Protein AF-A0A838F0S6-F1 (afdb_monomer_lite)

Secondary structure (DSSP, 8-state):
--------------------PPPPPPEEEEEEEE--SS-EEEEEEEE-TTS-EEEEEEE---STT-----SSBEEEEEEE-TTS-EEEEEEE--SSB-EEEEEEE-TTS-EEEEEEE--SSSS-----SSBEEEEEEE-TT--EEEEEEE--SSBEEEEEEEE-TTS-EEEEEEE--SSTT-----SSSEEEEEEE-TT--EEEEEEE--SS-EEEEEEEE-TTS-EEEEEEE--SSTT-----SSBEEEEEEE-TTS-EEEEEEE--SSBEEEEEEEE-TTSSEEEEEEE---STT-----SSBEEEEEEE-TTS-EEEEEEE--SSBEEEEEEEE-TTS-EEEEEEE--SSTT-----SSBEEEEEEE-TTS-EEEEEEE--SSBEEEEEEEE-TTS-EEEEEEE---STT-----SSSEEEEEEEE--EEEEE-SS-SS---TTSEEEESS--TTEES----S-TT-TTSSTTPPP-SSSS-SSSSS-SSTT---SSS-SS-SS--TTTT-S-TT-TTSSTT----SSSS-TT-SS-SSTTTPEEEEE-SSSSS--BTTSEEEESS--TTEES---BS-TT-TT-BTTPPP-SSSS-TT-SS-S----EEEEE-SSSSS---TTSS-EEEESS--TTEES---BS-TT-TT-BTTPPP-SSSS-SS-SS-SSTTS--S---SSSSS--GGGT-S-TT-TTSSTT----SSSS-TTSSS-SSTT--EEEEE-SSSSS--BTTSEEEESS--TTEES---BS-TT-TT-BTTSPP-SSSS-TT-SS-SS---------SS-SS---

Structure (mmCIF, N/CA/C/O backbone):
data_AF-A0A838F0S6-F1
#
_entry.id   AF-A0A838F0S6-F1
#
loop_
_atom_site.group_PDB
_atom_site.id
_atom_site.type_symbol
_atom_site.label_atom_id
_atom_site.label_alt_id
_atom_site.label_comp_id
_atom_site.label_asym_id
_atom_site.label_entity_id
_atom_site.label_seq_id
_atom_site.pdbx_PDB_ins_code
_atom_site.Cartn_x
_atom_site.Cartn_y
_atom_site.Cartn_z
_atom_site.occupancy
_atom_site.B_iso_or_equiv
_atom_site.auth_seq_id
_atom_site.auth_comp_id
_atom_site.auth_asym_id
_atom_site.auth_atom_id
_atom_site.pdbx_PDB_model_num
ATOM 1 N N . MET A 1 1 ? -23.338 69.527 -0.486 1.00 44.75 1 MET A N 1
ATOM 2 C CA . MET A 1 1 ? -23.151 68.317 -1.316 1.00 44.75 1 MET A CA 1
ATOM 3 C C . MET A 1 1 ? -22.170 67.406 -0.598 1.00 44.75 1 MET A C 1
ATOM 5 O O . MET A 1 1 ? -21.031 67.825 -0.452 1.00 44.75 1 MET A O 1
ATOM 9 N N . LYS A 1 2 ? -22.668 66.268 -0.090 1.00 33.94 2 LYS A N 1
ATOM 10 C CA . LYS A 1 2 ? -22.014 65.083 0.525 1.00 33.94 2 LYS A CA 1
ATOM 11 C C . LYS A 1 2 ? -23.012 64.552 1.574 1.00 33.94 2 LYS A C 1
ATOM 13 O O . LYS A 1 2 ? -23.181 65.180 2.608 1.00 33.94 2 LYS A O 1
ATOM 18 N N . SER A 1 3 ? -23.981 63.742 1.143 1.00 35.69 3 SER A N 1
ATOM 19 C CA . SER A 1 3 ? -23.917 62.270 1.050 1.00 35.69 3 SER A CA 1
ATOM 20 C C . SER A 1 3 ? -24.111 61.629 2.426 1.00 35.69 3 SER A C 1
ATOM 22 O O . SER A 1 3 ? -23.162 61.542 3.198 1.00 35.69 3 SER A O 1
ATOM 24 N N . LEU A 1 4 ? -25.355 61.223 2.711 1.00 38.41 4 LEU A N 1
ATOM 25 C CA . LEU A 1 4 ? -25.700 60.291 3.785 1.00 38.41 4 LEU A CA 1
ATOM 26 C C . LEU A 1 4 ? -25.135 58.905 3.447 1.00 38.41 4 LEU A C 1
ATOM 28 O O . LEU A 1 4 ? -25.302 58.446 2.321 1.00 38.41 4 LEU A O 1
ATOM 32 N N . LEU A 1 5 ? -24.554 58.228 4.433 1.00 35.53 5 LEU A N 1
ATOM 33 C CA . LEU A 1 5 ? -24.396 56.775 4.447 1.00 35.53 5 LEU A CA 1
ATOM 34 C C . LEU A 1 5 ? -24.947 56.287 5.789 1.00 35.53 5 LEU A C 1
ATOM 36 O O . LEU A 1 5 ? -24.466 56.677 6.851 1.00 35.53 5 LEU A O 1
ATOM 40 N N . TYR A 1 6 ? -26.032 55.521 5.704 1.00 37.16 6 TYR A N 1
ATOM 41 C CA . TYR A 1 6 ? -26.642 54.788 6.805 1.00 37.16 6 TYR A CA 1
ATOM 42 C C . TYR A 1 6 ? -25.731 53.607 7.156 1.00 37.16 6 TYR A C 1
ATOM 44 O O . TYR A 1 6 ? -25.446 52.790 6.286 1.00 37.16 6 TYR A O 1
ATOM 52 N N . ALA A 1 7 ? -25.302 53.506 8.413 1.00 33.97 7 ALA A N 1
ATOM 53 C CA . ALA A 1 7 ? -24.734 52.281 8.964 1.00 33.97 7 ALA A CA 1
ATOM 54 C C . ALA A 1 7 ? -25.828 51.588 9.788 1.00 33.97 7 ALA A C 1
ATOM 56 O O . ALA A 1 7 ? -26.283 52.115 10.805 1.00 33.97 7 ALA A O 1
ATOM 57 N N . SER A 1 8 ? -26.294 50.442 9.300 1.00 35.38 8 SER A N 1
ATOM 58 C CA . SER A 1 8 ? -27.170 49.516 10.012 1.00 35.38 8 SER A CA 1
ATOM 59 C C . SER A 1 8 ? -26.372 48.783 11.091 1.00 35.38 8 SER A C 1
ATOM 61 O O . SER A 1 8 ? -25.386 48.118 10.786 1.00 35.38 8 SER A O 1
ATOM 63 N N . PHE A 1 9 ? -26.805 48.894 12.345 1.00 36.38 9 PHE A N 1
ATOM 64 C CA . PHE A 1 9 ? -26.353 48.034 13.436 1.00 36.38 9 PHE A CA 1
ATOM 65 C C . PHE A 1 9 ? -27.004 46.651 13.274 1.00 36.38 9 PHE A C 1
ATOM 67 O O . PHE A 1 9 ? -28.216 46.533 13.454 1.00 36.38 9 PHE A O 1
ATOM 74 N N . LEU A 1 10 ? -26.216 45.625 12.943 1.00 32.31 10 LEU A N 1
ATOM 75 C CA . LEU A 1 10 ? -26.581 44.225 13.177 1.00 32.31 10 LEU A CA 1
ATOM 76 C C . LEU A 1 10 ? -26.029 43.816 14.557 1.00 32.31 10 LEU A C 1
ATOM 78 O O . LEU A 1 10 ? -24.861 44.102 14.831 1.00 32.31 10 LEU A O 1
ATOM 82 N N . PRO A 1 11 ? -26.821 43.189 15.442 1.00 34.94 11 PRO A N 1
ATOM 83 C CA . PRO A 1 11 ? -26.308 42.662 16.698 1.00 34.94 11 PRO A CA 1
ATOM 84 C C . PRO A 1 11 ? -25.430 41.434 16.422 1.00 34.94 11 PRO A C 1
ATOM 86 O O . PRO A 1 11 ? -25.839 40.508 15.728 1.00 34.94 11 PRO A O 1
ATOM 89 N N . LEU A 1 12 ? -24.215 41.456 16.970 1.00 32.56 12 LEU A N 1
ATOM 90 C CA . LEU A 1 12 ? -23.273 40.342 16.964 1.00 32.56 12 LEU A CA 1
ATOM 91 C C . LEU A 1 12 ? -23.856 39.219 17.839 1.00 32.56 12 LEU A C 1
ATOM 93 O O . LEU A 1 12 ? -23.853 39.323 19.066 1.00 32.56 12 LEU A O 1
ATOM 97 N N . ILE A 1 13 ? -24.406 38.180 17.213 1.00 38.03 13 ILE A N 1
ATOM 98 C CA . ILE A 1 13 ? -24.740 36.927 17.893 1.00 38.03 13 ILE A CA 1
ATOM 99 C C . ILE A 1 13 ? -23.405 36.213 18.119 1.00 38.03 13 ILE A C 1
ATOM 101 O O . ILE A 1 13 ? -22.813 35.686 17.181 1.00 38.03 13 ILE A O 1
ATOM 105 N N . LEU A 1 14 ? -22.899 36.257 19.353 1.00 35.06 14 LEU A N 1
ATOM 106 C CA . LEU A 1 14 ? -21.842 35.355 19.799 1.00 35.06 14 LEU A CA 1
ATOM 107 C C . LEU A 1 14 ? -22.445 33.950 19.864 1.00 35.06 14 LEU A C 1
ATOM 109 O O . LEU A 1 14 ? -23.104 33.597 20.840 1.00 35.06 14 LEU A O 1
ATOM 113 N N . VAL A 1 15 ? -22.246 33.177 18.800 1.00 31.48 15 VAL A N 1
ATOM 114 C CA . VAL A 1 15 ? -22.331 31.719 18.872 1.00 31.48 15 VAL A CA 1
ATOM 115 C C . VAL A 1 15 ? -21.153 31.281 19.747 1.00 31.48 15 VAL A C 1
ATOM 117 O O . VAL A 1 15 ? -20.026 31.710 19.474 1.00 31.48 15 VAL A O 1
ATOM 120 N N . PRO A 1 16 ? -21.367 30.516 20.830 1.00 35.25 16 PRO A N 1
ATOM 121 C CA . PRO A 1 16 ? -20.253 29.939 21.556 1.00 35.25 16 PRO A CA 1
ATOM 122 C C . PRO A 1 16 ? -19.540 29.003 20.583 1.00 35.25 16 PRO A C 1
ATOM 124 O O . PRO A 1 16 ? -20.118 28.019 20.131 1.00 35.25 16 PRO A O 1
ATOM 127 N N . ILE A 1 17 ? -18.308 29.358 20.212 1.00 37.75 17 ILE A N 1
ATOM 128 C CA . ILE A 1 17 ? -17.389 28.436 19.553 1.00 37.75 17 ILE A CA 1
ATOM 129 C C . ILE A 1 17 ? -17.164 27.336 20.585 1.00 37.75 17 ILE A C 1
ATOM 131 O O . ILE A 1 17 ? -16.418 27.519 21.547 1.00 37.75 17 ILE A O 1
ATOM 135 N N . CYS A 1 18 ? -17.906 26.241 20.442 1.00 34.34 18 CYS A N 1
ATOM 136 C CA . CYS A 1 18 ? -17.559 24.988 21.074 1.00 34.34 18 CYS A CA 1
ATOM 137 C C . CYS A 1 18 ? -16.183 24.651 20.503 1.00 34.34 18 CYS A C 1
ATOM 139 O O . CYS A 1 18 ? -16.068 24.394 19.306 1.00 34.34 18 CYS A O 1
ATOM 141 N N . LEU A 1 19 ? -15.131 24.780 21.315 1.00 36.50 19 LEU A N 1
ATOM 142 C CA . LEU A 1 19 ? -13.854 24.163 20.985 1.00 36.50 19 LEU A CA 1
ATOM 143 C C . LEU A 1 19 ? -14.186 22.685 20.763 1.00 36.50 19 LEU A C 1
ATOM 145 O O . LEU A 1 19 ? -14.602 22.014 21.707 1.00 36.50 19 LEU A O 1
ATOM 149 N N . LEU A 1 20 ? -14.097 22.216 19.519 1.00 40.22 20 LEU A N 1
ATOM 150 C CA . LEU A 1 20 ? -14.077 20.790 19.235 1.00 40.22 20 LEU A CA 1
ATOM 151 C C . LEU A 1 20 ? -12.852 20.257 19.976 1.00 40.22 20 LEU A C 1
ATOM 153 O O . LEU A 1 20 ? -11.720 20.581 19.623 1.00 40.22 20 LEU A O 1
ATOM 157 N N . ALA A 1 21 ? -13.078 19.548 21.079 1.00 50.78 21 ALA A N 1
ATOM 158 C CA . ALA A 1 21 ? -12.025 18.741 21.663 1.00 50.78 21 ALA A CA 1
ATOM 159 C C . ALA A 1 21 ? -11.653 17.692 20.606 1.00 50.78 21 ALA A C 1
ATOM 161 O O . ALA A 1 21 ? -12.549 17.041 20.068 1.00 50.78 21 ALA A O 1
ATOM 162 N N . GLN A 1 22 ? -10.364 17.585 20.273 1.00 59.66 22 GLN A N 1
ATOM 163 C CA . GLN A 1 22 ? -9.865 16.496 19.430 1.00 59.66 22 GLN A CA 1
ATOM 164 C C . GLN A 1 22 ? -10.296 15.163 20.044 1.00 59.66 22 GLN A C 1
ATOM 166 O O . GLN A 1 22 ? -10.285 15.019 21.273 1.00 59.66 22 GLN A O 1
ATOM 171 N N . GLN A 1 23 ? -10.722 14.223 19.201 1.00 66.38 23 GLN A N 1
ATOM 172 C CA . GLN A 1 23 ? -11.115 12.905 19.685 1.00 66.38 23 GLN A CA 1
ATOM 173 C C . GLN A 1 23 ? -9.910 12.211 20.341 1.00 66.38 23 GLN A C 1
ATOM 175 O O . GLN A 1 23 ? -8.770 12.448 19.926 1.00 66.38 23 GLN A O 1
ATOM 180 N N . PRO A 1 24 ? -10.122 11.407 21.400 1.00 78.12 24 PRO A N 1
ATOM 181 C CA . PRO A 1 24 ? -9.029 10.666 22.008 1.00 78.12 24 PRO A CA 1
ATOM 182 C C . PRO A 1 24 ? -8.440 9.696 20.982 1.00 78.12 24 PRO A C 1
ATOM 184 O O . PRO A 1 24 ? -9.176 8.981 20.308 1.00 78.12 24 PRO A O 1
ATOM 187 N N . ALA A 1 25 ? -7.112 9.678 20.873 1.00 84.94 25 ALA A N 1
ATOM 188 C CA . ALA A 1 25 ? -6.430 8.738 19.996 1.00 84.94 25 ALA A CA 1
ATOM 189 C C . ALA A 1 25 ? -6.657 7.283 20.468 1.00 84.94 25 ALA A C 1
ATOM 191 O O . ALA A 1 25 ? -6.675 7.045 21.684 1.00 84.94 25 ALA A O 1
ATOM 192 N N . PRO A 1 26 ? -6.765 6.314 19.539 1.00 90.25 26 PRO A N 1
ATOM 193 C CA . PRO A 1 26 ? -6.818 4.887 19.841 1.00 90.25 26 PRO A CA 1
ATOM 194 C C . PRO A 1 26 ? -5.707 4.442 20.794 1.00 90.25 26 PRO A C 1
ATOM 196 O O . PRO A 1 26 ? -4.594 4.965 20.737 1.00 90.25 26 PRO A O 1
ATOM 199 N N . SER A 1 27 ? -5.997 3.466 21.656 1.00 88.50 27 SER A N 1
ATOM 200 C CA . SER A 1 27 ? -5.064 2.835 22.603 1.00 88.50 27 SER A CA 1
ATOM 201 C C . SER A 1 27 ? -4.382 1.607 21.985 1.00 88.50 27 SER A C 1
ATOM 203 O O . SER A 1 27 ? -4.892 1.048 21.025 1.00 88.50 27 SER A O 1
ATOM 205 N N . ILE A 1 28 ? -3.214 1.193 22.507 1.00 90.31 28 ILE A N 1
ATOM 206 C CA . ILE A 1 28 ? -2.583 -0.068 22.065 1.00 90.31 28 ILE A CA 1
ATOM 207 C C . ILE A 1 28 ? -3.415 -1.212 22.638 1.00 90.31 28 ILE A C 1
ATOM 209 O O . ILE A 1 28 ? -3.551 -1.296 23.860 1.00 90.31 28 ILE A O 1
ATOM 213 N N . GLN A 1 29 ? -3.941 -2.067 21.768 1.00 89.00 29 GLN A N 1
ATOM 214 C CA . GLN A 1 29 ? -4.614 -3.306 22.147 1.00 89.00 29 GLN A CA 1
ATOM 215 C C . GLN A 1 29 ? -3.583 -4.397 22.424 1.00 89.00 29 GLN A C 1
ATOM 217 O O . GLN A 1 29 ? -3.557 -4.990 23.502 1.00 89.00 29 GLN A O 1
ATOM 222 N N . TRP A 1 30 ? 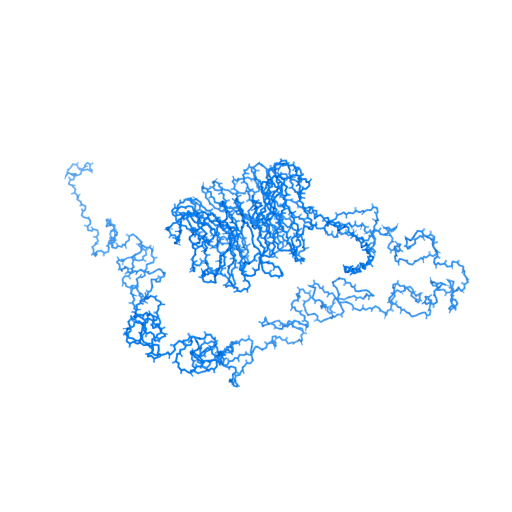-2.686 -4.602 21.466 1.00 91.31 30 TRP A N 1
ATOM 223 C CA . TRP A 1 30 ? -1.523 -5.465 21.584 1.00 91.31 30 TRP A CA 1
ATOM 224 C C . TRP A 1 30 ? -0.405 -4.945 20.676 1.00 91.31 30 TRP A C 1
ATOM 226 O O . TRP A 1 30 ? -0.631 -4.136 19.777 1.00 91.31 30 TRP A O 1
ATOM 236 N N . GLN A 1 31 ? 0.816 -5.394 20.938 1.00 94.44 31 GLN A N 1
ATOM 237 C CA . GLN A 1 31 ? 1.977 -5.148 20.087 1.00 94.44 31 GLN A CA 1
ATOM 238 C C . GLN A 1 31 ? 2.882 -6.378 20.102 1.00 94.44 31 GLN A C 1
ATOM 240 O O . GLN A 1 31 ? 2.900 -7.101 21.102 1.00 94.44 31 GLN A O 1
ATOM 245 N N . GLN A 1 32 ? 3.638 -6.586 19.030 1.00 95.44 32 GLN A N 1
ATOM 246 C CA . GLN A 1 32 ? 4.651 -7.634 18.926 1.00 95.44 32 GLN A CA 1
ATOM 247 C C . GLN A 1 32 ? 5.885 -7.096 18.209 1.00 95.44 32 GLN A C 1
ATOM 249 O O . GLN A 1 32 ? 5.772 -6.269 17.303 1.00 95.44 32 GLN A O 1
ATOM 254 N N . VAL A 1 33 ? 7.050 -7.576 18.632 1.00 97.00 33 VAL A N 1
ATOM 255 C CA . VAL A 1 33 ? 8.322 -7.354 17.945 1.00 97.00 33 VAL A CA 1
ATOM 256 C C . VAL A 1 33 ? 8.760 -8.696 17.374 1.00 97.00 33 VAL A C 1
ATOM 258 O O . VAL A 1 33 ? 8.756 -9.677 18.115 1.00 97.00 33 VAL A O 1
ATOM 261 N N . TYR A 1 34 ? 9.091 -8.732 16.084 1.00 97.50 34 TYR A N 1
ATOM 262 C CA . TYR A 1 34 ? 9.542 -9.936 15.389 1.00 97.50 34 TYR A CA 1
ATOM 263 C C . TYR A 1 34 ? 10.910 -9.706 14.760 1.00 97.50 34 TYR A C 1
ATOM 265 O O . TYR A 1 34 ? 11.146 -8.651 14.172 1.00 97.50 34 TYR A O 1
ATOM 273 N N . GLY A 1 35 ? 11.772 -10.714 14.824 1.00 96.12 35 GLY A N 1
ATOM 274 C CA . GLY A 1 35 ? 13.105 -10.649 14.235 1.00 96.12 35 GLY A CA 1
ATOM 275 C C . GLY A 1 35 ? 14.109 -11.469 15.029 1.00 96.12 35 GLY A C 1
ATOM 276 O O . GLY A 1 35 ? 13.759 -12.492 15.635 1.00 96.12 35 GLY A O 1
ATOM 277 N N . GLY A 1 36 ? 15.353 -11.013 15.030 1.00 95.75 36 GLY A N 1
ATOM 278 C CA . GLY A 1 36 ? 16.462 -11.659 15.701 1.00 95.75 36 GLY A CA 1
ATOM 279 C C . GLY A 1 36 ? 17.589 -10.707 16.062 1.00 95.75 36 GLY A C 1
ATOM 280 O O . GLY A 1 36 ? 17.405 -9.556 16.439 1.00 95.75 36 GLY A O 1
ATOM 281 N N . SER A 1 37 ? 18.802 -11.240 16.100 1.00 95.88 37 SER A N 1
ATOM 282 C CA . SER A 1 37 ? 19.945 -10.483 16.615 1.00 95.88 37 SER A CA 1
ATOM 283 C C . SER A 1 37 ? 20.488 -9.419 15.648 1.00 95.88 37 SER A C 1
ATOM 285 O O . SER A 1 37 ? 21.298 -8.586 16.074 1.00 95.88 37 SER A O 1
ATOM 287 N N . MET A 1 38 ? 20.080 -9.454 14.377 1.00 96.94 38 MET A N 1
ATOM 288 C CA . MET A 1 38 ? 20.509 -8.558 13.297 1.00 96.94 38 MET A CA 1
ATOM 289 C C . MET A 1 38 ? 19.340 -7.665 12.843 1.00 96.94 38 MET A C 1
ATOM 291 O O . MET A 1 38 ? 18.467 -7.376 13.651 1.00 96.94 38 MET A O 1
ATOM 295 N N . ASP A 1 39 ? 19.384 -7.125 11.620 1.00 97.44 39 ASP A N 1
ATOM 296 C CA . ASP A 1 39 ? 18.333 -6.243 11.108 1.00 97.44 39 ASP A CA 1
ATOM 297 C C . ASP A 1 39 ? 17.210 -7.056 10.444 1.00 97.44 39 ASP A C 1
ATOM 299 O O . ASP A 1 39 ? 17.453 -7.863 9.553 1.00 97.44 39 ASP A O 1
ATOM 303 N N . ASP A 1 40 ? 15.977 -6.777 10.841 1.00 97.75 40 ASP A N 1
ATOM 304 C CA . ASP A 1 40 ? 14.729 -7.396 10.420 1.00 97.75 40 ASP A CA 1
ATOM 305 C C . ASP A 1 40 ? 13.687 -6.286 10.249 1.00 97.75 40 ASP A C 1
ATOM 307 O O . ASP A 1 40 ? 13.355 -5.568 11.195 1.00 97.75 40 ASP A O 1
ATOM 311 N N . GLN A 1 41 ? 13.176 -6.082 9.035 1.00 97.62 41 GLN A N 1
ATOM 312 C CA . GLN A 1 41 ? 12.305 -4.938 8.753 1.00 97.62 41 GLN A CA 1
ATOM 313 C C . GLN A 1 41 ? 11.081 -5.316 7.938 1.00 97.62 41 GLN A C 1
ATOM 315 O O . GLN A 1 41 ? 11.222 -5.761 6.806 1.00 97.62 41 GLN A O 1
ATOM 320 N N . ALA A 1 42 ? 9.893 -5.000 8.458 1.00 97.69 42 ALA A N 1
ATOM 321 C CA . ALA A 1 42 ? 8.647 -5.042 7.708 1.00 97.69 42 ALA A CA 1
ATOM 322 C C . ALA A 1 42 ? 8.537 -3.785 6.835 1.00 97.69 42 ALA A C 1
ATOM 324 O O . ALA A 1 42 ? 8.721 -2.656 7.313 1.00 97.69 42 ALA A O 1
ATOM 325 N N . ARG A 1 43 ? 8.265 -3.982 5.545 1.00 97.69 43 ARG A N 1
ATOM 326 C CA . ARG A 1 43 ? 8.158 -2.915 4.540 1.00 97.69 43 ARG A CA 1
ATOM 327 C C . ARG A 1 43 ? 6.732 -2.682 4.076 1.00 97.69 43 ARG A C 1
ATOM 329 O O . ARG A 1 43 ? 6.380 -1.529 3.857 1.00 97.69 43 ARG A O 1
ATOM 336 N N . ASP A 1 44 ? 5.934 -3.738 4.021 1.00 98.31 44 ASP A N 1
ATOM 337 C CA . ASP A 1 44 ? 4.534 -3.678 3.619 1.00 98.31 44 ASP A CA 1
ATOM 338 C C . ASP A 1 44 ? 3.706 -4.722 4.373 1.00 98.31 44 ASP A C 1
ATOM 340 O O . ASP A 1 44 ? 4.257 -5.702 4.888 1.00 98.31 44 ASP A O 1
ATOM 344 N N . LEU A 1 45 ? 2.400 -4.490 4.477 1.00 97.88 45 LEU A N 1
ATOM 345 C CA . LEU A 1 45 ? 1.460 -5.335 5.205 1.00 97.88 45 LEU A CA 1
ATOM 346 C C . LEU A 1 45 ? 0.104 -5.369 4.502 1.00 97.88 45 LEU A C 1
ATOM 348 O O . LEU A 1 45 ? -0.459 -4.330 4.167 1.00 97.88 45 LEU A O 1
ATOM 352 N N . GLU A 1 46 ? -0.464 -6.566 4.393 1.00 97.69 46 GLU A N 1
ATOM 353 C CA . GLU A 1 46 ? -1.828 -6.774 3.922 1.00 97.69 46 GLU A CA 1
ATOM 354 C C . GLU A 1 46 ? -2.670 -7.564 4.919 1.00 97.69 46 GLU A C 1
ATOM 356 O O . GLU A 1 46 ? -2.188 -8.445 5.637 1.00 97.69 46 GLU A O 1
ATOM 361 N N . LEU A 1 47 ? -3.960 -7.234 4.960 1.00 96.19 47 LEU A N 1
ATOM 362 C CA . LEU A 1 47 ? -4.946 -7.986 5.729 1.00 96.19 47 LEU A CA 1
ATOM 363 C C . LEU A 1 47 ? -5.309 -9.266 4.983 1.00 96.19 47 LEU A C 1
ATOM 365 O O . LEU A 1 47 ? -5.445 -9.264 3.759 1.00 96.19 47 LEU A O 1
ATOM 369 N N . THR A 1 48 ? -5.505 -10.355 5.720 1.00 95.44 48 THR A N 1
ATOM 370 C CA . THR A 1 48 ? -5.876 -11.641 5.127 1.00 95.44 48 THR A CA 1
ATOM 371 C C . THR A 1 48 ? -7.338 -11.988 5.419 1.00 95.44 48 THR A C 1
ATOM 373 O O . THR A 1 48 ? -7.856 -11.603 6.470 1.00 95.44 48 THR A O 1
ATOM 376 N N . PRO A 1 49 ? -8.042 -12.708 4.516 1.00 90.19 49 PRO A N 1
ATOM 377 C CA . PRO A 1 49 ? -9.481 -12.974 4.664 1.00 90.19 49 PRO A CA 1
ATOM 378 C C . PRO A 1 49 ? -9.880 -13.730 5.940 1.00 90.19 49 PRO A C 1
ATOM 380 O O . PRO A 1 49 ? -11.027 -13.666 6.367 1.00 90.19 49 PRO A O 1
ATOM 383 N N . ASP A 1 50 ? -8.937 -14.438 6.560 1.00 89.75 50 ASP A N 1
ATOM 384 C CA . ASP A 1 50 ? -9.100 -15.141 7.837 1.00 89.75 50 ASP A CA 1
ATOM 385 C C . ASP A 1 50 ? -9.043 -14.217 9.074 1.00 89.75 50 ASP A C 1
ATOM 387 O O . ASP A 1 50 ? -9.073 -14.701 10.205 1.00 89.75 50 ASP A O 1
ATOM 391 N N . GLY A 1 51 ? -8.953 -12.897 8.879 1.00 89.12 51 GLY A N 1
ATOM 392 C CA . GLY A 1 51 ? -8.856 -11.893 9.943 1.00 89.12 51 GLY A CA 1
ATOM 393 C C . GLY A 1 51 ? -7.433 -11.646 10.451 1.00 89.12 51 GLY A C 1
ATOM 394 O O . GLY A 1 51 ? -7.236 -10.783 11.307 1.00 89.12 51 GLY A O 1
ATOM 395 N N . GLY A 1 52 ? -6.445 -12.381 9.937 1.00 94.44 52 GLY A N 1
ATOM 396 C CA . GLY A 1 52 ? -5.031 -12.150 10.206 1.00 94.44 52 GLY A CA 1
ATOM 397 C C . GLY A 1 52 ? -4.407 -11.068 9.321 1.00 94.44 52 GLY A C 1
ATOM 398 O O . GLY A 1 52 ? -5.083 -10.236 8.710 1.00 94.44 52 GLY A O 1
ATOM 399 N N . CYS A 1 53 ? -3.080 -11.093 9.242 1.00 97.56 53 CYS A N 1
ATOM 400 C CA . CYS A 1 53 ? -2.330 -10.258 8.307 1.00 97.56 53 CYS A CA 1
ATOM 401 C C . CYS A 1 53 ? -1.069 -10.965 7.813 1.00 97.56 53 CYS A C 1
ATOM 403 O O . CYS A 1 53 ? -0.577 -11.905 8.438 1.00 97.56 53 CYS A O 1
ATOM 405 N N . ILE A 1 54 ? -0.541 -10.505 6.687 1.00 98.50 54 ILE A N 1
ATOM 406 C CA . ILE A 1 54 ? 0.744 -10.919 6.132 1.00 98.50 54 ILE A CA 1
ATOM 407 C C . ILE A 1 54 ? 1.618 -9.683 5.954 1.00 98.50 54 ILE A C 1
ATOM 409 O O . ILE A 1 54 ? 1.127 -8.639 5.530 1.00 98.50 54 ILE A O 1
ATOM 413 N N . PHE A 1 55 ? 2.904 -9.784 6.269 1.00 98.44 55 PHE A N 1
ATOM 414 C CA . PHE A 1 55 ? 3.868 -8.737 5.946 1.00 98.44 55 PHE A CA 1
ATOM 415 C C . PHE A 1 55 ? 5.035 -9.295 5.140 1.00 98.44 55 PHE A C 1
ATOM 417 O O . PHE A 1 55 ? 5.362 -10.482 5.234 1.00 98.44 55 PHE A O 1
ATOM 424 N N . THR A 1 56 ? 5.664 -8.417 4.361 1.00 98.50 56 THR A N 1
ATOM 425 C CA . THR A 1 56 ? 6.934 -8.697 3.686 1.00 98.50 56 THR A CA 1
ATOM 426 C C . THR A 1 56 ? 7.981 -7.647 4.033 1.00 98.50 56 THR A C 1
ATOM 428 O O . THR A 1 56 ? 7.668 -6.563 4.542 1.00 98.50 56 THR A O 1
ATOM 431 N N . GLY A 1 57 ? 9.236 -7.973 3.768 1.00 97.88 57 GLY A N 1
ATOM 432 C CA . GLY A 1 57 ? 10.375 -7.173 4.155 1.00 97.88 57 GLY A CA 1
ATOM 433 C C . GLY A 1 57 ? 11.685 -7.890 3.890 1.00 97.88 57 GLY A C 1
ATOM 434 O O . GLY A 1 57 ? 11.798 -8.658 2.933 1.00 97.88 57 GLY A O 1
ATOM 435 N N . TYR A 1 58 ? 12.664 -7.670 4.761 1.00 97.38 58 TYR A N 1
ATOM 436 C CA . TYR A 1 58 ? 13.895 -8.453 4.751 1.00 97.38 58 TYR A CA 1
ATOM 437 C C . TYR A 1 58 ? 14.343 -8.839 6.159 1.00 97.38 58 TYR A C 1
ATOM 439 O O . TYR A 1 58 ? 13.981 -8.180 7.139 1.00 97.38 58 TYR A O 1
ATOM 447 N N . THR A 1 59 ? 15.157 -9.888 6.228 1.00 97.44 59 THR A N 1
ATOM 448 C CA . THR A 1 59 ? 15.857 -10.344 7.431 1.00 97.44 59 THR A CA 1
ATOM 449 C C . THR A 1 59 ? 17.341 -10.534 7.144 1.00 97.44 59 THR A C 1
ATOM 451 O O . THR A 1 59 ? 17.702 -11.111 6.122 1.00 97.44 59 THR A O 1
ATOM 454 N N . SER A 1 60 ? 18.204 -10.092 8.055 1.00 96.81 60 SER A N 1
ATOM 455 C CA . SER A 1 60 ? 19.632 -10.443 8.112 1.00 96.81 60 SER A CA 1
ATOM 456 C C . SER A 1 60 ? 19.937 -11.413 9.270 1.00 96.81 60 SER A C 1
ATOM 458 O O . SER A 1 60 ? 21.103 -11.613 9.630 1.00 96.81 60 SER A O 1
ATOM 460 N N . SER A 1 61 ? 18.899 -11.937 9.929 1.00 96.69 61 SER A N 1
ATOM 461 C CA . SER A 1 61 ? 18.977 -12.748 11.147 1.00 96.69 61 SER A CA 1
ATOM 462 C C . SER A 1 61 ? 18.873 -14.248 10.844 1.00 96.69 61 SER A C 1
ATOM 464 O O . SER A 1 61 ? 18.250 -14.674 9.881 1.00 96.69 61 SER A O 1
ATOM 466 N N . GLU A 1 62 ? 19.457 -15.080 11.710 1.00 95.25 62 GLU A N 1
ATOM 467 C CA . GLU A 1 62 ? 19.370 -16.557 11.654 1.00 95.25 62 GLU A CA 1
ATOM 468 C C . GLU A 1 62 ? 18.888 -17.147 12.998 1.00 95.25 62 GLU A C 1
ATOM 470 O O . GLU A 1 62 ? 19.109 -18.324 13.311 1.00 95.25 62 GLU A O 1
ATOM 475 N N . ASP A 1 63 ? 18.312 -16.311 13.862 1.00 94.62 63 ASP A N 1
ATOM 476 C CA . ASP A 1 63 ? 17.938 -16.670 15.223 1.00 94.62 63 ASP A CA 1
ATOM 477 C C . ASP A 1 63 ? 16.627 -16.023 15.689 1.00 94.62 63 ASP A C 1
ATOM 479 O O . ASP A 1 63 ? 16.002 -15.239 14.984 1.00 94.62 63 ASP A O 1
ATOM 483 N N . HIS A 1 64 ? 16.206 -16.392 16.906 1.00 93.50 64 HIS A N 1
ATOM 484 C CA . HIS A 1 64 ? 14.940 -15.979 17.520 1.00 93.50 64 HIS A CA 1
ATOM 485 C C . HIS A 1 64 ? 13.711 -16.399 16.708 1.00 93.50 64 HIS A C 1
ATOM 487 O O . HIS A 1 64 ? 13.432 -17.602 16.646 1.00 93.50 64 HIS A O 1
ATOM 493 N N . ASP A 1 65 ? 12.959 -15.441 16.167 1.00 93.81 65 ASP A N 1
ATOM 494 C CA . ASP A 1 65 ? 11.790 -15.739 15.354 1.00 93.81 65 ASP A CA 1
ATOM 495 C C . ASP A 1 65 ? 12.220 -16.188 13.963 1.00 93.81 65 ASP A C 1
ATOM 497 O O . ASP A 1 65 ? 11.572 -17.061 13.394 1.00 93.81 65 ASP A O 1
ATOM 501 N N . VAL A 1 66 ? 13.336 -15.676 13.441 1.00 93.94 66 VAL A N 1
ATOM 502 C CA . VAL A 1 66 ? 13.832 -16.031 12.111 1.00 93.94 66 VAL A CA 1
ATOM 503 C C . VAL A 1 66 ? 14.471 -17.415 12.147 1.00 93.94 66 VAL A C 1
ATOM 505 O O . VAL A 1 66 ? 15.386 -17.701 12.921 1.00 93.94 66 VAL A O 1
ATOM 508 N N . THR A 1 67 ? 13.956 -18.319 11.313 1.00 87.69 67 THR A N 1
ATOM 509 C CA . THR A 1 67 ? 14.353 -19.740 11.354 1.00 87.69 67 THR A CA 1
ATOM 510 C C . THR A 1 67 ? 15.414 -20.127 10.330 1.00 87.69 67 THR A C 1
ATOM 512 O O . THR A 1 67 ? 16.124 -21.115 10.539 1.00 87.69 67 THR A O 1
ATOM 515 N N . VAL A 1 68 ? 15.511 -19.382 9.229 1.00 87.44 68 VAL A N 1
ATOM 516 C CA . VAL A 1 68 ? 16.438 -19.613 8.118 1.00 87.44 68 VAL A CA 1
ATOM 517 C C . VAL A 1 68 ? 16.816 -18.259 7.523 1.00 87.44 68 VAL A C 1
ATOM 519 O O . VAL A 1 68 ? 15.939 -17.426 7.322 1.00 87.44 68 VAL A O 1
ATOM 522 N N . ASN A 1 69 ? 18.095 -18.079 7.213 1.00 87.81 69 ASN A N 1
ATOM 523 C CA . ASN A 1 69 ? 18.612 -17.082 6.280 1.00 87.81 69 ASN A CA 1
ATOM 524 C C . ASN A 1 69 ? 19.787 -17.744 5.527 1.00 87.81 69 ASN A C 1
ATOM 526 O O . ASN A 1 69 ? 20.455 -18.636 6.070 1.00 87.81 69 ASN A O 1
ATOM 530 N N . GLN A 1 70 ? 19.937 -17.437 4.243 1.00 84.44 70 GLN A N 1
ATOM 531 C CA . GLN A 1 70 ? 20.832 -18.104 3.298 1.00 84.44 70 GLN A CA 1
ATOM 532 C C . GLN A 1 70 ? 22.102 -17.296 2.993 1.00 84.44 70 GLN A C 1
ATOM 534 O O . GLN A 1 70 ? 22.944 -17.752 2.213 1.00 84.44 70 GLN A O 1
ATOM 539 N N . GLY A 1 71 ? 22.317 -16.163 3.660 1.00 84.88 71 GLY A N 1
ATOM 540 C CA . GLY A 1 71 ? 23.488 -15.330 3.452 1.00 84.88 71 GLY A CA 1
ATOM 541 C C . GLY A 1 71 ? 23.335 -13.905 3.965 1.00 84.88 71 GLY A C 1
ATOM 542 O O . GLY A 1 71 ? 23.611 -13.635 5.131 1.00 84.88 71 GLY A O 1
ATOM 543 N N . GLY A 1 72 ? 23.106 -12.965 3.050 1.00 89.69 72 GLY A N 1
ATOM 544 C CA . GLY A 1 72 ? 23.029 -11.547 3.381 1.00 89.69 72 GLY A CA 1
ATOM 545 C C . GLY A 1 72 ? 21.654 -11.171 3.923 1.00 89.69 72 GLY A C 1
ATOM 546 O O . GLY A 1 72 ? 21.269 -11.601 5.007 1.00 89.69 72 GLY A O 1
ATOM 547 N N . ASP A 1 73 ? 20.953 -10.309 3.195 1.00 95.12 73 ASP A N 1
ATOM 548 C CA . ASP A 1 73 ? 19.578 -9.953 3.542 1.00 95.12 73 ASP A CA 1
ATOM 549 C C . ASP A 1 73 ? 18.673 -10.818 2.667 1.00 95.12 73 ASP A C 1
ATOM 551 O O . ASP A 1 73 ? 18.856 -10.794 1.458 1.00 95.12 73 ASP A O 1
ATOM 555 N N . ASP A 1 74 ? 17.723 -11.539 3.250 1.00 95.00 74 ASP A N 1
ATOM 556 C CA . ASP A 1 74 ? 16.753 -12.346 2.504 1.00 95.00 74 ASP A CA 1
ATOM 557 C C . ASP A 1 74 ? 15.366 -11.717 2.589 1.00 95.00 74 ASP A C 1
ATOM 559 O O . ASP A 1 74 ? 15.001 -11.149 3.626 1.00 95.00 74 ASP A O 1
ATOM 563 N N . VAL A 1 75 ? 14.548 -11.900 1.551 1.00 96.69 75 VAL A N 1
ATOM 564 C CA . VAL A 1 75 ? 13.132 -11.526 1.563 1.00 96.69 75 VAL A CA 1
ATOM 565 C C . VAL A 1 75 ? 12.447 -12.297 2.677 1.00 96.69 75 VAL A C 1
ATOM 567 O O . VAL A 1 75 ? 12.416 -13.527 2.650 1.00 96.69 75 VAL A O 1
ATOM 570 N N . TRP A 1 76 ? 11.853 -11.590 3.635 1.00 97.56 76 TRP A N 1
ATOM 571 C CA . TRP A 1 76 ? 11.164 -12.220 4.756 1.00 97.56 76 TRP A CA 1
ATOM 572 C C . TRP A 1 76 ? 9.664 -11.995 4.668 1.00 97.56 76 TRP A C 1
ATOM 574 O O . TRP A 1 76 ? 9.196 -10.859 4.698 1.00 97.56 76 TRP A O 1
ATOM 584 N N . VAL A 1 77 ? 8.919 -13.093 4.571 1.00 97.88 77 VAL A N 1
ATOM 585 C CA . VAL A 1 77 ? 7.460 -13.111 4.455 1.00 97.88 77 VAL A CA 1
ATOM 586 C C . VAL A 1 77 ? 6.891 -13.805 5.676 1.00 97.88 77 VAL A C 1
ATOM 588 O O . VAL A 1 77 ? 7.259 -14.946 5.964 1.00 97.88 77 VAL A O 1
ATOM 591 N N . VAL A 1 78 ? 5.971 -13.154 6.380 1.00 98.31 78 VAL A N 1
ATOM 592 C CA . VAL A 1 78 ? 5.405 -13.684 7.624 1.00 98.31 78 VAL A CA 1
ATOM 593 C C . VAL A 1 78 ? 3.895 -13.531 7.621 1.00 98.31 78 VAL A C 1
ATOM 595 O O . VAL A 1 78 ? 3.375 -12.420 7.526 1.00 98.31 78 VAL A O 1
ATOM 598 N N . LYS A 1 79 ? 3.190 -14.655 7.771 1.00 98.12 79 LYS A N 1
ATOM 599 C CA . LYS A 1 79 ? 1.740 -14.704 7.970 1.00 98.12 79 LYS A CA 1
ATOM 600 C C . LYS A 1 79 ? 1.426 -14.839 9.455 1.00 98.12 79 LYS A C 1
ATOM 602 O O . LYS A 1 79 ? 1.982 -15.695 10.151 1.00 98.12 79 LYS A O 1
ATOM 607 N N . LEU A 1 80 ? 0.507 -14.005 9.920 1.00 97.75 80 LEU A N 1
ATOM 608 C CA . LEU A 1 80 ? 0.097 -13.878 11.309 1.00 97.75 80 LEU A CA 1
ATOM 609 C C . LEU A 1 80 ? -1.412 -14.120 11.471 1.00 97.75 80 LEU A C 1
ATOM 611 O O . LEU A 1 80 ? -2.201 -13.790 10.579 1.00 97.75 80 LEU A O 1
ATOM 615 N N . THR A 1 81 ? -1.811 -14.611 12.648 1.00 96.06 81 THR A N 1
ATOM 616 C CA . THR A 1 81 ? -3.214 -14.604 13.103 1.00 96.06 81 THR A CA 1
ATOM 617 C C . THR A 1 81 ? -3.679 -13.188 13.472 1.00 96.06 81 THR A C 1
ATOM 619 O O . THR A 1 81 ? -2.867 -12.263 13.576 1.00 96.06 81 THR A O 1
ATOM 622 N N . SER A 1 82 ? -4.977 -13.018 13.751 1.00 90.56 82 SER A N 1
ATOM 623 C CA . SER A 1 82 ? -5.571 -11.772 14.274 1.00 90.56 82 SER A CA 1
ATOM 624 C C . SER A 1 82 ? -4.941 -11.272 15.583 1.00 90.56 82 SER A C 1
ATOM 626 O O . SER A 1 82 ? -5.003 -10.085 15.899 1.00 90.56 82 SER A O 1
ATOM 628 N N . GLU A 1 83 ? -4.302 -12.153 16.355 1.00 87.94 83 GLU A N 1
ATOM 629 C CA . GLU A 1 83 ? -3.632 -11.828 17.621 1.00 87.94 83 GLU A CA 1
ATOM 630 C C . GLU A 1 83 ? -2.126 -11.569 17.465 1.00 87.94 83 GLU A C 1
ATOM 632 O O . GLU A 1 83 ? -1.425 -11.411 18.470 1.00 87.94 83 GLU A O 1
ATOM 637 N N . GLY A 1 84 ? -1.605 -11.564 16.233 1.00 92.56 84 GLY A N 1
ATOM 638 C CA . GLY A 1 84 ? -0.174 -11.404 15.979 1.00 92.56 84 GLY A CA 1
ATOM 639 C C . GLY A 1 84 ? 0.636 -12.651 16.347 1.00 92.56 84 GLY A C 1
ATOM 640 O O . GLY A 1 84 ? 1.722 -12.553 16.912 1.00 92.56 84 GLY A O 1
ATOM 641 N N . ILE A 1 85 ? 0.105 -13.849 16.098 1.00 94.12 85 ILE A N 1
ATOM 642 C CA . ILE A 1 85 ? 0.857 -15.099 16.273 1.00 94.12 85 ILE A CA 1
ATOM 643 C C . ILE A 1 85 ? 1.331 -15.573 14.901 1.00 94.12 85 ILE A C 1
ATOM 645 O O . ILE A 1 85 ? 0.520 -15.660 13.987 1.00 94.12 85 ILE A O 1
ATOM 649 N N . ILE A 1 86 ? 2.617 -15.916 14.760 1.00 96.56 86 ILE A N 1
ATOM 650 C CA . ILE A 1 86 ? 3.162 -16.468 13.509 1.00 96.56 86 ILE A CA 1
ATOM 651 C C . ILE A 1 86 ? 2.497 -17.809 13.191 1.00 96.56 86 ILE A C 1
ATOM 653 O O . ILE A 1 86 ? 2.647 -18.780 13.936 1.00 96.56 86 ILE A O 1
ATOM 657 N N . GLU A 1 87 ? 1.803 -17.865 12.056 1.00 96.25 87 GLU A N 1
ATOM 658 C CA . GLU A 1 87 ? 1.260 -19.102 11.491 1.00 96.25 87 GLU A CA 1
ATOM 659 C C . GLU A 1 87 ? 2.315 -19.812 10.651 1.00 96.25 87 GLU A C 1
ATOM 661 O O . GLU A 1 87 ? 2.570 -21.007 10.824 1.00 96.25 87 GLU A O 1
ATOM 666 N N . TRP A 1 88 ? 2.962 -19.054 9.768 1.00 96.25 88 TRP A N 1
ATOM 667 C CA . TRP A 1 88 ? 4.106 -19.493 8.986 1.00 96.25 88 TRP A CA 1
ATOM 668 C C . TRP A 1 88 ? 4.963 -18.293 8.579 1.00 96.25 88 TRP A C 1
ATOM 670 O O . TRP A 1 88 ? 4.516 -17.148 8.571 1.00 96.25 88 TRP A O 1
ATOM 680 N N . GLN A 1 89 ? 6.215 -18.574 8.236 1.00 96.31 89 GLN A N 1
ATOM 681 C CA . GLN A 1 89 ? 7.149 -17.594 7.694 1.00 96.31 89 GLN A CA 1
ATOM 682 C C . GLN A 1 89 ? 8.030 -18.241 6.627 1.00 96.31 89 GLN A C 1
ATOM 684 O O . GLN A 1 89 ? 8.223 -19.463 6.656 1.00 96.31 89 GLN A O 1
ATOM 689 N N . LYS A 1 90 ? 8.584 -17.429 5.727 1.00 93.56 90 LYS A N 1
ATOM 690 C CA . LYS A 1 90 ? 9.569 -17.842 4.724 1.00 93.56 90 LYS A CA 1
ATOM 691 C C . LYS A 1 90 ? 10.644 -16.782 4.554 1.00 93.56 90 LYS A C 1
ATOM 693 O O . LYS A 1 90 ? 10.332 -15.597 4.529 1.00 93.56 90 LYS A O 1
ATOM 698 N N . SER A 1 91 ? 11.875 -17.250 4.396 1.00 93.81 91 SER A N 1
ATOM 699 C CA . SER A 1 91 ? 13.007 -16.440 3.954 1.00 93.81 91 SER A CA 1
ATOM 700 C C . SER A 1 91 ? 13.389 -16.908 2.553 1.00 93.81 91 SER A C 1
ATOM 702 O O . SER A 1 91 ? 13.666 -18.099 2.367 1.00 93.81 91 SER A O 1
ATOM 704 N N . LEU A 1 92 ? 13.315 -16.010 1.575 1.00 92.44 92 LEU A N 1
ATOM 705 C CA . LEU A 1 92 ? 13.545 -16.274 0.153 1.00 92.44 92 LEU A CA 1
ATOM 706 C C . LEU A 1 92 ? 14.700 -15.387 -0.321 1.00 92.44 92 LEU A C 1
ATOM 708 O O . LEU A 1 92 ? 14.696 -14.191 -0.052 1.00 92.44 92 LEU A O 1
ATOM 712 N N . GLY A 1 93 ? 15.685 -15.972 -0.991 1.00 89.00 93 GLY A N 1
ATOM 713 C CA . GLY A 1 93 ? 16.931 -15.286 -1.318 1.00 89.00 93 GLY A CA 1
ATOM 714 C C . GLY A 1 93 ? 18.108 -16.246 -1.390 1.00 89.00 93 GLY A C 1
ATOM 715 O O . GLY A 1 93 ? 17.925 -17.470 -1.479 1.00 89.00 93 GLY A O 1
ATOM 716 N N . GLY A 1 94 ? 19.304 -15.674 -1.335 1.00 88.38 94 GLY A N 1
ATOM 717 C CA . GLY A 1 94 ? 20.565 -16.388 -1.443 1.00 88.38 94 GLY A CA 1
ATOM 718 C C . GLY A 1 94 ? 21.713 -15.704 -0.706 1.00 88.38 94 GLY A C 1
ATOM 719 O O . GLY A 1 94 ? 21.601 -15.200 0.410 1.00 88.38 94 GLY A O 1
ATOM 720 N N . ASN A 1 95 ? 22.896 -15.750 -1.304 1.00 88.88 95 ASN A N 1
ATOM 721 C CA . ASN A 1 95 ? 24.122 -15.312 -0.650 1.00 88.88 95 ASN A CA 1
ATOM 722 C C . ASN A 1 95 ? 24.286 -13.789 -0.499 1.00 88.88 95 ASN A C 1
ATOM 724 O O . ASN A 1 95 ? 25.219 -13.363 0.199 1.00 88.88 95 ASN A O 1
ATOM 728 N N . LEU A 1 96 ? 23.462 -12.973 -1.163 1.00 92.44 96 LEU A N 1
ATOM 729 C CA . LEU A 1 96 ? 23.587 -11.515 -1.195 1.00 92.44 96 LEU A CA 1
ATOM 730 C C . LEU A 1 96 ? 22.342 -10.820 -0.625 1.00 92.44 96 LEU A C 1
ATOM 732 O O . LEU A 1 96 ? 22.004 -11.082 0.520 1.00 92.44 96 LEU A O 1
ATOM 736 N N . LYS A 1 97 ? 21.817 -9.783 -1.283 1.00 93.25 97 LYS A N 1
ATOM 737 C CA . LYS A 1 97 ? 20.824 -8.869 -0.699 1.00 93.25 97 LYS A CA 1
ATOM 738 C C . LYS A 1 97 ? 19.546 -8.925 -1.518 1.00 93.25 97 LYS A C 1
ATOM 740 O O . LYS A 1 97 ? 19.525 -8.368 -2.611 1.00 93.25 97 LYS A O 1
ATOM 745 N N . ASP A 1 98 ? 18.508 -9.475 -0.911 1.00 94.69 98 ASP A N 1
ATOM 746 C CA . ASP A 1 98 ? 17.201 -9.732 -1.494 1.00 94.69 98 ASP A CA 1
ATOM 747 C C . ASP A 1 98 ? 16.139 -9.143 -0.562 1.00 94.69 98 ASP A C 1
ATOM 749 O O . ASP A 1 98 ? 16.055 -9.483 0.619 1.00 94.69 98 ASP A O 1
ATOM 753 N N . TRP A 1 99 ? 15.387 -8.151 -1.033 1.00 96.38 99 TRP A N 1
ATOM 754 C CA . TRP A 1 99 ? 14.491 -7.359 -0.187 1.00 96.38 99 TRP A CA 1
ATOM 755 C C . TRP A 1 99 ? 13.069 -7.397 -0.723 1.00 96.38 99 TRP A C 1
ATOM 757 O O . TRP A 1 99 ? 12.820 -6.936 -1.832 1.00 96.38 99 TRP A O 1
ATOM 767 N N . GLY A 1 100 ? 12.115 -7.834 0.102 1.00 97.38 100 GLY A N 1
ATOM 768 C CA . GLY A 1 100 ? 10.692 -7.637 -0.160 1.00 97.38 100 GLY A CA 1
ATOM 769 C C . GLY A 1 100 ? 10.298 -6.191 0.125 1.00 97.38 100 GLY A C 1
ATOM 770 O O . GLY A 1 100 ? 10.605 -5.652 1.194 1.00 97.38 100 GLY A O 1
ATOM 771 N N . ARG A 1 101 ? 9.623 -5.543 -0.826 1.00 97.62 101 ARG A N 1
ATOM 772 C CA . ARG A 1 101 ? 9.142 -4.160 -0.690 1.00 97.62 101 ARG A CA 1
ATOM 773 C C . ARG A 1 101 ? 7.637 -4.051 -0.587 1.00 97.62 101 ARG A C 1
ATOM 775 O O . ARG A 1 101 ? 7.193 -3.247 0.224 1.00 97.62 101 ARG A O 1
ATOM 782 N N . SER A 1 102 ? 6.896 -4.856 -1.341 1.00 98.31 102 SER A N 1
ATOM 783 C CA . SER A 1 102 ? 5.436 -4.868 -1.298 1.00 98.31 102 SER A CA 1
ATOM 784 C C . SER A 1 102 ? 4.885 -6.285 -1.332 1.00 98.31 102 SER A C 1
ATOM 786 O O . SER A 1 102 ? 5.492 -7.173 -1.934 1.00 98.31 102 SER A O 1
ATOM 788 N N . VAL A 1 103 ? 3.763 -6.491 -0.644 1.00 98.62 103 VAL A N 1
ATOM 789 C CA . VAL A 1 103 ? 2.975 -7.723 -0.658 1.00 98.62 103 VAL A CA 1
ATOM 790 C C . VAL A 1 103 ? 1.538 -7.383 -1.030 1.00 98.62 103 VAL A C 1
ATOM 792 O O . VAL A 1 103 ? 0.955 -6.460 -0.482 1.00 98.62 103 VAL A O 1
ATOM 795 N N . THR A 1 104 ? 0.946 -8.152 -1.936 1.00 98.00 104 THR A N 1
ATOM 796 C CA . THR A 1 104 ? -0.421 -7.946 -2.421 1.00 98.00 104 THR A CA 1
ATOM 797 C C . THR A 1 104 ? -1.192 -9.257 -2.333 1.00 98.00 104 THR A C 1
ATOM 799 O O . THR A 1 104 ? -0.703 -10.298 -2.775 1.00 98.00 104 THR A O 1
ATOM 802 N N . LEU A 1 105 ? -2.407 -9.229 -1.783 1.00 96.75 105 LEU A N 1
ATOM 803 C CA . LEU A 1 105 ? -3.309 -10.383 -1.814 1.00 96.75 105 LEU A CA 1
ATOM 804 C C . LEU A 1 105 ? -3.808 -10.604 -3.248 1.00 96.75 105 LEU A C 1
ATOM 806 O O . LEU A 1 105 ? -4.281 -9.666 -3.887 1.00 96.75 105 LEU A O 1
ATOM 810 N N . THR A 1 106 ? -3.721 -11.833 -3.753 1.00 96.06 106 THR A N 1
ATOM 811 C CA . THR A 1 106 ? -4.173 -12.176 -5.108 1.00 96.06 106 THR A CA 1
ATOM 812 C C . THR A 1 106 ? -5.573 -12.794 -5.098 1.00 96.06 106 THR A C 1
ATOM 814 O O . THR A 1 106 ? -5.994 -13.383 -4.104 1.00 96.06 106 THR A O 1
ATOM 817 N N . ASN A 1 107 ? -6.309 -12.689 -6.213 1.00 91.00 107 ASN A N 1
ATOM 818 C CA . ASN A 1 107 ? -7.716 -13.125 -6.301 1.00 91.00 107 ASN A CA 1
ATOM 819 C C . ASN A 1 107 ? -7.917 -14.637 -6.081 1.00 91.00 107 ASN A C 1
ATOM 821 O O . ASN A 1 107 ? -8.997 -15.075 -5.696 1.00 91.00 107 ASN A O 1
ATOM 825 N N . ASP A 1 108 ? -6.870 -15.439 -6.284 1.00 91.00 108 ASP A N 1
ATOM 826 C CA . ASP A 1 108 ? -6.830 -16.875 -5.976 1.00 91.00 108 ASP A CA 1
ATOM 827 C C . ASP A 1 108 ? -6.571 -17.186 -4.481 1.00 91.00 108 ASP A C 1
ATOM 829 O O . ASP A 1 108 ? -6.418 -18.350 -4.104 1.00 91.00 108 ASP A O 1
ATOM 833 N N . GLY A 1 109 ? -6.493 -16.159 -3.627 1.00 92.00 109 GLY A N 1
ATOM 834 C CA . GLY A 1 109 ? -6.192 -16.264 -2.198 1.00 92.00 109 GLY A CA 1
ATOM 835 C C . GLY A 1 109 ? -4.705 -16.440 -1.868 1.00 92.00 109 GLY A C 1
ATOM 836 O O . GLY A 1 109 ? -4.368 -16.698 -0.711 1.00 92.00 109 GLY A O 1
ATOM 837 N N . GLY A 1 110 ? -3.819 -16.358 -2.864 1.00 96.25 110 GLY A N 1
ATOM 838 C CA . GLY A 1 110 ? -2.370 -16.324 -2.677 1.00 96.25 110 GLY A CA 1
ATOM 839 C C . GLY A 1 110 ? -1.822 -14.916 -2.434 1.00 96.25 110 GLY A C 1
ATOM 840 O O . GLY A 1 110 ? -2.556 -13.990 -2.093 1.00 96.25 110 GLY A O 1
ATOM 841 N N . TYR A 1 111 ? -0.514 -14.760 -2.636 1.00 98.06 111 TYR A N 1
ATOM 842 C CA . TYR A 1 111 ? 0.184 -13.494 -2.410 1.00 98.06 111 TYR A CA 1
ATOM 843 C C . TYR A 1 111 ? 1.160 -13.210 -3.547 1.00 98.06 111 TYR A C 1
ATOM 845 O O . TYR A 1 111 ? 1.832 -14.126 -4.019 1.00 98.06 111 TYR A O 1
ATOM 853 N N . LEU A 1 112 ? 1.261 -11.955 -3.966 1.00 98.19 112 LEU A N 1
ATOM 854 C CA . LEU A 1 112 ? 2.299 -11.467 -4.864 1.00 98.19 112 LEU A CA 1
ATOM 855 C C . LEU A 1 112 ? 3.254 -10.593 -4.057 1.00 98.19 112 LEU A C 1
ATOM 857 O O . LEU A 1 112 ? 2.808 -9.719 -3.322 1.00 98.19 112 LEU A O 1
ATOM 861 N N . ILE A 1 113 ? 4.551 -10.831 -4.175 1.00 98.44 113 ILE A N 1
ATOM 862 C CA . ILE A 1 113 ? 5.588 -10.030 -3.529 1.00 98.44 113 ILE A CA 1
ATOM 863 C C . ILE A 1 113 ? 6.431 -9.397 -4.620 1.00 98.44 113 ILE A C 1
ATOM 865 O O . ILE A 1 113 ? 6.802 -10.079 -5.573 1.00 98.44 113 ILE A O 1
ATOM 869 N N . THR A 1 114 ? 6.768 -8.121 -4.468 1.00 98.12 114 THR A N 1
ATOM 870 C CA . THR A 1 114 ? 7.783 -7.482 -5.307 1.00 98.12 114 THR A CA 1
ATOM 871 C C . THR A 1 114 ? 8.853 -6.793 -4.475 1.00 98.12 114 THR A C 1
ATOM 873 O O . THR A 1 114 ? 8.643 -6.470 -3.300 1.00 98.12 114 THR A O 1
ATOM 876 N N . GLY A 1 115 ? 10.022 -6.611 -5.074 1.00 97.50 115 GLY A N 1
ATOM 877 C CA . GLY A 1 115 ? 11.214 -6.124 -4.412 1.00 97.50 115 GLY A CA 1
ATOM 878 C C . GLY A 1 115 ? 12.403 -6.097 -5.358 1.00 97.50 115 GLY A C 1
ATOM 879 O O . GLY A 1 115 ? 12.251 -5.850 -6.553 1.00 97.50 115 GLY A O 1
ATOM 880 N N . TYR A 1 116 ? 13.584 -6.376 -4.827 1.00 95.25 116 TYR A N 1
ATOM 881 C CA . TYR A 1 116 ? 14.793 -6.519 -5.632 1.00 95.25 116 TYR A CA 1
ATOM 882 C C . TYR A 1 116 ? 15.723 -7.569 -5.056 1.00 95.25 116 TYR A C 1
ATOM 884 O O . TYR A 1 116 ? 15.719 -7.809 -3.846 1.00 95.25 116 TYR A O 1
ATOM 892 N N . GLU A 1 117 ? 16.527 -8.158 -5.927 1.00 92.62 117 GLU A N 1
ATOM 893 C CA . GLU A 1 117 ? 17.452 -9.233 -5.594 1.00 92.62 117 GLU A CA 1
ATOM 894 C C . GLU A 1 117 ? 18.835 -8.971 -6.194 1.00 92.62 117 GLU A C 1
ATOM 896 O O . GLU A 1 117 ? 18.987 -8.190 -7.135 1.00 92.62 117 GLU A O 1
ATOM 901 N N . LYS A 1 118 ? 19.859 -9.558 -5.579 1.00 92.00 118 LYS A N 1
ATOM 902 C CA . LYS A 1 118 ? 21.253 -9.502 -6.051 1.00 92.00 118 LYS A CA 1
ATOM 903 C C . LYS A 1 118 ? 21.943 -10.864 -6.007 1.00 92.00 118 LYS A C 1
ATOM 905 O O . LYS A 1 118 ? 23.142 -10.986 -6.294 1.00 92.00 118 LYS A O 1
ATOM 910 N N . SER A 1 119 ? 21.249 -11.855 -5.483 1.00 88.50 119 SER A N 1
ATOM 911 C CA . SER A 1 119 ? 21.813 -13.150 -5.184 1.00 88.50 119 SER A CA 1
ATOM 912 C C . SER A 1 119 ? 22.210 -13.880 -6.463 1.00 88.50 119 SER A C 1
ATOM 914 O O . SER A 1 119 ? 21.721 -13.658 -7.560 1.00 88.50 119 SER A O 1
ATOM 916 N N . THR A 1 120 ? 23.240 -14.712 -6.333 1.00 82.88 120 THR A N 1
ATOM 917 C CA . THR A 1 120 ? 23.816 -15.477 -7.462 1.00 82.88 120 THR A CA 1
ATOM 918 C C . THR A 1 120 ? 23.686 -16.984 -7.250 1.00 82.88 120 THR A C 1
ATOM 920 O O . THR A 1 120 ? 24.269 -17.793 -7.974 1.00 82.88 120 THR A O 1
ATOM 923 N N . ASP A 1 121 ? 22.985 -17.353 -6.186 1.00 78.38 121 ASP A N 1
ATOM 924 C CA . ASP A 1 121 ? 22.646 -18.694 -5.750 1.00 78.38 121 ASP A CA 1
ATOM 925 C C . ASP A 1 121 ? 21.350 -18.624 -4.928 1.00 78.38 121 ASP A C 1
ATOM 927 O O . ASP A 1 121 ? 20.828 -17.544 -4.674 1.00 78.38 121 ASP A O 1
ATOM 931 N N . GLY A 1 122 ? 20.839 -19.781 -4.514 1.00 72.88 122 GLY A N 1
ATOM 932 C CA . GLY A 1 122 ? 19.553 -19.865 -3.825 1.00 72.88 122 GLY A CA 1
ATOM 933 C C . GLY A 1 122 ? 18.405 -20.119 -4.795 1.00 72.88 122 GLY A C 1
ATOM 934 O O . GLY A 1 122 ? 18.623 -20.544 -5.929 1.00 72.88 122 GLY A O 1
ATOM 935 N N . GLU A 1 123 ? 17.183 -19.931 -4.303 1.00 72.06 123 GLU A N 1
ATOM 936 C CA . GLU A 1 123 ? 15.964 -20.113 -5.105 1.00 72.06 123 GLU A CA 1
ATOM 937 C C . GLU A 1 123 ? 15.731 -18.934 -6.067 1.00 72.06 123 GLU A C 1
ATOM 939 O O . GLU A 1 123 ? 15.001 -19.109 -7.028 1.00 72.06 123 GLU A O 1
ATOM 944 N N . LEU A 1 124 ? 16.383 -17.785 -5.826 1.00 75.75 124 LEU A N 1
ATOM 945 C CA . LEU A 1 124 ? 16.360 -16.575 -6.657 1.00 75.75 124 LEU A CA 1
ATOM 946 C C . LEU A 1 124 ? 17.777 -16.364 -7.201 1.00 75.75 124 LEU A C 1
ATOM 948 O O . LEU A 1 124 ? 18.673 -15.985 -6.445 1.00 75.75 124 LEU A O 1
ATOM 952 N N . SER A 1 125 ? 18.038 -16.758 -8.445 1.00 63.66 125 SER A N 1
ATOM 953 C CA . SER A 1 125 ? 19.424 -16.845 -8.947 1.00 63.66 125 SER A CA 1
ATOM 954 C C . SER A 1 125 ? 19.616 -16.440 -10.404 1.00 63.66 125 SER A C 1
ATOM 956 O O . SER A 1 125 ? 20.742 -16.541 -10.904 1.00 63.66 125 SER A O 1
ATOM 958 N N . ASP A 1 126 ? 18.563 -15.961 -11.071 1.00 71.50 126 ASP A N 1
ATOM 959 C CA . ASP A 1 126 ? 18.628 -15.488 -12.458 1.00 71.50 126 ASP A CA 1
ATOM 960 C C . ASP A 1 126 ? 18.925 -13.979 -12.532 1.00 71.50 126 ASP A C 1
ATOM 962 O O . ASP A 1 126 ? 18.256 -13.213 -13.219 1.00 71.50 126 ASP A O 1
ATOM 966 N N . ASN A 1 127 ? 19.943 -13.537 -11.784 1.00 76.12 127 ASN A N 1
ATOM 967 C CA . ASN A 1 127 ? 20.360 -12.138 -11.746 1.00 76.12 127 ASN A CA 1
ATOM 968 C C . ASN A 1 127 ? 21.030 -11.716 -13.071 1.00 76.12 127 ASN A C 1
ATOM 970 O O . ASN A 1 127 ? 22.029 -12.307 -13.509 1.00 76.12 127 ASN A O 1
ATOM 974 N N . HIS A 1 128 ? 20.525 -10.646 -13.677 1.00 75.06 128 HIS A N 1
ATOM 975 C CA . HIS A 1 128 ? 20.951 -10.084 -14.957 1.00 75.06 128 HIS A CA 1
ATOM 976 C C . HIS A 1 128 ? 22.028 -8.994 -14.822 1.00 75.06 128 HIS A C 1
ATOM 978 O O . HIS A 1 128 ? 22.616 -8.582 -15.832 1.00 75.06 128 HIS A O 1
ATOM 984 N N . GLY A 1 129 ? 22.383 -8.578 -13.602 1.00 80.81 129 GLY A N 1
ATOM 985 C CA . GLY A 1 129 ? 23.368 -7.523 -13.408 1.00 80.81 129 GLY A CA 1
ATOM 986 C C . GLY A 1 129 ? 23.703 -7.183 -11.960 1.00 80.81 129 GLY A C 1
ATOM 987 O O . GLY A 1 129 ? 24.602 -7.777 -11.352 1.00 80.81 129 GLY A O 1
ATOM 988 N N . ALA A 1 130 ? 23.156 -6.064 -11.486 1.00 88.88 130 ALA A N 1
ATOM 989 C CA . ALA A 1 130 ? 23.573 -5.447 -10.233 1.00 88.88 130 ALA A CA 1
ATOM 990 C C . ALA A 1 130 ? 22.551 -5.640 -9.111 1.00 88.88 130 ALA A C 1
ATOM 992 O O . ALA A 1 130 ? 22.928 -6.206 -8.081 1.00 88.88 130 ALA A O 1
ATOM 993 N N . TYR A 1 131 ? 21.333 -5.145 -9.293 1.00 93.88 131 TYR A N 1
ATOM 994 C CA . TYR A 1 131 ? 20.134 -5.522 -8.550 1.00 93.88 131 TYR A CA 1
ATOM 995 C C . TYR A 1 131 ? 19.031 -5.662 -9.587 1.00 93.88 131 TYR A C 1
ATOM 997 O O . TYR A 1 131 ? 18.916 -4.761 -10.408 1.00 93.88 131 TYR A O 1
ATOM 1005 N N . ASP A 1 132 ? 18.244 -6.727 -9.541 1.00 94.12 132 ASP A N 1
ATOM 1006 C CA . ASP A 1 132 ? 17.141 -6.927 -10.481 1.00 94.12 132 ASP A CA 1
ATOM 1007 C C . ASP A 1 132 ? 15.797 -6.882 -9.765 1.00 94.12 132 ASP A C 1
ATOM 1009 O O . ASP A 1 132 ? 15.689 -7.204 -8.575 1.00 94.12 132 ASP A O 1
ATOM 1013 N N . LEU A 1 133 ? 14.758 -6.465 -10.489 1.00 96.19 133 LEU A N 1
ATOM 1014 C CA . LEU A 1 133 ? 13.408 -6.393 -9.962 1.00 96.19 133 LEU A CA 1
ATOM 1015 C C . LEU A 1 133 ? 12.901 -7.813 -9.732 1.00 96.19 133 LEU A C 1
ATOM 1017 O O . LEU A 1 133 ? 12.804 -8.619 -10.651 1.00 96.19 133 LEU A O 1
ATOM 1021 N N . LEU A 1 134 ? 12.509 -8.089 -8.496 1.00 95.88 134 LEU A N 1
ATOM 1022 C CA . LEU A 1 134 ? 12.010 -9.391 -8.083 1.00 95.88 134 LEU A CA 1
ATOM 1023 C C . LEU A 1 134 ? 10.480 -9.387 -8.048 1.00 95.88 134 LEU A C 1
ATOM 1025 O O . LEU A 1 134 ? 9.870 -8.470 -7.484 1.00 95.88 134 LEU A O 1
ATOM 1029 N N . VAL A 1 135 ? 9.857 -10.437 -8.583 1.00 97.06 135 VAL A N 1
ATOM 1030 C CA . VAL A 1 135 ? 8.427 -10.739 -8.430 1.00 97.06 135 VAL A CA 1
ATOM 1031 C C . VAL A 1 135 ? 8.266 -12.192 -7.996 1.00 97.06 135 VAL A C 1
ATOM 1033 O O . VAL A 1 135 ? 8.711 -13.089 -8.695 1.00 97.06 135 VAL A O 1
ATOM 1036 N N . ILE A 1 136 ? 7.593 -12.447 -6.875 1.00 96.88 136 ILE A N 1
ATOM 1037 C CA . ILE A 1 136 ? 7.341 -13.801 -6.363 1.00 96.88 136 ILE A CA 1
ATOM 1038 C C . ILE A 1 136 ? 5.842 -14.000 -6.175 1.00 96.88 136 ILE A C 1
ATOM 1040 O O . ILE A 1 136 ? 5.199 -13.263 -5.426 1.00 96.88 136 ILE A O 1
ATOM 1044 N N . LYS A 1 137 ? 5.285 -15.048 -6.783 1.00 97.50 137 LYS A N 1
ATOM 1045 C CA . LYS A 1 137 ? 3.918 -15.503 -6.524 1.00 97.50 137 LYS A CA 1
ATOM 1046 C C . LYS A 1 137 ? 3.924 -16.670 -5.552 1.00 97.50 137 LYS A C 1
ATOM 1048 O O . LYS A 1 137 ? 4.482 -17.733 -5.817 1.00 97.50 137 LYS A O 1
ATOM 1053 N N . LEU A 1 138 ? 3.203 -16.498 -4.454 1.00 97.19 138 LEU A N 1
ATOM 1054 C CA . LEU A 1 138 ? 2.938 -17.525 -3.458 1.00 97.19 138 LEU A CA 1
ATOM 1055 C C . LEU A 1 138 ? 1.481 -17.998 -3.533 1.00 97.19 138 LEU A C 1
ATOM 1057 O O . LEU A 1 138 ? 0.572 -17.250 -3.914 1.00 97.19 138 LEU A O 1
ATOM 1061 N N . ASN A 1 139 ? 1.243 -19.239 -3.116 1.00 96.12 139 ASN A N 1
ATOM 1062 C CA . ASN A 1 139 ? -0.093 -19.711 -2.758 1.00 96.12 139 ASN A CA 1
ATOM 1063 C C . ASN A 1 139 ? -0.476 -19.269 -1.327 1.00 96.12 139 ASN A C 1
ATOM 1065 O O . ASN A 1 139 ? 0.335 -18.703 -0.593 1.00 96.12 139 ASN A O 1
ATOM 1069 N N . SER A 1 140 ? -1.703 -19.572 -0.896 1.00 94.12 140 SER A N 1
ATOM 1070 C CA . SER A 1 140 ? -2.210 -19.207 0.440 1.00 94.12 140 SER A CA 1
ATOM 1071 C C . SER A 1 140 ? -1.440 -19.838 1.613 1.00 94.12 140 SER A C 1
ATOM 1073 O O . SER A 1 140 ? -1.458 -19.310 2.725 1.00 94.12 140 SER A O 1
ATOM 1075 N N . SER A 1 141 ? -0.740 -20.953 1.374 1.00 94.44 141 SER A N 1
ATOM 1076 C CA . SER A 1 141 ? 0.132 -21.641 2.343 1.00 94.44 141 SER A CA 1
ATOM 1077 C C . SER A 1 141 ? 1.585 -21.138 2.307 1.00 94.44 141 SER A C 1
ATOM 1079 O O . SER A 1 141 ? 2.440 -21.654 3.028 1.00 94.44 141 SER A O 1
ATOM 1081 N N . GLY A 1 142 ? 1.871 -20.148 1.459 1.00 94.62 142 GLY A N 1
ATOM 1082 C CA . GLY A 1 142 ? 3.184 -19.548 1.269 1.00 94.62 142 GLY A CA 1
ATOM 1083 C C . GLY A 1 142 ? 4.101 -20.307 0.307 1.00 94.62 142 GLY A C 1
ATOM 1084 O O . GLY A 1 142 ? 5.264 -19.945 0.187 1.00 94.62 142 GLY A O 1
ATOM 1085 N N . ASP A 1 143 ? 3.680 -21.387 -0.352 1.00 95.00 143 ASP A N 1
ATOM 1086 C CA . ASP A 1 143 ? 4.550 -22.071 -1.325 1.00 95.00 143 ASP A CA 1
ATOM 1087 C C . ASP A 1 143 ? 4.710 -21.241 -2.594 1.00 95.00 143 ASP A C 1
ATOM 1089 O O . ASP A 1 143 ? 3.725 -20.710 -3.108 1.00 95.00 143 ASP A O 1
ATOM 1093 N N . VAL A 1 144 ? 5.952 -21.147 -3.077 1.00 95.00 144 VAL A N 1
ATOM 1094 C CA . VAL A 1 144 ? 6.288 -20.452 -4.321 1.00 95.00 144 VAL A CA 1
ATOM 1095 C C . VAL A 1 144 ? 5.643 -21.205 -5.480 1.00 95.00 144 VAL A C 1
ATOM 1097 O O . VAL A 1 144 ? 5.851 -22.408 -5.643 1.00 95.00 144 VAL A O 1
ATOM 1100 N N . LEU A 1 145 ? 4.807 -20.500 -6.238 1.00 94.75 145 LEU A N 1
ATOM 1101 C CA . LEU A 1 145 ? 4.197 -20.997 -7.468 1.00 94.75 145 LEU A CA 1
ATOM 1102 C C . LEU A 1 145 ? 5.084 -20.681 -8.669 1.00 94.75 145 LEU A C 1
ATOM 1104 O O . LEU A 1 145 ? 5.275 -21.541 -9.526 1.00 94.75 145 LEU A O 1
ATOM 1108 N N . TRP A 1 146 ? 5.598 -19.455 -8.708 1.00 94.50 146 TRP A N 1
ATOM 1109 C CA . TRP A 1 146 ? 6.579 -18.968 -9.665 1.00 94.50 146 TRP A CA 1
ATOM 1110 C C . TRP A 1 146 ? 7.224 -17.693 -9.124 1.00 94.50 146 TRP A C 1
ATOM 1112 O O . TRP A 1 146 ? 6.668 -17.014 -8.256 1.00 94.50 146 TRP A O 1
ATOM 1122 N N . ASP A 1 147 ? 8.368 -17.357 -9.686 1.00 93.38 147 ASP A N 1
ATOM 1123 C CA . ASP A 1 147 ? 9.151 -16.167 -9.410 1.00 93.38 147 ASP A CA 1
ATOM 1124 C C . ASP A 1 147 ? 9.770 -15.641 -10.714 1.00 93.38 147 ASP A C 1
ATOM 1126 O O . ASP A 1 147 ? 9.753 -16.329 -11.742 1.00 93.38 147 ASP A O 1
ATOM 1130 N N . LYS A 1 148 ? 10.170 -14.369 -10.702 1.00 92.00 148 LYS A N 1
ATOM 1131 C CA . LYS A 1 148 ? 10.802 -13.670 -11.820 1.00 92.00 148 LYS A CA 1
ATOM 1132 C C . LYS A 1 148 ? 11.792 -12.639 -11.325 1.00 92.00 148 LYS A C 1
ATOM 1134 O O . LYS A 1 148 ? 11.444 -11.807 -10.483 1.00 92.00 148 LYS A O 1
ATOM 1139 N N . GLU A 1 149 ? 12.935 -12.618 -11.977 1.00 91.69 149 GLU A N 1
ATOM 1140 C CA . GLU A 1 149 ? 13.959 -11.597 -11.879 1.00 91.69 149 GLU A CA 1
ATOM 1141 C C . GLU A 1 149 ? 13.995 -10.840 -13.208 1.00 91.69 149 GLU A C 1
ATOM 1143 O O . GLU A 1 149 ? 14.342 -11.395 -14.247 1.00 91.69 149 GLU A O 1
ATOM 1148 N N . LEU A 1 150 ? 13.547 -9.586 -13.185 1.00 93.25 150 LEU A N 1
ATOM 1149 C CA . LEU A 1 150 ? 13.397 -8.743 -14.366 1.00 93.25 150 LEU A CA 1
ATOM 1150 C C . LEU A 1 150 ? 14.379 -7.578 -14.276 1.00 93.25 150 LEU A C 1
ATOM 1152 O O . LEU A 1 150 ? 14.383 -6.846 -13.285 1.00 93.25 150 LEU A O 1
ATOM 1156 N N . GLY A 1 151 ? 15.169 -7.353 -15.319 1.00 94.00 151 GLY A N 1
ATOM 1157 C CA . GLY A 1 151 ? 16.133 -6.256 -15.298 1.00 94.00 151 GLY A CA 1
ATOM 1158 C C . GLY A 1 151 ? 17.170 -6.309 -16.407 1.00 94.00 151 GLY A C 1
ATOM 1159 O O . GLY A 1 151 ? 16.954 -6.887 -17.476 1.00 94.00 151 GLY A O 1
ATOM 1160 N N . GLY A 1 152 ? 18.292 -5.642 -16.173 1.00 93.38 152 GLY A N 1
ATOM 1161 C CA . GLY A 1 152 ? 19.399 -5.543 -17.111 1.00 93.38 152 GLY A CA 1
ATOM 1162 C C . GLY A 1 152 ? 20.743 -5.397 -16.408 1.00 93.38 152 GLY A C 1
ATOM 1163 O O . GLY A 1 152 ? 20.979 -5.906 -15.320 1.00 93.38 152 GLY A O 1
ATOM 1164 N N . SER A 1 153 ? 21.690 -4.716 -17.052 1.00 93.38 153 SER A N 1
ATOM 1165 C CA . SER A 1 153 ? 23.064 -4.651 -16.534 1.00 93.38 153 SER A CA 1
ATOM 1166 C C . SER A 1 153 ? 23.237 -3.796 -15.262 1.00 93.38 153 SER A C 1
ATOM 1168 O O . SER A 1 153 ? 24.317 -3.838 -14.656 1.00 93.38 153 SER A O 1
ATOM 1170 N N . PHE A 1 154 ? 22.264 -2.952 -14.903 1.00 95.06 154 PHE A N 1
ATOM 1171 C CA . PHE A 1 154 ? 22.340 -1.979 -13.803 1.00 95.06 154 PHE A CA 1
ATOM 1172 C C . PHE A 1 154 ? 21.296 -2.268 -12.712 1.00 95.06 154 PHE A C 1
ATOM 1174 O O . PHE A 1 154 ? 20.851 -3.399 -12.603 1.00 95.06 154 PHE A O 1
ATOM 1181 N N . ASP A 1 155 ? 21.029 -1.313 -11.810 1.00 95.94 155 ASP A N 1
ATOM 1182 C CA . ASP A 1 155 ? 20.080 -1.543 -10.717 1.00 95.94 155 ASP A CA 1
ATOM 1183 C C . ASP A 1 155 ? 18.639 -1.333 -11.225 1.00 95.94 155 ASP A C 1
ATOM 1185 O O . ASP A 1 155 ? 18.302 -0.282 -11.774 1.00 95.94 155 ASP A O 1
ATOM 1189 N N . ASP A 1 156 ? 17.790 -2.319 -10.973 1.00 96.94 156 ASP A N 1
ATOM 1190 C CA . ASP A 1 156 ? 16.375 -2.398 -11.311 1.00 96.94 156 ASP A CA 1
ATOM 1191 C C . ASP A 1 156 ? 15.631 -2.847 -10.048 1.00 96.94 156 ASP A C 1
ATOM 1193 O O . ASP A 1 156 ? 15.989 -3.837 -9.413 1.00 96.94 156 ASP A O 1
ATOM 1197 N N . ASN A 1 157 ? 14.660 -2.061 -9.581 1.00 97.25 157 ASN A N 1
ATOM 1198 C CA . ASN A 1 157 ? 14.089 -2.252 -8.245 1.00 97.25 157 ASN A CA 1
ATOM 1199 C C . ASN A 1 157 ? 12.571 -2.217 -8.281 1.00 97.25 157 ASN A C 1
ATOM 1201 O O . ASN A 1 157 ? 12.012 -1.207 -8.691 1.00 97.25 157 ASN A O 1
ATOM 1205 N N . GLY A 1 158 ? 11.907 -3.255 -7.766 1.00 97.62 158 GLY A N 1
ATOM 1206 C CA . GLY A 1 158 ? 10.462 -3.277 -7.531 1.00 97.62 158 GLY A CA 1
ATOM 1207 C C . GLY A 1 158 ? 10.079 -2.627 -6.201 1.00 97.62 158 GLY A C 1
ATOM 1208 O O . GLY A 1 158 ? 10.722 -2.853 -5.172 1.00 97.62 158 GLY A O 1
ATOM 1209 N N . TYR A 1 159 ? 9.020 -1.817 -6.212 1.00 97.56 159 TYR A N 1
ATOM 1210 C CA . TYR A 1 159 ? 8.540 -1.072 -5.043 1.00 97.56 159 TYR A CA 1
ATOM 1211 C C . TYR A 1 159 ? 7.104 -1.402 -4.655 1.00 97.56 159 TYR A C 1
ATOM 1213 O O . TYR A 1 159 ? 6.819 -1.509 -3.465 1.00 97.56 159 TYR A O 1
ATOM 1221 N N . CYS A 1 160 ? 6.214 -1.555 -5.632 1.00 98.12 160 CYS A N 1
ATOM 1222 C CA . CYS A 1 160 ? 4.794 -1.805 -5.403 1.00 98.12 160 CYS A CA 1
ATOM 1223 C C . CYS A 1 160 ? 4.216 -2.716 -6.484 1.00 98.12 160 CYS A C 1
ATOM 1225 O O . CYS A 1 160 ? 4.715 -2.765 -7.612 1.00 98.12 160 CYS A O 1
ATOM 1227 N N . ALA A 1 161 ? 3.150 -3.426 -6.131 1.00 98.19 161 ALA A N 1
ATOM 1228 C CA . ALA A 1 161 ? 2.360 -4.188 -7.078 1.00 98.19 161 ALA A CA 1
ATOM 1229 C C . ALA A 1 161 ? 0.868 -4.086 -6.743 1.00 98.19 161 ALA A C 1
ATOM 1231 O O . ALA A 1 161 ? 0.488 -3.900 -5.586 1.00 98.19 161 ALA A O 1
ATOM 1232 N N . ILE A 1 162 ? 0.022 -4.218 -7.762 1.00 98.19 162 ILE A N 1
ATOM 1233 C CA . ILE A 1 162 ? -1.432 -4.306 -7.615 1.00 98.19 162 ILE A CA 1
ATOM 1234 C C . ILE A 1 162 ? -1.986 -5.446 -8.468 1.00 98.19 162 ILE A C 1
ATOM 1236 O O . ILE A 1 162 ? -1.444 -5.776 -9.525 1.00 98.19 162 ILE A O 1
ATOM 1240 N N . VAL A 1 163 ? -3.103 -6.019 -8.023 1.00 97.38 163 VAL A N 1
ATOM 1241 C CA . VAL A 1 163 ? -3.931 -6.897 -8.856 1.00 97.38 163 VAL A CA 1
ATOM 1242 C C . VAL A 1 163 ? -4.816 -6.026 -9.736 1.00 97.38 163 VAL A C 1
ATOM 1244 O O . VAL A 1 163 ? -5.421 -5.063 -9.259 1.00 97.38 163 VAL A O 1
ATOM 1247 N N . THR A 1 164 ? -4.888 -6.360 -11.018 1.00 96.31 164 THR A N 1
ATOM 1248 C CA . THR A 1 164 ? -5.696 -5.635 -11.998 1.00 96.31 164 THR A CA 1
ATOM 1249 C C . THR A 1 164 ? -7.049 -6.309 -12.222 1.00 96.31 164 THR A C 1
ATOM 1251 O O . THR A 1 164 ? -7.241 -7.491 -11.939 1.00 96.31 164 THR A O 1
ATOM 1254 N N . SER A 1 165 ? -8.026 -5.549 -12.718 1.00 92.62 165 SER A N 1
ATOM 1255 C CA . SER A 1 165 ? -9.414 -5.996 -12.932 1.00 92.62 165 SER A CA 1
ATOM 1256 C C . SER A 1 165 ? -9.575 -7.195 -13.877 1.00 92.62 165 SER A C 1
ATOM 1258 O O . SER A 1 165 ? -10.579 -7.896 -13.814 1.00 92.62 165 SER A O 1
ATOM 1260 N N . ASP A 1 166 ? -8.602 -7.428 -14.753 1.00 90.50 166 ASP A N 1
ATOM 1261 C CA . ASP A 1 166 ? -8.483 -8.595 -15.639 1.00 90.50 166 ASP A CA 1
ATOM 1262 C C . ASP A 1 166 ? -7.825 -9.813 -14.947 1.00 90.50 166 ASP A C 1
ATOM 1264 O O . ASP A 1 166 ? -7.535 -10.817 -15.594 1.00 90.50 166 ASP A O 1
ATOM 1268 N N . ASN A 1 167 ? -7.613 -9.746 -13.627 1.00 91.88 167 ASN A N 1
ATOM 1269 C CA . ASN A 1 167 ? -6.867 -10.698 -12.795 1.00 91.88 167 ASN A CA 1
ATOM 1270 C C . ASN A 1 167 ? -5.359 -10.773 -13.081 1.00 91.88 167 ASN A C 1
ATOM 1272 O O . ASN A 1 167 ? -4.698 -11.672 -12.570 1.00 91.88 167 ASN A O 1
ATOM 1276 N N . GLY A 1 168 ? -4.808 -9.863 -13.882 1.00 96.25 168 GLY A N 1
ATOM 1277 C CA . GLY A 1 168 ? -3.365 -9.721 -14.030 1.00 96.25 168 GLY A CA 1
ATOM 1278 C C . GLY A 1 168 ? -2.710 -8.985 -12.860 1.00 96.25 168 GLY A C 1
ATOM 1279 O O . GLY A 1 168 ? -3.322 -8.719 -11.820 1.00 96.25 168 GLY A O 1
ATOM 1280 N N . TYR A 1 169 ? -1.445 -8.629 -13.062 1.00 98.25 169 TYR A N 1
ATOM 1281 C CA . TYR A 1 169 ? -0.631 -7.917 -12.083 1.00 98.25 169 TYR A CA 1
ATOM 1282 C C . TYR A 1 169 ? 0.062 -6.727 -12.731 1.00 98.25 169 TYR A C 1
ATOM 1284 O O . TYR A 1 169 ? 0.648 -6.860 -13.803 1.00 98.25 169 TYR A O 1
ATOM 1292 N N . LEU A 1 170 ? 0.043 -5.579 -12.062 1.00 98.44 170 LEU A N 1
ATOM 1293 C CA . LEU A 1 170 ? 0.852 -4.424 -12.437 1.00 98.44 170 LEU A CA 1
ATOM 1294 C C . LEU A 1 170 ? 1.926 -4.221 -11.373 1.00 98.44 170 LEU A C 1
ATOM 1296 O O . LEU A 1 170 ? 1.606 -4.108 -10.192 1.00 98.44 170 LEU A O 1
ATOM 1300 N N . ILE A 1 171 ? 3.185 -4.202 -11.794 1.00 98.69 171 ILE A N 1
ATOM 1301 C CA . ILE A 1 171 ? 4.357 -4.051 -10.936 1.00 98.69 171 ILE A CA 1
ATOM 1302 C C . ILE A 1 171 ? 5.036 -2.735 -11.290 1.00 98.69 171 ILE A C 1
ATOM 1304 O O . ILE A 1 171 ? 5.117 -2.372 -12.464 1.00 98.69 171 ILE A O 1
ATOM 1308 N N . GLY A 1 172 ? 5.515 -2.013 -10.282 1.00 98.19 172 GLY A N 1
ATOM 1309 C CA . GLY A 1 172 ? 6.196 -0.744 -10.484 1.00 98.19 172 GLY A CA 1
ATOM 1310 C C . GLY A 1 172 ? 7.384 -0.545 -9.576 1.00 98.19 172 GLY A C 1
ATOM 1311 O O . GLY A 1 172 ? 7.426 -1.003 -8.431 1.00 98.19 172 GLY A O 1
ATOM 1312 N N . GLY A 1 173 ? 8.333 0.205 -10.108 1.00 97.94 173 GLY A N 1
ATOM 1313 C CA . GLY A 1 173 ? 9.562 0.564 -9.442 1.00 97.94 173 GLY A CA 1
ATOM 1314 C C . GLY A 1 173 ? 10.401 1.492 -10.307 1.00 97.94 173 GLY A C 1
ATOM 1315 O O . GLY A 1 173 ? 9.845 2.372 -10.967 1.00 97.94 173 GLY A O 1
ATOM 1316 N N . TYR A 1 174 ? 11.717 1.306 -10.313 1.00 97.88 174 TYR A N 1
ATOM 1317 C CA . TYR A 1 174 ? 12.612 2.059 -11.190 1.00 97.88 174 TYR A CA 1
ATOM 1318 C C . TYR A 1 174 ? 13.630 1.163 -11.891 1.00 97.88 174 TYR A C 1
ATOM 1320 O O . TYR A 1 174 ? 13.904 0.049 -11.442 1.00 97.88 174 TYR A O 1
ATOM 1328 N N . THR A 1 175 ? 14.219 1.692 -12.960 1.00 97.81 175 THR A N 1
ATOM 1329 C CA . THR A 1 175 ? 15.304 1.057 -13.715 1.00 97.81 175 THR A CA 1
ATOM 1330 C C . THR A 1 175 ? 16.428 2.047 -14.025 1.00 97.81 175 THR A C 1
ATOM 1332 O O . THR A 1 175 ? 16.148 3.176 -14.424 1.00 97.81 175 THR A O 1
ATOM 1335 N N . LEU A 1 176 ? 17.694 1.633 -13.872 1.00 97.12 176 LEU A N 1
ATOM 1336 C CA . LEU A 1 176 ? 18.870 2.293 -14.481 1.00 97.12 176 LEU A CA 1
ATOM 1337 C C . LEU A 1 176 ? 19.346 1.574 -15.753 1.00 97.12 176 LEU A C 1
ATOM 1339 O O . LEU A 1 176 ? 20.313 1.999 -16.400 1.00 97.12 176 LEU A O 1
ATOM 1343 N N . SER A 1 177 ? 18.732 0.442 -16.075 1.00 96.44 177 SER A N 1
ATOM 1344 C CA . SER A 1 177 ? 19.109 -0.403 -17.195 1.00 96.44 177 SER A CA 1
ATOM 1345 C C . SER A 1 177 ? 18.534 0.128 -18.511 1.00 96.44 177 SER A C 1
ATOM 1347 O O . SER A 1 177 ? 17.563 0.879 -18.571 1.00 96.44 177 SER A O 1
ATOM 1349 N N . SER A 1 178 ? 19.188 -0.233 -19.613 1.00 94.50 178 SER A N 1
ATOM 1350 C CA . SER A 1 178 ? 18.739 0.085 -20.985 1.00 94.50 178 SER A CA 1
ATOM 1351 C C . SER A 1 178 ? 18.911 -1.116 -21.921 1.00 94.50 178 SER A C 1
ATOM 1353 O O . SER A 1 178 ? 19.006 -0.979 -23.143 1.00 94.50 178 SER A O 1
ATOM 1355 N N . ASP A 1 179 ? 19.022 -2.289 -21.309 1.00 93.75 179 ASP A N 1
ATOM 1356 C CA . ASP A 1 179 ? 19.274 -3.598 -21.882 1.00 93.75 179 ASP A CA 1
ATOM 1357 C C . ASP A 1 179 ? 18.574 -4.669 -21.028 1.00 93.75 179 ASP A C 1
ATOM 1359 O O . ASP A 1 179 ? 17.875 -4.342 -20.070 1.00 93.75 179 ASP A O 1
ATOM 1363 N N . GLY A 1 180 ? 18.740 -5.941 -21.399 1.00 92.06 180 GLY A N 1
ATOM 1364 C CA . GLY A 1 180 ? 18.018 -7.045 -20.765 1.00 92.06 180 GLY A CA 1
ATOM 1365 C C . GLY A 1 180 ? 16.527 -6.974 -21.080 1.00 92.06 180 GLY A C 1
ATOM 1366 O O . GLY A 1 180 ? 16.152 -6.817 -22.247 1.00 92.06 180 GLY A O 1
ATOM 1367 N N . ASP A 1 181 ? 15.704 -7.057 -20.042 1.00 92.81 181 ASP A N 1
ATOM 1368 C CA . ASP A 1 181 ? 14.254 -6.907 -20.135 1.00 92.81 181 ASP A CA 1
ATOM 1369 C C . ASP A 1 181 ? 13.825 -5.455 -20.306 1.00 92.81 181 ASP A C 1
ATOM 1371 O O . ASP A 1 181 ? 12.683 -5.210 -20.671 1.00 92.81 181 ASP A O 1
ATOM 1375 N N . VAL A 1 182 ? 14.698 -4.478 -20.053 1.00 94.31 182 VAL A N 1
ATOM 1376 C CA . VAL A 1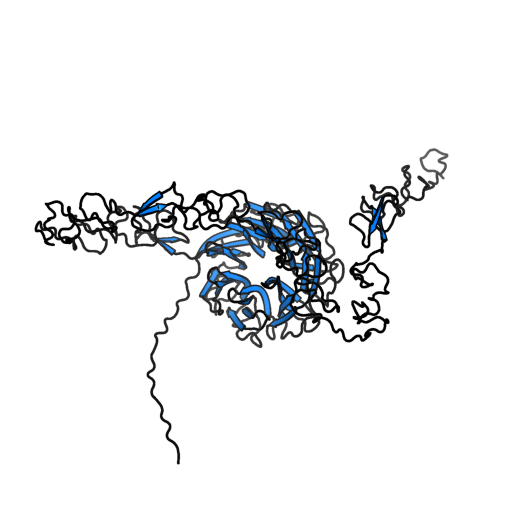 182 ? 14.324 -3.062 -20.021 1.00 94.31 182 VAL A CA 1
ATOM 1377 C C . VAL A 1 182 ? 14.445 -2.424 -21.402 1.00 94.31 182 VAL A C 1
ATOM 1379 O O . VAL A 1 182 ? 15.458 -2.546 -22.095 1.00 94.31 182 VAL A O 1
ATOM 1382 N N . SER A 1 183 ? 13.430 -1.647 -21.788 1.00 91.56 183 SER A N 1
ATOM 1383 C CA . SER A 1 183 ? 13.474 -0.829 -23.003 1.00 91.56 183 SER A CA 1
ATOM 1384 C C . SER A 1 183 ? 12.928 0.573 -22.765 1.00 91.56 183 SER A C 1
ATOM 1386 O O . SER A 1 183 ? 11.865 0.712 -22.174 1.00 91.56 183 SER A O 1
ATOM 1388 N N . GLY A 1 184 ? 13.611 1.589 -23.303 1.00 89.12 184 GLY A N 1
ATOM 1389 C CA . GLY A 1 184 ? 13.105 2.965 -23.340 1.00 89.12 184 GLY A CA 1
ATOM 1390 C C . GLY A 1 184 ? 13.594 3.902 -22.231 1.00 89.12 184 GLY A C 1
ATOM 1391 O O . GLY A 1 184 ? 13.104 5.023 -22.178 1.00 89.12 184 GLY A O 1
ATOM 1392 N N . ASN A 1 185 ? 14.550 3.495 -21.387 1.00 93.50 185 ASN A N 1
ATOM 1393 C CA . ASN A 1 185 ? 15.132 4.372 -20.362 1.00 93.50 185 ASN A CA 1
ATOM 1394 C C . ASN A 1 185 ? 15.738 5.656 -20.988 1.00 93.50 185 ASN A C 1
ATOM 1396 O O . ASN A 1 185 ? 16.448 5.611 -22.004 1.00 93.50 185 ASN A O 1
ATOM 1400 N N . HIS A 1 186 ? 15.441 6.803 -20.380 1.00 89.44 186 HIS A N 1
ATOM 1401 C CA . HIS A 1 186 ? 15.731 8.156 -20.846 1.00 89.44 186 HIS A CA 1
ATOM 1402 C C . HIS A 1 186 ? 16.966 8.799 -20.191 1.00 89.44 186 HIS A C 1
ATOM 1404 O O . HIS A 1 186 ? 17.364 9.903 -20.593 1.00 89.44 186 HIS A O 1
ATOM 1410 N N . GLY A 1 187 ? 17.627 8.138 -19.240 1.00 90.88 187 GLY A N 1
ATOM 1411 C CA . GLY A 1 187 ? 18.683 8.768 -18.458 1.00 90.88 187 GLY A CA 1
ATOM 1412 C C . GLY A 1 187 ? 19.237 7.924 -17.316 1.00 90.88 187 GLY A C 1
ATOM 1413 O O . GLY A 1 187 ? 20.051 7.030 -17.549 1.00 90.88 187 GLY A O 1
ATOM 1414 N N . MET A 1 188 ? 18.953 8.355 -16.083 1.00 95.19 188 MET A N 1
ATOM 1415 C CA . MET A 1 188 ? 19.382 7.655 -14.869 1.00 95.19 188 MET A CA 1
ATOM 1416 C C . MET A 1 188 ? 18.269 6.687 -14.445 1.00 95.19 188 MET A C 1
ATOM 1418 O O . MET A 1 188 ? 17.979 5.747 -15.178 1.00 95.19 188 MET A O 1
ATOM 1422 N N . GLU A 1 189 ? 17.686 6.893 -13.266 1.00 96.88 189 GLU A N 1
ATOM 1423 C CA . GLU A 1 189 ? 16.551 6.121 -12.769 1.00 96.88 189 GLU A CA 1
ATOM 1424 C C . GLU A 1 189 ? 15.280 6.635 -13.434 1.00 96.88 189 GLU A C 1
ATOM 1426 O O . GLU A 1 189 ? 14.940 7.798 -13.247 1.00 96.88 189 GLU A O 1
ATOM 1431 N N . ASP A 1 190 ? 14.588 5.773 -14.171 1.00 98.06 190 ASP A N 1
ATOM 1432 C CA . ASP A 1 190 ? 13.256 6.052 -14.707 1.00 98.06 190 ASP A CA 1
ATOM 1433 C C . ASP A 1 190 ? 12.218 5.176 -14.009 1.00 98.06 190 ASP A C 1
ATOM 1435 O O . ASP A 1 190 ? 12.526 4.049 -13.609 1.00 98.06 190 ASP A O 1
ATOM 1439 N N . PHE A 1 191 ? 10.963 5.636 -13.945 1.00 98.44 191 PHE A N 1
ATOM 1440 C CA . PHE A 1 191 ? 9.851 4.765 -13.566 1.00 98.44 191 PHE A CA 1
ATOM 1441 C C . PHE A 1 191 ? 9.831 3.558 -14.493 1.00 98.44 191 PHE A C 1
ATOM 1443 O O . PHE A 1 191 ? 9.839 3.724 -15.711 1.00 98.44 191 PHE A O 1
ATOM 1450 N N . TRP A 1 192 ? 9.715 2.361 -13.929 1.00 98.44 192 TRP A N 1
ATOM 1451 C CA . TRP A 1 192 ? 9.509 1.144 -14.699 1.00 98.44 192 TRP A CA 1
ATOM 1452 C C . TRP A 1 192 ? 8.220 0.468 -14.263 1.00 98.44 192 TRP A C 1
ATOM 1454 O O . TRP A 1 192 ? 8.044 0.151 -13.087 1.00 98.44 192 TRP A O 1
ATOM 1464 N N . VAL A 1 193 ? 7.306 0.297 -15.215 1.00 98.56 193 VAL A N 1
ATOM 1465 C CA . VAL A 1 193 ? 5.980 -0.289 -15.015 1.00 98.56 193 VAL A CA 1
ATOM 1466 C C . VAL A 1 193 ? 5.868 -1.530 -15.883 1.00 98.56 193 VAL A C 1
ATOM 1468 O O . VAL A 1 193 ? 6.107 -1.455 -17.088 1.00 98.56 193 VAL A O 1
ATOM 1471 N N . ILE A 1 194 ? 5.479 -2.652 -15.288 1.00 98.50 194 ILE A N 1
ATOM 1472 C CA . ILE A 1 194 ? 5.398 -3.954 -15.950 1.00 98.50 194 ILE A CA 1
ATOM 1473 C C . ILE A 1 194 ? 4.005 -4.526 -15.719 1.00 98.50 194 ILE A C 1
ATOM 1475 O O . ILE A 1 194 ? 3.568 -4.661 -14.575 1.00 98.50 194 ILE A O 1
ATOM 1479 N N . LYS A 1 195 ? 3.317 -4.884 -16.802 1.00 98.19 195 LYS A N 1
ATOM 1480 C CA . LYS A 1 195 ? 2.044 -5.597 -16.758 1.00 98.19 195 LYS A CA 1
ATOM 1481 C C . LYS A 1 195 ? 2.268 -7.070 -17.072 1.00 98.19 195 LYS A C 1
ATOM 1483 O O . LYS A 1 195 ? 2.881 -7.419 -18.085 1.00 98.19 195 LYS A O 1
ATOM 1488 N N . LEU A 1 196 ? 1.745 -7.912 -16.192 1.00 97.62 196 LEU A N 1
ATOM 1489 C CA . LEU A 1 196 ? 1.702 -9.357 -16.335 1.00 97.62 196 LEU A CA 1
ATOM 1490 C C . LEU A 1 196 ? 0.247 -9.843 -16.380 1.00 97.62 196 LEU A C 1
ATOM 1492 O O . LEU A 1 196 ? -0.640 -9.259 -15.742 1.00 97.62 196 LEU A O 1
ATOM 1496 N N . ASP A 1 197 ? 0.024 -10.957 -17.073 1.00 95.62 197 ASP A N 1
ATOM 1497 C CA . ASP A 1 197 ? -1.238 -11.692 -17.014 1.00 95.62 197 ASP A CA 1
ATOM 1498 C C . ASP A 1 197 ? -1.378 -12.451 -15.674 1.00 95.62 197 ASP A C 1
ATOM 1500 O O . ASP A 1 197 ? -0.459 -12.502 -14.850 1.00 95.62 197 ASP A O 1
ATOM 1504 N N . ASN A 1 198 ? -2.531 -13.086 -15.444 1.00 91.56 198 ASN A N 1
ATOM 1505 C CA . ASN A 1 198 ? -2.801 -13.837 -14.208 1.00 91.56 198 ASN A CA 1
ATOM 1506 C C . ASN A 1 198 ? -1.856 -15.042 -13.980 1.00 91.56 198 ASN A C 1
ATOM 1508 O O . ASN A 1 198 ? -1.658 -15.484 -12.846 1.00 91.56 198 ASN A O 1
ATOM 1512 N N . ASN A 1 199 ? -1.257 -15.585 -15.043 1.00 91.38 199 ASN A N 1
ATOM 1513 C CA . ASN A 1 199 ? -0.268 -16.663 -14.968 1.00 91.38 199 ASN A CA 1
ATOM 1514 C C . ASN A 1 199 ? 1.163 -16.130 -14.785 1.00 91.38 199 ASN A C 1
ATOM 1516 O O . ASN A 1 199 ? 2.098 -16.924 -14.694 1.00 91.38 199 ASN A O 1
ATOM 1520 N N . GLY A 1 200 ? 1.341 -14.808 -14.741 1.00 92.62 200 GLY A N 1
ATOM 1521 C CA . GLY A 1 200 ? 2.642 -14.163 -14.720 1.00 92.62 200 GLY A CA 1
ATOM 1522 C C . GLY A 1 200 ? 3.299 -14.092 -16.101 1.00 92.62 200 GLY A C 1
ATOM 1523 O O . GLY A 1 200 ? 4.503 -13.905 -16.180 1.00 92.62 200 GLY A O 1
ATOM 1524 N N . ASN A 1 201 ? 2.601 -14.262 -17.218 1.00 93.62 201 ASN A N 1
ATOM 1525 C CA . ASN A 1 201 ? 3.225 -14.009 -18.519 1.00 93.62 201 ASN A CA 1
ATOM 1526 C C . ASN A 1 201 ? 3.330 -12.506 -18.771 1.00 93.62 201 ASN A C 1
ATOM 1528 O O . ASN A 1 201 ? 2.473 -11.734 -18.351 1.00 93.62 201 ASN A O 1
ATOM 1532 N N . TYR A 1 202 ? 4.391 -12.105 -19.462 1.00 94.38 202 TYR A N 1
ATOM 1533 C CA . TYR A 1 202 ? 4.611 -10.720 -19.854 1.00 94.38 202 TYR A CA 1
ATOM 1534 C C . TYR A 1 202 ? 3.528 -10.238 -20.828 1.00 94.38 202 TYR A C 1
ATOM 1536 O O . TYR A 1 202 ? 3.267 -10.913 -21.824 1.00 94.38 202 TYR A O 1
ATOM 1544 N N . GLU A 1 203 ? 2.951 -9.061 -20.572 1.00 94.81 203 GLU A N 1
ATOM 1545 C CA . GLU A 1 203 ? 2.026 -8.396 -21.499 1.00 94.81 203 GLU A CA 1
ATOM 1546 C C . GLU A 1 203 ? 2.645 -7.133 -22.099 1.00 94.81 203 GLU A C 1
ATOM 1548 O O . GLU A 1 203 ? 2.772 -7.022 -23.318 1.00 94.81 203 GLU A O 1
ATOM 1553 N N . TRP A 1 204 ? 3.059 -6.181 -21.259 1.00 96.62 204 TRP A N 1
ATOM 1554 C CA . TRP A 1 204 ? 3.734 -4.963 -21.706 1.00 96.62 204 TRP A CA 1
ATOM 1555 C C . TRP A 1 204 ? 4.586 -4.340 -20.596 1.00 96.62 204 TRP A C 1
ATOM 1557 O O . TRP A 1 204 ? 4.425 -4.639 -19.413 1.00 96.62 204 TRP A O 1
ATOM 1567 N N . GLN A 1 205 ? 5.490 -3.435 -20.978 1.00 97.12 205 GLN A N 1
ATOM 1568 C CA . GLN A 1 205 ? 6.220 -2.568 -20.050 1.00 97.12 205 GLN A CA 1
ATOM 1569 C C . GLN A 1 205 ? 6.201 -1.113 -20.521 1.00 97.12 205 GLN A C 1
ATOM 1571 O O . GLN A 1 205 ? 6.046 -0.848 -21.718 1.00 97.12 205 GLN A O 1
ATOM 1576 N N . LYS A 1 206 ? 6.445 -0.182 -19.598 1.00 96.94 206 LYS A N 1
ATOM 1577 C CA . LYS A 1 206 ? 6.736 1.222 -19.901 1.00 96.94 206 LYS A CA 1
ATOM 1578 C C . LYS A 1 206 ? 7.840 1.740 -18.990 1.00 96.94 206 LYS A C 1
ATOM 1580 O O . LYS A 1 206 ? 7.779 1.555 -17.776 1.00 96.94 206 LYS A O 1
ATOM 1585 N N . THR A 1 207 ? 8.810 2.422 -19.586 1.00 97.62 207 THR A N 1
ATOM 1586 C CA . THR A 1 207 ? 9.752 3.285 -18.874 1.00 97.62 207 THR A CA 1
ATOM 1587 C C . THR A 1 207 ? 9.319 4.733 -19.053 1.00 97.62 207 THR A C 1
ATOM 1589 O O . THR A 1 207 ? 9.107 5.166 -20.188 1.00 97.62 207 THR A O 1
ATOM 1592 N N . LEU A 1 208 ? 9.148 5.463 -17.956 1.00 98.06 208 LEU A N 1
ATOM 1593 C CA . LEU A 1 208 ? 8.651 6.840 -17.967 1.00 98.06 208 LEU A CA 1
ATOM 1594 C C . LEU A 1 208 ? 9.608 7.714 -17.167 1.00 98.06 208 LEU A C 1
ATOM 1596 O O . LEU A 1 208 ? 9.929 7.394 -16.022 1.00 98.06 208 LEU A O 1
ATOM 1600 N N . GLY A 1 209 ? 10.049 8.823 -17.743 1.00 97.00 209 GLY A N 1
ATOM 1601 C CA . GLY A 1 209 ? 11.040 9.647 -17.064 1.00 97.00 209 GLY A CA 1
ATOM 1602 C C . GLY A 1 209 ? 11.696 10.690 -17.947 1.00 97.00 209 GLY A C 1
ATOM 1603 O O . GLY A 1 209 ? 11.166 11.093 -18.988 1.00 97.00 209 GLY A O 1
ATOM 1604 N N . GLY A 1 210 ? 12.849 11.165 -17.495 1.00 96.62 210 GLY A N 1
ATOM 1605 C CA . GLY A 1 210 ? 13.662 12.148 -18.192 1.00 96.62 210 GLY A CA 1
ATOM 1606 C C . GLY A 1 210 ? 15.151 11.870 -18.037 1.00 96.62 210 GLY A C 1
ATOM 1607 O O . GLY A 1 210 ? 15.609 10.742 -17.922 1.00 96.62 210 GLY A O 1
ATOM 1608 N N . SER A 1 211 ? 15.963 12.921 -18.090 1.00 96.19 211 SER A N 1
ATOM 1609 C CA . SER A 1 211 ? 17.420 12.763 -17.953 1.00 96.19 211 SER A CA 1
ATOM 1610 C C . SER A 1 211 ? 17.900 12.540 -16.507 1.00 96.19 211 SER A C 1
ATOM 1612 O O . SER A 1 211 ? 19.099 12.331 -16.282 1.00 96.19 211 SER A O 1
ATOM 1614 N N . GLY A 1 212 ? 16.990 12.679 -15.545 1.00 96.75 212 GLY A N 1
ATOM 1615 C CA . GLY A 1 212 ? 17.194 12.694 -14.105 1.00 96.75 212 GLY A CA 1
ATOM 1616 C C . GLY A 1 212 ? 16.795 11.394 -13.406 1.00 96.75 212 GLY A C 1
ATOM 1617 O O . GLY A 1 212 ? 17.010 10.322 -13.952 1.00 96.75 212 GLY A O 1
ATOM 1618 N N . PHE A 1 213 ? 16.344 11.521 -12.156 1.00 97.38 213 PHE A N 1
ATOM 1619 C CA . PHE A 1 213 ? 15.988 10.427 -11.251 1.00 97.38 213 PHE A CA 1
ATOM 1620 C C . PHE A 1 213 ? 14.494 10.456 -10.935 1.00 97.38 213 PHE A C 1
ATOM 1622 O O . PHE A 1 213 ? 14.000 11.415 -10.326 1.00 97.38 213 PHE A O 1
ATOM 1629 N N . GLU A 1 214 ? 13.824 9.371 -11.288 1.00 97.81 214 GLU A N 1
ATOM 1630 C CA . GLU A 1 214 ? 12.409 9.116 -11.114 1.00 97.81 214 GLU A CA 1
ATOM 1631 C C . GLU A 1 214 ? 12.203 7.762 -10.412 1.00 97.81 214 GLU A C 1
ATOM 1633 O O . GLU A 1 214 ? 12.562 6.714 -10.942 1.00 97.81 214 GLU A O 1
ATOM 1638 N N . GLU A 1 215 ? 11.573 7.765 -9.233 1.00 97.38 215 GLU A N 1
ATOM 1639 C CA . GLU A 1 215 ? 11.238 6.532 -8.501 1.00 97.38 215 GLU A CA 1
ATOM 1640 C C . GLU A 1 215 ? 9.737 6.422 -8.203 1.00 97.38 215 GLU A C 1
ATOM 1642 O O . GLU A 1 215 ? 9.140 7.322 -7.596 1.00 97.38 215 GLU A O 1
ATOM 1647 N N . ILE A 1 216 ? 9.124 5.296 -8.591 1.00 98.31 216 ILE A N 1
ATOM 1648 C CA . ILE A 1 216 ? 7.750 4.960 -8.198 1.00 98.31 216 ILE A CA 1
ATOM 1649 C C . ILE A 1 216 ? 7.723 4.662 -6.702 1.00 98.31 216 ILE A C 1
ATOM 1651 O O . ILE A 1 216 ? 8.565 3.932 -6.184 1.00 98.31 216 ILE A O 1
ATOM 1655 N N . SER A 1 217 ? 6.712 5.187 -6.010 1.00 97.50 217 SER A N 1
ATOM 1656 C CA . SER A 1 217 ? 6.451 4.829 -4.615 1.00 97.50 217 SER A CA 1
ATOM 1657 C C . SER A 1 217 ? 5.225 3.935 -4.455 1.00 97.50 217 SER A C 1
ATOM 1659 O O . SER A 1 217 ? 5.329 2.911 -3.786 1.00 97.50 217 SER A O 1
ATOM 1661 N N . ASN A 1 218 ? 4.093 4.275 -5.082 1.00 98.25 218 ASN A N 1
ATOM 1662 C CA . ASN A 1 218 ? 2.910 3.409 -5.091 1.00 98.25 218 ASN A CA 1
ATOM 1663 C C . ASN A 1 218 ? 2.019 3.649 -6.327 1.00 98.25 218 ASN A C 1
ATOM 1665 O O . ASN A 1 218 ? 2.212 4.616 -7.071 1.00 98.25 218 ASN A O 1
ATOM 1669 N N . MET A 1 219 ? 1.034 2.778 -6.546 1.00 98.19 219 MET A N 1
ATOM 1670 C CA . MET A 1 219 ? 0.083 2.855 -7.653 1.00 98.19 219 MET A CA 1
ATOM 1671 C C . MET A 1 219 ? -1.295 2.299 -7.283 1.00 98.19 219 MET A C 1
ATOM 1673 O O . MET A 1 219 ? -1.431 1.481 -6.378 1.00 98.19 219 MET A O 1
ATOM 1677 N N . ILE A 1 220 ? -2.318 2.705 -8.033 1.00 98.19 220 ILE A N 1
ATOM 1678 C CA . ILE A 1 220 ? -3.682 2.177 -7.928 1.00 98.19 220 ILE A CA 1
ATOM 1679 C C . ILE A 1 220 ? -4.295 1.964 -9.314 1.00 98.19 220 ILE A C 1
ATOM 1681 O O . ILE A 1 220 ? -3.995 2.699 -10.259 1.00 98.19 220 ILE A O 1
ATOM 1685 N N . GLN A 1 221 ? -5.221 1.009 -9.421 1.00 97.06 221 GLN A N 1
ATOM 1686 C CA . GLN A 1 221 ? -6.143 0.960 -10.553 1.00 97.06 221 GLN A CA 1
ATOM 1687 C C . GLN A 1 221 ? -7.310 1.916 -10.282 1.00 97.06 221 GLN A C 1
ATOM 1689 O O . GLN A 1 221 ? -7.938 1.882 -9.222 1.00 97.06 221 GLN A O 1
ATOM 1694 N N . THR A 1 222 ? -7.580 2.813 -11.224 1.00 95.06 222 THR A N 1
ATOM 1695 C CA . THR A 1 222 ? -8.653 3.798 -11.123 1.00 95.06 222 THR A CA 1
ATOM 1696 C C . THR A 1 222 ? -9.989 3.192 -11.556 1.00 95.06 222 THR A C 1
ATOM 1698 O O . THR A 1 222 ? -10.041 2.175 -12.242 1.00 95.06 222 THR A O 1
ATOM 1701 N N . SER A 1 223 ? -11.106 3.806 -11.153 1.00 89.00 223 SER A N 1
ATOM 1702 C CA . SER A 1 223 ? -12.455 3.260 -11.394 1.00 89.00 223 SER A CA 1
ATOM 1703 C C . SER A 1 223 ? -12.860 3.171 -12.870 1.00 89.00 223 SER A C 1
ATOM 1705 O O . SER A 1 223 ? -13.808 2.468 -13.201 1.00 89.00 223 SER A O 1
ATOM 1707 N N . ASP A 1 224 ? -12.152 3.871 -13.755 1.00 87.44 224 ASP A N 1
ATOM 1708 C CA . ASP A 1 224 ? -12.257 3.769 -15.214 1.00 87.44 224 ASP A CA 1
ATOM 1709 C C . ASP A 1 224 ? -11.344 2.675 -15.809 1.00 87.44 224 ASP A C 1
ATOM 1711 O O . ASP A 1 224 ? -11.146 2.640 -17.018 1.00 87.44 224 ASP A O 1
ATOM 1715 N N . GLY A 1 225 ? -10.761 1.804 -14.977 1.00 90.81 225 GLY A N 1
ATOM 1716 C CA . GLY A 1 225 ? -9.904 0.680 -15.376 1.00 90.81 225 GLY A CA 1
ATOM 1717 C C . GLY A 1 225 ? -8.437 1.041 -15.629 1.00 90.81 225 GLY A C 1
ATOM 1718 O O . GLY A 1 225 ? -7.594 0.149 -15.673 1.00 90.81 225 GLY A O 1
ATOM 1719 N N . ASN A 1 226 ? -8.129 2.332 -15.751 1.00 96.56 226 ASN A N 1
ATOM 1720 C CA . ASN A 1 226 ? -6.788 2.868 -15.992 1.00 96.56 226 ASN A CA 1
ATOM 1721 C C . ASN A 1 226 ? -5.882 2.765 -14.749 1.00 96.56 226 ASN A C 1
ATOM 1723 O O . ASN A 1 226 ? -6.323 2.375 -13.670 1.00 96.56 226 ASN A O 1
ATOM 1727 N N . TYR A 1 227 ? -4.612 3.148 -14.879 1.00 98.44 227 TYR A N 1
ATOM 1728 C CA . TYR A 1 227 ? -3.633 3.073 -13.791 1.00 98.44 227 TYR A CA 1
ATOM 1729 C C . TYR A 1 227 ? -3.146 4.460 -13.404 1.00 98.44 227 TYR A C 1
ATOM 1731 O O . TYR A 1 227 ? -2.806 5.260 -14.274 1.00 98.44 227 TYR A O 1
ATOM 1739 N N . LEU A 1 228 ? -3.098 4.750 -12.107 1.00 98.62 228 LEU A N 1
ATOM 1740 C CA . LEU A 1 228 ? -2.526 5.982 -11.578 1.00 98.62 228 LEU A CA 1
ATOM 1741 C C . LEU A 1 228 ? -1.342 5.647 -10.681 1.00 98.62 228 LEU A C 1
ATOM 1743 O O . LEU A 1 228 ? -1.473 4.913 -9.704 1.00 98.62 228 LEU A O 1
ATOM 1747 N N . ILE A 1 229 ? -0.195 6.209 -11.027 1.00 98.81 229 ILE A N 1
ATOM 1748 C CA . ILE A 1 229 ? 1.098 5.939 -10.410 1.00 98.81 229 ILE A CA 1
ATOM 1749 C C . ILE A 1 229 ? 1.574 7.222 -9.741 1.00 98.81 229 ILE A C 1
ATOM 1751 O O . ILE A 1 229 ? 1.424 8.303 -10.314 1.00 98.81 229 ILE A O 1
ATOM 1755 N N . ALA A 1 230 ? 2.143 7.108 -8.544 1.00 98.56 230 ALA A N 1
ATOM 1756 C CA . ALA A 1 230 ? 2.730 8.218 -7.810 1.00 98.56 230 ALA A CA 1
ATOM 1757 C C . ALA A 1 230 ? 4.177 7.917 -7.408 1.00 98.56 230 ALA A C 1
ATOM 1759 O O . ALA A 1 230 ? 4.514 6.824 -6.947 1.00 98.56 230 ALA A O 1
ATOM 1760 N N . GLY A 1 231 ? 5.020 8.932 -7.531 1.00 98.38 231 GLY A N 1
ATOM 1761 C CA . GLY A 1 231 ? 6.417 8.903 -7.130 1.00 98.38 231 GLY A CA 1
ATOM 1762 C C . GLY A 1 231 ? 6.988 10.313 -7.096 1.00 98.38 231 GLY A C 1
ATOM 1763 O O . GLY A 1 231 ? 6.271 11.280 -6.820 1.00 98.38 231 GLY A O 1
ATOM 1764 N N . TYR A 1 232 ? 8.273 10.447 -7.386 1.00 98.12 232 TYR A N 1
ATOM 1765 C CA . TYR A 1 232 ? 8.933 11.747 -7.465 1.00 98.12 232 TYR A CA 1
ATOM 1766 C C . TYR A 1 232 ? 9.903 11.813 -8.635 1.00 98.12 232 TYR A C 1
ATOM 1768 O O . TYR A 1 232 ? 10.381 10.786 -9.103 1.00 98.12 232 TYR A O 1
ATOM 1776 N N . THR A 1 233 ? 10.179 13.031 -9.095 1.00 98.25 233 THR A N 1
ATOM 1777 C CA . THR A 1 233 ? 11.052 13.315 -10.242 1.00 98.25 233 THR A CA 1
ATOM 1778 C C . THR A 1 233 ? 11.994 14.465 -9.932 1.00 98.25 233 THR A C 1
ATOM 1780 O O . THR A 1 233 ? 11.591 15.426 -9.273 1.00 98.25 233 THR A O 1
ATOM 1783 N N . ASN A 1 234 ? 13.227 14.414 -10.444 1.00 97.38 234 ASN A N 1
ATOM 1784 C CA . ASN A 1 234 ? 14.072 15.609 -10.565 1.00 97.38 234 ASN A CA 1
ATOM 1785 C C . ASN A 1 234 ? 14.300 16.080 -12.008 1.00 97.38 234 ASN A C 1
ATOM 1787 O O . ASN A 1 234 ? 14.943 17.117 -12.225 1.00 97.38 234 ASN A O 1
ATOM 1791 N N . SER A 1 235 ? 13.737 15.368 -12.980 1.00 97.69 235 SER A N 1
ATOM 1792 C CA . SER A 1 235 ? 13.768 15.712 -14.395 1.00 97.69 235 SER A CA 1
ATOM 1793 C C . SER A 1 235 ? 12.949 16.962 -14.733 1.00 97.69 235 SER A C 1
ATOM 1795 O O . SER A 1 235 ? 12.059 17.399 -14.008 1.00 97.69 235 SER A O 1
ATOM 1797 N N . THR A 1 236 ? 13.283 17.588 -15.864 1.00 96.31 236 THR A N 1
ATOM 1798 C CA . THR A 1 236 ? 12.526 18.716 -16.464 1.00 96.31 236 THR A CA 1
ATOM 1799 C C . THR A 1 236 ? 12.342 18.522 -17.974 1.00 96.31 236 THR A C 1
ATOM 1801 O O . THR A 1 236 ? 12.126 19.481 -18.721 1.00 96.31 236 THR A O 1
ATOM 1804 N N . ASP A 1 237 ? 12.533 17.288 -18.426 1.00 96.19 237 ASP A N 1
ATOM 1805 C CA . ASP A 1 237 ? 12.540 16.838 -19.808 1.00 96.19 237 ASP A CA 1
ATOM 1806 C C . ASP A 1 237 ? 12.016 15.395 -19.896 1.00 96.19 237 ASP A C 1
ATOM 1808 O O . ASP A 1 237 ? 11.582 14.835 -18.893 1.00 96.19 237 ASP A O 1
ATOM 1812 N N . GLY A 1 238 ? 12.016 14.821 -21.103 1.00 94.88 238 GLY A N 1
ATOM 1813 C CA . GLY A 1 238 ? 11.398 13.520 -21.361 1.00 94.88 238 GLY A CA 1
ATOM 1814 C C . GLY A 1 238 ? 9.876 13.608 -21.280 1.00 94.88 238 GLY A C 1
ATOM 1815 O O . GLY A 1 238 ? 9.280 14.471 -21.935 1.00 94.88 238 GLY A O 1
ATOM 1816 N N . ASP A 1 239 ? 9.279 12.744 -20.467 1.00 95.69 239 ASP A N 1
ATOM 1817 C CA . ASP A 1 239 ? 7.836 12.709 -20.211 1.00 95.69 239 ASP A CA 1
ATOM 1818 C C . ASP A 1 239 ? 7.379 13.806 -19.235 1.00 95.69 239 ASP A C 1
ATOM 1820 O O . ASP A 1 239 ? 6.190 14.109 -19.151 1.00 95.69 239 ASP A O 1
ATOM 1824 N N . ILE A 1 240 ? 8.311 14.440 -18.516 1.00 97.00 240 ILE A N 1
ATOM 1825 C CA . ILE A 1 240 ? 8.012 15.443 -17.493 1.00 97.00 240 ILE A CA 1
ATOM 1826 C C . ILE A 1 240 ? 7.928 16.838 -18.120 1.00 97.00 240 ILE A C 1
ATOM 1828 O O . ILE A 1 240 ? 8.907 17.367 -18.658 1.00 97.00 240 ILE A O 1
ATOM 1832 N N . THR A 1 241 ? 6.779 17.510 -17.982 1.00 92.88 241 THR A N 1
ATOM 1833 C CA . THR A 1 241 ? 6.605 18.879 -18.505 1.00 92.88 241 THR A CA 1
ATOM 1834 C C . THR A 1 241 ? 7.302 19.935 -17.642 1.00 92.88 241 THR A C 1
ATOM 1836 O O . THR A 1 241 ? 7.768 20.960 -18.158 1.00 92.88 241 THR A O 1
ATOM 1839 N N . MET A 1 242 ? 7.320 19.757 -16.318 1.00 91.06 242 MET A N 1
ATOM 1840 C CA . MET A 1 242 ? 7.843 20.751 -15.377 1.00 91.06 242 MET A CA 1
ATOM 1841 C C . MET A 1 242 ? 8.223 20.128 -14.033 1.00 91.06 242 MET A C 1
ATOM 1843 O O . MET A 1 242 ? 7.478 19.316 -13.516 1.00 91.06 242 MET A O 1
ATOM 1847 N N . ASN A 1 243 ? 9.312 20.605 -13.435 1.00 93.56 243 ASN A N 1
ATOM 1848 C CA . ASN A 1 243 ? 9.689 20.394 -12.034 1.00 93.56 243 ASN A CA 1
ATOM 1849 C C . ASN A 1 243 ? 10.134 21.756 -11.468 1.00 93.56 243 ASN A C 1
ATOM 1851 O O . ASN A 1 243 ? 10.766 22.564 -12.169 1.00 93.56 243 ASN A O 1
ATOM 1855 N N . HIS A 1 244 ? 9.743 22.061 -10.236 1.00 90.25 244 HIS A N 1
ATOM 1856 C CA . HIS A 1 244 ? 9.993 23.324 -9.549 1.00 90.25 244 HIS A CA 1
ATOM 1857 C C . HIS A 1 244 ? 11.270 23.310 -8.701 1.00 90.25 244 HIS A C 1
ATOM 1859 O O . HIS A 1 244 ? 11.787 24.396 -8.382 1.00 90.25 244 HIS A O 1
ATOM 1865 N N . GLY A 1 245 ? 11.799 22.128 -8.373 1.00 91.12 245 GLY A N 1
ATOM 1866 C CA . GLY A 1 245 ? 12.789 21.954 -7.316 1.00 91.12 245 GLY A CA 1
ATOM 1867 C C . GLY A 1 245 ? 13.837 20.875 -7.551 1.00 91.12 245 GLY A C 1
ATOM 1868 O O . GLY A 1 245 ? 14.278 20.616 -8.670 1.00 91.12 245 GLY A O 1
ATOM 1869 N N . SER A 1 246 ? 14.326 20.330 -6.436 1.00 95.12 246 SER A N 1
ATOM 1870 C CA . SER A 1 246 ? 15.299 19.237 -6.435 1.00 95.12 246 SER A CA 1
ATOM 1871 C C . SER A 1 246 ? 14.629 17.904 -6.700 1.00 95.12 246 SER A C 1
ATOM 1873 O O . SER A 1 246 ? 15.231 17.109 -7.396 1.00 95.12 246 SER A O 1
ATOM 1875 N N . TYR A 1 247 ? 13.457 17.673 -6.117 1.00 97.81 247 TYR A N 1
ATOM 1876 C CA . TYR A 1 247 ? 12.543 16.587 -6.439 1.00 97.81 247 TYR A CA 1
ATOM 1877 C C . TYR A 1 247 ? 11.141 17.109 -6.163 1.00 97.81 247 TYR A C 1
ATOM 1879 O O . TYR A 1 247 ? 10.970 17.767 -5.140 1.00 97.81 247 TYR A O 1
ATOM 1887 N N . ASP A 1 248 ? 10.186 16.804 -7.025 1.00 98.31 248 ASP A N 1
ATOM 1888 C CA . ASP A 1 248 ? 8.771 17.102 -6.807 1.00 98.31 248 ASP A CA 1
ATOM 1889 C C . ASP A 1 248 ? 7.951 15.813 -6.884 1.00 98.31 248 ASP A C 1
ATOM 1891 O O . ASP A 1 248 ? 8.380 14.837 -7.509 1.00 98.31 248 ASP A O 1
ATOM 1895 N N . PHE A 1 249 ? 6.746 15.817 -6.303 1.00 98.44 249 PHE A N 1
ATOM 1896 C CA . PHE A 1 249 ? 5.783 14.740 -6.522 1.00 98.44 249 PHE A CA 1
ATOM 1897 C C . PHE A 1 249 ? 5.517 14.649 -8.018 1.00 98.44 249 PHE A C 1
ATOM 1899 O O . PHE A 1 249 ? 5.276 15.671 -8.662 1.00 98.44 249 PHE A O 1
ATOM 1906 N N . TRP A 1 250 ? 5.484 13.435 -8.548 1.00 98.56 250 TRP A N 1
ATOM 1907 C CA . TRP A 1 250 ? 5.102 13.172 -9.924 1.00 98.56 250 TRP A CA 1
ATOM 1908 C C . TRP A 1 250 ? 4.039 12.089 -9.952 1.00 98.56 250 TRP A C 1
ATOM 1910 O O . TRP A 1 250 ? 4.233 11.004 -9.399 1.00 98.56 250 TRP A O 1
ATOM 1920 N N . ILE A 1 251 ? 2.899 12.404 -10.564 1.00 98.56 251 ILE A N 1
ATOM 1921 C CA . ILE A 1 251 ? 1.851 11.426 -10.827 1.00 98.56 251 ILE A CA 1
ATOM 1922 C C . ILE A 1 251 ? 1.690 11.228 -12.325 1.00 98.56 251 ILE A C 1
ATOM 1924 O O . ILE A 1 251 ? 1.695 12.187 -13.102 1.00 98.56 251 ILE A O 1
ATOM 1928 N N . VAL A 1 252 ? 1.482 9.976 -12.709 1.00 98.62 252 VAL A N 1
ATOM 1929 C CA . VAL A 1 252 ? 1.288 9.572 -14.096 1.00 98.62 252 VAL A CA 1
ATOM 1930 C C . VAL A 1 252 ? 0.051 8.700 -14.188 1.00 98.62 252 VAL A C 1
ATOM 1932 O O . VAL A 1 252 ? -0.086 7.732 -13.440 1.00 98.62 252 VAL A O 1
ATOM 1935 N N . LYS A 1 253 ? -0.857 9.042 -15.104 1.00 98.56 253 LYS A N 1
ATOM 1936 C CA . LYS A 1 253 ? -1.999 8.198 -15.447 1.00 98.56 253 LYS A CA 1
ATOM 1937 C C . LYS A 1 253 ? -1.744 7.497 -16.775 1.00 98.56 253 LYS A C 1
ATOM 1939 O O . LYS A 1 253 ? -1.534 8.166 -17.788 1.00 98.56 253 LYS A O 1
ATOM 1944 N N . LEU A 1 254 ? -1.809 6.171 -16.766 1.00 98.50 254 LEU A N 1
ATOM 1945 C CA . LEU A 1 254 ? -1.672 5.308 -17.937 1.00 98.50 254 LEU A CA 1
ATOM 1946 C C . LEU A 1 254 ? -3.002 4.639 -18.273 1.00 98.50 254 LEU A C 1
ATOM 1948 O O . LEU A 1 254 ? -3.814 4.379 -17.384 1.00 98.50 254 LEU A O 1
ATOM 1952 N N . SER A 1 255 ? -3.213 4.341 -19.550 1.00 97.62 255 SER A N 1
ATOM 1953 C CA . SER A 1 255 ? -4.316 3.496 -19.993 1.00 97.62 255 SER A CA 1
ATOM 1954 C C . SER A 1 255 ? -4.094 2.028 -19.616 1.00 97.62 255 SER A C 1
ATOM 1956 O O . SER A 1 255 ? -3.002 1.639 -19.198 1.00 97.62 255 SER A O 1
ATOM 1958 N N . THR A 1 256 ? -5.112 1.190 -19.813 1.00 93.50 256 THR A N 1
ATOM 1959 C CA . THR A 1 256 ? -5.031 -0.271 -19.610 1.00 93.50 256 THR A CA 1
ATOM 1960 C C . THR A 1 256 ? -3.942 -0.953 -20.449 1.00 93.50 256 THR A C 1
ATOM 1962 O O . THR A 1 256 ? -3.418 -1.991 -20.055 1.00 93.50 256 THR A O 1
ATOM 1965 N N . ILE A 1 257 ? -3.561 -0.348 -21.577 1.00 92.50 257 ILE A N 1
ATOM 1966 C CA . ILE A 1 257 ? -2.493 -0.820 -22.474 1.00 92.50 257 ILE A CA 1
ATOM 1967 C C . ILE A 1 257 ? -1.167 -0.055 -22.286 1.00 92.50 257 ILE A C 1
ATOM 1969 O O . ILE A 1 257 ? -0.262 -0.154 -23.110 1.00 92.50 257 ILE A O 1
ATOM 1973 N N . GLY A 1 258 ? -1.050 0.745 -21.221 1.00 94.00 258 GLY A N 1
ATOM 1974 C CA . GLY A 1 258 ? 0.177 1.465 -20.871 1.00 94.00 258 GLY A CA 1
ATOM 1975 C C . GLY A 1 258 ? 0.407 2.778 -21.629 1.00 94.00 258 GLY A C 1
ATOM 1976 O O . GLY A 1 258 ? 1.502 3.332 -21.566 1.00 94.00 258 GLY A O 1
ATOM 1977 N N . GLU A 1 259 ? -0.583 3.308 -22.349 1.00 95.12 259 GLU A N 1
ATOM 1978 C CA . GLU A 1 259 ? -0.436 4.598 -23.036 1.00 95.12 259 GLU A CA 1
ATOM 1979 C C . GLU A 1 259 ? -0.599 5.770 -22.063 1.00 95.12 259 GLU A C 1
ATOM 1981 O O . GLU A 1 259 ? -1.505 5.780 -21.228 1.00 95.12 259 GLU A O 1
ATOM 1986 N N . LEU A 1 260 ? 0.268 6.779 -22.174 1.00 96.38 260 LEU A N 1
ATOM 1987 C CA . LEU A 1 260 ? 0.243 7.952 -21.302 1.00 96.38 260 LEU A CA 1
ATOM 1988 C C . LEU A 1 260 ? -1.026 8.787 -21.537 1.00 96.38 260 LEU A C 1
ATOM 1990 O O . LEU A 1 260 ? -1.213 9.361 -22.608 1.00 96.38 260 LEU A O 1
ATOM 1994 N N . ILE A 1 261 ? -1.873 8.907 -20.511 1.00 96.25 261 ILE A N 1
ATOM 1995 C CA . ILE A 1 261 ? -3.082 9.745 -20.539 1.00 96.25 261 ILE A CA 1
ATOM 1996 C C . ILE A 1 261 ? -2.750 11.164 -20.070 1.00 96.25 261 ILE A C 1
ATOM 1998 O O . ILE A 1 261 ? -3.061 12.143 -20.752 1.00 96.25 261 ILE A O 1
ATOM 2002 N N . TYR A 1 262 ? -2.144 11.293 -18.887 1.00 97.25 262 TYR A N 1
ATOM 2003 C CA . TYR A 1 262 ? -1.646 12.570 -18.379 1.00 97.25 262 TYR A CA 1
ATOM 2004 C C . TYR A 1 262 ? -0.524 12.375 -17.362 1.00 97.25 262 TYR A C 1
ATOM 2006 O O . TYR A 1 262 ? -0.423 11.338 -16.712 1.00 97.25 262 TYR A O 1
ATOM 2014 N N . GLU A 1 263 ? 0.247 13.437 -17.156 1.00 97.81 263 GLU A N 1
ATOM 2015 C CA . GLU A 1 263 ? 1.222 13.563 -16.076 1.00 97.81 263 GLU A CA 1
ATOM 2016 C C . GLU A 1 263 ? 1.044 14.908 -15.355 1.00 97.81 263 GLU A C 1
ATOM 2018 O O . GLU A 1 263 ? 0.541 15.880 -15.946 1.00 97.81 263 GLU A O 1
ATOM 2023 N N . LYS A 1 264 ? 1.368 14.946 -14.058 1.00 97.69 264 LYS A N 1
ATOM 2024 C CA . LYS A 1 264 ? 1.344 16.158 -13.227 1.00 97.69 264 LYS A CA 1
ATOM 2025 C C . LYS A 1 264 ? 2.471 16.127 -12.211 1.00 97.69 264 LYS A C 1
ATOM 2027 O O . LYS A 1 264 ? 2.707 15.098 -11.583 1.00 97.69 264 LYS A O 1
ATOM 2032 N N . THR A 1 265 ? 3.057 17.292 -11.968 1.00 98.06 265 THR A N 1
ATOM 2033 C CA . THR A 1 265 ? 3.997 17.516 -10.873 1.00 98.06 265 THR A CA 1
ATOM 2034 C C . THR A 1 265 ? 3.429 18.457 -9.818 1.00 98.06 265 THR A C 1
ATOM 2036 O O . THR A 1 265 ? 2.650 19.360 -10.140 1.00 98.06 265 THR A O 1
ATOM 2039 N N . TYR A 1 266 ? 3.806 18.231 -8.557 1.00 98.19 266 TYR A N 1
ATOM 2040 C CA . TYR A 1 266 ? 3.448 19.094 -7.429 1.00 98.19 266 TYR A CA 1
ATOM 2041 C C . TYR A 1 266 ? 4.618 19.227 -6.464 1.00 98.19 266 TYR A C 1
ATOM 2043 O O . TYR A 1 266 ? 5.212 18.230 -6.056 1.00 98.19 266 TYR A O 1
ATOM 2051 N N . GLY A 1 267 ? 4.896 20.447 -6.026 1.00 97.00 267 GLY A N 1
ATOM 2052 C CA . GLY A 1 267 ? 5.964 20.675 -5.061 1.00 97.00 267 GLY A CA 1
ATOM 2053 C C . GLY A 1 267 ? 6.427 22.117 -5.033 1.00 97.00 267 GLY A C 1
ATOM 2054 O O . GLY A 1 267 ? 5.645 23.054 -5.245 1.00 97.00 267 GLY A O 1
ATOM 2055 N N . GLY A 1 268 ? 7.701 22.305 -4.717 1.00 96.38 268 GLY A N 1
ATOM 2056 C CA . GLY A 1 268 ? 8.315 23.611 -4.569 1.00 96.38 268 GLY A CA 1
ATOM 2057 C C . GLY A 1 268 ? 9.788 23.610 -4.936 1.00 96.38 268 GLY A C 1
ATOM 2058 O O . GLY A 1 268 ? 10.265 22.860 -5.765 1.00 96.38 268 GLY A O 1
ATOM 2059 N N . THR A 1 269 ? 10.554 24.550 -4.386 1.00 96.25 269 THR A N 1
ATOM 2060 C CA . THR A 1 269 ? 11.961 24.725 -4.810 1.00 96.25 269 THR A CA 1
ATOM 2061 C C . THR A 1 269 ? 12.948 23.711 -4.230 1.00 96.25 269 THR A C 1
ATOM 2063 O O . THR A 1 269 ? 14.140 23.794 -4.544 1.00 96.25 269 THR A O 1
ATOM 2066 N N . LYS A 1 270 ? 12.518 22.859 -3.298 1.00 96.94 270 LYS A N 1
ATOM 2067 C CA . LYS A 1 270 ? 13.382 21.915 -2.575 1.00 96.94 270 LYS A CA 1
ATOM 2068 C C . LYS A 1 270 ? 12.988 20.482 -2.944 1.00 96.94 270 LYS A C 1
ATOM 2070 O O . LYS A 1 270 ? 12.703 20.240 -4.104 1.00 96.94 270 LYS A O 1
ATOM 2075 N N . GLU A 1 271 ? 13.169 19.539 -2.032 1.00 97.19 271 GLU A N 1
ATOM 2076 C CA . GLU A 1 271 ? 12.812 18.137 -2.224 1.00 97.19 271 GLU A CA 1
ATOM 2077 C C . GLU A 1 271 ? 11.418 17.902 -1.651 1.00 97.19 271 GLU A C 1
ATOM 2079 O O . GLU A 1 271 ? 11.160 18.252 -0.499 1.00 97.19 271 GLU A O 1
ATOM 2084 N N . ASP A 1 272 ? 10.553 17.306 -2.453 1.00 97.81 272 ASP A N 1
ATOM 2085 C CA . ASP A 1 272 ? 9.185 16.940 -2.140 1.00 97.81 272 ASP A CA 1
ATOM 2086 C C . ASP A 1 272 ? 8.969 15.531 -2.720 1.00 97.81 272 ASP A C 1
ATOM 2088 O O . ASP A 1 272 ? 9.066 15.326 -3.929 1.00 97.81 272 ASP A O 1
ATOM 2092 N N . GLY A 1 273 ? 8.758 14.532 -1.858 1.00 97.06 273 GLY A N 1
ATOM 2093 C CA . GLY A 1 273 ? 8.702 13.119 -2.256 1.00 97.06 273 GLY A CA 1
ATOM 2094 C C . GLY A 1 273 ? 7.364 12.462 -1.930 1.00 97.06 273 GLY A C 1
ATOM 2095 O O . GLY A 1 273 ? 7.011 12.353 -0.751 1.00 97.06 273 GLY A O 1
ATOM 2096 N N . ALA A 1 274 ? 6.625 12.016 -2.953 1.00 98.25 274 ALA A N 1
ATOM 2097 C CA . ALA A 1 274 ? 5.409 11.228 -2.754 1.00 98.25 274 ALA A CA 1
ATOM 2098 C C . ALA A 1 274 ? 5.790 9.834 -2.249 1.00 98.25 274 ALA A C 1
ATOM 2100 O O . ALA A 1 274 ? 6.831 9.306 -2.632 1.00 98.25 274 ALA A O 1
ATOM 2101 N N . ARG A 1 275 ? 4.970 9.246 -1.377 1.00 98.19 275 ARG A N 1
ATOM 2102 C CA . ARG A 1 275 ? 5.207 7.911 -0.810 1.00 98.19 275 ARG A CA 1
ATOM 2103 C C . ARG A 1 275 ? 4.039 6.958 -0.997 1.00 98.19 275 ARG A C 1
ATOM 2105 O O . ARG A 1 275 ? 4.278 5.769 -1.144 1.00 98.19 275 ARG A O 1
ATOM 2112 N N . ASP A 1 276 ? 2.813 7.469 -1.023 1.00 98.62 276 ASP A N 1
ATOM 2113 C CA . ASP A 1 276 ? 1.627 6.632 -1.168 1.00 98.62 276 ASP A CA 1
ATOM 2114 C C . ASP A 1 276 ? 0.477 7.384 -1.855 1.00 98.62 276 ASP A C 1
ATOM 2116 O O . ASP A 1 276 ? 0.409 8.619 -1.803 1.00 98.62 276 ASP A O 1
ATOM 2120 N N . ILE A 1 277 ? -0.417 6.638 -2.503 1.00 98.50 277 ILE A N 1
ATOM 2121 C CA . ILE A 1 277 ? -1.589 7.149 -3.212 1.00 98.50 277 ILE A CA 1
ATOM 2122 C C . ILE A 1 277 ? -2.797 6.235 -3.012 1.00 98.50 277 ILE A C 1
ATOM 2124 O O . ILE A 1 277 ? -2.714 5.023 -3.176 1.00 98.50 277 ILE A O 1
ATOM 2128 N N . ILE A 1 278 ? -3.955 6.835 -2.730 1.00 97.81 278 ILE A N 1
ATOM 2129 C CA . ILE A 1 278 ? -5.237 6.127 -2.637 1.00 97.81 278 ILE A CA 1
ATOM 2130 C C . ILE A 1 278 ? -6.341 6.864 -3.392 1.00 97.81 278 ILE A C 1
ATOM 2132 O O . ILE A 1 278 ? -6.314 8.089 -3.552 1.00 97.81 278 ILE A O 1
ATOM 2136 N N . ALA A 1 279 ? -7.365 6.120 -3.809 1.00 95.50 279 ALA A N 1
ATOM 2137 C CA . ALA A 1 279 ? -8.620 6.714 -4.245 1.00 95.50 279 ALA A CA 1
ATOM 2138 C C . ALA A 1 279 ? -9.334 7.364 -3.049 1.00 95.50 279 ALA A C 1
ATOM 2140 O O . ALA A 1 279 ? -9.465 6.769 -1.978 1.00 95.50 279 ALA A O 1
ATOM 2141 N N . ALA A 1 280 ? -9.811 8.591 -3.235 1.00 92.19 280 ALA A N 1
ATOM 2142 C CA . ALA A 1 280 ? -10.597 9.278 -2.221 1.00 92.19 280 ALA A CA 1
ATOM 2143 C C . ALA A 1 280 ? -12.048 8.742 -2.224 1.00 92.19 280 ALA A C 1
ATOM 2145 O O . ALA A 1 280 ? -12.653 8.678 -3.299 1.00 92.19 280 ALA A O 1
ATOM 2146 N N . PRO A 1 281 ? -12.657 8.410 -1.064 1.00 83.88 281 PRO A N 1
ATOM 2147 C CA . PRO A 1 281 ? -14.040 7.919 -0.997 1.00 83.88 281 PRO A CA 1
ATOM 2148 C C . PRO A 1 281 ? -15.085 8.868 -1.602 1.00 83.88 281 PRO A C 1
ATOM 2150 O O . PRO A 1 281 ? -16.145 8.434 -2.047 1.00 83.88 281 PRO A O 1
ATOM 2153 N N . ASP A 1 282 ? -14.799 10.170 -1.620 1.00 81.81 282 ASP A N 1
ATOM 2154 C CA . ASP A 1 282 ? -15.637 11.221 -2.203 1.00 81.81 282 ASP A CA 1
ATOM 2155 C C . ASP A 1 282 ? -15.220 11.621 -3.636 1.00 81.81 282 ASP A C 1
ATOM 2157 O O . ASP A 1 282 ? -15.759 12.584 -4.184 1.00 81.81 282 ASP A O 1
ATOM 2161 N N . GLY A 1 283 ? -14.305 10.869 -4.258 1.00 86.69 283 GLY A N 1
ATOM 2162 C CA . GLY A 1 283 ? -13.811 11.067 -5.621 1.00 86.69 283 GLY A CA 1
ATOM 2163 C C . GLY A 1 283 ? -12.473 11.809 -5.701 1.00 86.69 283 GLY A C 1
ATOM 2164 O O . GLY A 1 283 ? -12.119 12.601 -4.825 1.00 86.69 283 GLY A O 1
ATOM 2165 N N . GLY A 1 284 ? -11.731 11.557 -6.784 1.00 94.12 284 GLY A N 1
ATOM 2166 C CA . GLY A 1 284 ? -10.346 12.012 -6.934 1.00 94.12 284 GLY A CA 1
ATOM 2167 C C . GLY A 1 284 ? -9.362 11.109 -6.185 1.00 94.12 284 GLY A C 1
ATOM 2168 O O . GLY A 1 284 ? -9.653 9.937 -5.935 1.00 94.12 284 GLY A O 1
ATOM 2169 N N . TYR A 1 285 ? -8.201 11.656 -5.834 1.00 98.12 285 TYR A N 1
ATOM 2170 C CA . TYR A 1 285 ? -7.093 10.897 -5.249 1.00 98.12 285 TYR A CA 1
ATOM 2171 C C . TYR A 1 285 ? -6.427 11.676 -4.115 1.00 98.12 285 TYR A C 1
ATOM 2173 O O . TYR A 1 285 ? -6.336 12.907 -4.172 1.00 98.12 285 TYR A O 1
ATOM 2181 N N . ILE A 1 286 ? -5.948 10.958 -3.099 1.00 98.44 286 ILE A N 1
ATOM 2182 C CA . ILE A 1 286 ? -5.096 11.511 -2.044 1.00 98.44 286 ILE A CA 1
ATOM 2183 C C . ILE A 1 286 ? -3.688 10.967 -2.231 1.00 98.44 286 ILE A C 1
ATOM 2185 O O . ILE A 1 286 ? -3.513 9.757 -2.338 1.00 98.44 286 ILE A O 1
ATOM 2189 N N . ILE A 1 287 ? -2.703 11.861 -2.241 1.00 98.75 287 ILE A N 1
ATOM 2190 C CA . ILE A 1 287 ? -1.283 11.520 -2.294 1.00 98.75 287 ILE A CA 1
ATOM 2191 C C . ILE A 1 287 ? -0.632 12.034 -1.017 1.00 98.75 287 ILE A C 1
ATOM 2193 O O . ILE A 1 287 ? -0.818 13.197 -0.645 1.00 98.75 287 ILE A O 1
ATOM 2197 N N . ALA A 1 288 ? 0.123 11.171 -0.349 1.00 98.50 288 ALA A N 1
ATOM 2198 C CA . ALA A 1 288 ? 0.830 11.494 0.880 1.00 98.50 288 ALA A CA 1
ATOM 2199 C C . ALA A 1 288 ? 2.331 11.250 0.727 1.00 98.50 288 ALA A C 1
ATOM 2201 O O . ALA A 1 288 ? 2.773 10.349 0.014 1.00 98.50 288 ALA A O 1
ATOM 2202 N N . GLY A 1 289 ? 3.119 12.070 1.410 1.00 98.31 289 GLY A N 1
ATOM 2203 C CA . GLY A 1 289 ? 4.568 11.981 1.409 1.00 98.31 289 GLY A CA 1
ATOM 2204 C C . GLY A 1 289 ? 5.167 13.023 2.337 1.00 98.31 289 GLY A C 1
ATOM 2205 O O . GLY A 1 289 ? 4.652 13.268 3.432 1.00 98.31 289 GLY A O 1
ATOM 2206 N N . TYR A 1 290 ? 6.248 13.654 1.901 1.00 97.88 290 TYR A N 1
ATOM 2207 C CA . TYR A 1 290 ? 6.939 14.677 2.676 1.00 97.88 290 TYR A CA 1
ATOM 2208 C C . TYR A 1 290 ? 7.382 15.848 1.803 1.00 97.88 290 TYR A C 1
ATOM 2210 O O . TYR A 1 290 ? 7.536 15.709 0.590 1.00 97.88 290 TYR A O 1
ATOM 2218 N N . SER A 1 291 ? 7.598 17.000 2.431 1.00 97.69 291 SER A N 1
ATOM 2219 C CA . SER A 1 291 ? 8.029 18.220 1.756 1.00 97.69 291 SER A CA 1
ATOM 2220 C C . SER A 1 291 ? 9.076 18.974 2.565 1.00 97.69 291 SER A C 1
ATOM 2222 O O . SER A 1 291 ? 8.855 19.288 3.736 1.00 97.69 291 SER A O 1
ATOM 2224 N N . PHE A 1 292 ? 10.187 19.343 1.923 1.00 97.31 292 PHE A N 1
ATOM 2225 C CA . PHE A 1 292 ? 11.154 20.318 2.444 1.00 97.31 292 PHE A CA 1
ATOM 2226 C C . PHE A 1 292 ? 10.834 21.758 2.005 1.00 97.31 292 PHE A C 1
ATOM 2228 O O . PHE A 1 292 ? 11.448 22.723 2.497 1.00 97.31 292 PHE A O 1
ATOM 2235 N N . SER A 1 293 ? 9.930 21.912 1.036 1.00 97.19 293 SER A N 1
ATOM 2236 C CA . SER A 1 293 ? 9.525 23.175 0.417 1.00 97.19 293 SER A CA 1
ATOM 2237 C C . SER A 1 293 ? 8.560 23.992 1.279 1.00 97.19 293 SER A C 1
ATOM 2239 O O . SER A 1 293 ? 7.918 23.494 2.191 1.00 97.19 293 SER A O 1
ATOM 2241 N N . ASP A 1 294 ? 8.492 25.296 1.010 1.00 95.25 294 ASP A N 1
ATOM 2242 C CA . ASP A 1 294 ? 7.600 26.267 1.667 1.00 95.25 294 ASP A CA 1
ATOM 2243 C C . ASP A 1 294 ? 7.003 27.267 0.655 1.00 95.25 294 ASP A C 1
ATOM 2245 O O . ASP A 1 294 ? 6.666 28.410 0.988 1.00 95.25 294 ASP A O 1
ATOM 2249 N N . ASN A 1 295 ? 6.962 26.873 -0.621 1.00 94.81 295 ASN A N 1
ATOM 2250 C CA . ASN A 1 295 ? 6.559 27.713 -1.740 1.00 94.81 295 ASN A CA 1
ATOM 2251 C C . ASN A 1 295 ? 5.925 26.906 -2.888 1.00 94.81 295 ASN A C 1
ATOM 2253 O O . ASN A 1 295 ? 5.905 25.683 -2.860 1.00 94.81 295 ASN A O 1
ATOM 2257 N N . PHE A 1 296 ? 5.432 27.633 -3.903 1.00 94.50 296 PHE A N 1
ATOM 2258 C CA . PHE A 1 296 ? 4.654 27.101 -5.031 1.00 94.50 296 PHE A CA 1
ATOM 2259 C C . PHE A 1 296 ? 3.372 26.404 -4.570 1.00 94.50 296 PHE A C 1
ATOM 2261 O O . PHE A 1 296 ? 2.484 27.111 -4.080 1.00 94.50 296 PHE A O 1
ATOM 2268 N N . ASP A 1 297 ? 3.266 25.088 -4.734 1.00 94.94 297 ASP A N 1
ATOM 2269 C CA . ASP A 1 297 ? 2.081 24.332 -4.327 1.00 94.94 297 ASP A CA 1
ATOM 2270 C C . ASP A 1 297 ? 2.070 24.096 -2.816 1.00 94.94 297 ASP A C 1
ATOM 2272 O O . ASP A 1 297 ? 1.010 24.103 -2.185 1.00 94.94 297 ASP A O 1
ATOM 2276 N N . VAL A 1 298 ? 3.255 23.979 -2.212 1.00 94.56 298 VAL A N 1
ATOM 2277 C CA . VAL A 1 298 ? 3.417 23.832 -0.767 1.00 94.56 298 VAL A CA 1
ATOM 2278 C C . VAL A 1 298 ? 3.218 25.193 -0.105 1.00 94.56 298 VAL A C 1
ATOM 2280 O O . VAL A 1 298 ? 4.021 26.115 -0.275 1.00 94.56 298 VAL A O 1
ATOM 2283 N N . THR A 1 299 ? 2.135 25.356 0.661 1.00 90.00 299 THR A N 1
ATOM 2284 C CA . THR A 1 299 ? 1.834 26.664 1.275 1.00 90.00 299 THR A CA 1
ATOM 2285 C C . THR A 1 299 ? 2.344 26.810 2.702 1.00 90.00 299 THR A C 1
ATOM 2287 O O . THR A 1 299 ? 2.458 27.939 3.183 1.00 90.00 299 THR A O 1
ATOM 2290 N N . GLU A 1 300 ? 2.590 25.702 3.400 1.00 86.31 300 GLU A N 1
ATOM 2291 C CA . GLU A 1 300 ? 2.997 25.677 4.807 1.00 86.31 300 GLU A CA 1
ATOM 2292 C C . GLU A 1 300 ? 4.048 24.581 5.034 1.00 86.31 300 GLU A C 1
ATOM 2294 O O . GLU A 1 300 ? 3.895 23.464 4.554 1.00 86.31 300 GLU A O 1
ATOM 2299 N N . ASN A 1 301 ? 5.114 24.917 5.762 1.00 88.00 301 ASN A N 1
ATOM 2300 C CA . ASN A 1 301 ? 6.129 23.992 6.264 1.00 88.00 301 ASN A CA 1
ATOM 2301 C C . ASN A 1 301 ? 6.676 24.572 7.575 1.00 88.00 301 ASN A C 1
ATOM 2303 O O . ASN A 1 301 ? 7.006 25.763 7.661 1.00 88.00 301 ASN A O 1
ATOM 2307 N N . HIS A 1 302 ? 6.684 23.760 8.619 1.00 86.25 302 HIS A N 1
ATOM 2308 C CA . HIS A 1 302 ? 6.943 24.139 9.998 1.00 86.25 302 HIS A CA 1
ATOM 2309 C C . HIS A 1 302 ? 8.388 23.873 10.434 1.00 86.25 302 HIS A C 1
ATOM 2311 O O . HIS A 1 302 ? 8.755 24.257 11.554 1.00 86.25 302 HIS A O 1
ATOM 2317 N N . GLY A 1 303 ? 9.226 23.315 9.557 1.00 87.38 303 GLY A N 1
ATOM 2318 C CA . GLY A 1 303 ? 10.543 22.825 9.935 1.00 87.38 303 GLY A CA 1
ATOM 2319 C C . GLY A 1 303 ? 11.465 22.523 8.766 1.00 87.38 303 GLY A C 1
ATOM 2320 O O . GLY A 1 303 ? 11.730 23.381 7.917 1.00 87.38 303 GLY A O 1
ATOM 2321 N N . LYS A 1 304 ? 12.080 21.340 8.821 1.00 92.50 304 LYS A N 1
ATOM 2322 C CA . LYS A 1 304 ? 12.970 20.859 7.766 1.00 92.50 304 LYS A CA 1
ATOM 2323 C C . LYS A 1 304 ? 12.161 20.140 6.701 1.00 92.50 304 LYS A C 1
ATOM 2325 O O . LYS A 1 304 ? 12.131 20.632 5.580 1.00 92.50 304 LYS A O 1
ATOM 2330 N N . SER A 1 305 ? 11.543 19.025 7.080 1.00 95.31 305 SER A N 1
ATOM 2331 C CA . SER A 1 305 ? 10.641 18.225 6.265 1.00 95.31 305 SER A CA 1
ATOM 2332 C C . SER A 1 305 ? 9.387 17.972 7.076 1.00 95.31 305 SER A C 1
ATOM 2334 O O . SER A 1 305 ? 9.502 17.504 8.202 1.00 95.31 305 SER A O 1
ATOM 2336 N N . ASP A 1 306 ? 8.226 18.246 6.502 1.00 96.44 306 ASP A N 1
ATOM 2337 C CA . ASP A 1 306 ? 6.937 17.927 7.109 1.00 96.44 306 ASP A CA 1
ATOM 2338 C C . ASP A 1 306 ? 6.218 16.871 6.272 1.00 96.44 306 ASP A C 1
ATOM 2340 O O . ASP A 1 306 ? 6.429 16.784 5.059 1.00 96.44 306 ASP A O 1
ATOM 2344 N N . VAL A 1 307 ? 5.296 16.133 6.893 1.00 97.44 307 VAL A N 1
ATOM 2345 C CA . VAL A 1 307 ? 4.320 15.324 6.159 1.00 97.44 307 VAL A CA 1
ATOM 2346 C C . VAL A 1 307 ? 3.509 16.254 5.275 1.00 97.44 307 VAL A C 1
ATOM 2348 O O . VAL A 1 307 ? 2.905 17.199 5.780 1.00 97.44 307 VAL A O 1
ATOM 2351 N N . TRP A 1 308 ? 3.450 15.962 3.980 1.00 98.19 308 TRP A N 1
ATOM 2352 C CA . TRP A 1 308 ? 2.663 16.728 3.023 1.00 98.19 308 TRP A CA 1
ATOM 2353 C C . TRP A 1 308 ? 1.644 15.824 2.344 1.00 98.19 308 TRP A C 1
ATOM 2355 O O . TRP A 1 308 ? 1.977 14.749 1.845 1.00 98.19 308 TRP A O 1
ATOM 2365 N N . VAL A 1 309 ? 0.385 16.257 2.375 1.00 98.44 309 VAL A N 1
ATOM 2366 C CA . VAL A 1 309 ? -0.754 15.525 1.824 1.00 98.44 309 VAL A CA 1
ATOM 2367 C C . VAL A 1 309 ? -1.477 16.432 0.851 1.00 98.44 309 VAL A C 1
ATOM 2369 O O . VAL A 1 309 ? -1.854 17.554 1.209 1.00 98.44 309 VAL A O 1
ATOM 2372 N N . ILE A 1 310 ? -1.711 15.934 -0.356 1.00 98.50 310 ILE A N 1
ATOM 2373 C CA . ILE A 1 310 ? -2.481 16.627 -1.381 1.00 98.50 310 ILE A CA 1
ATOM 2374 C C . ILE A 1 310 ? -3.713 15.816 -1.759 1.00 98.50 310 ILE A C 1
ATOM 2376 O O . ILE A 1 310 ? -3.672 14.588 -1.822 1.00 98.50 310 ILE A O 1
ATOM 2380 N N . LYS A 1 311 ? -4.803 16.521 -2.051 1.00 98.25 311 LYS A N 1
ATOM 2381 C CA . LYS A 1 311 ? -5.955 15.972 -2.755 1.00 98.25 311 LYS A CA 1
ATOM 2382 C C . LYS A 1 311 ? -6.011 16.545 -4.154 1.00 98.25 311 LYS A C 1
ATOM 2384 O O . LYS A 1 311 ? -5.923 17.764 -4.329 1.00 98.25 311 LYS A O 1
ATOM 2389 N N . VAL A 1 312 ? -6.216 15.672 -5.126 1.00 98.44 312 VAL A N 1
ATOM 2390 C CA . VAL A 1 312 ? -6.380 16.038 -6.530 1.00 98.44 312 VAL A CA 1
ATOM 2391 C C . VAL A 1 312 ? -7.686 15.469 -7.077 1.00 98.44 312 VAL A C 1
ATOM 2393 O O . VAL A 1 312 ? -8.163 14.430 -6.620 1.00 98.44 312 VAL A O 1
ATOM 2396 N N . ASP A 1 313 ? -8.267 16.145 -8.063 1.00 96.56 313 ASP A N 1
ATOM 2397 C CA . ASP A 1 313 ? -9.432 15.634 -8.782 1.00 96.56 313 ASP A CA 1
ATOM 2398 C C . ASP A 1 313 ? -9.055 14.469 -9.724 1.00 96.56 313 ASP A C 1
ATOM 2400 O O . ASP A 1 313 ? -7.887 14.115 -9.897 1.00 96.56 313 ASP A O 1
ATOM 2404 N N . VAL A 1 314 ? -10.054 13.875 -10.384 1.00 94.25 314 VAL A N 1
ATOM 2405 C CA . VAL A 1 314 ? -9.860 12.744 -11.315 1.00 94.25 314 VAL A CA 1
ATOM 2406 C C . VAL A 1 314 ? -8.980 13.063 -12.534 1.00 94.25 314 VAL A C 1
ATOM 2408 O O . VAL A 1 314 ? -8.543 12.143 -13.221 1.00 94.25 314 VAL A O 1
ATOM 2411 N N . SER A 1 315 ? -8.745 14.349 -12.821 1.00 93.88 315 SER A N 1
ATOM 2412 C CA . SER A 1 315 ? -7.872 14.851 -13.893 1.00 93.88 315 SER A CA 1
ATOM 2413 C C . SER A 1 315 ? -6.497 15.304 -13.376 1.00 93.88 315 SER A C 1
ATOM 2415 O O . SER A 1 315 ? -5.721 15.895 -14.132 1.00 93.88 315 SER A O 1
ATOM 2417 N N . GLY A 1 316 ? -6.203 15.093 -12.089 1.00 95.25 316 GLY A N 1
ATOM 2418 C CA . GLY A 1 316 ? -4.964 15.532 -11.457 1.00 95.25 316 GLY A CA 1
ATOM 2419 C C . GLY A 1 316 ? -4.889 17.047 -11.232 1.00 95.25 316 GLY A C 1
ATOM 2420 O O . GLY A 1 316 ? -3.804 17.624 -11.254 1.00 95.25 316 GLY A O 1
ATOM 2421 N N . ASN A 1 317 ? -6.001 17.758 -11.050 1.00 95.25 317 ASN A N 1
ATOM 2422 C CA . ASN A 1 317 ? -5.932 19.152 -10.599 1.00 95.25 317 ASN A CA 1
ATOM 2423 C C . ASN A 1 317 ? -5.948 19.210 -9.070 1.00 95.25 317 ASN A C 1
ATOM 2425 O O . ASN A 1 317 ? -6.788 18.576 -8.439 1.00 95.25 317 ASN A O 1
ATOM 2429 N N . LEU A 1 318 ? -5.049 20.001 -8.480 1.00 97.12 318 LEU A N 1
ATOM 2430 C CA . LEU A 1 318 ? -4.958 20.179 -7.030 1.00 97.12 318 LEU A CA 1
ATOM 2431 C C . LEU A 1 318 ? -6.240 20.810 -6.457 1.00 97.12 318 LEU A C 1
ATOM 2433 O O . LEU A 1 318 ? -6.611 21.925 -6.832 1.00 97.12 318 LEU A O 1
ATOM 2437 N N . GLU A 1 319 ? -6.886 20.120 -5.517 1.00 96.94 319 GLU A N 1
ATOM 2438 C CA . GLU A 1 319 ? -8.071 20.599 -4.797 1.00 96.94 319 GLU A CA 1
ATOM 2439 C C . GLU A 1 319 ? -7.698 21.237 -3.456 1.00 96.94 319 GLU A C 1
ATOM 2441 O O . GLU A 1 319 ? -8.119 22.357 -3.147 1.00 96.94 319 GLU A O 1
ATOM 2446 N N . TRP A 1 320 ? -6.893 20.536 -2.656 1.00 97.06 320 TRP A N 1
ATOM 2447 C CA . TRP A 1 320 ? -6.340 21.047 -1.406 1.00 97.06 320 TRP A CA 1
ATOM 2448 C C . TRP A 1 320 ? -4.996 20.398 -1.089 1.00 97.06 320 TRP A C 1
ATOM 2450 O O . TRP A 1 320 ? -4.669 19.329 -1.593 1.00 97.06 320 TRP A O 1
ATOM 2460 N N . GLN A 1 321 ? -4.223 21.049 -0.222 1.00 97.38 321 GLN A N 1
ATOM 2461 C CA . GLN A 1 321 ? -3.010 20.481 0.361 1.00 97.38 321 GLN A CA 1
ATOM 2462 C C . GLN A 1 321 ? -2.887 20.854 1.840 1.00 97.38 321 GLN A C 1
ATOM 2464 O O . GLN A 1 321 ? -3.456 21.866 2.273 1.00 97.38 321 GLN A O 1
ATOM 2469 N N . LYS A 1 322 ? -2.199 20.012 2.614 1.00 96.44 322 LYS A N 1
ATOM 2470 C CA . LYS A 1 322 ? -2.002 20.153 4.061 1.00 96.44 322 LYS A CA 1
ATOM 2471 C C . LYS A 1 322 ? -0.625 19.646 4.461 1.00 96.44 322 LYS A C 1
ATOM 2473 O O . LYS A 1 322 ? -0.190 18.609 3.967 1.00 96.44 322 LYS A O 1
ATOM 2478 N N . SER A 1 323 ? -0.013 20.336 5.418 1.00 96.06 323 SER A N 1
ATOM 2479 C CA . SER A 1 323 ? 1.258 19.928 6.011 1.00 96.06 323 SER A CA 1
ATOM 2480 C C . SER A 1 323 ? 1.097 19.637 7.498 1.00 96.06 323 SER A C 1
ATOM 2482 O O . SER A 1 323 ? 0.466 20.413 8.223 1.00 96.06 323 SER A O 1
ATOM 2484 N N . TYR A 1 324 ? 1.692 18.541 7.958 1.00 95.50 324 TYR A N 1
ATOM 2485 C CA . TYR A 1 324 ? 1.694 18.125 9.356 1.00 95.50 324 TYR A CA 1
ATOM 2486 C C . TYR A 1 324 ? 3.128 17.858 9.798 1.00 95.50 324 TYR A C 1
ATOM 2488 O O . TYR A 1 324 ? 3.860 17.104 9.170 1.00 95.50 324 TYR A O 1
ATOM 2496 N N . GLY A 1 325 ? 3.516 18.443 10.921 1.00 93.81 325 GLY A N 1
ATOM 2497 C CA . GLY A 1 325 ? 4.859 18.268 11.455 1.00 93.81 325 GLY A CA 1
ATOM 2498 C C . GLY A 1 325 ? 5.216 19.344 12.461 1.00 93.81 325 GLY A C 1
ATOM 2499 O O . GLY A 1 325 ? 4.335 20.034 13.005 1.00 93.81 325 GLY A O 1
ATOM 2500 N N . GLY A 1 326 ? 6.507 19.451 12.728 1.00 92.62 326 GLY A N 1
ATOM 2501 C CA . GLY A 1 326 ? 7.121 20.390 13.647 1.00 92.62 326 GLY A CA 1
ATOM 2502 C C . GLY A 1 326 ? 8.409 20.963 13.075 1.00 92.62 326 GLY A C 1
ATOM 2503 O O . GLY A 1 326 ? 8.531 21.215 11.890 1.00 92.62 326 GLY A O 1
ATOM 2504 N N . THR A 1 327 ? 9.371 21.274 13.939 1.00 93.25 327 THR A N 1
ATOM 2505 C CA . THR A 1 327 ? 10.600 21.959 13.510 1.00 93.25 327 THR A CA 1
ATOM 2506 C C . THR A 1 327 ? 11.667 21.045 12.908 1.00 93.25 327 THR A C 1
ATOM 2508 O O . THR A 1 327 ? 12.644 21.565 12.366 1.00 93.25 327 THR A O 1
ATOM 2511 N N . GLU A 1 328 ? 11.549 19.728 13.079 1.00 95.12 328 GLU A N 1
ATOM 2512 C CA . GLU A 1 328 ? 12.534 18.742 12.618 1.00 95.12 328 GLU A CA 1
ATOM 2513 C C . GLU A 1 328 ? 12.031 18.012 11.362 1.00 95.12 328 GLU A C 1
ATOM 2515 O O . GLU A 1 328 ? 11.353 18.630 10.548 1.00 95.12 328 GLU A O 1
ATOM 2520 N N . ASP A 1 329 ? 12.480 16.777 11.135 1.00 95.19 329 ASP A N 1
ATOM 2521 C CA . ASP A 1 329 ? 12.106 15.969 9.975 1.00 95.19 329 ASP A CA 1
ATOM 2522 C C . ASP A 1 329 ? 10.937 15.041 10.344 1.00 95.19 329 ASP A C 1
ATOM 2524 O O . ASP A 1 329 ? 11.044 14.253 11.287 1.00 95.19 329 ASP A O 1
ATOM 2528 N N . ASP A 1 330 ? 9.845 15.132 9.595 1.00 96.31 330 ASP A N 1
ATOM 2529 C CA . ASP A 1 330 ? 8.615 14.367 9.757 1.00 96.31 330 ASP A CA 1
ATOM 2530 C C . ASP A 1 330 ? 8.232 13.753 8.402 1.00 96.31 330 ASP A C 1
ATOM 2532 O O . ASP A 1 330 ? 8.168 14.447 7.383 1.00 96.31 330 ASP A O 1
ATOM 2536 N N . TYR A 1 331 ? 8.016 12.438 8.382 1.00 96.94 331 TYR A N 1
ATOM 2537 C CA . TYR A 1 331 ? 7.789 11.663 7.163 1.00 96.94 331 TYR A CA 1
ATOM 2538 C C . TYR A 1 331 ? 6.498 10.861 7.264 1.00 96.94 331 TYR A C 1
ATOM 2540 O O . TYR A 1 331 ? 6.187 10.284 8.305 1.00 96.94 331 TYR A O 1
ATOM 2548 N N . CYS A 1 332 ? 5.779 10.779 6.149 1.00 97.44 332 CYS A N 1
ATOM 2549 C CA . CYS A 1 332 ? 4.675 9.853 5.948 1.00 97.44 332 CYS A CA 1
ATOM 2550 C C . CYS A 1 332 ? 5.096 8.849 4.881 1.00 97.44 332 CYS A C 1
ATOM 2552 O O . CYS A 1 332 ? 5.625 9.253 3.845 1.00 97.44 332 CYS A O 1
ATOM 2554 N N . TYR A 1 333 ? 4.885 7.562 5.150 1.00 98.12 333 TYR A N 1
ATOM 2555 C CA . TYR A 1 333 ? 5.172 6.490 4.194 1.00 98.12 333 TYR A CA 1
ATOM 2556 C C . TYR A 1 333 ? 3.918 5.851 3.622 1.00 98.12 333 TYR A C 1
ATOM 2558 O O . TYR A 1 333 ? 4.011 5.214 2.583 1.00 98.12 333 TYR A O 1
ATOM 2566 N N . THR A 1 334 ? 2.776 6.005 4.292 1.00 98.50 334 THR A N 1
ATOM 2567 C CA . THR A 1 334 ? 1.544 5.315 3.920 1.00 98.50 334 THR A CA 1
ATOM 2568 C C . THR A 1 334 ? 0.303 6.113 4.307 1.00 98.50 334 THR A C 1
ATOM 2570 O O . THR A 1 334 ? 0.295 6.844 5.309 1.00 98.50 334 THR A O 1
ATOM 2573 N N . ILE A 1 335 ? -0.753 5.941 3.519 1.00 98.38 335 ILE A N 1
ATOM 2574 C CA . ILE A 1 335 ? -2.092 6.458 3.756 1.00 98.38 335 ILE A CA 1
ATOM 2575 C C . ILE A 1 335 ? -3.140 5.395 3.406 1.00 98.38 335 ILE A C 1
ATOM 2577 O O . ILE A 1 335 ? -3.045 4.716 2.393 1.00 98.38 335 ILE A O 1
ATOM 2581 N N . ALA A 1 336 ? -4.191 5.290 4.215 1.00 96.88 336 ALA A N 1
ATOM 2582 C CA . ALA A 1 336 ? -5.336 4.428 3.941 1.00 96.88 336 ALA A CA 1
ATOM 2583 C C . ALA A 1 336 ? -6.657 5.168 4.185 1.00 96.88 336 ALA A C 1
ATOM 2585 O O . ALA A 1 336 ? -6.745 6.062 5.031 1.00 96.88 336 ALA A O 1
ATOM 2586 N N . ALA A 1 337 ? -7.703 4.793 3.448 1.00 93.12 337 ALA A N 1
ATOM 2587 C CA . ALA A 1 337 ? -9.062 5.222 3.758 1.00 93.12 337 ALA A CA 1
ATOM 2588 C C . ALA A 1 337 ? -9.577 4.470 4.994 1.00 93.12 337 ALA A C 1
ATOM 2590 O O . ALA A 1 337 ? -9.261 3.297 5.191 1.00 93.12 337 ALA A O 1
ATOM 2591 N N . THR A 1 338 ? -10.378 5.138 5.820 1.00 92.62 338 THR A N 1
ATOM 2592 C CA . THR A 1 338 ? -11.030 4.516 6.977 1.00 92.62 338 THR A CA 1
ATOM 2593 C C . THR A 1 338 ? -12.480 4.136 6.664 1.00 92.62 338 THR A C 1
ATOM 2595 O O . THR A 1 338 ? -13.117 4.716 5.782 1.00 92.62 338 THR A O 1
ATOM 2598 N N . ASN A 1 339 ? -13.058 3.238 7.464 1.00 87.69 339 ASN A N 1
ATOM 2599 C CA . ASN A 1 339 ? -14.466 2.824 7.391 1.00 87.69 339 ASN A CA 1
ATOM 2600 C C . ASN A 1 339 ? -15.448 4.001 7.570 1.00 87.69 339 ASN A C 1
ATOM 2602 O O . ASN A 1 339 ? -16.602 3.922 7.158 1.00 87.69 339 ASN A O 1
ATOM 2606 N N . SER A 1 340 ? -15.004 5.105 8.183 1.00 86.50 340 SER A N 1
ATOM 2607 C CA . SER A 1 340 ? -15.788 6.337 8.346 1.00 86.50 340 SER A CA 1
ATOM 2608 C C . SER A 1 340 ? -15.679 7.308 7.163 1.00 86.50 340 SER A C 1
ATOM 2610 O O . SER A 1 340 ? -16.295 8.374 7.206 1.00 86.50 340 SER A O 1
ATOM 2612 N N . GLY A 1 341 ? -14.898 6.977 6.129 1.00 87.56 341 GLY A N 1
ATOM 2613 C CA . GLY A 1 341 ? -14.605 7.861 4.997 1.00 87.56 341 GLY A CA 1
ATOM 2614 C C . GLY A 1 341 ? -13.571 8.954 5.302 1.00 87.56 341 GLY A C 1
ATOM 2615 O O . GLY A 1 341 ? -13.505 9.947 4.576 1.00 87.56 341 GLY A O 1
ATOM 2616 N N . ASN A 1 342 ? -12.796 8.800 6.382 1.00 94.25 342 ASN A N 1
ATOM 2617 C CA . ASN A 1 342 ? -11.630 9.631 6.700 1.00 94.25 342 ASN A CA 1
ATOM 2618 C C . ASN A 1 342 ? -10.354 9.001 6.111 1.00 94.25 342 ASN A C 1
ATOM 2620 O O . ASN A 1 342 ? -10.415 7.992 5.405 1.00 94.25 342 ASN A O 1
ATOM 2624 N N . TYR A 1 343 ? -9.196 9.578 6.432 1.00 97.31 343 TYR A N 1
ATOM 2625 C CA . TYR A 1 343 ? -7.891 9.043 6.053 1.00 97.31 343 TYR A CA 1
ATOM 2626 C C . TYR A 1 343 ? -7.012 8.829 7.281 1.00 97.31 343 TYR A C 1
ATOM 2628 O O . TYR A 1 343 ? -6.937 9.697 8.152 1.00 97.31 343 TYR A O 1
ATOM 2636 N N . ILE A 1 344 ? -6.321 7.695 7.325 1.00 97.50 344 ILE A N 1
ATOM 2637 C CA . ILE A 1 344 ? -5.320 7.369 8.336 1.00 97.50 344 ILE A CA 1
ATOM 2638 C C . ILE A 1 344 ? -3.936 7.348 7.685 1.00 97.50 344 ILE A C 1
ATOM 2640 O O . ILE A 1 344 ? -3.765 6.795 6.605 1.00 97.50 344 ILE A O 1
ATOM 2644 N N . LEU A 1 345 ? -2.955 7.977 8.326 1.00 98.12 345 LEU A N 1
ATOM 2645 C CA . LEU A 1 345 ? -1.578 8.091 7.855 1.00 98.12 345 LEU A CA 1
ATOM 2646 C C . LEU A 1 345 ? -0.631 7.493 8.882 1.00 98.12 345 LEU A C 1
ATOM 2648 O O . LEU A 1 345 ? -0.855 7.647 10.088 1.00 98.12 345 LEU A O 1
ATOM 2652 N N . ALA A 1 346 ? 0.457 6.891 8.409 1.00 98.00 346 ALA A N 1
ATOM 2653 C CA . ALA A 1 346 ? 1.550 6.467 9.271 1.00 98.00 346 ALA A CA 1
ATOM 2654 C C . ALA A 1 346 ? 2.927 6.814 8.691 1.00 98.00 346 ALA A C 1
ATOM 2656 O O . ALA A 1 346 ? 3.148 6.864 7.476 1.00 98.00 346 ALA A O 1
ATOM 2657 N N . GLY A 1 347 ? 3.860 7.067 9.600 1.00 97.56 347 GLY A N 1
ATOM 2658 C CA . GLY A 1 347 ? 5.267 7.262 9.303 1.00 97.56 347 GLY A CA 1
ATOM 2659 C C . GLY A 1 347 ? 6.069 7.500 10.574 1.00 97.56 347 GLY A C 1
ATOM 2660 O O . GLY A 1 347 ? 5.844 6.830 11.585 1.00 97.56 347 GLY A O 1
ATOM 2661 N N . ASN A 1 348 ? 7.000 8.448 10.542 1.00 96.06 348 ASN A N 1
ATOM 2662 C CA . ASN A 1 348 ? 7.834 8.774 11.693 1.00 96.06 348 ASN A CA 1
ATOM 2663 C C . ASN A 1 348 ? 8.004 10.282 11.863 1.00 96.06 348 ASN A C 1
ATOM 2665 O O . ASN A 1 348 ? 7.906 11.051 10.907 1.00 96.06 348 ASN A O 1
ATOM 2669 N N . SER A 1 349 ? 8.281 10.702 13.092 1.00 95.44 349 SER A N 1
ATOM 2670 C CA . SER A 1 349 ? 8.501 12.108 13.420 1.00 95.44 349 SER A CA 1
ATOM 2671 C C . SER A 1 349 ? 9.715 12.270 14.320 1.00 95.44 349 SER A C 1
ATOM 2673 O O . SER A 1 349 ? 9.804 11.613 15.356 1.00 95.44 349 SER A O 1
ATOM 2675 N N . ASN A 1 350 ? 10.620 13.182 13.954 1.00 94.75 350 ASN A N 1
ATOM 2676 C CA . ASN A 1 350 ? 11.739 13.630 14.797 1.00 94.75 350 ASN A CA 1
ATOM 2677 C C . ASN A 1 350 ? 11.372 14.891 15.600 1.00 94.75 350 ASN A C 1
ATOM 2679 O O . ASN A 1 350 ? 12.150 15.387 16.424 1.00 94.75 350 ASN A O 1
ATOM 2683 N N . SER A 1 351 ? 10.201 15.464 15.324 1.00 93.19 351 SER A N 1
ATOM 2684 C CA . SER A 1 351 ? 9.709 16.672 15.969 1.00 93.19 351 SER A CA 1
ATOM 2685 C C . SER A 1 351 ? 9.166 16.391 17.372 1.00 93.19 351 SER A C 1
ATOM 2687 O O . SER A 1 351 ? 8.718 15.308 17.710 1.00 93.19 351 SER A O 1
ATOM 2689 N N . SER A 1 352 ? 9.177 17.405 18.237 1.00 89.06 352 SER A N 1
ATOM 2690 C CA . SER A 1 352 ? 8.520 17.366 19.563 1.00 89.06 352 SER A CA 1
ATOM 2691 C C . SER A 1 352 ? 7.617 18.584 19.788 1.00 89.06 352 SER A C 1
ATOM 2693 O O . SER A 1 352 ? 7.306 18.964 20.921 1.00 89.06 352 SER A O 1
ATOM 2695 N N . ASN A 1 353 ? 7.257 19.254 18.694 1.00 86.50 353 ASN A N 1
ATOM 2696 C CA . ASN A 1 353 ? 6.468 20.475 18.651 1.00 86.50 353 ASN A CA 1
ATOM 2697 C C . ASN A 1 353 ? 5.645 20.541 17.348 1.00 86.50 353 ASN A C 1
ATOM 2699 O O . ASN A 1 353 ? 5.708 19.645 16.512 1.00 86.50 353 ASN A O 1
ATOM 2703 N N . GLY A 1 354 ? 4.890 21.630 17.175 1.00 82.19 354 GLY A N 1
ATOM 2704 C CA . GLY A 1 354 ? 4.030 21.813 16.009 1.00 82.19 354 GLY A CA 1
ATOM 2705 C C . GLY A 1 354 ? 2.756 20.993 16.148 1.00 82.19 354 GLY A C 1
ATOM 2706 O O . GLY A 1 354 ? 2.046 21.131 17.149 1.00 82.19 354 GLY A O 1
ATOM 2707 N N . THR A 1 355 ? 2.476 20.167 15.143 1.00 79.00 355 THR A N 1
ATOM 2708 C CA . THR A 1 355 ? 1.366 19.213 15.185 1.00 79.00 355 THR A CA 1
ATOM 2709 C C . THR A 1 355 ? 1.644 18.163 16.252 1.00 79.00 355 THR A C 1
ATOM 2711 O O . THR A 1 355 ? 0.802 17.967 17.123 1.00 79.00 355 THR A O 1
ATOM 2714 N N . LEU A 1 356 ? 2.846 17.583 16.285 1.00 77.38 356 LEU A N 1
ATOM 2715 C CA . LEU A 1 356 ? 3.223 16.601 17.295 1.00 77.38 356 LEU A CA 1
ATOM 2716 C C . LEU A 1 356 ? 3.600 17.263 18.632 1.00 77.38 356 LEU A C 1
ATOM 2718 O O . LEU A 1 356 ? 4.399 18.192 18.690 1.00 77.38 356 LEU A O 1
ATOM 2722 N N . THR A 1 357 ? 3.058 16.778 19.752 1.00 69.06 357 THR A N 1
ATOM 2723 C CA . THR A 1 357 ? 3.324 17.374 21.080 1.00 69.06 357 THR A CA 1
ATOM 2724 C C . THR A 1 357 ? 4.327 16.605 21.942 1.00 69.06 357 THR A C 1
ATOM 2726 O O . THR A 1 357 ? 4.688 17.083 23.019 1.00 69.06 357 THR A O 1
ATOM 2729 N N . SER A 1 358 ? 4.764 15.419 21.514 1.00 79.00 358 SER A N 1
ATOM 2730 C CA . SER A 1 358 ? 5.743 14.601 22.236 1.00 79.00 358 SER A CA 1
ATOM 2731 C C . SER A 1 358 ? 6.457 13.629 21.304 1.00 79.00 358 SER A C 1
ATOM 2733 O O . SER A 1 358 ? 5.782 12.936 20.556 1.00 79.00 358 SER A O 1
ATOM 2735 N N . ASN A 1 359 ? 7.777 13.543 21.443 1.00 83.81 359 ASN A N 1
ATOM 2736 C CA . ASN A 1 359 ? 8.638 12.491 20.908 1.00 83.81 359 ASN A CA 1
ATOM 2737 C C . ASN A 1 359 ? 9.551 12.026 22.065 1.00 83.81 359 ASN A C 1
ATOM 2739 O O . ASN A 1 359 ? 9.918 12.838 22.933 1.00 83.81 359 ASN A O 1
ATOM 2743 N N . LYS A 1 360 ? 9.811 10.721 22.153 1.00 83.88 360 LYS A N 1
ATOM 2744 C CA . LYS A 1 360 ? 10.490 10.038 23.262 1.00 83.88 360 LYS A CA 1
ATOM 2745 C C . LYS A 1 360 ? 11.973 9.754 22.983 1.00 83.88 360 LYS A C 1
ATOM 2747 O O . LYS A 1 360 ? 12.687 9.413 23.935 1.00 83.88 360 LYS A O 1
ATOM 2752 N N . GLY A 1 361 ? 12.447 9.978 21.760 1.00 84.50 361 GLY A N 1
ATOM 2753 C CA . GLY A 1 361 ? 13.751 9.538 21.282 1.00 84.50 361 GLY A CA 1
ATOM 2754 C C . GLY A 1 361 ? 14.295 10.326 20.091 1.00 84.50 361 GLY A C 1
ATOM 2755 O O . GLY A 1 361 ? 14.314 11.561 20.092 1.00 84.50 361 GLY A O 1
ATOM 2756 N N . LEU A 1 362 ? 14.861 9.593 19.131 1.00 88.75 362 LEU A N 1
ATOM 2757 C CA . LEU A 1 362 ? 15.374 10.148 17.878 1.00 88.75 362 LEU A CA 1
ATOM 2758 C C . LEU A 1 362 ? 14.248 10.280 16.856 1.00 88.75 362 LEU A C 1
ATOM 2760 O O . LEU A 1 362 ? 14.068 11.358 16.287 1.00 88.75 362 LEU A O 1
ATOM 2764 N N . SER A 1 363 ? 13.480 9.206 16.682 1.00 93.69 363 SER A N 1
ATOM 2765 C CA . SER A 1 363 ? 12.349 9.128 15.773 1.00 93.69 363 SER A CA 1
ATOM 2766 C C . SER A 1 363 ? 11.306 8.179 16.333 1.00 93.69 363 SER A C 1
ATOM 2768 O O . SER A 1 363 ? 11.650 7.058 16.681 1.00 93.69 363 SER A O 1
ATOM 2770 N N . ASP A 1 364 ? 10.051 8.609 16.387 1.00 94.44 364 ASP A N 1
ATOM 2771 C CA . ASP A 1 364 ? 8.958 7.777 16.890 1.00 94.44 364 ASP A CA 1
ATOM 2772 C C . ASP A 1 364 ? 7.971 7.472 15.757 1.00 94.44 364 ASP A C 1
ATOM 2774 O O . ASP A 1 364 ? 7.747 8.331 14.893 1.00 94.44 364 ASP A O 1
ATOM 2778 N N . TYR A 1 365 ? 7.293 6.316 15.819 1.00 95.06 365 TYR A N 1
ATOM 2779 C CA . TYR A 1 365 ? 6.113 6.041 14.993 1.00 95.06 365 TYR A CA 1
ATOM 2780 C C . TYR A 1 365 ? 5.138 7.191 15.169 1.00 95.06 365 TYR A C 1
ATOM 2782 O O . TYR A 1 365 ? 4.808 7.562 16.299 1.00 95.06 365 TYR A O 1
ATOM 2790 N N . TRP A 1 366 ? 4.623 7.712 14.065 1.00 95.81 366 TRP A N 1
ATOM 2791 C CA . TRP A 1 366 ? 3.616 8.754 14.095 1.00 95.81 366 TRP A CA 1
ATOM 2792 C C . TRP A 1 366 ? 2.423 8.360 13.239 1.00 95.81 366 TRP A C 1
ATOM 2794 O O . TRP A 1 366 ? 2.556 8.121 12.042 1.00 95.81 366 TRP A O 1
ATOM 2804 N N . VAL A 1 367 ? 1.262 8.277 13.887 1.00 96.25 367 VAL A N 1
ATOM 2805 C CA . VAL A 1 367 ? -0.015 7.911 13.276 1.00 96.25 367 VAL A CA 1
ATOM 2806 C C . VAL A 1 367 ? -0.969 9.091 13.392 1.00 96.25 367 VAL A C 1
ATOM 2808 O O . VAL A 1 367 ? -1.087 9.683 14.470 1.00 96.25 367 VAL A O 1
ATOM 2811 N N . LEU A 1 368 ? -1.662 9.434 12.310 1.00 95.19 368 LEU A N 1
ATOM 2812 C CA . LEU A 1 368 ? -2.617 10.540 12.273 1.00 95.19 368 LEU A CA 1
ATOM 2813 C C . LEU A 1 368 ? -3.897 10.120 11.566 1.00 95.19 368 LEU A C 1
ATOM 2815 O O . LEU A 1 368 ? -3.824 9.523 10.499 1.00 95.19 368 LEU A O 1
ATOM 2819 N N . GLU A 1 369 ? -5.051 10.522 12.094 1.00 95.88 369 GLU A N 1
ATOM 2820 C CA . GLU A 1 369 ? -6.310 10.476 11.347 1.00 95.88 369 GLU A CA 1
ATOM 2821 C C . GLU A 1 369 ? -6.736 11.893 10.967 1.00 95.88 369 GLU A C 1
ATOM 2823 O O . GLU A 1 369 ? -6.783 12.797 11.812 1.00 95.88 369 GLU A O 1
ATOM 2828 N N . ILE A 1 370 ? -7.066 12.089 9.695 1.00 96.38 370 ILE A N 1
ATOM 2829 C CA . ILE A 1 370 ? -7.516 13.360 9.127 1.00 96.38 370 ILE A CA 1
ATOM 2830 C C . ILE A 1 370 ? -8.870 13.159 8.446 1.00 96.38 370 ILE A C 1
ATOM 2832 O O . ILE A 1 370 ? -9.146 12.105 7.881 1.00 96.38 370 ILE A O 1
ATOM 2836 N N . ASN A 1 371 ? -9.734 14.170 8.489 1.00 95.06 371 ASN A N 1
ATOM 2837 C CA . ASN A 1 371 ? -11.023 14.104 7.799 1.00 95.06 371 ASN A CA 1
ATOM 2838 C C . ASN A 1 371 ? -10.871 14.279 6.273 1.00 95.06 371 ASN A C 1
ATOM 2840 O O . ASN A 1 371 ? -9.786 14.575 5.768 1.00 95.06 371 ASN A O 1
ATOM 2844 N N . SER A 1 372 ? -11.980 14.184 5.534 1.00 92.50 372 SER A N 1
ATOM 2845 C CA . SER A 1 372 ? -11.993 14.357 4.071 1.00 92.50 372 SER A CA 1
ATOM 2846 C C . SER A 1 372 ? -11.499 15.727 3.566 1.00 92.50 372 SER A C 1
ATOM 2848 O O . SER A 1 372 ? -11.074 15.850 2.417 1.00 92.50 372 SER A O 1
ATOM 2850 N N . GLY A 1 373 ? -11.525 16.759 4.418 1.00 94.56 373 GLY A N 1
ATOM 2851 C CA . GLY A 1 373 ? -10.985 18.096 4.143 1.00 94.56 373 GLY A CA 1
ATOM 2852 C C . GLY A 1 373 ? -9.528 18.296 4.581 1.00 94.56 373 GLY A C 1
ATOM 2853 O O . GLY A 1 373 ? -9.020 19.419 4.507 1.00 94.56 373 GLY A O 1
ATOM 2854 N N . GLY A 1 374 ? -8.870 17.245 5.075 1.00 94.75 374 GLY A N 1
ATOM 2855 C CA . GLY A 1 374 ? -7.508 17.307 5.592 1.00 94.75 374 GLY A CA 1
ATOM 2856 C C . GLY A 1 374 ? -7.390 18.117 6.887 1.00 94.75 374 GLY A C 1
ATOM 2857 O O . GLY A 1 374 ? -6.425 18.853 7.084 1.00 94.75 374 GLY A O 1
ATOM 2858 N N . ASP A 1 375 ? -8.391 18.071 7.763 1.00 94.69 375 ASP A N 1
ATOM 2859 C CA . ASP A 1 375 ? -8.237 18.570 9.130 1.00 94.69 375 ASP A CA 1
ATOM 2860 C C . ASP A 1 375 ? -7.963 17.405 10.084 1.00 94.69 375 ASP A C 1
ATOM 2862 O O . ASP A 1 375 ? -8.640 16.376 10.045 1.00 94.69 375 ASP A O 1
ATOM 2866 N N . LEU A 1 376 ? -6.983 17.594 10.969 1.00 93.69 376 LEU A N 1
ATOM 2867 C CA . LEU A 1 376 ? -6.563 16.595 11.947 1.00 93.69 376 LEU A CA 1
ATOM 2868 C C . LEU A 1 376 ? -7.678 16.270 12.952 1.00 93.69 376 LEU A C 1
ATOM 2870 O O . LEU A 1 376 ? -8.148 17.156 13.675 1.00 93.69 376 LEU A O 1
ATOM 2874 N N . ILE A 1 377 ? -8.032 14.989 13.055 1.00 93.50 377 ILE A N 1
ATOM 2875 C CA . ILE A 1 377 ? -9.002 14.456 14.019 1.00 93.50 377 ILE A CA 1
ATOM 2876 C C . ILE A 1 377 ? -8.283 14.064 15.311 1.00 93.50 377 ILE A C 1
ATOM 2878 O O . ILE A 1 377 ? -8.617 14.569 16.388 1.00 93.50 377 ILE A O 1
ATOM 2882 N N . TRP A 1 378 ? -7.279 13.196 15.193 1.00 92.00 378 TRP A N 1
ATOM 2883 C CA . TRP A 1 378 ? -6.405 12.766 16.280 1.00 92.00 378 TRP A CA 1
ATOM 2884 C C . TRP A 1 378 ? -5.035 12.365 15.726 1.00 92.00 378 TRP A C 1
ATOM 2886 O O . TRP A 1 378 ? -4.860 12.159 14.529 1.00 92.00 378 TRP A O 1
ATOM 2896 N N . GLN A 1 379 ? -4.051 12.267 16.613 1.00 93.00 379 GLN A N 1
ATOM 2897 C CA . GLN A 1 379 ? -2.727 11.739 16.289 1.00 93.00 379 GLN A CA 1
ATOM 2898 C C . GLN A 1 379 ? -2.158 10.962 17.471 1.00 93.00 379 GLN A C 1
ATOM 2900 O O . GLN A 1 379 ? -2.576 11.169 18.618 1.00 93.00 379 GLN A O 1
ATOM 2905 N N . ARG A 1 380 ? -1.155 10.129 17.209 1.00 90.81 380 ARG A N 1
ATOM 2906 C CA . ARG A 1 380 ? -0.436 9.381 18.231 1.00 90.81 380 ARG A CA 1
ATOM 2907 C C . ARG A 1 380 ? 1.025 9.186 17.851 1.00 90.81 380 ARG A C 1
ATOM 2909 O O . ARG A 1 380 ? 1.315 8.793 16.731 1.00 90.81 380 ARG A O 1
ATOM 2916 N N . SER A 1 381 ? 1.916 9.435 18.809 1.00 92.94 381 SER A N 1
ATOM 2917 C CA . SER A 1 381 ? 3.326 9.045 18.725 1.00 92.94 381 SER A CA 1
ATOM 2918 C C . SER A 1 381 ? 3.572 7.826 19.613 1.00 92.94 381 SER A C 1
ATOM 2920 O O . SER A 1 381 ? 3.074 7.777 20.747 1.00 92.94 381 SER A O 1
ATOM 2922 N N . LEU A 1 382 ? 4.284 6.840 19.069 1.00 93.81 382 LEU A N 1
ATOM 2923 C CA . LEU A 1 382 ? 4.598 5.562 19.701 1.00 93.81 382 LEU A CA 1
ATOM 2924 C C . LEU A 1 382 ? 6.084 5.256 19.511 1.00 93.81 382 LEU A C 1
ATOM 2926 O O . LEU A 1 382 ? 6.605 5.427 18.417 1.00 93.81 382 LEU A O 1
ATOM 2930 N N . GLY A 1 383 ? 6.767 4.804 20.558 1.00 94.38 383 GLY A N 1
ATOM 2931 C CA . GLY A 1 383 ? 8.198 4.523 20.448 1.00 94.38 383 GLY A CA 1
ATOM 2932 C C . GLY A 1 383 ? 8.971 4.545 21.760 1.00 94.38 383 GLY A C 1
ATOM 2933 O O . GLY A 1 383 ? 8.393 4.528 22.860 1.00 94.38 383 GLY A O 1
ATOM 2934 N N . GLY A 1 384 ? 10.292 4.578 21.629 1.00 94.19 384 GLY A N 1
ATOM 2935 C CA . GLY A 1 384 ? 11.279 4.584 22.697 1.00 94.19 384 GLY A CA 1
ATOM 2936 C C . GLY A 1 384 ? 12.325 5.684 22.537 1.00 94.19 384 GLY A C 1
ATOM 2937 O O . GLY A 1 384 ? 12.014 6.817 22.194 1.00 94.19 384 GLY A O 1
ATOM 2938 N N . SER A 1 385 ? 13.564 5.396 22.931 1.00 94.44 385 SER A N 1
ATOM 2939 C CA . SER A 1 385 ? 14.663 6.369 22.899 1.00 94.44 385 SER A CA 1
ATOM 2940 C C . SER A 1 385 ? 15.400 6.455 21.568 1.00 94.44 385 SER A C 1
ATOM 2942 O O . SER A 1 385 ? 16.169 7.403 21.387 1.00 94.44 385 SER A O 1
ATOM 2944 N N . ASP A 1 386 ? 15.231 5.461 20.703 1.00 95.75 386 ASP A N 1
ATOM 2945 C CA . ASP A 1 386 ? 16.003 5.278 19.477 1.00 95.75 386 ASP A CA 1
ATOM 2946 C C . ASP A 1 386 ? 15.094 5.495 18.253 1.00 95.75 386 ASP A C 1
ATOM 2948 O O . ASP A 1 386 ? 14.188 6.323 18.331 1.00 95.75 386 ASP A O 1
ATOM 2952 N N . ASP A 1 387 ? 15.397 4.874 17.112 1.00 95.88 387 ASP A N 1
ATOM 2953 C CA . ASP A 1 387 ? 14.634 5.063 15.873 1.00 95.88 387 ASP A CA 1
ATOM 2954 C C . ASP A 1 387 ? 13.499 4.043 15.758 1.00 95.88 387 ASP A C 1
ATOM 2956 O O . ASP A 1 387 ? 13.749 2.838 15.678 1.00 95.88 387 ASP A O 1
ATOM 2960 N N . ASP A 1 388 ? 12.275 4.544 15.633 1.00 97.00 388 ASP A N 1
ATOM 2961 C CA . ASP A 1 388 ? 11.068 3.769 15.395 1.00 97.00 388 ASP A CA 1
ATOM 2962 C C . ASP A 1 388 ? 10.369 4.335 14.148 1.00 97.00 388 ASP A C 1
ATOM 2964 O O . ASP A 1 388 ? 9.926 5.486 14.124 1.00 97.00 388 ASP A O 1
ATOM 2968 N N . VAL A 1 389 ? 10.263 3.530 13.088 1.00 97.38 389 VAL A N 1
ATOM 2969 C CA . VAL A 1 389 ? 9.686 3.939 11.799 1.00 97.38 389 VAL A CA 1
ATOM 2970 C C . VAL A 1 389 ? 8.493 3.070 11.411 1.00 97.38 389 VAL A C 1
ATOM 2972 O O . VAL A 1 389 ? 8.664 1.876 11.158 1.00 97.38 389 VAL A O 1
ATOM 2975 N N . ALA A 1 390 ? 7.302 3.669 11.307 1.00 97.88 390 ALA A N 1
ATOM 2976 C CA . ALA A 1 390 ? 6.137 3.006 10.723 1.00 97.88 390 ALA A CA 1
ATOM 2977 C C . ALA A 1 390 ? 6.233 3.033 9.192 1.00 97.88 390 ALA A C 1
ATOM 2979 O O . ALA A 1 390 ? 6.589 4.057 8.608 1.00 97.88 390 ALA A O 1
ATOM 2980 N N . ARG A 1 391 ? 5.920 1.915 8.541 1.00 97.94 391 ARG A N 1
ATOM 2981 C CA . ARG A 1 391 ? 5.983 1.739 7.085 1.00 97.94 391 ARG A CA 1
ATOM 2982 C C . ARG A 1 391 ? 4.623 1.504 6.451 1.00 97.94 391 ARG A C 1
ATOM 2984 O O . ARG A 1 391 ? 4.409 2.008 5.357 1.00 97.94 391 ARG A O 1
ATOM 2991 N N . ASN A 1 392 ? 3.723 0.808 7.139 1.00 98.12 392 ASN A N 1
ATOM 2992 C CA . ASN A 1 392 ? 2.390 0.517 6.626 1.00 98.12 392 ASN A CA 1
ATOM 2993 C C . ASN A 1 392 ? 1.314 0.676 7.717 1.00 98.12 392 ASN A C 1
ATOM 2995 O O . ASN A 1 392 ? 1.599 0.547 8.915 1.00 98.12 392 ASN A O 1
ATOM 2999 N N . ILE A 1 393 ? 0.084 0.982 7.299 1.00 98.00 393 ILE A N 1
ATOM 3000 C CA . ILE A 1 393 ? -1.095 1.045 8.157 1.00 98.00 393 ILE A CA 1
ATOM 3001 C C . ILE A 1 393 ? -2.340 0.574 7.403 1.00 98.00 393 ILE A C 1
ATOM 3003 O O . ILE A 1 393 ? -2.620 1.024 6.294 1.00 98.00 393 ILE A O 1
ATOM 3007 N N . LYS A 1 394 ? -3.133 -0.294 8.035 1.00 96.06 394 LYS A N 1
ATOM 3008 C CA . LYS A 1 394 ? -4.419 -0.776 7.506 1.00 96.06 394 LYS A CA 1
ATOM 3009 C C . LYS A 1 394 ? -5.478 -0.752 8.601 1.00 96.06 394 LYS A C 1
ATOM 3011 O O . LYS A 1 394 ? -5.168 -0.993 9.768 1.00 96.06 394 LYS A O 1
ATOM 3016 N N . GLN A 1 395 ? -6.729 -0.483 8.233 1.00 94.12 395 GLN A N 1
ATOM 3017 C CA . GLN A 1 395 ? -7.864 -0.642 9.142 1.00 94.12 395 GLN A CA 1
ATOM 3018 C C . GLN A 1 395 ? -8.528 -2.002 8.918 1.00 94.12 395 GLN A C 1
ATOM 3020 O O . GLN A 1 395 ? -8.859 -2.351 7.788 1.00 94.12 395 GLN A O 1
ATOM 3025 N N . THR A 1 396 ? -8.733 -2.765 9.989 1.00 91.69 396 THR A N 1
ATOM 3026 C CA . THR A 1 396 ? -9.455 -4.038 9.948 1.00 91.69 396 THR A CA 1
ATOM 3027 C C . THR A 1 396 ? -10.957 -3.809 9.724 1.00 91.69 396 THR A C 1
ATOM 3029 O O . THR A 1 396 ? -11.483 -2.739 10.056 1.00 91.69 396 THR A O 1
ATOM 3032 N N . PRO A 1 397 ? -11.709 -4.822 9.252 1.00 85.12 397 PRO A N 1
ATOM 3033 C CA . PRO A 1 397 ? -13.170 -4.734 9.159 1.00 85.12 397 PRO A CA 1
ATOM 3034 C C . PRO A 1 397 ? -13.854 -4.420 10.500 1.00 85.12 397 PRO A C 1
ATOM 3036 O O . PRO A 1 397 ? -14.891 -3.762 10.529 1.00 85.12 397 PRO A O 1
ATOM 3039 N N . THR A 1 398 ? -13.252 -4.833 11.622 1.00 83.06 398 THR A N 1
ATOM 3040 C CA . THR A 1 398 ? -13.736 -4.546 12.985 1.00 83.06 398 THR A CA 1
ATOM 3041 C C . THR A 1 398 ? -13.410 -3.127 13.467 1.00 83.06 398 THR A C 1
ATOM 3043 O O . THR A 1 398 ? -13.898 -2.710 14.517 1.00 83.06 398 THR A O 1
ATOM 3046 N N . GLY A 1 399 ? -12.623 -2.362 12.704 1.00 87.44 399 GLY A N 1
ATOM 3047 C CA . GLY A 1 399 ? -12.283 -0.966 12.978 1.00 87.44 399 GLY A CA 1
ATOM 3048 C C . GLY A 1 399 ? -10.976 -0.747 13.746 1.00 87.44 399 GLY A C 1
ATOM 3049 O O . GLY A 1 399 ? -10.653 0.405 14.041 1.00 87.44 399 GLY A O 1
ATOM 3050 N N . GLU A 1 400 ? -10.221 -1.805 14.053 1.00 91.69 400 GLU A N 1
ATOM 3051 C CA . GLU A 1 400 ? -8.866 -1.710 14.613 1.00 91.69 400 GLU A CA 1
ATOM 3052 C C . GLU A 1 400 ? -7.879 -1.220 13.540 1.00 91.69 400 GLU A C 1
ATOM 3054 O O . GLU A 1 400 ? -8.076 -1.465 12.354 1.00 91.69 400 GLU A O 1
ATOM 3059 N N . TYR A 1 401 ? -6.798 -0.548 13.934 1.00 95.38 401 TYR A N 1
ATOM 3060 C CA . TYR A 1 401 ? -5.718 -0.171 13.019 1.00 95.38 401 TYR A CA 1
ATOM 3061 C C . TYR A 1 401 ? -4.486 -1.035 13.280 1.00 95.38 401 TYR A C 1
ATOM 3063 O O . TYR A 1 401 ? -3.958 -1.027 14.393 1.00 95.38 401 TYR A O 1
ATOM 3071 N N . LEU A 1 402 ? -4.004 -1.736 12.256 1.00 96.81 402 LEU A N 1
ATOM 3072 C CA . LEU A 1 402 ? -2.724 -2.437 12.286 1.00 96.81 402 LEU A CA 1
ATOM 3073 C C . LEU A 1 402 ? -1.646 -1.535 11.698 1.00 96.81 402 LEU A C 1
ATOM 3075 O O . LEU A 1 402 ? -1.791 -1.058 10.576 1.00 96.81 402 LEU A O 1
ATOM 3079 N N . VAL A 1 403 ? -0.577 -1.307 12.456 1.00 97.75 403 VAL A N 1
ATOM 3080 C CA . VAL A 1 403 ? 0.564 -0.473 12.058 1.00 97.75 403 VAL A CA 1
ATOM 3081 C C . VAL A 1 403 ? 1.821 -1.323 12.087 1.00 97.75 403 VAL A C 1
ATOM 3083 O O . VAL A 1 403 ? 2.152 -1.866 13.143 1.00 97.75 403 VAL A O 1
ATOM 3086 N N . SER A 1 404 ? 2.521 -1.426 10.961 1.00 97.81 404 SER A N 1
ATOM 3087 C CA . SER A 1 404 ? 3.772 -2.180 10.849 1.00 97.81 404 SER A CA 1
ATOM 3088 C C . SER A 1 404 ? 4.943 -1.286 10.461 1.00 97.81 404 SER A C 1
ATOM 3090 O O . SER A 1 404 ? 4.778 -0.228 9.849 1.00 97.81 404 SER A O 1
ATOM 3092 N N . GLY A 1 405 ? 6.145 -1.724 10.811 1.00 97.88 405 GLY A N 1
ATOM 3093 C CA . GLY A 1 405 ? 7.402 -1.092 10.438 1.00 97.88 405 GLY A CA 1
ATOM 3094 C C . GLY A 1 405 ? 8.549 -1.723 11.215 1.00 97.88 405 GLY A C 1
ATOM 3095 O O . GLY A 1 405 ? 8.541 -2.931 11.450 1.00 97.88 405 GLY A O 1
ATOM 3096 N N . TYR A 1 406 ? 9.518 -0.920 11.655 1.00 97.75 406 TYR A N 1
ATOM 3097 C CA . TYR A 1 406 ? 10.663 -1.419 12.420 1.00 97.75 406 TYR A CA 1
ATOM 3098 C C . TYR A 1 406 ? 11.113 -0.484 13.547 1.00 97.75 406 TYR A C 1
ATOM 3100 O O . TYR A 1 406 ? 10.846 0.717 13.519 1.00 97.75 406 TYR A O 1
ATOM 3108 N N . THR A 1 407 ? 11.794 -1.051 14.542 1.00 97.69 407 THR A N 1
ATOM 3109 C CA . THR A 1 407 ? 12.231 -0.386 15.777 1.00 97.69 407 THR A CA 1
ATOM 3110 C C . THR A 1 407 ? 13.668 -0.756 16.124 1.00 97.69 407 THR A C 1
ATOM 3112 O O . THR A 1 407 ? 14.024 -1.932 16.116 1.00 97.69 407 THR A O 1
ATOM 3115 N N . LEU A 1 408 ? 14.477 0.232 16.503 1.00 97.25 408 LEU A N 1
ATOM 3116 C CA . LEU A 1 408 ? 15.748 0.030 17.213 1.00 97.25 408 LEU A CA 1
ATOM 3117 C C . LEU A 1 408 ? 15.580 0.207 18.732 1.00 97.25 408 LEU A C 1
ATOM 3119 O O . LEU A 1 408 ? 16.466 -0.129 19.521 1.00 97.25 408 LEU A O 1
ATOM 3123 N N . SER A 1 409 ? 14.444 0.757 19.167 1.00 96.56 409 SER A N 1
ATOM 3124 C CA . SER A 1 409 ? 14.156 0.951 20.579 1.00 96.56 409 SER A CA 1
ATOM 3125 C C . SER A 1 409 ? 13.891 -0.375 21.289 1.00 96.56 409 SER A C 1
ATOM 3127 O O . SER A 1 409 ? 13.272 -1.294 20.761 1.00 96.56 409 SER A O 1
ATOM 3129 N N . ASN A 1 410 ? 14.293 -0.440 22.560 1.00 95.00 410 ASN A N 1
ATOM 3130 C CA . ASN A 1 410 ? 13.941 -1.530 23.481 1.00 95.00 410 ASN A CA 1
ATOM 3131 C C . ASN A 1 410 ? 13.404 -0.989 24.819 1.00 95.00 410 ASN A C 1
ATOM 3133 O O . ASN A 1 410 ? 13.679 -1.514 25.904 1.00 95.00 410 ASN A O 1
ATOM 3137 N N . ASN A 1 411 ? 12.743 0.166 24.760 1.00 93.94 411 ASN A N 1
ATOM 3138 C CA . ASN A 1 411 ? 12.146 0.854 25.895 1.00 93.94 411 ASN A CA 1
ATOM 3139 C C . ASN A 1 411 ? 10.955 1.712 25.430 1.00 93.94 411 ASN A C 1
ATOM 3141 O O . ASN A 1 411 ? 10.597 1.719 24.257 1.00 93.94 411 ASN A O 1
ATOM 3145 N N . GLY A 1 412 ? 10.356 2.458 26.363 1.00 92.19 412 GLY A N 1
ATOM 3146 C CA . GLY A 1 412 ? 9.202 3.297 26.056 1.00 92.19 412 GLY A CA 1
ATOM 3147 C C . GLY A 1 412 ? 7.965 2.437 25.848 1.00 92.19 412 GLY A C 1
ATOM 3148 O O . GLY A 1 412 ? 7.586 1.698 26.760 1.00 92.19 412 GLY A O 1
ATOM 3149 N N . ASP A 1 413 ? 7.342 2.561 24.679 1.00 92.69 413 ASP A N 1
ATOM 3150 C CA . ASP A 1 413 ? 6.244 1.681 24.282 1.00 92.69 413 ASP A CA 1
ATOM 3151 C C . ASP A 1 413 ? 6.762 0.336 23.767 1.00 92.69 413 ASP A C 1
ATOM 3153 O O . ASP A 1 413 ? 6.067 -0.656 23.940 1.00 92.69 413 ASP A O 1
ATOM 3157 N N . VAL A 1 414 ? 7.971 0.279 23.202 1.00 93.44 414 VAL A N 1
ATOM 3158 C CA . VAL A 1 414 ? 8.532 -0.940 22.608 1.00 93.44 414 VAL A CA 1
ATOM 3159 C C . VAL A 1 414 ? 9.021 -1.900 23.690 1.00 93.44 414 VAL A C 1
ATOM 3161 O O . VAL A 1 414 ? 9.706 -1.509 24.644 1.00 93.44 414 VAL A O 1
ATOM 3164 N N . THR A 1 415 ? 8.716 -3.187 23.519 1.00 87.56 415 THR A N 1
ATOM 3165 C CA . THR A 1 415 ? 9.224 -4.257 24.383 1.00 87.56 415 THR A CA 1
ATOM 3166 C C . THR A 1 415 ? 9.858 -5.377 23.572 1.00 87.56 415 THR A C 1
ATOM 3168 O O . THR A 1 415 ? 9.220 -5.886 22.661 1.00 87.56 415 THR A O 1
ATOM 3171 N N . ASN A 1 416 ? 11.031 -5.847 24.007 1.00 86.50 416 ASN A N 1
ATOM 3172 C CA . ASN A 1 416 ? 11.697 -7.056 23.506 1.00 86.50 416 ASN A CA 1
ATOM 3173 C C . ASN A 1 416 ? 12.298 -6.956 22.092 1.00 86.50 416 ASN A C 1
ATOM 3175 O O . ASN A 1 416 ? 12.246 -7.936 21.366 1.00 86.50 416 ASN A O 1
ATOM 3179 N N . ASN A 1 417 ? 12.939 -5.839 21.739 1.00 92.94 417 ASN A N 1
ATOM 3180 C CA . ASN A 1 417 ? 13.894 -5.854 20.621 1.00 92.94 417 ASN A CA 1
ATOM 3181 C C . ASN A 1 417 ? 15.101 -6.757 20.986 1.00 92.94 417 ASN A C 1
ATOM 3183 O O . ASN A 1 417 ? 15.578 -6.752 22.138 1.00 92.94 417 ASN A O 1
ATOM 3187 N N . TYR A 1 418 ? 15.543 -7.564 20.023 1.00 92.62 418 TYR A N 1
ATOM 3188 C CA . TYR A 1 418 ? 16.516 -8.644 20.136 1.00 92.62 418 TYR A CA 1
ATOM 3189 C C . TYR A 1 418 ? 17.925 -8.277 19.640 1.00 92.62 418 TYR A C 1
ATOM 3191 O O . TYR A 1 418 ? 18.870 -9.023 19.927 1.00 92.62 418 TYR A O 1
ATOM 3199 N N . GLY A 1 419 ? 18.128 -7.113 19.020 1.00 92.50 419 GLY A N 1
ATOM 3200 C CA . GLY A 1 419 ? 19.447 -6.683 18.564 1.00 92.50 419 GLY A CA 1
ATOM 3201 C C . GLY A 1 419 ? 19.444 -5.444 17.674 1.00 92.50 419 GLY A C 1
ATOM 3202 O O . GLY A 1 419 ? 19.649 -4.333 18.175 1.00 92.50 419 GLY A O 1
ATOM 3203 N N . GLY A 1 420 ? 19.372 -5.672 16.361 1.00 96.12 420 GLY A N 1
ATOM 3204 C CA . GLY A 1 420 ? 19.357 -4.633 15.334 1.00 96.12 420 GLY A CA 1
ATOM 3205 C C . GLY A 1 420 ? 17.997 -3.951 15.232 1.00 96.12 420 GLY A C 1
ATOM 3206 O O . GLY A 1 420 ? 17.272 -3.825 16.222 1.00 96.12 420 GLY A O 1
ATOM 3207 N N . TYR A 1 421 ? 17.657 -3.463 14.042 1.00 97.69 421 TYR A N 1
ATOM 3208 C CA . TYR A 1 421 ? 16.261 -3.126 13.772 1.00 97.69 421 TYR A CA 1
ATOM 3209 C C . TYR A 1 421 ? 15.430 -4.404 13.810 1.00 97.69 421 TYR A C 1
ATOM 3211 O O . TYR A 1 421 ? 15.785 -5.342 13.126 1.00 97.69 421 TYR A O 1
ATOM 3219 N N . ASP A 1 422 ? 14.328 -4.422 14.549 1.00 97.94 422 ASP A N 1
ATOM 3220 C CA . ASP A 1 422 ? 13.359 -5.520 14.495 1.00 97.94 422 ASP A CA 1
ATOM 3221 C C . ASP A 1 422 ? 12.028 -5.023 13.939 1.00 97.94 422 ASP A C 1
ATOM 3223 O O . ASP A 1 422 ? 11.688 -3.842 14.078 1.00 97.94 422 ASP A O 1
ATOM 3227 N N . CYS A 1 423 ? 11.229 -5.922 13.368 1.00 97.56 423 CYS A N 1
ATOM 3228 C CA . CYS A 1 423 ? 9.879 -5.601 12.925 1.00 97.56 423 CYS A CA 1
ATOM 3229 C C . CYS A 1 423 ? 9.014 -5.274 14.139 1.00 97.56 423 CYS A C 1
ATOM 3231 O O . CYS A 1 423 ? 8.982 -6.043 15.096 1.00 97.56 423 CYS A O 1
ATOM 3233 N N . TRP A 1 424 ? 8.259 -4.179 14.095 1.00 97.75 424 TRP A N 1
ATOM 3234 C CA . TRP A 1 424 ? 7.312 -3.829 15.153 1.00 97.75 424 TRP A CA 1
ATOM 3235 C C . TRP A 1 424 ? 5.910 -3.696 14.573 1.00 97.75 424 TRP A C 1
ATOM 3237 O O . TRP A 1 424 ? 5.669 -2.900 13.666 1.00 97.75 424 TRP A O 1
ATOM 3247 N N . LEU A 1 425 ? 4.995 -4.519 15.084 1.00 97.38 425 LEU A N 1
ATOM 3248 C CA . LEU A 1 425 ? 3.592 -4.554 14.688 1.00 97.38 425 LEU A CA 1
ATOM 3249 C C . LEU A 1 425 ? 2.714 -4.181 15.879 1.00 97.38 425 LEU A C 1
ATOM 3251 O O . LEU A 1 425 ? 2.861 -4.732 16.974 1.00 97.38 425 LEU A O 1
ATOM 3255 N N . ILE A 1 426 ? 1.779 -3.264 15.657 1.00 95.69 426 ILE A N 1
ATOM 3256 C CA . ILE A 1 426 ? 0.900 -2.725 16.694 1.00 95.69 426 ILE A CA 1
ATOM 3257 C C . ILE A 1 426 ? -0.547 -2.805 16.218 1.00 95.69 426 ILE A C 1
ATOM 3259 O O . ILE A 1 426 ? -0.855 -2.313 15.135 1.00 95.69 426 ILE A O 1
ATOM 3263 N N . SER A 1 427 ? -1.437 -3.341 17.057 1.00 94.56 427 SER A N 1
ATOM 3264 C CA . SER A 1 427 ? -2.884 -3.144 16.914 1.00 94.56 427 SER A CA 1
ATOM 3265 C C . SER A 1 427 ? -3.351 -1.996 17.808 1.00 94.56 427 SER A C 1
ATOM 3267 O O . SER A 1 427 ? -3.088 -1.958 19.020 1.00 94.56 427 SER A O 1
ATOM 3269 N N . LEU A 1 428 ? -4.037 -1.036 17.195 1.00 93.31 428 LEU A N 1
ATOM 3270 C CA . LEU A 1 428 ? -4.634 0.121 17.839 1.00 93.31 428 LEU A CA 1
ATOM 3271 C C . LEU A 1 428 ? -6.157 0.032 17.791 1.00 93.31 428 LEU A C 1
ATOM 3273 O O . LEU A 1 428 ? -6.743 -0.196 16.739 1.00 93.31 428 LEU A O 1
ATOM 3277 N N . CYS A 1 429 ? -6.802 0.312 18.918 1.00 88.88 429 CYS A N 1
ATOM 3278 C CA . CYS A 1 429 ? -8.252 0.231 19.054 1.00 88.88 429 CYS A CA 1
ATOM 3279 C C . CYS A 1 429 ? -8.827 1.481 19.728 1.00 88.88 429 CYS A C 1
ATOM 3281 O O . CYS A 1 429 ? -8.177 2.118 20.568 1.00 88.88 429 CYS A O 1
ATOM 3283 N N . THR A 1 430 ? -10.083 1.808 19.437 1.00 83.75 430 THR A N 1
ATOM 3284 C CA . THR A 1 430 ? -10.820 2.803 20.226 1.00 83.75 430 THR A CA 1
ATOM 3285 C C . THR A 1 430 ? -11.319 2.137 21.505 1.00 83.75 430 THR A C 1
ATOM 3287 O O . THR A 1 430 ? -12.191 1.277 21.455 1.00 83.75 430 THR A O 1
ATOM 3290 N N . SER A 1 431 ? -10.755 2.502 22.658 1.00 77.12 431 SER A N 1
ATOM 3291 C CA . SER A 1 431 ? -11.126 1.893 23.937 1.00 77.12 431 SER A CA 1
ATOM 3292 C C . SER A 1 431 ? -12.308 2.605 24.601 1.00 77.12 431 SER A C 1
ATOM 3294 O O . SER A 1 431 ? -12.425 3.832 24.563 1.00 77.12 431 SER A O 1
ATOM 3296 N N . ALA A 1 432 ? -13.175 1.827 25.247 1.00 79.75 432 ALA A N 1
ATOM 3297 C CA . ALA A 1 432 ? -14.284 2.302 26.068 1.00 79.75 432 ALA A CA 1
ATOM 3298 C C . ALA A 1 432 ? -14.106 1.859 27.528 1.00 79.75 432 ALA A C 1
ATOM 3300 O O . ALA A 1 432 ? -13.338 0.939 27.831 1.00 79.75 432 ALA A O 1
ATOM 3301 N N . LEU A 1 433 ? -14.793 2.542 28.448 1.00 85.31 433 LEU A N 1
ATOM 3302 C CA . LEU A 1 433 ? -14.885 2.107 29.839 1.00 85.31 433 LEU A CA 1
ATOM 3303 C C . LEU A 1 433 ? -16.046 1.120 29.967 1.00 85.31 433 LEU A C 1
ATOM 3305 O O . LEU A 1 433 ? -17.178 1.475 29.652 1.00 85.31 433 LEU A O 1
ATOM 3309 N N . TYR A 1 434 ? -15.752 -0.074 30.459 1.00 88.06 434 TYR A N 1
ATOM 3310 C CA . TYR A 1 434 ? -16.735 -1.078 30.830 1.00 88.06 434 TYR A CA 1
ATOM 3311 C C . TYR A 1 434 ? -16.724 -1.282 32.347 1.00 88.06 434 TYR A C 1
ATOM 3313 O O . TYR A 1 434 ? -15.723 -1.003 33.004 1.00 88.06 434 TYR A O 1
ATOM 3321 N N . PHE A 1 435 ? -17.812 -1.777 32.912 1.00 93.00 435 PHE A N 1
ATOM 3322 C CA . PHE A 1 435 ? -18.030 -1.947 34.345 1.00 93.00 435 PHE A CA 1
ATOM 3323 C C . PHE A 1 435 ? -18.471 -3.382 34.598 1.00 93.00 435 PHE A C 1
ATOM 3325 O O . PHE A 1 435 ? -19.246 -3.914 33.808 1.00 93.00 435 PHE A O 1
ATOM 3332 N N . PHE A 1 436 ? -17.910 -4.026 35.623 1.00 92.88 436 PHE A N 1
ATOM 3333 C CA . PHE A 1 436 ? -18.220 -5.425 35.926 1.00 92.88 436 PHE A CA 1
ATOM 3334 C C . PHE A 1 436 ? -19.707 -5.562 36.257 1.00 92.88 436 PHE A C 1
ATOM 3336 O O . PHE A 1 436 ? -20.213 -4.746 37.017 1.00 92.88 436 PHE A O 1
ATOM 3343 N N . ASP A 1 437 ? -20.351 -6.550 35.649 1.00 91.62 437 ASP A N 1
ATOM 3344 C CA . ASP A 1 437 ? -21.757 -6.910 35.821 1.00 91.62 437 ASP A CA 1
ATOM 3345 C C . ASP A 1 437 ? -21.781 -8.352 36.351 1.00 91.62 437 ASP A C 1
ATOM 3347 O O . ASP A 1 437 ? -21.552 -9.327 35.620 1.00 91.62 437 ASP A O 1
ATOM 3351 N N . ALA A 1 438 ? -21.889 -8.475 37.670 1.00 90.62 438 ALA A N 1
ATOM 3352 C CA . ALA A 1 438 ? -21.701 -9.721 38.395 1.00 90.62 438 ALA A CA 1
ATOM 3353 C C . ALA A 1 438 ? -22.959 -10.596 38.419 1.00 90.62 438 ALA A C 1
ATOM 3355 O O . ALA A 1 438 ? -22.836 -11.826 38.523 1.00 90.62 438 ALA A O 1
ATOM 3356 N N . ASP A 1 439 ? -24.141 -9.985 38.374 1.00 89.75 439 ASP A N 1
ATOM 3357 C CA . ASP A 1 439 ? -25.441 -10.660 38.399 1.00 89.75 439 ASP A CA 1
ATOM 3358 C C . ASP A 1 439 ? -26.134 -10.728 37.027 1.00 89.75 439 ASP A C 1
ATOM 3360 O O . ASP A 1 439 ? -27.092 -11.496 36.882 1.00 89.75 439 ASP A O 1
ATOM 3364 N N . LEU A 1 440 ? -25.531 -10.111 36.006 1.00 89.75 440 LEU A N 1
ATOM 3365 C CA . LEU A 1 440 ? -25.880 -10.181 34.586 1.00 89.75 440 LEU A CA 1
ATOM 3366 C C . LEU A 1 440 ? -27.211 -9.501 34.251 1.00 89.75 440 LEU A C 1
ATOM 3368 O O . LEU A 1 440 ? -27.955 -10.002 33.398 1.00 89.75 440 LEU A O 1
ATOM 3372 N N . ASP A 1 441 ? -27.514 -8.386 34.912 1.00 88.62 441 ASP A N 1
ATOM 3373 C CA . ASP A 1 441 ? -28.734 -7.607 34.682 1.00 88.62 441 ASP A CA 1
ATOM 3374 C C . ASP A 1 441 ? -28.572 -6.471 33.652 1.00 88.62 441 ASP A C 1
ATOM 3376 O O . ASP A 1 441 ? -29.560 -5.873 33.215 1.00 88.62 441 ASP A O 1
ATOM 3380 N N . GLY A 1 442 ? -27.343 -6.232 33.181 1.00 89.25 442 GLY A N 1
ATOM 3381 C CA . GLY A 1 442 ? -27.033 -5.206 32.191 1.00 89.25 442 GLY A CA 1
ATOM 3382 C C . GLY A 1 442 ? -26.609 -3.859 32.777 1.00 89.25 442 GLY A C 1
ATOM 3383 O O . GLY A 1 442 ? -26.375 -2.924 31.999 1.00 89.25 442 GLY A O 1
ATOM 3384 N N . TYR A 1 443 ? -26.471 -3.734 34.098 1.00 91.44 443 TYR A N 1
ATOM 3385 C CA . TYR A 1 443 ? -25.931 -2.565 34.783 1.00 91.44 443 TYR A CA 1
ATOM 3386 C C . TYR A 1 443 ? -24.643 -2.922 35.515 1.00 91.44 443 TYR A C 1
ATOM 3388 O O . TYR A 1 443 ? -24.577 -3.841 36.307 1.00 91.44 443 TYR A O 1
ATOM 3396 N N . GLY A 1 444 ? -23.572 -2.187 35.224 1.00 90.19 444 GLY A N 1
ATOM 3397 C CA . GLY A 1 444 ? -22.275 -2.481 35.809 1.00 90.19 444 GLY A CA 1
ATOM 3398 C C . GLY A 1 444 ? -21.977 -1.643 37.044 1.00 90.19 444 GLY A C 1
ATOM 3399 O O . GLY A 1 444 ? -22.437 -0.506 37.205 1.00 90.19 444 GLY A O 1
ATOM 3400 N N . ASN A 1 445 ? -21.096 -2.180 37.876 1.00 88.75 445 ASN A N 1
ATOM 3401 C CA . ASN A 1 445 ? -20.629 -1.552 39.098 1.00 88.75 445 ASN A CA 1
ATOM 3402 C C . ASN A 1 445 ? -19.676 -0.371 38.834 1.00 88.75 445 ASN A C 1
ATOM 3404 O O . ASN A 1 445 ? -18.555 -0.585 38.347 1.00 88.75 445 ASN A O 1
ATOM 3408 N N . PRO A 1 446 ? -20.027 0.869 39.229 1.00 87.44 446 PRO A N 1
ATOM 3409 C CA . PRO A 1 446 ? -19.191 2.051 39.011 1.00 87.44 446 PRO A CA 1
ATOM 3410 C C . PRO A 1 446 ? -17.812 1.986 39.680 1.00 87.44 446 PRO A C 1
ATOM 3412 O O . PRO A 1 446 ? -16.891 2.680 39.237 1.00 87.44 446 PRO A O 1
ATOM 3415 N N . ASP A 1 447 ? -17.648 1.172 40.726 1.00 89.31 447 ASP A N 1
ATOM 3416 C CA . ASP A 1 447 ? -16.388 1.021 41.460 1.00 89.31 447 ASP A CA 1
ATOM 3417 C C . ASP A 1 447 ? -15.430 -0.003 40.820 1.00 89.31 447 ASP A C 1
ATOM 3419 O O . ASP A 1 447 ? -14.264 -0.091 41.228 1.00 89.31 447 ASP A O 1
ATOM 3423 N N . LEU A 1 448 ? -15.876 -0.747 39.799 1.00 87.75 448 LEU A N 1
ATOM 3424 C CA . LEU A 1 448 ? -15.080 -1.747 39.076 1.00 87.75 448 LEU A CA 1
ATOM 3425 C C . LEU A 1 448 ? -14.947 -1.436 37.569 1.00 87.75 448 LEU A C 1
ATOM 3427 O O . LEU A 1 448 ? -15.306 -2.270 36.734 1.00 87.75 448 LEU A O 1
ATOM 3431 N N . PRO A 1 449 ? -14.388 -0.268 37.188 1.00 91.00 449 PRO A N 1
ATOM 3432 C CA . PRO A 1 449 ? -14.176 0.064 35.787 1.00 91.00 449 PRO A CA 1
ATOM 3433 C C . PRO A 1 449 ? -13.001 -0.715 35.179 1.00 91.00 449 PRO A C 1
ATOM 3435 O O . PRO A 1 449 ? -11.945 -0.891 35.798 1.00 91.00 449 PRO A O 1
ATOM 3438 N N . LEU A 1 450 ? -13.147 -1.087 33.913 1.00 85.25 450 LEU A N 1
ATOM 3439 C CA . LEU A 1 450 ? -12.137 -1.700 33.065 1.00 85.25 450 LEU A CA 1
ATOM 3440 C C . LEU A 1 450 ? -12.151 -1.030 31.689 1.00 85.25 450 LEU A C 1
ATOM 3442 O O . LEU A 1 450 ? -13.158 -1.019 30.990 1.00 85.25 450 LEU A O 1
ATOM 3446 N N . THR A 1 451 ? -11.018 -0.468 31.279 1.00 82.25 451 THR A N 1
ATOM 3447 C CA . THR A 1 451 ? -10.861 0.078 29.927 1.00 82.25 451 THR A CA 1
ATOM 3448 C C . THR A 1 451 ? -10.476 -1.041 28.964 1.00 82.25 451 THR A C 1
ATOM 3450 O O . THR A 1 451 ? -9.476 -1.718 29.197 1.00 82.25 451 THR A O 1
ATOM 3453 N N . SER A 1 452 ? -11.252 -1.232 27.897 1.00 76.62 452 SER A N 1
ATOM 3454 C CA . SER A 1 452 ? -11.032 -2.285 26.895 1.00 76.62 452 SER A CA 1
ATOM 3455 C C . SER A 1 452 ? -11.475 -1.830 25.502 1.00 76.62 452 SER A C 1
ATOM 3457 O O . SER A 1 452 ? -12.256 -0.889 25.372 1.00 76.62 452 SER A O 1
ATOM 3459 N N . CYS A 1 453 ? -10.965 -2.484 24.460 1.00 74.62 453 CYS A N 1
ATOM 3460 C CA . CYS A 1 453 ? -11.344 -2.259 23.060 1.00 74.62 453 CYS A CA 1
ATOM 3461 C C . CYS A 1 453 ? -12.731 -2.835 22.738 1.00 74.62 453 CYS A C 1
ATOM 3463 O O . CYS A 1 453 ? -13.502 -2.256 21.984 1.00 74.62 453 CYS A O 1
ATOM 3465 N N . SER A 1 454 ? -13.065 -3.959 23.368 1.00 75.56 454 SER A N 1
ATOM 3466 C CA . SER A 1 454 ? -14.344 -4.660 23.260 1.00 75.56 454 SER A CA 1
ATOM 3467 C C . SER A 1 454 ? -14.852 -5.025 24.651 1.00 75.56 454 SER A C 1
ATOM 3469 O O . SER A 1 454 ? -14.051 -5.096 25.589 1.00 75.56 454 SER A O 1
ATOM 3471 N N . ALA A 1 455 ? -16.166 -5.230 24.786 1.00 78.56 455 ALA A N 1
ATOM 3472 C CA . ALA A 1 455 ? -16.809 -5.589 26.047 1.00 78.56 455 ALA A CA 1
ATOM 3473 C C . ALA A 1 455 ? -16.239 -6.915 26.577 1.00 78.56 455 ALA A C 1
ATOM 3475 O O . ALA A 1 455 ? -16.470 -7.965 25.970 1.00 78.56 455 ALA A O 1
ATOM 3476 N N . PRO A 1 456 ? -15.478 -6.908 27.686 1.00 84.44 456 PRO A N 1
ATOM 3477 C CA . PRO A 1 456 ? -15.015 -8.147 28.291 1.00 84.44 456 PRO A CA 1
ATOM 3478 C C . PRO A 1 456 ? -16.207 -8.949 28.823 1.00 84.44 456 PRO A C 1
ATOM 3480 O O . PRO A 1 456 ? -17.209 -8.380 29.247 1.00 84.44 456 PRO A O 1
ATOM 3483 N N . SER A 1 457 ? -16.100 -10.279 28.840 1.00 86.19 457 SER A N 1
ATOM 3484 C CA . SER A 1 457 ? -17.165 -11.133 29.383 1.00 86.19 457 SER A CA 1
ATOM 3485 C C . SER A 1 457 ? -17.518 -10.730 30.820 1.00 86.19 457 SER A C 1
ATOM 3487 O O . SER A 1 457 ? -16.640 -10.730 31.686 1.00 86.19 457 SER A O 1
ATOM 3489 N N . GLY A 1 458 ? -18.802 -10.462 31.074 1.00 86.31 458 GLY A N 1
ATOM 3490 C CA . GLY A 1 458 ? -19.299 -10.009 32.379 1.00 86.31 458 GLY A CA 1
ATOM 3491 C C . GLY A 1 458 ? -19.023 -8.533 32.669 1.00 86.31 458 GLY A C 1
ATOM 3492 O O . GLY A 1 458 ? -18.883 -8.163 33.827 1.00 86.31 458 GLY A O 1
ATOM 3493 N N . PHE A 1 459 ? -18.852 -7.702 31.641 1.00 90.50 459 PHE A N 1
ATOM 3494 C CA . PHE A 1 459 ? -18.760 -6.255 31.780 1.00 90.50 459 PHE A CA 1
ATOM 3495 C C . PHE A 1 459 ? -19.690 -5.554 30.779 1.00 90.50 459 PHE A C 1
ATOM 3497 O O . PHE A 1 459 ? -19.849 -6.008 29.646 1.00 90.50 459 PHE A O 1
ATOM 3504 N N . VAL A 1 460 ? -20.237 -4.405 31.170 1.00 90.81 460 VAL A N 1
ATOM 3505 C CA . VAL A 1 460 ? -21.185 -3.592 30.386 1.00 90.81 460 VAL A CA 1
ATOM 3506 C C . VAL A 1 460 ? -20.771 -2.116 30.367 1.00 90.81 460 VAL A C 1
ATOM 3508 O O . VAL A 1 460 ? -19.876 -1.706 31.097 1.00 90.81 460 VAL A O 1
ATOM 3511 N N . LEU A 1 461 ? -21.361 -1.293 29.496 1.00 89.31 461 LEU A N 1
ATOM 3512 C CA . LEU A 1 461 ? -21.011 0.139 29.373 1.00 89.31 461 LEU A CA 1
ATOM 3513 C C . LEU A 1 461 ? -21.668 1.026 30.443 1.00 89.31 461 LEU A C 1
ATOM 3515 O O . LEU A 1 461 ? -21.228 2.149 30.695 1.00 89.31 461 LEU A O 1
ATOM 3519 N N . THR A 1 462 ? -22.755 0.540 31.023 1.00 88.44 462 THR A N 1
ATOM 3520 C CA . THR A 1 462 ? -23.558 1.193 32.057 1.00 88.44 462 THR A CA 1
ATOM 3521 C C . THR A 1 462 ? -22.873 1.045 33.413 1.00 88.44 462 THR A C 1
ATOM 3523 O O . THR A 1 462 ? -22.309 0.002 33.719 1.00 88.44 462 THR A O 1
ATOM 3526 N N . ASN A 1 463 ? -22.886 2.100 34.228 1.00 90.31 463 ASN A N 1
ATOM 3527 C CA . ASN A 1 463 ? -22.122 2.169 35.481 1.00 90.31 463 ASN A CA 1
ATOM 3528 C C . ASN A 1 463 ? -22.977 2.555 36.686 1.00 90.31 463 ASN A C 1
ATOM 3530 O O . ASN A 1 463 ? -22.538 3.282 37.577 1.00 90.31 463 ASN A O 1
ATOM 3534 N N . THR A 1 464 ? -24.244 2.193 36.625 1.00 89.38 464 THR A N 1
ATOM 3535 C CA . THR A 1 464 ? -25.290 2.765 37.466 1.00 89.38 464 THR A CA 1
ATOM 3536 C C . THR A 1 464 ? -25.840 1.765 38.472 1.00 89.38 464 THR A C 1
ATOM 3538 O O . THR A 1 464 ? -26.775 2.106 39.181 1.00 89.38 464 THR A O 1
ATOM 3541 N N . ASP A 1 465 ? -25.252 0.575 38.568 1.00 88.62 465 ASP A N 1
ATOM 3542 C CA . ASP A 1 465 ? -25.669 -0.437 39.529 1.00 88.62 465 ASP A CA 1
ATOM 3543 C C . ASP A 1 465 ? -25.149 -0.125 40.946 1.00 88.62 465 ASP A C 1
ATOM 3545 O O . ASP A 1 465 ? -23.946 0.072 41.168 1.00 88.62 465 ASP A O 1
ATOM 3549 N N . CYS A 1 466 ? -26.066 -0.055 41.912 1.00 88.06 466 CYS A N 1
ATOM 3550 C CA . CYS A 1 466 ? -25.768 0.146 43.324 1.00 88.06 466 CYS A CA 1
ATOM 3551 C C . CYS A 1 466 ? -25.619 -1.166 44.118 1.00 88.06 466 CYS A C 1
ATOM 3553 O O . CYS A 1 466 ? -25.071 -1.132 45.231 1.00 88.06 466 CYS A O 1
ATOM 3555 N N . ASN A 1 467 ? -26.036 -2.311 43.568 1.00 87.75 467 ASN A N 1
ATOM 3556 C CA . ASN A 1 467 ? -25.849 -3.636 44.143 1.00 87.75 467 ASN A CA 1
ATOM 3557 C C . ASN A 1 467 ? -25.635 -4.731 43.079 1.00 87.75 467 ASN A C 1
ATOM 3559 O O . ASN A 1 467 ? -26.470 -5.609 42.902 1.00 87.75 467 ASN A O 1
ATOM 3563 N N . ASP A 1 468 ? -24.400 -4.759 42.584 1.00 87.12 468 ASP A N 1
ATOM 3564 C CA . ASP A 1 468 ? -23.782 -5.731 41.664 1.00 87.12 468 ASP A CA 1
ATOM 3565 C C . ASP A 1 468 ? -23.634 -7.150 42.247 1.00 87.12 468 ASP A C 1
ATOM 3567 O O . ASP A 1 468 ? -22.569 -7.769 42.268 1.00 87.12 468 ASP A O 1
ATOM 3571 N N . SER A 1 469 ? -24.681 -7.649 42.883 1.00 89.88 469 SER A N 1
ATOM 3572 C CA . SER A 1 469 ? -24.808 -9.021 43.365 1.00 89.88 469 SER A CA 1
ATOM 3573 C C . SER A 1 469 ? -26.262 -9.490 43.441 1.00 89.88 469 SER A C 1
ATOM 3575 O O . SER A 1 469 ? -26.499 -10.633 43.857 1.00 89.88 469 SER A O 1
ATOM 3577 N N . ASP A 1 470 ? -27.212 -8.626 43.084 1.00 88.69 470 ASP A N 1
ATOM 3578 C CA . ASP A 1 470 ? -28.646 -8.857 43.115 1.00 88.69 470 ASP A CA 1
ATOM 3579 C C . ASP A 1 470 ? -29.342 -8.123 41.956 1.00 88.69 470 ASP A C 1
ATOM 3581 O O . ASP A 1 470 ? -29.722 -6.966 42.089 1.00 88.69 470 ASP A O 1
ATOM 3585 N N . ALA A 1 471 ? -29.618 -8.858 40.875 1.00 89.69 471 ALA A N 1
ATOM 3586 C CA . ALA A 1 471 ? -30.253 -8.369 39.644 1.00 89.69 471 ALA A CA 1
ATOM 3587 C C . ALA A 1 471 ? -31.654 -7.736 39.823 1.00 89.69 471 ALA A C 1
ATOM 3589 O O . ALA A 1 471 ? -32.285 -7.328 38.849 1.00 89.69 471 ALA A O 1
ATOM 3590 N N . ALA A 1 472 ? -32.207 -7.748 41.040 1.00 85.69 472 ALA A N 1
ATOM 3591 C CA . ALA A 1 472 ? -33.443 -7.055 41.387 1.00 85.69 472 ALA A CA 1
ATOM 3592 C C . ALA A 1 472 ? -33.221 -5.602 41.846 1.00 85.69 472 ALA A C 1
ATOM 3594 O O . ALA A 1 472 ? -34.210 -4.908 42.057 1.00 85.69 472 ALA A O 1
ATOM 3595 N N . ILE A 1 473 ? -31.971 -5.170 42.038 1.00 88.50 473 ILE A N 1
ATOM 3596 C CA . ILE A 1 473 ? -31.607 -3.837 42.526 1.00 88.50 473 ILE A CA 1
ATOM 3597 C C . ILE A 1 473 ? -30.759 -3.156 41.454 1.00 88.50 473 ILE A C 1
ATOM 3599 O O . ILE A 1 473 ? -29.562 -3.401 41.360 1.00 88.50 473 ILE A O 1
ATOM 3603 N N . ASN A 1 474 ? -31.388 -2.319 40.635 1.00 88.69 474 ASN A N 1
ATOM 3604 C CA . ASN A 1 474 ? -30.749 -1.615 39.530 1.00 88.69 474 ASN A CA 1
ATOM 3605 C C . ASN A 1 474 ? -31.584 -0.397 39.099 1.00 88.69 474 ASN A C 1
ATOM 3607 O O . ASN A 1 474 ? -32.755 -0.311 39.442 1.00 88.69 474 ASN A O 1
ATOM 3611 N N . PRO A 1 475 ? -31.052 0.510 38.260 1.00 88.12 475 PRO A N 1
ATOM 3612 C CA . PRO A 1 475 ? -31.722 1.750 37.839 1.00 88.12 475 PRO A CA 1
ATOM 3613 C C . PRO A 1 475 ? -33.085 1.642 37.151 1.00 88.12 475 PRO A C 1
ATOM 3615 O O . PRO A 1 475 ? -33.680 2.669 36.820 1.00 88.12 475 PRO A O 1
ATOM 3618 N N . GLN A 1 476 ? -33.524 0.435 36.804 1.00 86.62 476 GLN A N 1
ATOM 3619 C CA . GLN A 1 476 ? -34.837 0.173 36.218 1.00 86.62 476 GLN A CA 1
ATOM 3620 C C . GLN A 1 476 ? -35.713 -0.724 37.094 1.00 86.62 476 GLN A C 1
ATOM 3622 O O . GLN A 1 476 ? -36.831 -1.048 36.686 1.00 86.62 476 GLN A O 1
ATOM 3627 N N . ALA A 1 477 ? -35.241 -1.125 38.273 1.00 83.75 477 ALA A N 1
ATOM 3628 C CA . ALA A 1 477 ? -36.045 -1.866 39.222 1.00 83.75 477 ALA A CA 1
ATOM 3629 C C . ALA A 1 477 ? -37.189 -0.991 39.751 1.00 83.75 477 ALA A C 1
ATOM 3631 O O . ALA A 1 477 ? -37.066 0.223 39.892 1.00 83.75 477 ALA A O 1
ATOM 3632 N N . GLY A 1 478 ? -38.331 -1.622 40.020 1.00 80.31 478 GLY A N 1
ATOM 3633 C CA . GLY A 1 478 ? -39.401 -0.983 40.773 1.00 80.31 478 GLY A CA 1
ATOM 3634 C C . GLY A 1 478 ? -39.123 -1.109 42.265 1.00 80.31 478 GLY A C 1
ATOM 3635 O O . GLY A 1 478 ? -38.803 -2.203 42.731 1.00 80.31 478 GLY A O 1
ATOM 3636 N N . GLU A 1 479 ? -39.299 -0.015 43.002 1.00 79.88 479 GLU A N 1
ATOM 3637 C CA . GLU A 1 479 ? -39.208 -0.002 44.462 1.00 79.88 479 GLU A CA 1
ATOM 3638 C C . GLU A 1 479 ? -40.101 -1.089 45.087 1.00 79.88 479 GLU A C 1
ATOM 3640 O O . GLU A 1 479 ? -41.229 -1.341 44.652 1.00 79.88 479 GLU A O 1
ATOM 3645 N N . MET A 1 480 ? -39.620 -1.751 46.136 1.00 76.62 480 MET A N 1
ATOM 3646 C CA . MET A 1 480 ? -40.420 -2.635 46.979 1.00 76.62 480 MET A CA 1
ATOM 3647 C C . MET A 1 480 ? -40.371 -2.125 48.414 1.00 76.62 480 MET A C 1
ATOM 3649 O O . MET A 1 480 ? -39.306 -1.772 48.877 1.00 76.62 480 MET A O 1
ATOM 3653 N N . CYS A 1 481 ? -41.475 -2.202 49.180 1.00 75.88 481 CYS A N 1
ATOM 3654 C CA . CYS A 1 481 ? -41.491 -1.862 50.621 1.00 75.88 481 CYS A CA 1
ATOM 3655 C C . CYS A 1 481 ? -40.602 -2.815 51.466 1.00 75.88 481 CYS A C 1
ATOM 3657 O O . CYS A 1 481 ? -41.104 -3.652 52.237 1.00 75.88 481 CYS A O 1
ATOM 3659 N N . ASN A 1 482 ? -39.283 -2.714 51.338 1.00 78.94 482 ASN A N 1
ATOM 3660 C CA . ASN A 1 482 ? -38.273 -3.589 51.926 1.00 78.94 482 ASN A CA 1
ATOM 3661 C C . ASN A 1 482 ? -37.144 -2.783 52.618 1.00 78.94 482 ASN A C 1
ATOM 3663 O O . ASN A 1 482 ? -36.323 -3.388 53.323 1.00 78.94 482 ASN A O 1
ATOM 3667 N N . SER A 1 483 ? -37.166 -1.443 52.522 1.00 81.94 483 SER A N 1
ATOM 3668 C CA . SER A 1 483 ? -36.152 -0.516 53.049 1.00 81.94 483 SER A CA 1
ATOM 3669 C C . SER A 1 483 ? -34.756 -0.663 52.431 1.00 81.94 483 SER A C 1
ATOM 3671 O O . SER A 1 483 ? -33.747 -0.395 53.101 1.00 81.94 483 SER A O 1
ATOM 3673 N N . ILE A 1 484 ? -34.713 -1.119 51.189 1.00 83.50 484 ILE A N 1
ATOM 3674 C CA . ILE A 1 484 ? -33.587 -1.095 50.262 1.00 83.50 484 ILE A CA 1
ATOM 3675 C C . ILE A 1 484 ? -33.918 -0.022 49.209 1.00 83.50 484 ILE A C 1
ATOM 3677 O O . ILE A 1 484 ? -35.071 0.347 49.050 1.00 83.50 484 ILE A O 1
ATOM 3681 N N . ASP A 1 485 ? -32.879 0.562 48.628 1.00 86.44 485 ASP A N 1
ATOM 3682 C CA . ASP A 1 485 ? -32.956 1.451 47.464 1.00 86.44 485 ASP A CA 1
ATOM 3683 C C . ASP A 1 485 ? -32.865 0.512 46.259 1.00 86.44 485 ASP A C 1
ATOM 3685 O O . ASP A 1 485 ? -31.765 0.026 45.970 1.00 86.44 485 ASP A O 1
ATOM 3689 N N . ASP A 1 486 ? -34.012 0.082 45.728 1.00 86.88 486 ASP A N 1
ATOM 3690 C CA . ASP A 1 486 ? -34.056 -0.945 44.684 1.00 86.88 486 ASP A CA 1
ATOM 3691 C C . ASP A 1 486 ? -33.733 -0.308 43.320 1.00 86.88 486 ASP A C 1
ATOM 3693 O O . ASP A 1 486 ? -33.068 -0.944 42.504 1.00 86.88 486 ASP A O 1
ATOM 3697 N N . ASP A 1 487 ? -34.116 0.954 43.091 1.00 88.38 487 ASP A N 1
ATOM 3698 C CA . ASP A 1 487 ? -33.906 1.664 41.820 1.00 88.38 487 ASP A CA 1
ATOM 3699 C C . ASP A 1 487 ? -32.604 2.492 41.733 1.00 88.38 487 ASP A C 1
ATOM 3701 O O . ASP A 1 487 ? -32.314 3.143 40.724 1.00 88.38 487 ASP A O 1
ATOM 3705 N N . CYS A 1 488 ? -31.775 2.455 42.775 1.00 87.44 488 CYS A N 1
ATOM 3706 C CA . CYS A 1 488 ? -30.483 3.130 42.842 1.00 87.44 488 CYS A CA 1
ATOM 3707 C C . CYS A 1 488 ? -30.540 4.665 42.656 1.00 87.44 488 CYS A C 1
ATOM 3709 O O . CYS A 1 488 ? -29.525 5.275 42.275 1.00 87.44 488 CYS A O 1
ATOM 3711 N N . ASP A 1 489 ? -31.673 5.325 42.923 1.00 88.50 489 ASP A N 1
ATOM 3712 C CA . ASP A 1 489 ? -31.808 6.784 42.823 1.00 88.50 489 ASP A CA 1
ATOM 3713 C C . ASP A 1 489 ? -31.259 7.539 44.060 1.00 88.50 489 ASP A C 1
ATOM 3715 O O . ASP A 1 489 ? -31.016 8.761 44.021 1.00 88.50 489 ASP A O 1
ATOM 3719 N N . GLY A 1 490 ? -30.979 6.809 45.146 1.00 86.38 490 GLY A N 1
ATOM 3720 C CA . GLY A 1 490 ? -30.486 7.334 46.418 1.00 86.38 490 GLY A CA 1
ATOM 3721 C C . GLY A 1 490 ? -31.566 7.612 47.468 1.00 86.38 490 GLY A C 1
ATOM 3722 O O . GLY A 1 490 ? -31.258 8.241 48.499 1.00 86.38 490 GLY A O 1
ATOM 3723 N N . GLN A 1 491 ? -32.805 7.203 47.227 1.00 84.38 491 GLN A N 1
ATOM 3724 C CA . GLN A 1 491 ? -33.927 7.220 48.158 1.00 84.38 491 GLN A CA 1
ATOM 3725 C C . GLN A 1 491 ? -34.334 5.771 48.505 1.00 84.38 491 GLN A C 1
ATOM 3727 O O . GLN A 1 491 ? -33.580 4.843 48.266 1.00 84.38 491 GLN A O 1
ATOM 3732 N N . THR A 1 492 ? -35.370 5.590 49.319 1.00 82.62 492 THR A N 1
ATOM 3733 C CA . THR A 1 492 ? -35.791 4.248 49.764 1.00 82.62 492 THR A CA 1
ATOM 3734 C C . THR A 1 492 ? -37.299 4.263 49.930 1.00 82.62 492 THR A C 1
ATOM 3736 O O . THR A 1 492 ? -37.800 5.051 50.755 1.00 82.62 492 THR A O 1
ATOM 3739 N N . ASP A 1 493 ? -37.993 3.347 49.266 1.00 76.31 493 ASP A N 1
ATOM 3740 C CA . ASP A 1 493 ? -39.439 3.148 49.317 1.00 76.31 493 ASP A CA 1
ATOM 3741 C C . ASP A 1 493 ? -40.261 4.431 48.980 1.00 76.31 493 ASP A C 1
ATOM 3743 O O . ASP A 1 493 ? -41.373 4.613 49.488 1.00 76.31 493 ASP A O 1
ATOM 3747 N N . GLU A 1 494 ? -39.733 5.391 48.214 1.00 76.25 494 GLU A N 1
ATOM 3748 C CA . GLU A 1 494 ? -40.339 6.724 48.014 1.00 76.25 494 GLU A CA 1
ATOM 3749 C C . GLU A 1 494 ? -41.546 6.737 47.079 1.00 76.25 494 GLU A C 1
ATOM 3751 O O . GLU A 1 494 ? -42.404 7.619 47.217 1.00 76.25 494 GLU A O 1
ATOM 3756 N N . ASP A 1 495 ? -41.634 5.742 46.201 1.00 65.56 495 ASP A N 1
ATOM 3757 C CA . ASP A 1 495 ? -42.725 5.580 45.245 1.00 65.56 495 ASP A CA 1
ATOM 3758 C C . ASP A 1 495 ? -43.808 4.597 45.736 1.00 65.56 495 ASP A C 1
ATOM 3760 O O . ASP A 1 495 ? -44.814 4.398 45.055 1.00 65.56 495 ASP A O 1
ATOM 3764 N N . LEU A 1 496 ? -43.694 4.071 46.971 1.00 62.38 496 LEU A N 1
ATOM 3765 C CA . LEU A 1 496 ? -44.718 3.229 47.608 1.00 62.38 496 LEU A CA 1
ATOM 3766 C C . LEU A 1 496 ? -45.296 3.806 48.906 1.00 62.38 496 LEU A C 1
ATOM 3768 O O . LEU A 1 496 ? -44.624 4.033 49.915 1.00 62.38 496 LEU A O 1
ATOM 3772 N N . ALA A 1 497 ? -46.625 3.920 48.947 1.00 56.16 497 ALA A N 1
ATOM 3773 C CA . ALA A 1 497 ? -47.357 4.141 50.186 1.00 56.16 497 ALA A CA 1
ATOM 3774 C C . ALA A 1 497 ? -47.525 2.810 50.941 1.00 56.16 497 ALA A C 1
ATOM 3776 O O . ALA A 1 497 ? -48.505 2.094 50.769 1.00 56.16 497 ALA A O 1
ATOM 3777 N N . CYS A 1 498 ? -46.602 2.473 51.852 1.00 60.22 498 CYS A N 1
ATOM 3778 C CA . CYS A 1 498 ? -46.704 1.265 52.697 1.00 60.22 498 CYS A CA 1
ATOM 3779 C C . CYS A 1 498 ? -47.817 1.356 53.787 1.00 60.22 498 CYS A C 1
ATOM 3781 O O . CYS A 1 498 ? -47.667 0.860 54.914 1.00 60.22 498 CYS A O 1
ATOM 3783 N N . THR A 1 499 ? -48.925 2.043 53.508 1.00 57.38 499 THR A N 1
ATOM 3784 C CA . THR A 1 499 ? -50.075 2.267 54.388 1.00 57.38 499 THR A CA 1
ATOM 3785 C C . THR A 1 499 ? -51.258 1.524 53.792 1.00 57.38 499 THR A C 1
ATOM 3787 O O . THR A 1 499 ? -51.670 1.889 52.715 1.00 57.38 499 THR A O 1
ATOM 3790 N N . GLY A 1 500 ? -51.786 0.483 54.449 1.00 58.22 500 GLY A N 1
ATOM 3791 C CA . GLY A 1 500 ? -52.857 -0.378 53.902 1.00 58.22 500 GLY A CA 1
ATOM 3792 C C . GLY A 1 500 ? -54.239 0.281 53.734 1.00 58.22 500 GLY A C 1
ATOM 3793 O O . GLY A 1 500 ? -55.227 -0.241 54.257 1.00 58.22 500 GLY A O 1
ATOM 3794 N N . ASP A 1 501 ? -54.276 1.426 53.068 1.00 68.62 501 ASP A N 1
ATOM 3795 C CA . ASP A 1 501 ? -55.409 2.169 52.534 1.00 68.62 501 ASP A CA 1
ATOM 3796 C C . ASP A 1 501 ? -55.282 2.116 50.989 1.00 68.62 501 ASP A C 1
ATOM 3798 O O . ASP A 1 501 ? -54.168 2.155 50.496 1.00 68.62 501 ASP A O 1
ATOM 3802 N N . ASP A 1 502 ? -56.402 2.010 50.262 1.00 73.19 502 ASP A N 1
ATOM 3803 C CA . ASP A 1 502 ? -56.482 2.007 48.778 1.00 73.19 502 ASP A CA 1
ATOM 3804 C C . ASP A 1 502 ? -56.208 3.432 48.256 1.00 73.19 502 ASP A C 1
ATOM 3806 O O . ASP A 1 502 ? -57.099 4.296 48.340 1.00 73.19 502 ASP A O 1
ATOM 3810 N N . GLU A 1 503 ? -54.964 3.726 47.862 1.00 79.50 503 GLU A N 1
ATOM 3811 C CA . GLU A 1 503 ? -54.498 5.102 47.609 1.00 79.50 503 GLU A CA 1
ATOM 3812 C C . GLU A 1 503 ? -54.781 5.583 46.173 1.00 79.50 503 GLU A C 1
ATOM 3814 O O . GLU A 1 503 ? -55.081 6.771 45.974 1.00 79.50 503 GLU A O 1
ATOM 3819 N N . ASP A 1 504 ? -54.782 4.694 45.179 1.00 76.25 504 ASP A N 1
ATOM 3820 C CA . ASP A 1 504 ? -55.113 5.026 43.786 1.00 76.25 504 ASP A CA 1
ATOM 3821 C C . ASP A 1 504 ? -56.606 4.895 43.421 1.00 76.25 504 ASP A C 1
ATOM 3823 O O . ASP A 1 504 ? -57.059 5.432 42.395 1.00 76.25 504 ASP A O 1
ATOM 3827 N N . ALA A 1 505 ? -57.399 4.304 44.320 1.00 83.44 505 ALA A N 1
ATOM 3828 C CA . ALA A 1 505 ? -58.838 4.108 44.212 1.00 83.44 505 ALA A CA 1
ATOM 3829 C C . ALA A 1 505 ? -59.282 3.189 43.059 1.00 83.44 505 ALA A C 1
ATOM 3831 O O . ALA A 1 505 ? -60.405 3.355 42.542 1.00 83.44 505 ALA A O 1
ATOM 3832 N N . ASP A 1 506 ? -58.455 2.227 42.657 1.00 82.06 506 ASP A N 1
ATOM 3833 C CA . ASP A 1 506 ? -58.815 1.183 41.698 1.00 82.06 506 ASP A CA 1
ATOM 3834 C C . ASP A 1 506 ? -59.655 0.044 42.319 1.00 82.06 506 ASP A C 1
ATOM 3836 O O . ASP A 1 506 ? -60.391 -0.667 41.614 1.00 82.06 506 ASP A O 1
ATOM 3840 N N . GLY A 1 507 ? -59.676 -0.023 43.655 1.00 83.25 507 GLY A N 1
ATOM 3841 C CA . GLY A 1 507 ? -60.456 -0.965 44.447 1.00 83.25 507 GLY A CA 1
ATOM 3842 C C . GLY A 1 507 ? -59.677 -2.158 45.002 1.00 83.25 507 GLY A C 1
ATOM 3843 O O . GLY A 1 507 ? -60.323 -3.039 45.593 1.00 83.25 507 GLY A O 1
ATOM 3844 N N . TYR A 1 508 ? -58.359 -2.203 44.829 1.00 80.88 508 TYR A N 1
ATOM 3845 C CA . TYR A 1 508 ? -57.442 -3.144 45.460 1.00 80.88 508 TYR A CA 1
ATOM 3846 C C . TYR A 1 508 ? -56.583 -2.417 46.512 1.00 80.88 508 TYR A C 1
ATOM 3848 O O . TYR A 1 508 ? -56.624 -1.207 46.651 1.00 80.88 508 TYR A O 1
ATOM 3856 N N . THR A 1 509 ? -55.968 -3.179 47.416 1.00 80.56 509 THR A N 1
ATOM 3857 C CA . THR A 1 509 ? -55.015 -2.650 48.405 1.00 80.56 509 THR A CA 1
ATOM 3858 C C . THR A 1 509 ? -53.817 -3.570 48.430 1.00 80.56 509 THR A C 1
ATOM 3860 O O . THR A 1 509 ? -53.951 -4.762 48.110 1.00 80.56 509 THR A O 1
ATOM 3863 N N . ILE A 1 510 ? -52.692 -3.110 48.973 1.00 73.75 510 ILE A N 1
ATOM 3864 C CA . ILE A 1 510 ? -51.499 -3.947 49.169 1.00 73.75 510 ILE A CA 1
ATOM 3865 C C . ILE A 1 510 ? -51.807 -5.247 49.949 1.00 73.75 510 ILE A C 1
ATOM 3867 O O . ILE A 1 510 ? -51.123 -6.263 49.835 1.00 73.75 510 ILE A O 1
ATOM 3871 N N . THR A 1 511 ? -52.872 -5.257 50.767 1.00 72.31 511 THR A N 1
ATOM 3872 C CA . THR A 1 511 ? -53.314 -6.450 51.514 1.00 72.31 511 THR A CA 1
ATOM 3873 C C . THR A 1 511 ? -54.289 -7.358 50.763 1.00 72.31 511 THR A C 1
ATOM 3875 O O . THR A 1 511 ? -54.460 -8.515 51.161 1.00 72.31 511 THR A O 1
ATOM 3878 N N . ASP A 1 512 ? -54.901 -6.862 49.690 1.00 72.62 512 ASP A N 1
ATOM 3879 C CA . ASP A 1 512 ? -55.813 -7.591 48.804 1.00 72.62 512 ASP A CA 1
ATOM 3880 C C . ASP A 1 512 ? -55.108 -8.165 47.560 1.00 72.62 512 ASP A C 1
ATOM 3882 O O . ASP A 1 512 ? -55.760 -8.785 46.716 1.00 72.62 512 ASP A O 1
ATOM 3886 N N . GLY A 1 513 ? -53.777 -8.057 47.504 1.00 73.12 513 GLY A N 1
ATOM 3887 C CA . GLY A 1 513 ? -52.938 -8.601 46.435 1.00 73.12 513 GLY A CA 1
ATOM 3888 C C . GLY A 1 513 ? -52.534 -7.578 45.379 1.00 73.12 513 GLY A C 1
ATOM 3889 O O . GLY A 1 513 ? -52.005 -7.991 44.356 1.00 73.12 513 GLY A O 1
ATOM 3890 N N . ASP A 1 514 ? -52.788 -6.293 45.628 1.00 81.31 514 ASP A N 1
ATOM 3891 C CA . ASP A 1 514 ? -52.208 -5.201 44.857 1.00 81.31 514 ASP A CA 1
ATOM 3892 C C . ASP A 1 514 ? -50.692 -5.161 45.060 1.00 81.31 514 ASP A C 1
ATOM 3894 O O . ASP A 1 514 ? -50.212 -5.288 46.192 1.00 81.31 514 ASP A O 1
ATOM 3898 N N . CYS A 1 515 ? -49.951 -5.050 43.967 1.00 81.88 515 CYS A N 1
ATOM 3899 C CA . CYS A 1 515 ? -48.504 -4.965 43.979 1.00 81.88 515 CYS A CA 1
ATOM 3900 C C . CYS A 1 515 ? -47.999 -3.517 43.855 1.00 81.88 515 CYS A C 1
ATOM 3902 O O . CYS A 1 515 ? -46.843 -3.281 44.204 1.00 81.88 515 CYS A O 1
ATOM 3904 N N . ASN A 1 516 ? -48.855 -2.550 43.493 1.00 79.88 516 ASN A N 1
ATOM 3905 C CA . ASN A 1 516 ? -48.569 -1.117 43.539 1.00 79.88 516 ASN A CA 1
ATOM 3906 C C . ASN A 1 516 ? -49.845 -0.282 43.809 1.00 79.88 516 ASN A C 1
ATOM 3908 O O . ASN A 1 516 ? -50.436 0.275 42.896 1.00 79.88 516 ASN A O 1
ATOM 3912 N N . ASP A 1 517 ? -50.169 -0.091 45.095 1.00 76.19 517 ASP A N 1
ATOM 3913 C CA . ASP A 1 517 ? -51.364 0.622 45.620 1.00 76.19 517 ASP A CA 1
ATOM 3914 C C . ASP A 1 517 ? -51.435 2.133 45.258 1.00 76.19 517 ASP A C 1
ATOM 3916 O O . ASP A 1 517 ? -52.290 2.878 45.741 1.00 76.19 517 ASP A O 1
ATOM 3920 N N . MET A 1 518 ? -50.464 2.633 44.487 1.00 79.69 518 MET A N 1
ATOM 3921 C CA . MET A 1 518 ? -50.370 4.018 44.015 1.00 79.69 518 MET A CA 1
ATOM 3922 C C . MET A 1 518 ? -50.597 4.145 42.500 1.00 79.69 518 MET A C 1
ATOM 3924 O O . MET A 1 518 ? -50.727 5.278 42.010 1.00 79.69 518 MET A O 1
ATOM 3928 N N . ASP A 1 519 ? -50.641 3.032 41.761 1.00 81.31 519 ASP A N 1
ATOM 3929 C CA . ASP A 1 519 ? -50.839 3.000 40.316 1.00 81.31 519 ASP A CA 1
ATOM 3930 C C . ASP A 1 519 ? -52.072 2.158 39.937 1.00 81.31 519 ASP A C 1
ATOM 3932 O O . ASP A 1 519 ? -51.992 0.931 39.873 1.00 81.31 519 ASP A O 1
ATOM 3936 N N . PRO A 1 520 ? -53.178 2.800 39.503 1.00 86.25 520 PRO A N 1
ATOM 3937 C CA . PRO A 1 520 ? -54.443 2.114 39.238 1.00 86.25 520 PRO A CA 1
ATOM 3938 C C . PRO A 1 520 ? -54.401 1.213 37.989 1.00 86.25 520 PRO A C 1
ATOM 3940 O O . PRO A 1 520 ? -55.439 0.720 37.524 1.00 86.25 520 PRO A O 1
ATOM 3943 N N . THR A 1 521 ? -53.234 1.094 37.350 1.00 84.88 521 THR A N 1
ATOM 3944 C CA . THR A 1 521 ? -52.975 0.192 36.230 1.00 84.88 521 THR A CA 1
ATOM 3945 C C . THR A 1 521 ? -52.290 -1.108 36.638 1.00 84.88 521 THR A C 1
ATOM 3947 O O . THR A 1 521 ? -52.293 -2.023 35.818 1.00 84.88 521 THR A O 1
ATOM 3950 N N . ILE A 1 522 ? -51.802 -1.223 37.877 1.00 87.94 522 ILE A N 1
ATOM 3951 C CA . ILE A 1 522 ? -51.100 -2.397 38.400 1.00 87.94 522 ILE A CA 1
ATOM 3952 C C . ILE A 1 522 ? -51.936 -2.993 39.536 1.00 87.94 522 ILE A C 1
ATOM 3954 O O . ILE A 1 522 ? -51.882 -2.536 40.664 1.00 87.94 522 ILE A O 1
ATOM 3958 N N . ASN A 1 523 ? -52.737 -4.013 39.243 1.00 87.56 523 ASN A N 1
ATOM 3959 C CA . ASN A 1 523 ? -53.601 -4.671 40.223 1.00 87.56 523 ASN A CA 1
ATOM 3960 C C . ASN A 1 523 ? -54.058 -6.047 39.723 1.00 87.56 523 ASN A C 1
ATOM 3962 O O . ASN A 1 523 ? -54.099 -6.278 38.519 1.00 87.56 523 ASN A O 1
ATOM 3966 N N . PRO A 1 524 ? -54.575 -6.942 40.590 1.00 87.31 524 PRO A N 1
ATOM 3967 C CA . PRO A 1 524 ? -55.049 -8.280 40.210 1.00 87.31 524 PRO A CA 1
ATOM 3968 C C . PRO A 1 524 ? -56.089 -8.380 39.076 1.00 87.31 524 PRO A C 1
ATOM 3970 O O . PRO A 1 524 ? -56.447 -9.486 38.657 1.00 87.31 524 PRO A O 1
ATOM 3973 N N . GLY A 1 525 ? -56.683 -7.262 38.651 1.00 82.75 525 GLY A N 1
ATOM 3974 C CA . GLY A 1 525 ? -57.647 -7.171 37.556 1.00 82.75 525 GLY A CA 1
ATOM 3975 C C . GLY A 1 525 ? -57.126 -6.478 36.292 1.00 82.75 525 GLY A C 1
ATOM 3976 O O . GLY A 1 525 ? -57.901 -6.374 35.330 1.00 82.75 525 GLY A O 1
ATOM 3977 N N . ALA A 1 526 ? -55.880 -6.004 36.284 1.00 86.06 526 ALA A N 1
ATOM 3978 C CA . ALA A 1 526 ? -55.261 -5.324 35.157 1.00 86.06 526 ALA A CA 1
ATOM 3979 C C . ALA A 1 526 ? -54.982 -6.280 33.986 1.00 86.06 526 ALA A C 1
ATOM 3981 O O . ALA A 1 526 ? -55.053 -7.504 34.104 1.00 86.06 526 ALA A O 1
ATOM 3982 N N . ALA A 1 527 ? -54.744 -5.704 32.809 1.00 84.69 527 ALA A N 1
ATOM 3983 C CA . ALA A 1 527 ? -54.328 -6.449 31.629 1.00 84.69 527 ALA A CA 1
ATOM 3984 C C . ALA A 1 527 ? -52.853 -6.161 31.378 1.00 84.69 527 ALA A C 1
ATOM 3986 O O . ALA A 1 527 ? -52.499 -4.989 31.315 1.00 84.69 527 ALA A O 1
ATOM 3987 N N . GLU A 1 528 ? -52.068 -7.215 31.167 1.00 83.81 528 GLU A N 1
ATOM 3988 C CA . GLU A 1 528 ? -50.636 -7.110 30.885 1.00 83.81 528 GLU A CA 1
ATOM 3989 C C . GLU A 1 528 ? -50.333 -6.175 29.712 1.00 83.81 528 GLU A C 1
ATOM 3991 O O . GLU A 1 528 ? -51.003 -6.186 28.664 1.00 83.81 528 GLU A O 1
ATOM 3996 N N . VAL A 1 529 ? -49.265 -5.413 29.881 1.00 83.88 529 VAL A N 1
ATOM 3997 C CA . VAL A 1 529 ? -48.620 -4.549 28.905 1.00 83.88 529 VAL A CA 1
ATOM 3998 C C . VAL A 1 529 ? -47.135 -4.903 28.935 1.00 83.88 529 VAL A C 1
ATOM 4000 O O . VAL A 1 529 ? -46.591 -5.049 30.005 1.00 83.88 529 VAL A O 1
ATOM 4003 N N . CYS A 1 530 ? -46.461 -5.026 27.781 1.00 82.81 530 CYS A N 1
ATOM 4004 C CA . CYS A 1 530 ? -45.007 -5.285 27.751 1.00 82.81 530 CYS A CA 1
ATOM 4005 C C . CYS A 1 530 ? -44.236 -4.095 28.352 1.00 82.81 530 CYS A C 1
ATOM 4007 O O . CYS A 1 530 ? -43.859 -3.169 27.623 1.00 82.81 530 CYS A O 1
ATOM 4009 N N . ASN A 1 531 ? -44.037 -4.093 29.663 1.00 80.69 531 ASN A N 1
ATOM 4010 C CA . ASN A 1 531 ? -43.355 -3.043 30.419 1.00 80.69 531 ASN A CA 1
ATOM 4011 C C . ASN A 1 531 ? -42.424 -3.620 31.498 1.00 80.69 531 ASN A C 1
ATOM 4013 O O . ASN A 1 531 ? -41.858 -2.841 32.262 1.00 80.69 531 ASN A O 1
ATOM 4017 N N . SER A 1 532 ? -42.234 -4.946 31.530 1.00 79.62 532 SER A N 1
ATOM 4018 C CA . SER A 1 532 ? -41.432 -5.653 32.535 1.00 79.62 532 SER A CA 1
ATOM 4019 C C . SER A 1 532 ? -41.996 -5.564 33.959 1.00 79.62 532 SER A C 1
ATOM 4021 O O . SER A 1 532 ? -41.294 -5.895 34.916 1.00 79.62 532 SER A O 1
ATOM 4023 N N . ILE A 1 533 ? -43.257 -5.158 34.108 1.00 80.44 533 ILE A N 1
ATOM 4024 C CA . ILE A 1 533 ? -43.996 -5.109 35.368 1.00 80.44 533 ILE A CA 1
ATOM 4025 C C . ILE A 1 533 ? -45.059 -6.214 35.325 1.00 80.44 533 ILE A C 1
ATOM 4027 O O . ILE A 1 533 ? -45.633 -6.514 34.287 1.00 80.44 533 ILE A O 1
ATOM 4031 N N . ASP A 1 534 ? -45.303 -6.868 36.459 1.00 82.44 534 ASP A N 1
ATOM 4032 C CA . ASP A 1 534 ? -46.444 -7.778 36.624 1.00 82.44 534 ASP A CA 1
ATOM 4033 C C . ASP A 1 534 ? -47.704 -6.936 36.853 1.00 82.44 534 ASP A C 1
ATOM 4035 O O . ASP A 1 534 ? -48.117 -6.726 37.997 1.00 82.44 534 ASP A O 1
ATOM 4039 N N . ASP A 1 535 ? -48.276 -6.392 35.773 1.00 86.56 535 ASP A N 1
ATOM 4040 C CA . ASP A 1 535 ? -49.413 -5.469 35.858 1.00 86.56 535 ASP A CA 1
ATOM 4041 C C . ASP A 1 535 ? -50.593 -6.127 36.579 1.00 86.56 535 ASP A C 1
ATOM 4043 O O . ASP A 1 535 ? -51.316 -5.468 37.322 1.00 86.56 535 ASP A O 1
ATOM 4047 N N . ASN A 1 536 ? -50.805 -7.434 36.382 1.00 88.12 536 ASN A N 1
ATOM 4048 C CA . ASN A 1 536 ? -51.917 -8.151 36.994 1.00 88.12 536 ASN A CA 1
ATOM 4049 C C . ASN A 1 536 ? -51.592 -8.883 38.309 1.00 88.12 536 ASN A C 1
ATOM 4051 O O . ASN A 1 536 ? -52.415 -9.656 38.814 1.00 88.12 536 ASN A O 1
ATOM 4055 N N . CYS A 1 537 ? -50.430 -8.608 38.903 1.00 86.38 537 CYS A N 1
ATOM 4056 C CA . CYS A 1 537 ? -49.973 -9.121 40.196 1.00 86.38 537 CYS A CA 1
ATOM 4057 C C . CYS A 1 537 ? -50.148 -10.650 40.370 1.00 86.38 537 CYS A C 1
ATOM 4059 O O . CYS A 1 537 ? -50.479 -11.136 41.465 1.00 86.38 537 CYS A O 1
ATOM 4061 N N . ASN A 1 538 ? -49.983 -11.443 39.304 1.00 86.06 538 ASN A N 1
ATOM 4062 C CA . ASN A 1 538 ? -50.151 -12.904 39.344 1.00 86.06 538 ASN A CA 1
ATOM 4063 C C . ASN A 1 538 ? -48.834 -13.683 39.503 1.00 86.06 538 ASN A C 1
ATOM 4065 O O . ASN A 1 538 ? -48.841 -14.924 39.497 1.00 86.06 538 ASN A O 1
ATOM 4069 N N . ALA A 1 539 ? -47.736 -12.962 39.723 1.00 83.69 539 ALA A N 1
ATOM 4070 C CA . ALA A 1 539 ? -46.355 -13.419 39.772 1.00 83.69 539 ALA A CA 1
ATOM 4071 C C . ALA A 1 539 ? -45.814 -13.948 38.431 1.00 83.69 539 ALA A C 1
ATOM 4073 O O . ALA A 1 539 ? -44.889 -14.771 38.414 1.00 83.69 539 ALA A O 1
ATOM 4074 N N . GLN A 1 540 ? -46.383 -13.511 37.310 1.00 81.00 540 GLN A N 1
ATOM 4075 C CA . GLN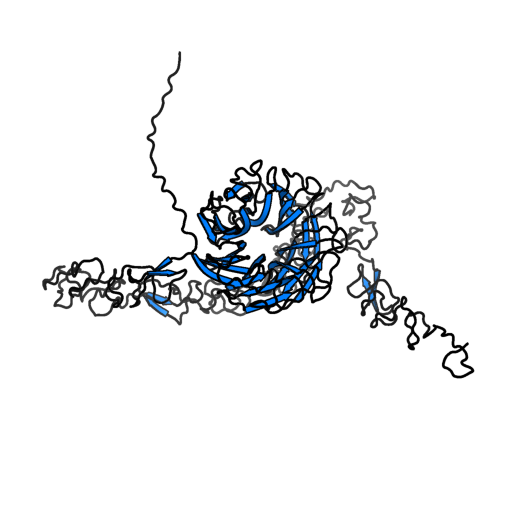 A 1 540 ? -45.863 -13.719 35.964 1.00 81.00 540 GLN A CA 1
ATOM 4076 C C . GLN A 1 540 ? -45.756 -12.351 35.296 1.00 81.00 540 GLN A C 1
ATOM 4078 O O . GLN A 1 540 ? -46.698 -11.587 35.311 1.00 81.00 540 GLN A O 1
ATOM 4083 N N . VAL A 1 541 ? -44.582 -12.045 34.748 1.00 80.62 541 VAL A N 1
ATOM 4084 C CA . VAL A 1 541 ? -44.322 -10.749 34.111 1.00 80.62 541 VAL A CA 1
ATOM 4085 C C . VAL A 1 541 ? -44.539 -10.869 32.601 1.00 80.62 541 VAL A C 1
ATOM 4087 O O . VAL A 1 541 ? -43.915 -11.735 31.950 1.00 80.62 541 VAL A O 1
ATOM 4090 N N . ASP A 1 542 ? -45.382 -9.989 32.055 1.00 79.50 542 ASP A N 1
ATOM 4091 C CA . ASP A 1 542 ? -45.699 -9.817 30.636 1.00 79.50 542 ASP A CA 1
ATOM 4092 C C . ASP A 1 542 ? -46.240 -11.101 29.963 1.00 79.50 542 ASP A C 1
ATOM 4094 O O . ASP A 1 542 ? -45.884 -11.447 28.820 1.00 79.50 542 ASP A O 1
ATOM 4098 N N . GLU A 1 543 ? -47.059 -11.902 30.647 1.00 82.75 543 GLU A N 1
ATOM 4099 C CA . GLU A 1 543 ? -47.568 -13.137 30.057 1.00 82.75 543 GLU A CA 1
ATOM 4100 C C . GLU A 1 543 ? -48.584 -12.878 28.936 1.00 82.75 543 GLU A C 1
ATOM 4102 O O . GLU A 1 543 ? -49.554 -12.136 29.046 1.00 82.75 543 GLU A O 1
ATOM 4107 N N . GLY A 1 544 ? -48.378 -13.549 27.800 1.00 78.38 544 GLY A N 1
ATOM 4108 C CA . GLY A 1 544 ? -49.279 -13.439 26.652 1.00 78.38 544 GLY A CA 1
ATOM 4109 C C . GLY A 1 544 ? -49.129 -12.160 25.819 1.00 78.38 544 GLY A C 1
ATOM 4110 O O . GLY A 1 544 ? -49.820 -12.057 24.804 1.00 78.38 544 GLY A O 1
ATOM 4111 N N . VAL A 1 545 ? -48.217 -11.249 26.181 1.00 82.56 545 VAL A N 1
ATOM 4112 C CA . VAL A 1 545 ? -47.917 -10.016 25.422 1.00 82.56 545 VAL A CA 1
ATOM 4113 C C . VAL A 1 545 ? -46.527 -9.996 24.767 1.00 82.56 545 VAL A C 1
ATOM 4115 O O . VAL A 1 545 ? -46.274 -9.145 23.918 1.00 82.56 545 VAL A O 1
ATOM 4118 N N . LYS A 1 546 ? -45.655 -10.969 25.076 1.00 81.19 546 LYS A N 1
ATOM 4119 C CA . LYS A 1 546 ? -44.313 -11.103 24.473 1.00 81.19 546 LYS A CA 1
ATOM 4120 C C . LYS A 1 546 ? -44.363 -11.421 22.976 1.00 81.19 546 LYS A C 1
ATOM 4122 O O . LYS A 1 546 ? -45.105 -12.306 22.535 1.00 81.19 546 LYS A O 1
ATOM 4127 N N . THR A 1 547 ? -43.500 -10.756 22.213 1.00 83.12 547 THR A N 1
ATOM 4128 C CA . THR A 1 547 ? -43.296 -11.001 20.780 1.00 83.12 547 THR A CA 1
ATOM 4129 C C . THR A 1 547 ? -42.325 -12.163 20.589 1.00 83.12 547 THR A C 1
ATOM 4131 O O . THR A 1 547 ? -41.421 -12.378 21.396 1.00 83.12 547 THR A O 1
ATOM 4134 N N . LYS A 1 548 ? -42.545 -12.965 19.547 1.00 88.56 548 LYS A N 1
ATOM 4135 C CA . LYS A 1 548 ? -41.687 -14.101 19.202 1.00 88.56 548 LYS A CA 1
ATOM 4136 C C . LYS A 1 548 ? -40.542 -13.617 18.301 1.00 88.56 548 LYS A C 1
ATOM 4138 O O . LYS A 1 548 ? -40.835 -13.020 17.271 1.00 88.56 548 LYS A O 1
ATOM 4143 N N . TYR A 1 549 ? -39.300 -13.907 18.680 1.00 88.00 549 TYR A N 1
ATOM 4144 C CA . TYR A 1 549 ? -38.081 -13.570 17.934 1.00 88.00 549 TYR A CA 1
ATOM 4145 C C . TYR A 1 549 ? -37.307 -14.845 17.563 1.00 88.00 549 TYR A C 1
ATOM 4147 O O . TYR A 1 549 ? -37.293 -15.797 18.348 1.00 88.00 549 TYR A O 1
ATOM 4155 N N . PHE A 1 550 ? -36.677 -14.861 16.393 1.00 89.44 550 PHE A N 1
ATOM 4156 C CA . PHE A 1 550 ? -35.927 -15.962 15.782 1.00 89.44 550 PHE A CA 1
ATOM 4157 C C . PHE A 1 550 ? -34.443 -15.596 15.728 1.00 89.44 550 PHE A C 1
ATOM 4159 O O . PHE A 1 550 ? -34.137 -14.417 15.573 1.00 89.44 550 PHE A O 1
ATOM 4166 N N . ALA A 1 551 ? -33.554 -16.560 15.973 1.00 88.12 551 ALA A N 1
ATOM 4167 C CA . ALA A 1 551 ? -32.109 -16.322 15.943 1.00 88.12 551 ALA A CA 1
ATOM 4168 C C . ALA A 1 551 ? -31.673 -15.937 14.529 1.00 88.12 551 ALA A C 1
ATOM 4170 O O . ALA A 1 551 ? -32.196 -16.518 13.590 1.00 88.12 551 ALA A O 1
ATOM 4171 N N . ASP A 1 552 ? -30.784 -14.951 14.443 1.00 88.62 552 ASP A N 1
ATOM 4172 C CA . ASP A 1 552 ? -30.161 -14.440 13.219 1.00 88.62 552 ASP A CA 1
ATOM 4173 C C . ASP A 1 552 ? -28.644 -14.509 13.447 1.00 88.62 552 ASP A C 1
ATOM 4175 O O . ASP A 1 552 ? -28.039 -13.623 14.069 1.00 88.62 552 ASP A O 1
ATOM 4179 N N . ALA A 1 553 ? -28.058 -15.661 13.120 1.00 87.12 553 ALA A N 1
ATOM 4180 C CA . ALA A 1 553 ? -26.678 -15.991 13.459 1.00 87.12 553 ALA A CA 1
ATOM 4181 C C . ALA A 1 553 ? -25.661 -15.448 12.446 1.00 87.12 553 ALA A C 1
ATOM 4183 O O . ALA A 1 553 ? -24.491 -15.278 12.806 1.00 87.12 553 ALA A O 1
ATOM 4184 N N . ASP A 1 554 ? -26.087 -15.170 11.216 1.00 86.19 554 ASP A N 1
ATOM 4185 C CA . ASP A 1 554 ? -25.255 -14.609 10.151 1.00 86.19 554 ASP A CA 1
ATOM 4186 C C . ASP A 1 554 ? -25.477 -13.100 9.915 1.00 86.19 554 ASP A C 1
ATOM 4188 O O . ASP A 1 554 ? -24.637 -12.454 9.281 1.00 86.19 554 ASP A O 1
ATOM 4192 N N . GLY A 1 555 ? -26.497 -12.505 10.539 1.00 85.75 555 GLY A N 1
ATOM 4193 C CA . GLY A 1 555 ? -26.716 -11.063 10.630 1.00 85.75 555 GLY A CA 1
ATOM 4194 C C . GLY A 1 555 ? -27.486 -10.460 9.455 1.00 85.75 555 GLY A C 1
ATOM 4195 O O . GLY A 1 555 ? -27.331 -9.258 9.196 1.00 85.75 555 GLY A O 1
ATOM 4196 N N . ASP A 1 556 ? -28.273 -11.254 8.727 1.00 86.12 556 ASP A N 1
ATOM 4197 C CA . ASP A 1 556 ? -28.953 -10.845 7.493 1.00 86.12 556 ASP A CA 1
ATOM 4198 C C . ASP A 1 556 ? -30.382 -10.293 7.682 1.00 86.12 556 ASP A C 1
ATOM 4200 O O . ASP A 1 556 ? -30.981 -9.772 6.734 1.00 86.12 556 ASP A O 1
ATOM 4204 N N . GLN A 1 557 ? -30.874 -10.283 8.925 1.00 88.62 557 GLN A N 1
ATOM 4205 C CA . GLN A 1 557 ? -32.208 -9.853 9.361 1.00 88.62 557 GLN A CA 1
ATOM 4206 C C . GLN A 1 557 ? -33.362 -10.836 9.098 1.00 88.62 557 GLN A C 1
ATOM 4208 O O . GLN A 1 557 ? -34.531 -10.478 9.314 1.00 88.62 557 GLN A O 1
ATOM 4213 N N . TYR A 1 558 ? -33.070 -12.071 8.709 1.00 89.06 558 TYR A N 1
ATOM 4214 C CA . TYR A 1 558 ? -33.998 -13.198 8.705 1.00 89.06 558 TYR A CA 1
ATOM 4215 C C . TYR A 1 558 ? -33.533 -14.223 9.741 1.00 89.06 558 TYR A C 1
ATOM 4217 O O . TYR A 1 558 ? -32.378 -14.242 10.126 1.00 89.06 558 TYR A O 1
ATOM 4225 N N . GLY A 1 559 ? -34.461 -14.999 10.307 1.00 87.12 559 GLY A N 1
ATOM 4226 C CA . GLY A 1 559 ? -34.099 -15.898 11.401 1.00 87.12 559 GLY A CA 1
ATOM 4227 C C . GLY A 1 559 ? -34.626 -17.317 11.275 1.00 87.12 559 GLY A C 1
ATOM 4228 O O . GLY A 1 559 ? -35.680 -17.567 10.674 1.00 87.12 559 GLY A O 1
ATOM 4229 N N . ASP A 1 560 ? -33.920 -18.259 11.906 1.00 85.25 560 ASP A N 1
ATOM 4230 C CA . ASP A 1 560 ? -34.247 -19.687 11.873 1.00 85.25 560 ASP A CA 1
ATOM 4231 C C . ASP A 1 560 ? -35.584 -19.972 12.563 1.00 85.25 560 ASP A C 1
ATOM 4233 O O . ASP A 1 560 ? -35.751 -19.863 13.784 1.00 85.25 560 ASP A O 1
ATOM 4237 N N . VAL A 1 561 ? -36.545 -20.480 11.789 1.00 82.12 561 VAL A N 1
ATOM 4238 C CA . VAL A 1 561 ? -37.869 -20.898 12.274 1.00 82.12 561 VAL A CA 1
ATOM 4239 C C . VAL A 1 561 ? -37.819 -21.896 13.446 1.00 82.12 561 VAL A C 1
ATOM 4241 O O . VAL A 1 561 ? -38.771 -21.972 14.242 1.00 82.12 561 VAL A O 1
ATOM 4244 N N . ASN A 1 562 ? -36.740 -22.673 13.570 1.00 82.56 562 ASN A N 1
ATOM 4245 C CA . ASN A 1 562 ? -36.556 -23.701 14.593 1.00 82.56 562 ASN A CA 1
ATOM 4246 C C . ASN A 1 562 ? -35.895 -23.181 15.875 1.00 82.56 562 ASN A C 1
ATOM 4248 O O . ASN A 1 562 ? -36.031 -23.838 16.916 1.00 82.56 562 ASN A O 1
ATOM 4252 N N . THR A 1 563 ? -35.265 -22.006 15.834 1.00 84.38 563 THR A N 1
ATOM 4253 C CA . THR A 1 563 ? -34.500 -21.437 16.946 1.00 84.38 563 THR A CA 1
ATOM 4254 C C . THR A 1 563 ? -35.086 -20.085 17.336 1.00 84.38 563 THR A C 1
ATOM 4256 O O . THR A 1 563 ? -34.860 -19.071 16.692 1.00 84.38 563 THR A O 1
ATOM 4259 N N . TYR A 1 564 ? -35.893 -20.061 18.402 1.00 87.38 564 TYR A N 1
ATOM 4260 C CA . TYR A 1 564 ? -36.641 -18.862 18.786 1.00 87.38 564 TYR A CA 1
ATOM 4261 C C . TYR A 1 564 ? -36.806 -18.700 20.298 1.00 87.38 564 TYR A C 1
ATOM 4263 O O . TYR A 1 564 ? -36.789 -19.672 21.061 1.00 87.38 564 TYR A O 1
ATOM 4271 N N . PHE A 1 565 ? -37.096 -17.469 20.717 1.00 85.25 565 PHE A N 1
ATOM 4272 C CA . PHE A 1 565 ? -37.508 -17.129 22.079 1.00 85.25 565 PHE A CA 1
ATOM 4273 C C . PHE A 1 565 ? -38.603 -16.043 22.084 1.00 85.25 565 PHE A C 1
ATOM 4275 O O . PHE A 1 565 ? -39.061 -15.595 21.034 1.00 85.25 565 PHE A O 1
ATOM 4282 N N . PHE A 1 566 ? -39.103 -15.678 23.267 1.00 82.75 566 PHE A N 1
ATOM 4283 C CA . PHE A 1 566 ? -40.128 -14.643 23.440 1.00 82.75 566 PHE A CA 1
ATOM 4284 C C . PHE A 1 566 ? -39.549 -13.471 24.240 1.00 82.75 566 PHE A C 1
ATOM 4286 O O . PHE A 1 566 ? -39.006 -13.705 25.319 1.00 82.75 566 PHE A O 1
ATOM 4293 N N . SER A 1 567 ? -39.706 -12.240 23.746 1.00 79.69 567 SER A N 1
ATOM 4294 C CA . SER A 1 567 ? -39.184 -11.014 24.371 1.00 79.69 567 SER A CA 1
ATOM 4295 C C . SER A 1 567 ? -40.150 -9.833 24.233 1.00 79.69 567 SER A C 1
ATOM 4297 O O . SER A 1 567 ? -41.006 -9.821 23.345 1.00 79.69 567 SER A O 1
ATOM 4299 N N . CYS A 1 568 ? -40.005 -8.840 25.114 1.00 73.88 568 CYS A N 1
ATOM 4300 C CA . CYS A 1 568 ? -40.660 -7.531 25.006 1.00 73.88 568 CYS A CA 1
ATOM 4301 C C . CYS A 1 568 ? -39.800 -6.485 24.283 1.00 73.88 568 CYS A C 1
ATOM 4303 O O . CYS A 1 568 ? -40.335 -5.492 23.793 1.00 73.88 568 CYS A O 1
ATOM 4305 N N . ILE A 1 569 ? -38.489 -6.716 24.197 1.00 73.25 569 ILE A N 1
ATOM 4306 C CA . ILE A 1 569 ? -37.532 -5.842 23.519 1.00 73.25 569 ILE A CA 1
ATOM 4307 C C . ILE A 1 569 ? -36.801 -6.611 22.424 1.00 73.25 569 ILE A C 1
ATOM 4309 O O . ILE A 1 569 ? -36.564 -7.817 22.539 1.00 73.25 569 ILE A O 1
ATOM 4313 N N . GLU A 1 570 ? -36.455 -5.896 21.364 1.00 70.69 570 GLU A N 1
ATOM 4314 C CA . GLU A 1 570 ? -35.609 -6.401 20.291 1.00 70.69 570 GLU A CA 1
ATOM 4315 C C . GLU A 1 570 ? -34.200 -6.679 20.833 1.00 70.69 570 GLU A C 1
ATOM 4317 O O . GLU A 1 570 ? -33.641 -5.871 21.576 1.00 70.69 570 GLU A O 1
ATOM 4322 N N . PHE A 1 571 ? -33.656 -7.851 20.510 1.00 72.38 571 PHE A N 1
ATOM 4323 C CA . PHE A 1 571 ? -32.338 -8.305 20.951 1.00 72.38 571 PHE A CA 1
ATOM 4324 C C . PHE A 1 571 ? -31.389 -8.339 19.759 1.00 72.38 571 PHE A C 1
ATOM 4326 O O . PHE A 1 571 ? -31.762 -8.799 18.684 1.00 72.38 571 PHE A O 1
ATOM 4333 N N . SER A 1 572 ? -30.148 -7.900 19.966 1.00 78.38 572 SER A N 1
ATOM 4334 C CA . SER A 1 572 ? -29.103 -8.007 18.945 1.00 78.38 572 SER A CA 1
ATOM 4335 C C . SER A 1 572 ? -28.864 -9.480 18.588 1.00 78.38 572 SER A C 1
ATOM 4337 O O . SER A 1 572 ? -28.663 -10.294 19.492 1.00 78.38 572 SER A O 1
ATOM 4339 N N . GLY A 1 573 ? -28.876 -9.809 17.292 1.00 80.06 573 GLY A N 1
ATOM 4340 C CA . GLY A 1 573 ? -28.751 -11.184 16.776 1.00 80.06 573 GLY A CA 1
ATOM 4341 C C . GLY A 1 573 ? -30.060 -11.984 16.731 1.00 80.06 573 GLY A C 1
ATOM 4342 O O . GLY A 1 573 ? -30.020 -13.211 16.693 1.00 80.06 573 GLY A O 1
ATOM 4343 N N . TYR A 1 574 ? -31.221 -11.321 16.817 1.00 88.62 574 TYR A N 1
ATOM 4344 C CA . TYR A 1 574 ? -32.531 -11.950 16.646 1.00 88.62 574 TYR A CA 1
ATOM 4345 C C . TYR A 1 574 ? -33.511 -11.024 15.923 1.00 88.62 574 TYR A C 1
ATOM 4347 O O . TYR A 1 574 ? -33.545 -9.820 16.174 1.00 88.62 574 TYR A O 1
ATOM 4355 N N . VAL A 1 575 ? -34.407 -11.602 15.126 1.00 89.38 575 VAL A N 1
ATOM 4356 C CA . VAL A 1 575 ? -35.396 -10.869 14.322 1.00 89.38 575 VAL A CA 1
ATOM 4357 C C . VAL A 1 575 ? -36.806 -11.427 14.467 1.00 89.38 575 VAL A C 1
ATOM 4359 O O . VAL A 1 575 ? -37.031 -12.488 15.042 1.00 89.38 575 VAL A O 1
ATOM 4362 N N . THR A 1 576 ? -37.810 -10.691 13.991 1.00 89.56 576 THR A N 1
ATOM 4363 C CA . THR A 1 576 ? -39.210 -11.165 14.019 1.00 89.56 576 THR A CA 1
ATOM 4364 C C . THR A 1 576 ? -39.604 -11.962 12.780 1.00 89.56 576 THR A C 1
ATOM 4366 O O . THR A 1 576 ? -40.634 -12.643 12.807 1.00 89.56 576 THR A O 1
ATOM 4369 N N . ASP A 1 577 ? -38.798 -11.889 11.719 1.00 86.81 577 ASP A N 1
ATOM 4370 C CA . ASP A 1 577 ? -39.014 -12.655 10.500 1.00 86.81 577 ASP A CA 1
ATOM 4371 C C . ASP A 1 577 ? -38.361 -14.035 10.612 1.00 86.81 577 ASP A C 1
ATOM 4373 O O . ASP A 1 577 ? -37.256 -14.173 11.117 1.00 86.81 577 ASP A O 1
ATOM 4377 N N . SER A 1 578 ? -39.070 -15.073 10.184 1.00 87.19 578 SER A N 1
ATOM 4378 C CA . SER A 1 578 ? -38.672 -16.476 10.382 1.00 87.19 578 SER A CA 1
ATOM 4379 C C . SER A 1 578 ? -38.371 -17.198 9.075 1.00 87.19 578 SER A C 1
ATOM 4381 O O . SER A 1 578 ? -38.650 -18.393 8.948 1.00 87.19 578 SER A O 1
ATOM 4383 N N . THR A 1 579 ? -38.008 -16.443 8.047 1.00 86.44 579 THR A N 1
ATOM 4384 C CA . THR A 1 579 ? -37.964 -16.909 6.657 1.00 86.44 579 THR A CA 1
ATOM 4385 C C . THR A 1 579 ? -36.546 -17.153 6.163 1.00 86.44 579 THR A C 1
ATOM 4387 O O . THR A 1 579 ? -36.275 -17.001 4.975 1.00 86.44 579 THR A O 1
ATOM 4390 N N . ASP A 1 580 ? -35.673 -17.550 7.079 1.00 85.19 580 ASP A N 1
ATOM 4391 C CA . ASP A 1 580 ? -34.331 -18.020 6.784 1.00 85.19 580 ASP A CA 1
ATOM 4392 C C . ASP A 1 580 ? -34.313 -19.560 6.767 1.00 85.19 580 ASP A C 1
ATOM 4394 O O . ASP A 1 580 ? -34.825 -20.229 7.677 1.00 85.19 580 ASP A O 1
ATOM 4398 N N . CYS A 1 581 ? -33.785 -20.129 5.684 1.00 84.88 581 CYS A N 1
ATOM 4399 C CA . CYS A 1 581 ? -33.620 -21.566 5.512 1.00 84.88 581 CYS A CA 1
ATOM 4400 C C . CYS A 1 581 ? -32.180 -22.054 5.747 1.00 84.88 581 CYS A C 1
ATOM 4402 O O . CYS A 1 581 ? -31.989 -23.276 5.843 1.00 84.88 581 CYS A O 1
ATOM 4404 N N . ASN A 1 582 ? -31.205 -21.153 5.904 1.00 85.56 582 ASN A N 1
ATOM 4405 C CA . ASN A 1 582 ? -29.832 -21.444 6.299 1.00 85.56 582 ASN A CA 1
ATOM 4406 C C . ASN A 1 582 ? -29.189 -20.306 7.126 1.00 85.56 582 ASN A C 1
ATOM 4408 O O . ASN A 1 582 ? -28.309 -19.611 6.642 1.00 85.56 582 ASN A O 1
ATOM 4412 N N . ASP A 1 583 ? -29.514 -20.295 8.420 1.00 84.81 583 ASP A N 1
ATOM 4413 C CA . ASP A 1 583 ? -29.038 -19.383 9.485 1.00 84.81 583 ASP A CA 1
ATOM 4414 C C . ASP A 1 583 ? -27.545 -19.542 9.848 1.00 84.81 583 ASP A C 1
ATOM 4416 O O . ASP A 1 583 ? -27.149 -19.593 11.007 1.00 84.81 583 ASP A O 1
ATOM 4420 N N . ASN A 1 584 ? -26.684 -19.800 8.869 1.00 86.56 584 ASN A N 1
ATOM 4421 C CA . ASN A 1 584 ? -25.225 -19.705 8.991 1.00 86.56 584 ASN A CA 1
ATOM 4422 C C . ASN A 1 584 ? -24.615 -19.071 7.729 1.00 86.56 584 ASN A C 1
ATOM 4424 O O . ASN A 1 584 ? -23.393 -19.124 7.553 1.00 86.56 584 ASN A O 1
ATOM 4428 N N . ASP A 1 585 ? -25.448 -18.564 6.825 1.00 84.88 585 ASP A N 1
ATOM 4429 C CA . ASP A 1 585 ? -25.080 -18.043 5.523 1.00 84.88 585 ASP A CA 1
ATOM 4430 C C . ASP A 1 585 ? -26.036 -16.910 5.131 1.00 84.88 585 ASP A C 1
ATOM 4432 O O . ASP A 1 585 ? -27.077 -17.141 4.519 1.00 84.88 585 ASP A O 1
ATOM 4436 N N . ALA A 1 586 ? -25.597 -15.675 5.391 1.00 86.56 586 ALA A N 1
ATOM 4437 C CA . ALA A 1 586 ? -26.335 -14.436 5.131 1.00 86.56 586 ALA A CA 1
ATOM 4438 C C . ALA A 1 586 ? -26.741 -14.230 3.656 1.00 86.56 586 ALA A C 1
ATOM 4440 O O . ALA A 1 586 ? -27.379 -13.235 3.302 1.00 86.56 586 ALA A O 1
ATOM 4441 N N . THR A 1 587 ? -26.298 -15.114 2.755 1.00 83.06 587 THR A N 1
ATOM 4442 C CA . THR A 1 587 ? -26.680 -15.106 1.344 1.00 83.06 587 THR A CA 1
ATOM 4443 C C . THR A 1 587 ? -27.908 -15.966 1.039 1.00 83.06 587 THR A C 1
ATOM 4445 O O . THR A 1 587 ? -28.414 -15.878 -0.080 1.00 83.06 587 THR A O 1
ATOM 4448 N N . ILE A 1 588 ? -28.441 -16.736 1.996 1.00 86.38 588 ILE A N 1
ATOM 4449 C CA . ILE A 1 588 ? -29.551 -17.682 1.791 1.00 86.38 588 ILE A CA 1
ATOM 4450 C C . ILE A 1 588 ? -30.741 -17.331 2.702 1.00 86.38 588 ILE A C 1
ATOM 4452 O O . ILE A 1 588 ? -30.893 -17.858 3.797 1.00 86.38 588 ILE A O 1
ATOM 4456 N N . ASN A 1 589 ? -31.638 -16.470 2.224 1.00 86.81 589 ASN A N 1
ATOM 4457 C CA . ASN A 1 589 ? -32.854 -16.053 2.925 1.00 86.81 589 ASN A CA 1
ATOM 4458 C C . ASN A 1 589 ? -33.959 -15.669 1.931 1.00 86.81 589 ASN A C 1
ATOM 4460 O O . ASN A 1 589 ? -33.700 -15.456 0.757 1.00 86.81 589 ASN A O 1
ATOM 4464 N N . ILE A 1 590 ? -35.201 -15.461 2.386 1.00 85.69 590 ILE A N 1
ATOM 4465 C CA . ILE A 1 590 ? -36.353 -15.151 1.504 1.00 85.69 590 ILE A CA 1
ATOM 4466 C C . ILE A 1 590 ? -36.169 -13.978 0.521 1.00 85.69 590 ILE A C 1
ATOM 4468 O O . ILE A 1 590 ? -36.915 -13.857 -0.455 1.00 85.69 590 ILE A O 1
ATOM 4472 N N . SER A 1 591 ? -35.254 -13.054 0.813 1.00 83.00 591 SER A N 1
ATOM 4473 C CA . SER A 1 591 ? -34.979 -11.889 -0.029 1.00 83.00 591 SER A CA 1
ATOM 4474 C C . SER A 1 591 ? -33.752 -12.034 -0.915 1.00 83.00 591 SER A C 1
ATOM 4476 O O . SER A 1 591 ? -33.509 -11.151 -1.744 1.00 83.00 591 SER A O 1
ATOM 4478 N N . SER A 1 592 ? -33.022 -13.135 -0.775 1.00 82.69 592 SER A N 1
ATOM 4479 C CA . SER A 1 592 ? -31.921 -13.482 -1.651 1.00 82.69 592 SER A CA 1
ATOM 4480 C C . SER A 1 592 ? -32.387 -13.621 -3.093 1.00 82.69 592 SER A C 1
ATOM 4482 O O . SER A 1 592 ? -33.535 -13.949 -3.408 1.00 82.69 592 SER A O 1
ATOM 4484 N N . ILE A 1 593 ? -31.469 -13.305 -3.995 1.00 77.81 593 ILE A N 1
ATOM 4485 C CA . ILE A 1 593 ? -31.645 -13.523 -5.423 1.00 77.81 593 ILE A CA 1
ATOM 4486 C C . ILE A 1 593 ? -31.069 -14.903 -5.708 1.00 77.81 593 ILE A C 1
ATOM 4488 O O . ILE A 1 593 ? -29.918 -15.147 -5.363 1.00 77.81 593 ILE A O 1
ATOM 4492 N N . GLU A 1 594 ? -31.852 -15.772 -6.347 1.00 78.06 594 GLU A N 1
ATOM 4493 C CA . GLU A 1 594 ? -31.360 -17.088 -6.762 1.00 78.06 594 GLU A CA 1
ATOM 4494 C C . GLU A 1 594 ? -30.147 -16.945 -7.670 1.00 78.06 594 GLU A C 1
ATOM 4496 O O . GLU A 1 594 ? -30.143 -16.171 -8.639 1.00 78.06 594 GLU A O 1
ATOM 4501 N N . ILE A 1 595 ? -29.147 -17.759 -7.382 1.00 72.69 595 ILE A N 1
ATOM 4502 C CA . ILE A 1 595 ? -27.965 -17.933 -8.204 1.00 72.69 595 ILE A CA 1
ATOM 4503 C C . ILE A 1 595 ? -27.862 -19.412 -8.557 1.00 72.69 595 ILE A C 1
ATOM 4505 O O . ILE A 1 595 ? -28.215 -20.275 -7.775 1.00 72.69 595 ILE A O 1
ATOM 4509 N N . CYS A 1 596 ? -27.401 -19.728 -9.767 1.00 74.19 596 CYS A N 1
ATOM 4510 C CA . CYS A 1 596 ? -27.433 -21.100 -10.281 1.00 74.19 596 CYS A CA 1
ATOM 4511 C C . CYS A 1 596 ? -26.380 -22.008 -9.611 1.00 74.19 596 CYS A C 1
ATOM 4513 O O . CYS A 1 596 ? -25.356 -22.338 -10.220 1.00 74.19 596 CYS A O 1
ATOM 4515 N N . ASN A 1 597 ? -26.611 -22.398 -8.360 1.00 77.00 597 ASN A N 1
ATOM 4516 C CA . ASN A 1 597 ? -25.692 -23.150 -7.505 1.00 77.00 597 ASN A CA 1
ATOM 4517 C C . ASN A 1 597 ? -26.304 -24.477 -6.989 1.00 77.00 597 ASN A C 1
ATOM 4519 O O . ASN A 1 597 ? -25.587 -25.281 -6.380 1.00 77.00 597 ASN A O 1
ATOM 4523 N N . GLY A 1 598 ? -27.582 -24.761 -7.275 1.00 78.88 598 GLY A N 1
ATOM 4524 C CA . GLY A 1 598 ? -28.290 -25.9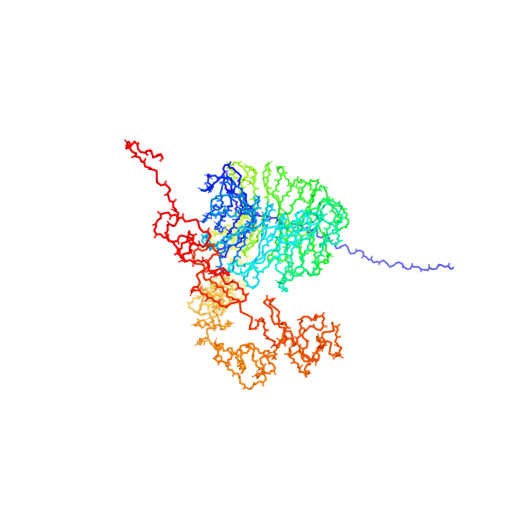61 -6.817 1.00 78.88 598 GLY A CA 1
ATOM 4525 C C . GLY A 1 598 ? -28.825 -25.886 -5.382 1.00 78.88 598 GLY A C 1
ATOM 4526 O O . GLY A 1 598 ? -29.173 -26.931 -4.814 1.00 78.88 598 GLY A O 1
ATOM 4527 N N . ILE A 1 599 ? -28.856 -24.692 -4.797 1.00 81.94 599 ILE A N 1
ATOM 4528 C CA . ILE A 1 599 ? -29.419 -24.347 -3.490 1.00 81.94 599 ILE A CA 1
ATOM 4529 C C . ILE A 1 599 ? -30.710 -23.539 -3.742 1.00 81.94 599 ILE A C 1
ATOM 4531 O O . ILE A 1 599 ? -30.933 -23.034 -4.831 1.00 81.94 599 ILE A O 1
ATOM 4535 N N . ASP A 1 600 ? -31.629 -23.542 -2.780 1.00 84.62 600 ASP A N 1
ATOM 4536 C CA . ASP A 1 600 ? -32.827 -22.682 -2.768 1.00 84.62 600 ASP A CA 1
ATOM 4537 C C . ASP A 1 600 ? -32.426 -21.428 -1.986 1.00 84.62 600 ASP A C 1
ATOM 4539 O O . ASP A 1 600 ? -32.593 -21.391 -0.764 1.00 84.62 600 ASP A O 1
ATOM 4543 N N . ASP A 1 601 ? -31.748 -20.490 -2.656 1.00 85.06 601 ASP A N 1
ATOM 4544 C CA . ASP A 1 601 ? -31.143 -19.319 -2.008 1.00 85.06 601 ASP A CA 1
ATOM 4545 C C . ASP A 1 601 ? -32.226 -18.415 -1.410 1.00 85.06 601 ASP A C 1
ATOM 4547 O O . ASP A 1 601 ? -32.027 -17.819 -0.356 1.00 85.06 601 ASP A O 1
ATOM 4551 N N . ASN A 1 602 ? -33.388 -18.326 -2.061 1.00 86.38 602 ASN A N 1
ATOM 4552 C CA . ASN A 1 602 ? -34.488 -17.464 -1.656 1.00 86.38 602 ASN A CA 1
ATOM 4553 C C . ASN A 1 602 ? -35.568 -18.169 -0.821 1.00 86.38 602 ASN A C 1
ATOM 4555 O O . ASN A 1 602 ? -36.657 -17.626 -0.622 1.00 86.38 602 ASN A O 1
ATOM 4559 N N . CYS A 1 603 ? -35.297 -19.383 -0.343 1.00 84.56 603 CYS A N 1
ATOM 4560 C CA . CYS A 1 603 ? -36.142 -20.152 0.567 1.00 84.56 603 CYS A CA 1
ATOM 4561 C C . CYS A 1 603 ? -37.622 -20.291 0.138 1.00 84.56 603 CYS A C 1
ATOM 4563 O O . CYS A 1 603 ? -38.518 -20.422 0.990 1.00 84.56 603 CYS A O 1
ATOM 4565 N N . ASN A 1 604 ? -37.929 -20.252 -1.162 1.00 84.94 604 ASN A N 1
ATOM 4566 C CA . ASN A 1 604 ? -39.303 -20.308 -1.668 1.00 84.94 604 ASN A CA 1
ATOM 4567 C C . ASN A 1 604 ? -39.769 -21.736 -2.014 1.00 84.94 604 ASN A C 1
ATOM 4569 O O . ASN A 1 604 ? -40.950 -21.951 -2.340 1.00 84.94 604 ASN A O 1
ATOM 4573 N N . GLY A 1 605 ? -38.877 -22.721 -1.882 1.00 83.06 605 GLY A N 1
ATOM 4574 C CA . GLY A 1 605 ? -39.128 -24.135 -2.136 1.00 83.06 605 GLY A CA 1
ATOM 4575 C C . GLY A 1 605 ? -38.879 -24.574 -3.580 1.00 83.06 605 GLY A C 1
ATOM 4576 O O . GLY A 1 605 ? -39.243 -25.708 -3.929 1.00 83.06 605 GLY A O 1
ATOM 4577 N N . PHE A 1 606 ? -38.311 -23.705 -4.410 1.00 79.19 606 PHE A N 1
ATOM 4578 C CA . PHE A 1 606 ? -37.794 -23.995 -5.741 1.00 79.19 606 PHE A CA 1
ATOM 4579 C C . PHE A 1 606 ? -36.273 -23.790 -5.729 1.00 79.19 606 PHE A C 1
ATOM 4581 O O . PHE A 1 606 ? -35.741 -23.133 -4.856 1.00 79.19 606 PHE A O 1
ATOM 4588 N N . THR A 1 607 ? -35.567 -24.489 -6.609 1.00 76.38 607 THR A N 1
ATOM 4589 C CA . THR A 1 607 ? -34.108 -24.374 -6.723 1.00 76.38 607 THR A CA 1
ATOM 4590 C C . THR A 1 607 ? -33.799 -23.793 -8.091 1.00 76.38 607 THR A C 1
ATOM 4592 O O . THR A 1 607 ? -34.270 -24.373 -9.084 1.00 76.38 607 THR A O 1
ATOM 4595 N N . ASP A 1 608 ? -32.986 -22.740 -8.138 1.00 71.50 608 ASP A N 1
ATOM 4596 C CA . ASP A 1 608 ? -32.443 -22.114 -9.344 1.00 71.50 608 ASP A CA 1
ATOM 4597 C C . ASP A 1 608 ? -33.514 -21.572 -10.324 1.00 71.50 608 ASP A C 1
ATOM 4599 O O . ASP A 1 608 ? -33.413 -21.761 -11.541 1.00 71.50 608 ASP A O 1
ATOM 4603 N N . GLU A 1 609 ? -34.571 -20.903 -9.851 1.00 71.44 609 GLU A N 1
ATOM 4604 C CA . GLU A 1 609 ? -35.611 -20.334 -10.736 1.00 71.44 609 GLU A CA 1
ATOM 4605 C C . GLU A 1 609 ? -35.274 -18.968 -11.361 1.00 71.44 609 GLU A C 1
ATOM 4607 O O . GLU A 1 609 ? -36.119 -18.370 -12.042 1.00 71.44 609 GLU A O 1
ATOM 4612 N N . VAL A 1 610 ? -34.045 -18.476 -11.188 1.00 63.75 610 VAL A N 1
ATOM 4613 C CA . VAL A 1 610 ? -33.509 -17.393 -12.021 1.00 63.75 610 VAL A CA 1
ATOM 4614 C C . VAL A 1 610 ? -33.057 -17.987 -13.351 1.00 63.75 610 VAL A C 1
ATOM 4616 O O . VAL A 1 610 ? -31.968 -18.528 -13.515 1.00 63.75 610 VAL A O 1
ATOM 4619 N N . GLU A 1 611 ? -33.946 -17.896 -14.332 1.00 64.56 611 GLU A N 1
ATOM 4620 C CA . GLU A 1 611 ? -33.622 -18.184 -15.721 1.00 64.56 611 GLU A CA 1
ATOM 4621 C C . GLU A 1 611 ? -33.112 -16.880 -16.378 1.00 64.56 611 GLU A C 1
ATOM 4623 O O . GLU A 1 611 ? -33.859 -15.897 -16.478 1.00 64.56 611 GLU A O 1
ATOM 4628 N N . SER A 1 612 ? -31.861 -16.866 -16.848 1.00 68.44 612 SER A N 1
ATOM 4629 C CA . SER A 1 612 ? -31.294 -15.789 -17.672 1.00 68.44 612 SER A CA 1
ATOM 4630 C C . SER A 1 612 ? -31.882 -15.832 -19.079 1.00 68.44 612 SER A C 1
ATOM 4632 O O . SER A 1 612 ? -32.124 -16.911 -19.625 1.00 68.44 612 SER A O 1
ATOM 4634 N N . ILE A 1 613 ? -32.129 -14.662 -19.674 1.00 75.56 613 ILE A N 1
ATOM 4635 C CA . ILE A 1 613 ? -32.584 -14.557 -21.064 1.00 75.56 613 ILE A CA 1
ATOM 4636 C C . ILE A 1 613 ? -31.352 -14.600 -21.964 1.00 75.56 613 ILE A C 1
ATOM 4638 O O . ILE A 1 613 ? -30.546 -13.678 -21.930 1.00 75.56 613 ILE A O 1
ATOM 4642 N N . TYR A 1 614 ? -31.251 -15.637 -22.788 1.00 81.94 614 TYR A N 1
ATOM 4643 C CA . TYR A 1 614 ? -30.277 -15.707 -23.866 1.00 81.94 614 TYR A CA 1
ATOM 4644 C C . TYR A 1 614 ? -30.923 -15.328 -25.204 1.00 81.94 614 TYR A C 1
ATOM 4646 O O . TYR A 1 614 ? -32.087 -15.666 -25.469 1.00 81.94 614 TYR A O 1
ATOM 4654 N N . TYR A 1 615 ? -30.151 -14.641 -26.035 1.00 85.50 615 TYR A N 1
ATOM 4655 C CA . TYR A 1 615 ? -30.469 -14.188 -27.385 1.00 85.50 615 TYR A CA 1
ATOM 4656 C C . TYR A 1 615 ? -29.873 -15.180 -28.377 1.00 85.50 615 TYR A C 1
ATOM 4658 O O . TYR A 1 615 ? -28.839 -15.778 -28.088 1.00 85.50 615 TYR A O 1
ATOM 4666 N N . ALA A 1 616 ? -30.569 -15.441 -29.482 1.00 84.50 616 ALA A N 1
ATOM 4667 C CA . ALA A 1 616 ? -29.998 -16.271 -30.536 1.00 84.50 616 ALA A CA 1
ATOM 4668 C C . ALA A 1 616 ? -28.739 -15.580 -31.075 1.00 84.50 616 ALA A C 1
ATOM 4670 O O . ALA A 1 616 ? -28.753 -14.363 -31.209 1.00 84.50 616 ALA A O 1
ATOM 4671 N N . ASP A 1 617 ? -27.696 -16.369 -31.310 1.00 84.25 617 ASP A N 1
ATOM 4672 C CA . ASP A 1 617 ? -26.451 -15.955 -31.961 1.00 84.25 617 ASP A CA 1
ATOM 4673 C C . ASP A 1 617 ? -26.413 -16.681 -33.311 1.00 84.25 617 ASP A C 1
ATOM 4675 O O . ASP A 1 617 ? -26.063 -17.867 -33.417 1.00 84.25 617 ASP A O 1
ATOM 4679 N N . GLY A 1 618 ? -26.999 -16.034 -34.315 1.00 82.88 618 GLY A N 1
ATOM 4680 C CA . GLY A 1 618 ? -27.340 -16.622 -35.604 1.00 82.88 618 GLY A CA 1
ATOM 4681 C C . GLY A 1 618 ? -26.148 -16.800 -36.537 1.00 82.88 618 GLY A C 1
ATOM 4682 O O . GLY A 1 618 ? -26.172 -17.700 -37.394 1.00 82.88 618 GLY A O 1
ATOM 4683 N N . ASP A 1 619 ? -25.116 -15.980 -36.375 1.00 82.56 619 ASP A N 1
ATOM 4684 C CA . ASP A 1 619 ? -23.905 -15.995 -37.184 1.00 82.56 619 ASP A CA 1
ATOM 4685 C C . ASP A 1 619 ? -22.661 -16.480 -36.421 1.00 82.56 619 ASP A C 1
ATOM 4687 O O . ASP A 1 619 ? -21.779 -17.061 -37.065 1.00 82.56 619 ASP A O 1
ATOM 4691 N N . GLY A 1 620 ? -22.655 -16.431 -35.088 1.00 83.44 620 GLY A N 1
ATOM 4692 C CA . GLY A 1 620 ? -21.643 -17.021 -34.216 1.00 83.44 620 GLY A CA 1
ATOM 4693 C C . GLY A 1 620 ? -20.549 -16.053 -33.768 1.00 83.44 620 GLY A C 1
ATOM 4694 O O . GLY A 1 620 ? -19.437 -16.529 -33.506 1.00 83.44 620 GLY A O 1
ATOM 4695 N N . ASP A 1 621 ? -20.801 -14.741 -33.740 1.00 82.25 621 ASP A N 1
ATOM 4696 C CA . ASP A 1 621 ? -19.819 -13.727 -33.322 1.00 82.25 621 ASP A CA 1
ATOM 4697 C C . ASP A 1 621 ? -19.741 -13.519 -31.796 1.00 82.25 621 ASP A C 1
ATOM 4699 O O . ASP A 1 621 ? -18.794 -12.901 -31.299 1.00 82.25 621 ASP A O 1
ATOM 4703 N N . GLY A 1 622 ? -20.670 -14.105 -31.035 1.00 82.81 622 GLY A N 1
ATOM 4704 C CA . GLY A 1 622 ? -20.734 -13.980 -29.579 1.00 82.81 622 GLY A CA 1
ATOM 4705 C C . GLY A 1 622 ? -21.658 -12.868 -29.067 1.00 82.81 622 GLY A C 1
ATOM 4706 O O . GLY A 1 622 ? -21.768 -12.693 -27.846 1.00 82.81 622 GLY A O 1
ATOM 4707 N N . TYR A 1 623 ? -22.340 -12.153 -29.957 1.00 86.19 623 TYR A N 1
ATOM 4708 C CA . TYR A 1 623 ? -23.379 -11.169 -29.683 1.00 86.19 623 TYR A CA 1
ATOM 4709 C C . TYR A 1 623 ? -24.713 -11.680 -30.256 1.00 86.19 623 TYR A C 1
ATOM 4711 O O . TYR A 1 623 ? -24.749 -12.430 -31.216 1.00 86.19 623 TYR A O 1
ATOM 4719 N N . GLY A 1 624 ? -25.834 -11.366 -29.609 1.00 84.25 624 GLY A N 1
ATOM 4720 C CA . GLY A 1 624 ? -27.152 -11.817 -30.060 1.00 84.25 624 GLY A CA 1
ATOM 4721 C C . GLY A 1 624 ? -28.114 -10.658 -30.276 1.00 84.25 624 GLY A C 1
ATOM 4722 O O . GLY A 1 624 ? -28.127 -9.697 -29.503 1.00 84.25 624 GLY A O 1
ATOM 4723 N N . ASP A 1 625 ? -28.962 -10.748 -31.299 1.00 79.19 625 ASP A N 1
ATOM 4724 C CA . ASP A 1 625 ? -29.846 -9.638 -31.674 1.00 79.19 625 ASP A CA 1
ATOM 4725 C C . ASP A 1 625 ? -31.093 -9.531 -30.768 1.00 79.19 625 ASP A C 1
ATOM 4727 O O . ASP A 1 625 ? -31.975 -10.410 -30.784 1.00 79.19 625 ASP A O 1
ATOM 4731 N N . PRO A 1 626 ? -31.270 -8.417 -30.023 1.00 72.75 626 PRO A N 1
ATOM 4732 C CA . PRO A 1 626 ? -32.421 -8.191 -29.154 1.00 72.75 626 PRO A CA 1
ATOM 4733 C C . PRO A 1 626 ? -33.721 -7.921 -29.930 1.00 72.75 626 PRO A C 1
ATOM 4735 O O . PRO A 1 626 ? -34.806 -7.894 -29.336 1.00 72.75 626 PRO A O 1
ATOM 4738 N N . ASN A 1 627 ? -33.647 -7.703 -31.246 1.00 72.75 627 ASN A N 1
ATOM 4739 C CA . ASN A 1 627 ? -34.783 -7.449 -32.128 1.00 72.75 627 ASN A CA 1
ATOM 4740 C C . ASN A 1 627 ? -35.350 -8.728 -32.762 1.00 72.75 627 ASN A C 1
ATOM 4742 O O . ASN A 1 627 ? -36.461 -8.691 -33.321 1.00 72.75 627 ASN A O 1
ATOM 4746 N N . THR A 1 628 ? -34.669 -9.872 -32.643 1.00 66.19 628 THR A N 1
ATOM 4747 C CA . THR A 1 628 ? -35.251 -11.161 -33.028 1.00 66.19 628 THR A CA 1
ATOM 4748 C C . THR A 1 628 ? -36.280 -11.628 -31.991 1.00 66.19 628 THR A C 1
ATOM 4750 O O . THR A 1 628 ? -36.233 -11.334 -30.801 1.00 66.19 628 THR A O 1
ATOM 4753 N N . SER A 1 629 ? -37.304 -12.364 -32.434 1.00 59.56 629 SER A N 1
ATOM 4754 C CA . SER A 1 629 ? -38.358 -12.882 -31.538 1.00 59.56 629 SER A CA 1
ATOM 4755 C C . SER A 1 629 ? -37.986 -14.212 -30.860 1.00 59.56 629 SER A C 1
ATOM 4757 O O . SER A 1 629 ? -38.891 -14.950 -30.457 1.00 59.56 629 SER A O 1
ATOM 4759 N N . VAL A 1 630 ? -36.698 -14.568 -30.807 1.00 67.06 630 VAL A N 1
ATOM 4760 C CA . VAL A 1 630 ? -36.215 -15.884 -30.366 1.00 67.06 630 VAL A CA 1
ATOM 4761 C C . VAL A 1 630 ? -35.285 -15.704 -29.172 1.00 67.06 630 VAL A C 1
ATOM 4763 O O . VAL A 1 630 ? -34.073 -15.686 -29.312 1.00 67.06 630 VAL A O 1
ATOM 4766 N N . THR A 1 631 ? -35.870 -15.593 -27.984 1.00 77.31 631 THR A N 1
ATOM 4767 C CA . THR A 1 631 ? -35.124 -15.654 -26.725 1.00 77.31 631 THR A CA 1
ATOM 4768 C C . THR A 1 631 ? -35.448 -16.942 -25.975 1.00 77.31 631 THR A C 1
ATOM 4770 O O . THR A 1 631 ? -36.559 -17.480 -26.083 1.00 77.31 631 THR A O 1
ATOM 4773 N N . VAL A 1 632 ? -34.475 -17.462 -25.227 1.00 78.31 632 VAL A N 1
ATOM 4774 C CA . VAL A 1 632 ? -34.635 -18.649 -24.376 1.00 78.31 632 VAL A CA 1
ATOM 4775 C C . VAL A 1 632 ? -34.245 -18.295 -22.952 1.00 78.31 632 VAL A C 1
ATOM 4777 O O . VAL A 1 632 ? -33.194 -17.714 -22.719 1.00 78.31 632 VAL A O 1
ATOM 4780 N N . GLN A 1 633 ? -35.094 -18.676 -22.001 1.00 76.75 633 GLN A N 1
ATOM 4781 C CA . GLN A 1 633 ? -34.783 -18.583 -20.583 1.00 76.75 633 GLN A CA 1
ATOM 4782 C C . GLN A 1 633 ? -34.109 -19.887 -20.126 1.00 76.75 633 GLN A C 1
ATOM 4784 O O . GLN A 1 633 ? -34.653 -20.970 -20.355 1.00 76.75 633 GLN A O 1
ATOM 4789 N N . SER A 1 634 ? -32.904 -19.800 -19.560 1.00 69.00 634 SER A N 1
ATOM 4790 C CA . SER A 1 634 ? -32.120 -20.952 -19.088 1.00 69.00 634 SER A CA 1
ATOM 4791 C C . SER A 1 634 ? -31.107 -20.519 -18.020 1.00 69.00 634 SER A C 1
ATOM 4793 O O . SER A 1 634 ? -30.779 -19.344 -17.916 1.00 69.00 634 SER A O 1
ATOM 4795 N N . CYS A 1 635 ? -30.586 -21.463 -17.236 1.00 67.69 635 CYS A N 1
ATOM 4796 C CA . CYS A 1 635 ? -29.517 -21.223 -16.250 1.00 67.69 635 CYS A CA 1
ATOM 4797 C C . CYS A 1 635 ? -28.110 -21.258 -16.875 1.00 67.69 635 CYS A C 1
ATOM 4799 O O . CYS A 1 635 ? -27.131 -20.829 -16.280 1.00 67.69 635 CYS A O 1
ATOM 4801 N N . THR A 1 636 ? -28.000 -21.838 -18.070 1.00 68.00 636 THR A N 1
ATOM 4802 C CA . THR A 1 636 ? -26.761 -21.910 -18.856 1.00 68.00 636 THR A CA 1
ATOM 4803 C C . THR A 1 636 ? -27.088 -21.646 -20.314 1.00 68.00 636 THR A C 1
ATOM 4805 O O . THR A 1 636 ? -28.172 -22.038 -20.766 1.00 68.00 636 THR A O 1
ATOM 4808 N N . ALA A 1 637 ? -26.158 -21.010 -21.031 1.00 72.12 637 ALA A N 1
ATOM 4809 C CA . ALA A 1 637 ? -26.311 -20.662 -22.436 1.00 72.12 637 ALA A CA 1
ATOM 4810 C C . ALA A 1 637 ? -26.669 -21.914 -23.251 1.00 72.12 637 ALA A C 1
ATOM 4812 O O . ALA A 1 637 ? -25.878 -22.866 -23.313 1.00 72.12 637 ALA A O 1
ATOM 4813 N N . PRO A 1 638 ? -27.878 -21.977 -23.838 1.00 80.00 638 PRO A N 1
ATOM 4814 C CA . PRO A 1 638 ? -28.201 -23.011 -24.805 1.00 80.00 638 PRO A CA 1
ATOM 4815 C C . PRO A 1 638 ? -27.239 -22.936 -25.997 1.00 80.00 638 PRO A C 1
ATOM 4817 O O . PRO A 1 638 ? -26.689 -21.887 -26.305 1.00 80.00 638 PRO A O 1
ATOM 4820 N N . THR A 1 639 ? -27.046 -24.052 -26.698 1.00 79.88 639 THR A N 1
ATOM 4821 C CA . THR A 1 639 ? -26.263 -24.053 -27.943 1.00 79.88 639 THR A CA 1
ATOM 4822 C C . THR A 1 639 ? -26.876 -23.074 -28.950 1.00 79.88 639 THR A C 1
ATOM 4824 O O . THR A 1 639 ? -28.084 -23.158 -29.175 1.00 79.88 639 THR A O 1
ATOM 4827 N N . ASP A 1 640 ? -26.042 -22.215 -29.547 1.00 81.12 640 ASP A N 1
ATOM 4828 C CA . ASP A 1 640 ? -26.400 -21.142 -30.497 1.00 81.12 640 ASP A CA 1
ATOM 4829 C C . ASP A 1 640 ? -27.128 -19.936 -29.854 1.00 81.12 640 ASP A C 1
ATOM 4831 O O . ASP A 1 640 ? -27.963 -19.288 -30.486 1.00 81.12 640 ASP A O 1
ATOM 4835 N N . PHE A 1 641 ? -26.868 -19.673 -28.567 1.00 85.50 641 PHE A N 1
ATOM 4836 C CA . PHE A 1 641 ? -27.417 -18.536 -27.831 1.00 85.50 641 PHE A CA 1
ATOM 4837 C C . PHE A 1 641 ? -26.369 -17.901 -26.904 1.00 85.50 641 PHE A C 1
ATOM 4839 O O . PHE A 1 641 ? -25.595 -18.616 -26.265 1.00 85.50 641 PHE A O 1
ATOM 4846 N N . VAL A 1 642 ? -26.414 -16.576 -26.758 1.00 85.69 642 VAL A N 1
ATOM 4847 C CA . VAL A 1 642 ? -25.511 -15.769 -25.916 1.00 85.69 642 VAL A CA 1
ATOM 4848 C C . VAL A 1 642 ? -26.300 -14.796 -25.037 1.00 85.69 642 VAL A C 1
ATOM 4850 O O . VAL A 1 642 ? -27.472 -14.519 -25.284 1.00 85.69 642 VAL A O 1
ATOM 4853 N N . ASP A 1 643 ? -25.715 -14.337 -23.936 1.00 86.31 643 ASP A N 1
ATOM 4854 C CA . ASP A 1 643 ? -26.343 -13.393 -22.996 1.00 86.31 643 ASP A CA 1
ATOM 4855 C C . ASP A 1 643 ? -26.075 -11.921 -23.352 1.00 86.31 643 ASP A C 1
ATOM 4857 O O . ASP A 1 643 ? -26.779 -11.029 -22.871 1.00 86.31 643 ASP A O 1
ATOM 4861 N N . ASN A 1 644 ? -25.106 -11.678 -24.234 1.00 84.00 644 ASN A N 1
ATOM 4862 C CA . ASN A 1 644 ? -24.771 -10.371 -24.774 1.00 84.00 644 ASN A CA 1
ATOM 4863 C C . ASN A 1 644 ? -25.731 -9.986 -25.906 1.00 84.00 644 ASN A C 1
ATOM 4865 O O . ASN A 1 644 ? -25.827 -10.688 -26.903 1.00 84.00 644 ASN A O 1
ATOM 4869 N N . ASN A 1 645 ? -26.450 -8.875 -25.753 1.00 86.25 645 ASN A N 1
ATOM 4870 C CA . ASN A 1 645 ? -27.572 -8.510 -26.619 1.00 86.25 645 ASN A CA 1
ATOM 4871 C C . ASN A 1 645 ? -27.298 -7.308 -27.531 1.00 86.25 645 ASN A C 1
ATOM 4873 O O . ASN A 1 645 ? -28.201 -6.510 -27.794 1.00 86.25 645 ASN A O 1
ATOM 4877 N N . LEU A 1 646 ? -26.038 -7.114 -27.904 1.00 86.88 646 LEU A N 1
ATOM 4878 C CA . LEU A 1 646 ? -25.569 -5.899 -28.564 1.00 86.88 646 LEU A CA 1
ATOM 4879 C C . LEU A 1 646 ? -25.357 -6.053 -30.074 1.00 86.88 646 LEU A C 1
ATOM 4881 O O . LEU A 1 646 ? -24.714 -5.208 -30.684 1.00 86.88 646 LEU A O 1
ATOM 4885 N N . ASP A 1 647 ? -25.919 -7.092 -30.675 1.00 84.06 647 ASP A N 1
ATOM 4886 C CA . ASP A 1 647 ? -25.909 -7.277 -32.121 1.00 84.06 647 ASP A CA 1
ATOM 4887 C C . ASP A 1 647 ? -27.169 -6.639 -32.741 1.00 84.06 647 ASP A C 1
ATOM 4889 O O . ASP A 1 647 ? -28.279 -6.779 -32.225 1.00 84.06 647 ASP A O 1
ATOM 4893 N N . CYS A 1 648 ? -27.016 -5.859 -33.813 1.00 83.94 648 CYS A N 1
ATOM 4894 C CA . CYS A 1 648 ? -28.141 -5.257 -34.533 1.00 83.94 648 CYS A CA 1
ATOM 4895 C C . CYS A 1 648 ? -28.469 -5.952 -35.870 1.00 83.94 648 CYS A C 1
ATOM 4897 O O . CYS A 1 648 ? -29.443 -5.566 -36.537 1.00 83.94 648 CYS A O 1
ATOM 4899 N N . ASN A 1 649 ? -27.717 -6.990 -36.245 1.00 84.19 649 ASN A N 1
ATOM 4900 C CA . ASN A 1 649 ? -27.921 -7.845 -37.406 1.00 84.19 649 ASN A CA 1
ATOM 4901 C C . ASN A 1 649 ? -27.324 -9.269 -37.237 1.00 84.19 649 ASN A C 1
ATOM 4903 O O . ASN A 1 649 ? -26.281 -9.564 -37.808 1.00 84.19 649 ASN A O 1
ATOM 4907 N N . ASP A 1 650 ? -28.133 -10.173 -36.666 1.00 78.94 650 ASP A N 1
ATOM 4908 C CA . ASP A 1 650 ? -27.916 -11.620 -36.376 1.00 78.94 650 ASP A CA 1
ATOM 4909 C C . ASP A 1 650 ? -27.602 -12.552 -37.571 1.00 78.94 650 ASP A C 1
ATOM 4911 O O . ASP A 1 650 ? -27.905 -13.753 -37.587 1.00 78.94 650 ASP A O 1
ATOM 4915 N N . ALA A 1 651 ? -27.154 -11.988 -38.682 1.00 82.69 651 ALA A N 1
ATOM 4916 C CA . ALA A 1 651 ? -26.822 -12.691 -39.909 1.00 82.69 651 ALA A CA 1
ATOM 4917 C C . ALA A 1 651 ? -25.486 -12.227 -40.508 1.00 82.69 651 ALA A C 1
ATOM 4919 O O . ALA A 1 651 ? -25.147 -12.696 -41.606 1.00 82.69 651 ALA A O 1
ATOM 4920 N N . ASP A 1 652 ? -24.786 -11.300 -39.856 1.00 82.06 652 ASP A N 1
ATOM 4921 C CA . ASP A 1 652 ? -23.543 -10.695 -40.313 1.00 82.06 652 ASP A CA 1
ATOM 4922 C C . ASP A 1 652 ? -22.566 -10.439 -39.148 1.00 82.06 652 ASP A C 1
ATOM 4924 O O . ASP A 1 652 ? -22.658 -9.424 -38.469 1.00 82.06 652 ASP A O 1
ATOM 4928 N N . LEU A 1 653 ? -21.559 -11.318 -39.034 1.00 85.50 653 LEU A N 1
ATOM 4929 C CA . LEU A 1 653 ? -20.492 -11.348 -38.011 1.00 85.50 653 LEU A CA 1
ATOM 4930 C C . LEU A 1 653 ? -19.718 -10.027 -37.795 1.00 85.50 653 LEU A C 1
ATOM 4932 O O . LEU A 1 653 ? -18.829 -9.965 -36.948 1.00 85.50 653 LEU A O 1
ATOM 4936 N N . ALA A 1 654 ? -19.917 -9.034 -38.663 1.00 82.56 654 ALA A N 1
ATOM 4937 C CA . ALA A 1 654 ? -19.201 -7.763 -38.658 1.00 82.56 654 ALA A CA 1
ATOM 4938 C C . ALA A 1 654 ? -20.008 -6.607 -38.044 1.00 82.56 654 ALA A C 1
ATOM 4940 O O . ALA A 1 654 ? -19.482 -5.499 -37.984 1.00 82.56 654 ALA A O 1
ATOM 4941 N N . ILE A 1 655 ? -21.264 -6.835 -37.642 1.00 84.88 655 ILE A N 1
ATOM 4942 C CA . ILE A 1 655 ? -22.183 -5.774 -37.217 1.00 84.88 655 ILE A CA 1
ATOM 4943 C C . ILE A 1 655 ? -22.629 -6.028 -35.776 1.00 84.88 655 ILE A C 1
ATOM 4945 O O . ILE A 1 655 ? -23.557 -6.788 -35.530 1.00 84.88 655 ILE A O 1
ATOM 4949 N N . TYR A 1 656 ? -21.992 -5.360 -34.821 1.00 85.25 656 TYR A N 1
ATOM 4950 C CA . TYR A 1 656 ? -22.295 -5.471 -33.393 1.00 85.25 656 TYR A CA 1
ATOM 4951 C C . TYR A 1 656 ? -21.771 -4.243 -32.646 1.00 85.25 656 TYR A C 1
ATOM 4953 O O . TYR A 1 656 ? -20.888 -3.534 -33.128 1.00 85.25 656 TYR A O 1
ATOM 4961 N N . ALA A 1 657 ? -22.264 -3.992 -31.431 1.00 81.50 657 ALA A N 1
ATOM 4962 C CA . ALA A 1 657 ? -21.852 -2.797 -30.704 1.00 81.50 657 ALA A CA 1
ATOM 4963 C C . ALA A 1 657 ? -20.351 -2.776 -30.382 1.00 81.50 657 ALA A C 1
ATOM 4965 O O . ALA A 1 657 ? -19.853 -3.621 -29.630 1.00 81.50 657 ALA A O 1
ATOM 4966 N N . GLY A 1 658 ? -19.651 -1.768 -30.909 1.00 73.12 658 GLY A N 1
ATOM 4967 C CA . GLY A 1 658 ? -18.196 -1.629 -30.815 1.00 73.12 658 GLY A CA 1
ATOM 4968 C C . GLY A 1 658 ? -17.405 -2.265 -31.965 1.00 73.12 658 GLY A C 1
ATOM 4969 O O . GLY A 1 658 ? -16.178 -2.356 -31.860 1.00 73.12 658 GLY A O 1
ATOM 4970 N N . ALA A 1 659 ? -18.064 -2.712 -33.039 1.00 80.12 659 ALA A N 1
ATOM 4971 C CA . ALA A 1 659 ? -17.393 -3.024 -34.298 1.00 80.12 659 ALA A CA 1
ATOM 4972 C C . ALA A 1 659 ? -16.694 -1.777 -34.878 1.00 80.12 659 ALA A C 1
ATOM 4974 O O . ALA A 1 659 ? -16.992 -0.642 -34.519 1.00 80.12 659 ALA A O 1
ATOM 4975 N N . THR A 1 660 ? -15.705 -1.981 -35.750 1.00 78.62 660 THR A N 1
ATOM 4976 C CA . THR A 1 660 ? -15.026 -0.863 -36.424 1.00 78.62 660 THR A CA 1
ATOM 4977 C C . THR A 1 660 ? -15.835 -0.437 -37.641 1.00 78.62 660 THR A C 1
ATOM 4979 O O . THR A 1 660 ? -16.003 -1.233 -38.563 1.00 78.62 660 THR A O 1
ATOM 4982 N N . GLU A 1 661 ? -16.270 0.820 -37.661 1.00 77.06 661 GLU A N 1
ATOM 4983 C CA . GLU A 1 661 ? -16.961 1.429 -38.799 1.00 77.06 661 GLU A CA 1
ATOM 4984 C C . GLU A 1 661 ? -16.158 1.277 -40.099 1.00 77.06 661 GLU A C 1
ATOM 4986 O O . GLU A 1 661 ? -14.950 1.539 -40.142 1.00 77.06 661 GLU A O 1
ATOM 4991 N N . ILE A 1 662 ? -16.834 0.901 -41.186 1.00 72.81 662 ILE A N 1
ATOM 4992 C CA . ILE A 1 662 ? -16.274 0.891 -42.541 1.00 72.81 662 ILE A CA 1
ATOM 4993 C C . ILE A 1 662 ? -17.184 1.702 -43.463 1.00 72.81 662 ILE A C 1
ATOM 4995 O O . ILE A 1 662 ? -18.388 1.567 -43.385 1.00 72.81 662 ILE A O 1
ATOM 4999 N N . CYS A 1 663 ? -16.636 2.508 -44.392 1.00 74.12 663 CYS A N 1
ATOM 5000 C CA . CYS A 1 663 ? -17.420 3.395 -45.283 1.00 74.12 663 CYS A CA 1
ATOM 5001 C C . CYS A 1 663 ? -18.381 2.626 -46.232 1.00 74.12 663 CYS A C 1
AT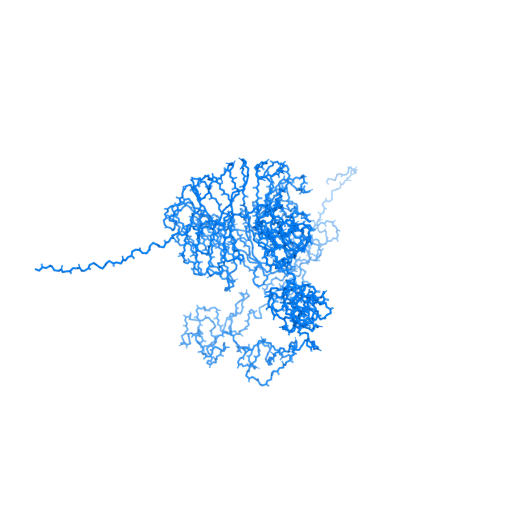OM 5003 O O . CYS A 1 663 ? -18.146 2.537 -47.450 1.00 74.12 663 CYS A O 1
ATOM 5005 N N . ASN A 1 664 ? -19.478 2.083 -45.715 1.00 73.81 664 ASN A N 1
ATOM 5006 C CA . ASN A 1 664 ? -20.422 1.202 -46.396 1.00 73.81 664 ASN A CA 1
ATOM 5007 C C . ASN A 1 664 ? -21.880 1.720 -46.278 1.00 73.81 664 ASN A C 1
ATOM 5009 O O . ASN A 1 664 ? -22.757 1.205 -46.988 1.00 73.81 664 ASN A O 1
ATOM 5013 N N . GLN A 1 665 ? -22.120 2.802 -45.516 1.00 77.44 665 GLN A N 1
ATOM 5014 C CA . GLN A 1 665 ? -23.441 3.366 -45.177 1.00 77.44 665 GLN A CA 1
ATOM 5015 C C . GLN A 1 665 ? -24.366 2.408 -44.410 1.00 77.44 665 GLN A C 1
ATOM 5017 O O . GLN A 1 665 ? -25.600 2.505 -44.509 1.00 77.44 665 GLN A O 1
ATOM 5022 N N . ILE A 1 666 ? -23.770 1.463 -43.708 1.00 81.62 666 ILE A N 1
ATOM 5023 C CA . ILE A 1 666 ? -24.353 0.648 -42.655 1.00 81.62 666 ILE A CA 1
ATOM 5024 C C . ILE A 1 666 ? -23.846 1.248 -41.333 1.00 81.62 666 ILE A C 1
ATOM 5026 O O . ILE A 1 666 ? -22.940 2.068 -41.322 1.00 81.62 666 ILE A O 1
ATOM 5030 N N . ASP A 1 667 ? -24.579 0.971 -40.269 1.00 82.75 667 ASP A N 1
ATOM 5031 C CA . ASP A 1 667 ? -24.238 1.316 -38.890 1.00 82.75 667 ASP A CA 1
ATOM 5032 C C . ASP A 1 667 ? -23.608 0.033 -38.342 1.00 82.75 667 ASP A C 1
ATOM 5034 O O . ASP A 1 667 ? -24.349 -0.905 -38.024 1.00 82.75 667 ASP A O 1
ATOM 5038 N N . ASP A 1 668 ? -22.285 -0.099 -38.473 1.00 85.00 668 ASP A N 1
ATOM 5039 C CA . ASP A 1 668 ? -21.577 -1.353 -38.192 1.00 85.00 668 ASP A CA 1
ATOM 5040 C C . ASP A 1 668 ? -21.411 -1.526 -36.673 1.00 85.00 668 ASP A C 1
ATOM 5042 O O . ASP A 1 668 ? -21.526 -2.642 -36.163 1.00 85.00 668 ASP A O 1
ATOM 5046 N N . ASP A 1 669 ? -21.221 -0.424 -35.941 1.00 84.75 669 ASP A N 1
ATOM 5047 C CA . ASP A 1 669 ? -21.058 -0.403 -34.485 1.00 84.75 669 ASP A CA 1
ATOM 5048 C C . ASP A 1 669 ? -22.368 -0.222 -33.690 1.00 84.75 669 ASP A C 1
ATOM 5050 O O . ASP A 1 669 ? -22.358 -0.119 -32.458 1.00 84.75 669 ASP A O 1
ATOM 5054 N N . CYS A 1 670 ? -23.508 -0.215 -34.383 1.00 83.12 670 CYS A N 1
ATOM 5055 C CA . CYS A 1 670 ? -24.854 -0.144 -33.824 1.00 83.12 670 CYS A CA 1
ATOM 5056 C C . CYS A 1 670 ? -25.102 1.068 -32.887 1.00 83.12 670 CYS A C 1
ATOM 5058 O O . CYS A 1 670 ? -26.000 1.000 -32.028 1.00 83.12 670 CYS A O 1
ATOM 5060 N N . ASP A 1 671 ? -24.357 2.175 -33.012 1.00 84.62 671 ASP A N 1
ATOM 5061 C CA . ASP A 1 671 ? -24.517 3.375 -32.175 1.00 84.62 671 ASP A CA 1
ATOM 5062 C C . ASP A 1 671 ? -25.685 4.289 -32.629 1.00 84.62 671 ASP A C 1
ATOM 5064 O O . ASP A 1 671 ? -26.148 5.176 -31.888 1.00 84.62 671 ASP A O 1
ATOM 5068 N N . GLY A 1 672 ? -26.238 4.030 -33.820 1.00 81.94 672 GLY A N 1
ATOM 5069 C CA . GLY A 1 672 ? -27.324 4.790 -34.436 1.00 81.94 672 GLY A CA 1
ATOM 5070 C C . GLY A 1 672 ? -26.875 5.897 -35.396 1.00 81.94 672 GLY A C 1
ATOM 5071 O O . GLY A 1 672 ? -27.726 6.686 -35.853 1.00 81.94 672 GLY A O 1
ATOM 5072 N N . GLN A 1 673 ? -25.583 5.994 -35.679 1.00 80.25 673 GLN A N 1
ATOM 5073 C CA . GLN A 1 673 ? -24.958 6.823 -36.698 1.00 80.25 673 GLN A CA 1
ATOM 5074 C C . GLN A 1 673 ? -24.410 5.917 -37.817 1.00 80.25 673 GLN A C 1
ATOM 5076 O O . GLN A 1 673 ? -24.847 4.787 -37.964 1.00 80.25 673 GLN A O 1
ATOM 5081 N N . THR A 1 674 ? -23.694 6.482 -38.781 1.00 79.44 674 THR A N 1
ATOM 5082 C CA . THR A 1 674 ? -23.243 5.731 -39.965 1.00 79.44 674 THR A CA 1
ATOM 5083 C C . THR A 1 674 ? -21.957 6.384 -40.439 1.00 79.44 674 THR A C 1
ATOM 5085 O O . THR A 1 674 ? -22.002 7.559 -40.850 1.00 79.44 674 THR A O 1
ATOM 5088 N N . ASP A 1 675 ? -20.868 5.626 -40.470 1.00 75.62 675 ASP A N 1
ATOM 5089 C CA . ASP A 1 675 ? -19.547 6.001 -40.966 1.00 75.62 675 ASP A CA 1
ATOM 5090 C C . ASP A 1 675 ? -18.914 7.243 -40.270 1.00 75.62 675 ASP A C 1
ATOM 5092 O O . ASP A 1 675 ? -18.161 7.996 -40.901 1.00 75.62 675 ASP A O 1
ATOM 5096 N N . GLU A 1 676 ? -19.237 7.559 -39.011 1.00 74.44 676 GLU A N 1
ATOM 5097 C CA . GLU A 1 676 ? -18.843 8.825 -38.355 1.00 74.44 676 GLU A CA 1
ATOM 5098 C C . GLU A 1 676 ? -17.369 8.923 -37.952 1.00 74.44 676 GLU A C 1
ATOM 5100 O O . GLU A 1 676 ? -16.835 10.039 -37.892 1.00 74.44 676 GLU A O 1
ATOM 5105 N N . ASP A 1 677 ? -16.711 7.786 -37.741 1.00 66.38 677 ASP A N 1
ATOM 5106 C CA . ASP A 1 677 ? -15.297 7.715 -37.370 1.00 66.38 677 ASP A CA 1
ATOM 5107 C C . ASP A 1 677 ? -14.356 7.713 -38.593 1.00 66.38 677 ASP A C 1
ATOM 5109 O O . ASP A 1 677 ? -13.129 7.732 -38.452 1.00 66.38 677 ASP A O 1
ATOM 5113 N N . LEU A 1 678 ? -14.906 7.808 -39.815 1.00 63.25 678 LEU A N 1
ATOM 5114 C CA . LEU A 1 678 ? -14.157 7.810 -41.077 1.00 63.25 678 LEU A CA 1
ATOM 5115 C C . LEU A 1 678 ? -14.382 9.073 -41.932 1.00 63.25 678 LEU A C 1
ATOM 5117 O O . LEU A 1 678 ? -15.486 9.590 -42.109 1.00 63.25 678 LEU A O 1
ATOM 5121 N N . ILE A 1 679 ? -13.311 9.567 -42.570 1.00 60.16 679 ILE A N 1
ATOM 5122 C CA . ILE A 1 679 ? -13.399 10.625 -43.595 1.00 60.16 679 ILE A CA 1
ATOM 5123 C C . ILE A 1 679 ? -13.596 9.975 -44.974 1.00 60.16 679 ILE A C 1
ATOM 5125 O O . ILE A 1 679 ? -12.650 9.766 -45.726 1.00 60.16 679 ILE A O 1
ATOM 5129 N N . CYS A 1 680 ? -14.845 9.707 -45.358 1.00 63.84 680 CYS A N 1
ATOM 5130 C CA . CYS A 1 680 ? -15.187 9.089 -46.651 1.00 63.84 680 CYS A CA 1
ATOM 5131 C C . CYS A 1 680 ? -15.140 10.074 -47.856 1.00 63.84 680 CYS A C 1
ATOM 5133 O O . CYS A 1 680 ? -16.043 10.077 -48.704 1.00 63.84 680 CYS A O 1
ATOM 5135 N N . ASP A 1 681 ? -14.141 10.965 -47.958 1.00 64.50 681 ASP A N 1
ATOM 5136 C CA . ASP A 1 681 ? -14.102 12.010 -49.004 1.00 64.50 681 ASP A CA 1
ATOM 5137 C C . ASP A 1 681 ? -13.584 11.529 -50.380 1.00 64.50 681 ASP A C 1
ATOM 5139 O O . ASP A 1 681 ? -13.758 12.220 -51.395 1.00 64.50 681 ASP A O 1
ATOM 5143 N N . GLY A 1 682 ? -13.043 10.307 -50.430 1.00 64.44 682 GLY A N 1
ATOM 5144 C CA . GLY A 1 682 ? -12.578 9.635 -51.642 1.00 64.44 682 GLY A CA 1
ATOM 5145 C C . GLY A 1 682 ? -11.277 10.194 -52.222 1.00 64.44 682 GLY A C 1
ATOM 5146 O O . GLY A 1 682 ? -11.029 9.998 -53.419 1.00 64.44 682 GLY A O 1
ATOM 5147 N N . ALA A 1 683 ? -10.496 10.932 -51.432 1.00 73.12 683 ALA A N 1
ATOM 5148 C CA . ALA A 1 683 ? -9.101 11.216 -51.735 1.00 73.12 683 ALA A CA 1
ATOM 5149 C C . ALA A 1 683 ? -8.223 9.986 -51.438 1.00 73.12 683 ALA A C 1
ATOM 5151 O O . ALA A 1 683 ? -8.555 9.209 -50.564 1.00 73.12 683 ALA A O 1
ATOM 5152 N N . ASP A 1 684 ? -7.155 9.833 -52.221 1.00 78.44 684 ASP A N 1
ATOM 5153 C CA . ASP A 1 684 ? -6.038 8.898 -52.011 1.00 78.44 684 ASP A CA 1
ATOM 5154 C C . ASP A 1 684 ? -4.931 9.745 -51.361 1.00 78.44 684 ASP A C 1
ATOM 5156 O O . ASP A 1 684 ? -4.383 10.653 -52.019 1.00 78.44 684 ASP A O 1
ATOM 5160 N N . VAL A 1 685 ? -4.754 9.607 -50.045 1.00 80.88 685 VAL A N 1
ATOM 5161 C CA . VAL A 1 685 ? -3.973 10.547 -49.223 1.00 80.88 685 VAL A CA 1
ATOM 5162 C C . VAL A 1 685 ? -2.482 10.200 -49.218 1.00 80.88 685 VAL A C 1
ATOM 5164 O O . VAL A 1 685 ? -1.653 11.125 -49.257 1.00 80.88 685 VAL A O 1
ATOM 5167 N N . ASP A 1 686 ? -2.122 8.921 -49.252 1.00 79.38 686 ASP A N 1
ATOM 5168 C CA . ASP A 1 686 ? -0.732 8.455 -49.284 1.00 79.38 686 ASP A CA 1
ATOM 5169 C C . ASP A 1 686 ? -0.161 8.212 -50.699 1.00 79.38 686 ASP A C 1
ATOM 5171 O O . ASP A 1 686 ? 1.066 8.208 -50.891 1.00 79.38 686 ASP A O 1
ATOM 5175 N N . GLY A 1 687 ? -1.019 8.162 -51.719 1.00 83.19 687 GLY A N 1
ATOM 5176 C CA . GLY A 1 687 ? -0.658 8.081 -53.128 1.00 83.19 687 GLY A CA 1
ATOM 5177 C C . GLY A 1 687 ? -0.382 6.670 -53.649 1.00 83.19 687 GLY A C 1
ATOM 5178 O O . GLY A 1 687 ? 0.300 6.557 -54.683 1.00 83.19 687 GLY A O 1
ATOM 5179 N N . ASP A 1 688 ? -0.836 5.617 -52.971 1.00 83.50 688 ASP A N 1
ATOM 5180 C CA . ASP A 1 688 ? -0.635 4.226 -53.386 1.00 83.50 688 ASP A CA 1
ATOM 5181 C C . ASP A 1 688 ? -1.604 3.753 -54.495 1.00 83.50 688 ASP A C 1
ATOM 5183 O O . ASP A 1 688 ? -1.334 2.779 -55.216 1.00 83.50 688 ASP A O 1
ATOM 5187 N N . GLY A 1 689 ? -2.653 4.541 -54.748 1.00 84.44 689 GLY A N 1
ATOM 5188 C CA . GLY A 1 689 ? -3.659 4.314 -55.779 1.00 84.44 689 GLY A CA 1
ATOM 5189 C C . GLY A 1 689 ? -4.969 3.708 -55.278 1.00 84.44 689 GLY A C 1
ATOM 5190 O O . GLY A 1 689 ? -5.877 3.539 -56.106 1.00 84.44 689 GLY A O 1
ATOM 5191 N N . TYR A 1 690 ? -5.076 3.412 -53.988 1.00 81.94 690 TYR A N 1
ATOM 5192 C CA . TYR A 1 690 ? -6.304 3.120 -53.268 1.00 81.94 690 TYR A CA 1
ATOM 5193 C C . TYR A 1 690 ? -6.692 4.344 -52.427 1.00 81.94 690 TYR A C 1
ATOM 5195 O O . TYR A 1 690 ? -6.000 5.345 -52.370 1.00 81.94 690 TYR A O 1
ATOM 5203 N N . ALA A 1 691 ? -7.938 4.364 -51.992 1.00 81.75 691 ALA A N 1
ATOM 5204 C CA . ALA A 1 691 ? -8.505 5.404 -51.146 1.00 81.75 691 ALA A CA 1
ATOM 5205 C C . ALA A 1 691 ? -9.456 4.677 -50.205 1.00 81.75 691 ALA A C 1
ATOM 5207 O O . ALA A 1 691 ? -9.911 3.578 -50.551 1.00 81.75 691 ALA A O 1
ATOM 5208 N N . VAL A 1 692 ? -9.860 5.290 -49.093 1.00 74.81 692 VAL A N 1
ATOM 5209 C CA . VAL A 1 692 ? -10.757 4.631 -48.120 1.00 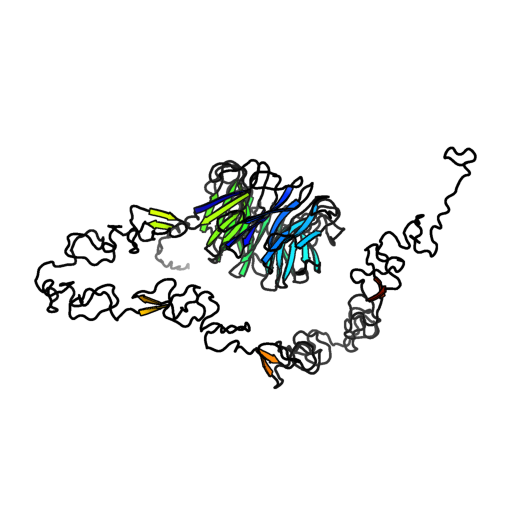74.81 692 VAL A CA 1
ATOM 5210 C C . VAL A 1 692 ? -12.001 4.025 -48.795 1.00 74.81 692 VAL A C 1
ATOM 5212 O O . VAL A 1 692 ? -12.371 2.874 -48.584 1.00 74.81 692 VAL A O 1
ATOM 5215 N N . ASN A 1 693 ? -12.603 4.741 -49.752 1.00 75.69 693 ASN A N 1
ATOM 5216 C CA . ASN A 1 693 ? -13.782 4.266 -50.495 1.00 75.69 693 ASN A CA 1
ATOM 5217 C C . ASN A 1 693 ? -13.500 3.208 -51.589 1.00 75.69 693 ASN A C 1
ATOM 5219 O O . ASN A 1 693 ? -14.410 2.819 -52.329 1.00 75.69 693 ASN A O 1
ATOM 5223 N N . GLN A 1 694 ? -12.248 2.785 -51.736 1.00 78.19 694 GLN A N 1
ATOM 5224 C CA . GLN A 1 694 ? -11.774 1.719 -52.621 1.00 78.19 694 GLN A CA 1
ATOM 5225 C C . GLN A 1 694 ? -11.256 0.503 -51.833 1.00 78.19 694 GLN A C 1
ATOM 5227 O O . GLN A 1 694 ? -10.712 -0.409 -52.458 1.00 78.19 694 GLN A O 1
ATOM 5232 N N . GLY A 1 695 ? -11.495 0.460 -50.516 1.00 74.00 695 GLY A N 1
ATOM 5233 C CA . GLY A 1 695 ? -11.130 -0.647 -49.626 1.00 74.00 695 GLY A CA 1
ATOM 5234 C C . GLY A 1 695 ? -9.828 -0.432 -48.859 1.00 74.00 695 GLY A C 1
ATOM 5235 O O . GLY A 1 695 ? -9.332 -1.378 -48.268 1.00 74.00 695 GLY A O 1
ATOM 5236 N N . ASP A 1 696 ? -9.264 0.774 -48.898 1.00 83.75 696 ASP A N 1
ATOM 5237 C CA . ASP A 1 696 ? -8.066 1.113 -48.137 1.00 83.75 696 ASP A CA 1
ATOM 5238 C C . ASP A 1 696 ? -8.392 1.291 -46.649 1.00 83.75 696 ASP A C 1
ATOM 5240 O O . ASP A 1 696 ? -9.164 2.178 -46.276 1.00 83.75 696 ASP A O 1
ATOM 5244 N N . CYS A 1 697 ? -7.832 0.421 -45.813 1.00 83.25 697 CYS A N 1
ATOM 5245 C CA . CYS A 1 697 ? -8.022 0.432 -44.370 1.00 83.25 697 CYS A CA 1
ATOM 5246 C C . CYS A 1 697 ? -7.062 1.393 -43.648 1.00 83.25 697 CYS A C 1
ATOM 5248 O O . CYS A 1 697 ? -7.286 1.693 -42.474 1.00 83.25 697 CYS A O 1
ATOM 5250 N N . ASN A 1 698 ? -6.047 1.940 -44.330 1.00 81.81 698 ASN A N 1
ATOM 5251 C CA . ASN A 1 698 ? -5.196 3.004 -43.808 1.00 81.81 698 ASN A CA 1
ATOM 5252 C C . ASN A 1 698 ? -4.640 3.892 -44.935 1.00 81.81 698 ASN A C 1
ATOM 5254 O O . ASN A 1 698 ? -3.454 3.862 -45.233 1.00 81.81 698 ASN A O 1
ATOM 5258 N N . ASP A 1 699 ? -5.478 4.808 -45.429 1.00 79.50 699 ASP A N 1
ATOM 5259 C CA . ASP A 1 699 ? -5.181 5.780 -46.506 1.00 79.50 699 ASP A CA 1
ATOM 5260 C C . ASP A 1 699 ? -4.052 6.791 -46.167 1.00 79.50 699 ASP A C 1
ATOM 5262 O O . ASP A 1 699 ? -3.786 7.749 -46.895 1.00 79.50 699 ASP A O 1
ATOM 5266 N N . SER A 1 700 ? -3.394 6.640 -45.013 1.00 81.94 700 SER A N 1
ATOM 5267 C CA . SER A 1 700 ? -2.209 7.409 -44.628 1.00 81.94 700 SER A CA 1
ATOM 5268 C C . SER A 1 700 ? -0.898 6.617 -44.721 1.00 81.94 700 SER A C 1
ATOM 5270 O O . SER A 1 700 ? 0.174 7.225 -44.580 1.00 81.94 700 SER A O 1
ATOM 5272 N N . ASP A 1 701 ? -0.970 5.307 -44.974 1.00 82.94 701 ASP A N 1
ATOM 5273 C CA . ASP A 1 701 ? 0.160 4.393 -45.083 1.00 82.94 701 ASP A CA 1
ATOM 5274 C C . ASP A 1 701 ? 0.126 3.590 -46.403 1.00 82.94 701 ASP A C 1
ATOM 5276 O O . ASP A 1 701 ? -0.583 2.592 -46.509 1.00 82.94 701 ASP A O 1
ATOM 5280 N N . PRO A 1 702 ? 1.022 3.895 -47.365 1.00 88.12 702 PRO A N 1
ATOM 5281 C CA . PRO A 1 702 ? 0.999 3.298 -48.703 1.00 88.12 702 PRO A CA 1
ATOM 5282 C C . PRO A 1 702 ? 1.424 1.817 -48.736 1.00 88.12 702 PRO A C 1
ATOM 5284 O O . PRO A 1 702 ? 1.666 1.253 -49.812 1.00 88.12 702 PRO A O 1
ATOM 5287 N N . THR A 1 703 ? 1.662 1.210 -47.570 1.00 86.25 703 THR A N 1
ATOM 5288 C CA . THR A 1 703 ? 1.958 -0.218 -47.417 1.00 86.25 703 THR A CA 1
ATOM 5289 C C . THR A 1 703 ? 0.745 -1.050 -47.015 1.00 86.25 703 THR A C 1
ATOM 5291 O O . THR A 1 703 ? 0.813 -2.266 -47.185 1.00 86.25 703 THR A O 1
ATOM 5294 N N . ILE A 1 704 ? -0.348 -0.412 -46.589 1.00 89.19 704 ILE A N 1
ATOM 5295 C CA . ILE A 1 704 ? -1.571 -1.060 -46.120 1.00 89.19 704 ILE A CA 1
ATOM 5296 C C . ILE A 1 704 ? -2.687 -0.736 -47.113 1.00 89.19 704 ILE A C 1
ATOM 5298 O O . ILE A 1 704 ? -3.192 0.375 -47.133 1.00 89.19 704 ILE A O 1
ATOM 5302 N N . ASN A 1 705 ? -3.041 -1.684 -47.979 1.00 88.81 705 ASN A N 1
ATOM 5303 C CA . ASN A 1 705 ? -4.073 -1.490 -49.001 1.00 88.81 705 ASN A CA 1
ATOM 5304 C C . ASN A 1 705 ? -4.541 -2.820 -49.608 1.00 88.81 705 ASN A C 1
ATOM 5306 O O . ASN A 1 705 ? -3.774 -3.778 -49.636 1.00 88.81 705 ASN A O 1
ATOM 5310 N N . PRO A 1 706 ? -5.709 -2.872 -50.280 1.00 88.00 706 PRO A N 1
ATOM 5311 C CA . PRO A 1 706 ? -6.247 -4.077 -50.932 1.00 88.00 706 PRO A CA 1
ATOM 5312 C C . PRO A 1 706 ? -5.332 -4.824 -51.913 1.00 88.00 706 PRO A C 1
ATOM 5314 O O . PRO A 1 706 ? -5.657 -5.925 -52.368 1.00 88.00 706 PRO A O 1
ATOM 5317 N N . GLY A 1 707 ? -4.249 -4.190 -52.369 1.00 84.19 707 GLY A N 1
ATOM 5318 C CA . GLY A 1 707 ? -3.266 -4.769 -53.278 1.00 84.19 707 GLY A CA 1
ATOM 5319 C C . GLY A 1 707 ? -1.945 -5.168 -52.620 1.00 84.19 707 GLY A C 1
ATOM 5320 O O . GLY A 1 707 ? -1.066 -5.659 -53.344 1.00 84.19 707 GLY A O 1
ATOM 5321 N N . ALA A 1 708 ? -1.783 -4.937 -51.318 1.00 86.69 708 ALA A N 1
ATOM 5322 C CA . ALA A 1 708 ? -0.592 -5.282 -50.563 1.00 86.69 708 ALA A CA 1
ATOM 5323 C C . ALA A 1 708 ? -0.463 -6.804 -50.396 1.00 86.69 708 ALA A C 1
ATOM 5325 O O . ALA A 1 708 ? -1.376 -7.578 -50.685 1.00 86.69 708 ALA A O 1
ATOM 5326 N N . ALA A 1 709 ? 0.735 -7.247 -50.025 1.00 86.69 709 ALA A N 1
ATOM 5327 C CA . ALA A 1 709 ? 1.005 -8.645 -49.730 1.00 86.69 709 ALA A CA 1
ATOM 5328 C C . ALA A 1 709 ? 1.341 -8.759 -48.250 1.00 86.69 709 ALA A C 1
ATOM 5330 O O . ALA A 1 709 ? 2.237 -8.045 -47.808 1.00 86.69 709 ALA A O 1
ATOM 5331 N N . GLU A 1 710 ? 0.689 -9.698 -47.568 1.00 84.50 710 GLU A N 1
ATOM 5332 C CA . GLU A 1 710 ? 0.894 -9.955 -46.144 1.00 84.50 710 GLU A CA 1
ATOM 5333 C C . GLU A 1 710 ? 2.362 -10.188 -45.784 1.00 84.50 710 GLU A C 1
ATOM 5335 O O . GLU A 1 710 ? 3.115 -10.913 -46.463 1.00 84.50 710 GLU A O 1
ATOM 5340 N N . THR A 1 711 ? 2.750 -9.605 -44.660 1.00 83.06 711 THR A N 1
ATOM 5341 C CA . THR A 1 711 ? 4.025 -9.802 -43.985 1.00 83.06 711 THR A CA 1
ATOM 5342 C C . THR A 1 711 ? 3.752 -10.096 -42.519 1.00 83.06 711 THR A C 1
ATOM 5344 O O . THR A 1 711 ? 2.944 -9.395 -41.961 1.00 83.06 711 THR A O 1
ATOM 5347 N N . CYS A 1 712 ? 4.429 -11.073 -41.880 1.00 79.94 712 CYS A N 1
ATOM 5348 C CA . CYS A 1 712 ? 4.202 -11.369 -40.448 1.00 79.94 712 CYS A CA 1
ATOM 5349 C C . CYS A 1 712 ? 4.598 -10.161 -39.569 1.00 79.94 712 CYS A C 1
ATOM 5351 O O . CYS A 1 712 ? 5.737 -10.084 -39.089 1.00 79.94 712 CYS A O 1
ATOM 5353 N N . ASN A 1 713 ? 3.686 -9.209 -39.407 1.00 80.50 713 ASN A N 1
ATOM 5354 C CA . ASN A 1 713 ? 3.845 -7.950 -38.684 1.00 80.50 713 ASN A CA 1
ATOM 5355 C C . ASN A 1 713 ? 2.625 -7.658 -37.789 1.00 80.50 713 ASN A C 1
ATOM 5357 O O . ASN A 1 713 ? 2.632 -6.645 -37.089 1.00 80.50 713 ASN A O 1
ATOM 5361 N N . SER A 1 714 ? 1.632 -8.560 -37.775 1.00 78.38 714 SER A N 1
ATOM 5362 C CA . SER A 1 714 ? 0.395 -8.447 -36.998 1.00 78.38 714 SER A CA 1
ATOM 5363 C C . SER A 1 714 ? -0.508 -7.281 -37.415 1.00 78.38 714 SER A C 1
ATOM 5365 O O . SER A 1 714 ? -1.304 -6.794 -36.612 1.00 78.38 714 SER A O 1
ATOM 5367 N N . ILE A 1 715 ? -0.397 -6.852 -38.670 1.00 80.62 715 ILE A N 1
ATOM 5368 C CA . ILE A 1 715 ? -1.255 -5.877 -39.343 1.00 80.62 715 ILE A CA 1
ATOM 5369 C C . ILE A 1 715 ? -1.923 -6.604 -40.519 1.00 80.62 715 ILE A C 1
ATOM 5371 O O . ILE A 1 715 ? -1.296 -7.427 -41.172 1.00 80.62 715 ILE A O 1
ATOM 5375 N N . ASP A 1 716 ? -3.197 -6.318 -40.786 1.00 83.06 716 ASP A N 1
ATOM 5376 C CA . ASP A 1 716 ? -3.855 -6.728 -42.036 1.00 83.06 716 ASP A CA 1
ATOM 5377 C C . ASP A 1 716 ? -3.344 -5.820 -43.162 1.00 83.06 716 ASP A C 1
ATOM 5379 O O . ASP A 1 716 ? -3.901 -4.748 -43.420 1.00 83.06 716 ASP A O 1
ATOM 5383 N N . ASP A 1 717 ? -2.219 -6.203 -43.774 1.00 87.25 717 ASP A N 1
ATOM 5384 C CA . ASP A 1 717 ? -1.564 -5.397 -44.805 1.00 87.25 717 ASP A CA 1
ATOM 5385 C C . ASP A 1 717 ? -2.495 -5.233 -46.021 1.00 87.25 717 ASP A C 1
ATOM 5387 O O . ASP A 1 717 ? -2.478 -4.191 -46.681 1.00 87.25 717 ASP A O 1
ATOM 5391 N N . ASN A 1 718 ? -3.309 -6.248 -46.339 1.00 88.62 718 ASN A N 1
ATOM 5392 C CA . ASN A 1 718 ? -4.142 -6.269 -47.539 1.00 88.62 718 ASN A CA 1
ATOM 5393 C C . ASN A 1 718 ? -5.627 -5.918 -47.345 1.00 88.62 718 ASN A C 1
ATOM 5395 O O . ASN A 1 718 ? -6.410 -6.019 -48.295 1.00 88.62 718 ASN A O 1
ATOM 5399 N N . CYS A 1 719 ? -6.003 -5.425 -46.167 1.00 85.94 719 CYS A N 1
ATOM 5400 C CA . CYS A 1 719 ? -7.341 -4.939 -45.837 1.00 85.94 719 CYS A CA 1
ATOM 5401 C C . CYS A 1 719 ? -8.461 -5.945 -46.167 1.00 85.94 719 CYS A C 1
ATOM 5403 O O . CYS A 1 719 ? -9.517 -5.565 -46.694 1.00 85.94 719 CYS A O 1
ATOM 5405 N N . ASN A 1 720 ? -8.232 -7.239 -45.926 1.00 86.19 720 ASN A N 1
ATOM 5406 C CA . ASN A 1 720 ? -9.231 -8.288 -46.163 1.00 86.19 720 ASN A CA 1
ATOM 5407 C C . ASN A 1 720 ? -9.856 -8.865 -44.885 1.00 86.19 720 ASN A C 1
ATOM 5409 O O . ASN A 1 720 ? -10.600 -9.850 -44.966 1.00 86.19 720 ASN A O 1
ATOM 5413 N N . ALA A 1 721 ? -9.593 -8.221 -43.748 1.00 80.12 721 ALA A N 1
ATOM 5414 C CA . ALA A 1 721 ? -9.995 -8.606 -42.402 1.00 80.12 721 ALA A CA 1
ATOM 5415 C C . ALA A 1 721 ? -9.378 -9.929 -41.917 1.00 80.12 721 ALA A C 1
ATOM 5417 O O . ALA A 1 721 ? -9.914 -10.590 -41.023 1.00 80.12 721 ALA A O 1
ATOM 5418 N N . GLN A 1 722 ? -8.254 -10.340 -42.498 1.00 80.06 722 GLN A N 1
ATOM 5419 C CA . GLN A 1 722 ? -7.426 -11.430 -42.004 1.00 80.06 722 GLN A CA 1
ATOM 5420 C C . GLN A 1 722 ? -6.026 -10.867 -41.742 1.00 80.06 722 GLN A C 1
ATOM 5422 O O . GLN A 1 722 ? -5.530 -10.054 -42.503 1.00 80.06 722 GLN A O 1
ATOM 5427 N N . ILE A 1 723 ? -5.427 -11.242 -40.612 1.00 76.12 723 ILE A N 1
ATOM 5428 C CA . ILE A 1 723 ? -4.089 -10.776 -40.234 1.00 76.12 723 ILE A CA 1
ATOM 5429 C C . ILE A 1 723 ? -3.083 -11.872 -40.588 1.00 76.12 723 ILE A C 1
ATOM 5431 O O . ILE A 1 723 ? -3.259 -13.025 -40.170 1.00 76.12 723 ILE A O 1
ATOM 5435 N N . ASP A 1 724 ? -2.026 -11.506 -41.316 1.00 76.38 724 ASP A N 1
ATOM 5436 C CA . ASP A 1 724 ? -0.890 -12.355 -41.687 1.00 76.38 724 ASP A CA 1
ATOM 5437 C C . ASP A 1 724 ? -1.282 -13.646 -42.454 1.00 76.38 724 ASP A C 1
ATOM 5439 O O . ASP A 1 724 ? -0.590 -14.679 -42.403 1.00 76.38 724 ASP A O 1
ATOM 5443 N N . GLU A 1 725 ? -2.410 -13.661 -43.169 1.00 81.81 725 GLU A N 1
ATOM 5444 C CA . GLU A 1 725 ? -2.925 -14.885 -43.770 1.00 81.81 725 GLU A CA 1
ATOM 5445 C C . GLU A 1 725 ? -2.102 -15.355 -44.976 1.00 81.81 725 GLU A C 1
ATOM 5447 O O . GLU A 1 725 ? -1.660 -14.619 -45.856 1.00 81.81 725 GLU A O 1
ATOM 5452 N N . GLY A 1 726 ? -1.886 -16.669 -45.046 1.00 70.62 726 GLY A N 1
ATOM 5453 C CA . GLY A 1 726 ? -1.095 -17.263 -46.124 1.00 70.62 726 GLY A CA 1
ATOM 5454 C C . GLY A 1 726 ? 0.416 -17.029 -46.006 1.00 70.62 726 GLY A C 1
ATOM 5455 O O . GLY A 1 726 ? 1.160 -17.565 -46.838 1.00 70.62 726 GLY A O 1
ATOM 5456 N N . VAL A 1 727 ? 0.886 -16.337 -44.962 1.00 74.38 727 VAL A N 1
ATOM 5457 C CA . VAL A 1 727 ? 2.303 -16.258 -44.592 1.00 74.38 727 VAL A CA 1
ATOM 5458 C C . VAL A 1 727 ? 2.614 -17.384 -43.604 1.00 74.38 727 VAL A C 1
ATOM 5460 O O . VAL A 1 727 ? 2.019 -17.504 -42.541 1.00 74.38 727 VAL A O 1
ATOM 5463 N N . GLN A 1 728 ? 3.514 -18.292 -43.986 1.00 71.69 728 GLN A N 1
ATOM 5464 C CA . GLN A 1 728 ? 3.888 -19.443 -43.159 1.00 71.69 728 GLN A CA 1
ATOM 5465 C C . GLN A 1 728 ? 5.405 -19.577 -43.103 1.00 71.69 728 GLN A C 1
ATOM 5467 O O . GLN A 1 728 ? 6.050 -19.847 -44.121 1.00 71.69 728 GLN A O 1
ATOM 5472 N N . ILE A 1 729 ? 5.968 -19.429 -41.906 1.00 77.62 729 ILE A N 1
ATOM 5473 C CA . ILE A 1 729 ? 7.369 -19.720 -41.606 1.00 77.62 729 ILE A CA 1
ATOM 5474 C C . ILE A 1 729 ? 7.425 -21.112 -40.966 1.00 77.62 729 ILE A C 1
ATOM 5476 O O . ILE A 1 729 ? 6.537 -21.510 -40.216 1.00 77.62 729 ILE A O 1
ATOM 5480 N N . GLN A 1 730 ? 8.431 -21.903 -41.331 1.00 86.50 730 GLN A N 1
ATOM 5481 C CA . GLN A 1 730 ? 8.619 -23.243 -40.781 1.00 86.50 730 GLN A CA 1
ATOM 5482 C C . GLN A 1 730 ? 9.482 -23.162 -39.516 1.00 86.50 730 GLN A C 1
ATOM 5484 O O . GLN A 1 730 ? 10.572 -22.594 -39.573 1.00 86.50 730 GLN A O 1
ATOM 5489 N N . TYR A 1 731 ? 9.012 -23.762 -38.424 1.00 87.69 731 TYR A N 1
ATOM 5490 C CA . TYR A 1 731 ? 9.742 -23.894 -37.159 1.00 87.69 731 TYR A CA 1
ATOM 5491 C C . TYR A 1 731 ? 9.835 -25.370 -36.757 1.00 87.69 731 TYR A C 1
ATOM 5493 O O . TYR A 1 731 ? 8.899 -26.129 -36.998 1.00 87.69 731 TYR A O 1
ATOM 5501 N N . PHE A 1 732 ? 10.946 -25.779 -36.159 1.00 91.31 732 PHE A N 1
ATOM 5502 C CA . PHE A 1 732 ? 11.338 -27.156 -35.850 1.00 91.31 732 PHE A CA 1
ATOM 5503 C C . PHE A 1 732 ? 11.353 -27.351 -34.337 1.00 91.31 732 PHE A C 1
ATOM 5505 O O . PHE A 1 732 ? 11.787 -26.445 -33.638 1.00 91.31 732 PHE A O 1
ATOM 5512 N N . ALA A 1 733 ? 10.824 -28.466 -33.838 1.00 89.88 733 ALA A N 1
ATOM 5513 C CA . ALA A 1 733 ? 10.738 -28.727 -32.404 1.00 89.88 733 ALA A CA 1
ATOM 5514 C C . ALA A 1 733 ? 12.142 -28.782 -31.795 1.00 89.88 733 ALA A C 1
ATOM 5516 O O . ALA A 1 733 ? 13.013 -29.386 -32.407 1.00 89.88 733 ALA A O 1
ATOM 5517 N N . ASP A 1 734 ? 12.304 -28.138 -30.644 1.00 89.50 734 ASP A N 1
ATOM 5518 C CA . ASP A 1 734 ? 13.516 -28.077 -29.826 1.00 89.50 734 ASP A CA 1
ATOM 5519 C C . ASP A 1 734 ? 13.130 -28.534 -28.412 1.00 89.50 734 ASP A C 1
ATOM 5521 O O . ASP A 1 734 ? 12.592 -27.771 -27.600 1.00 89.50 734 ASP A O 1
ATOM 5525 N N . ALA A 1 735 ? 13.262 -29.835 -28.170 1.00 88.38 735 ALA A N 1
ATOM 5526 C CA . ALA A 1 735 ? 12.791 -30.502 -26.963 1.00 88.38 735 ALA A CA 1
ATOM 5527 C C . ALA A 1 735 ? 13.850 -30.584 -25.854 1.00 88.38 735 ALA A C 1
ATOM 5529 O O . ALA A 1 735 ? 13.487 -30.862 -24.705 1.00 88.38 735 ALA A O 1
ATOM 5530 N N . ASP A 1 736 ? 15.123 -30.332 -26.160 1.00 87.38 736 ASP A N 1
ATOM 5531 C CA . ASP A 1 736 ? 16.202 -30.246 -25.170 1.00 87.38 736 ASP A CA 1
ATOM 5532 C C . ASP A 1 736 ? 16.693 -28.814 -24.890 1.00 87.38 736 ASP A C 1
ATOM 5534 O O . ASP A 1 736 ? 17.413 -28.610 -23.906 1.00 87.38 736 ASP A O 1
ATOM 5538 N N . GLY A 1 737 ? 16.201 -27.826 -25.643 1.00 85.88 737 GLY A N 1
ATOM 5539 C CA . GLY A 1 737 ? 16.365 -26.397 -25.390 1.00 85.88 737 GLY A CA 1
ATOM 5540 C C . GLY A 1 737 ? 17.699 -25.829 -25.870 1.00 85.88 737 GLY A C 1
ATOM 5541 O O . GLY A 1 737 ? 18.158 -24.827 -25.311 1.00 85.88 737 GLY A O 1
ATOM 5542 N N . ASP A 1 738 ? 18.356 -26.466 -26.841 1.00 87.44 738 ASP A N 1
ATOM 5543 C CA . ASP A 1 738 ? 19.682 -26.073 -27.330 1.00 87.44 738 ASP A CA 1
ATOM 5544 C C . ASP A 1 738 ? 19.665 -25.093 -28.521 1.00 87.44 738 ASP A C 1
ATOM 5546 O O . ASP A 1 738 ? 20.723 -24.621 -28.960 1.00 87.44 738 ASP A O 1
ATOM 5550 N N . LEU A 1 739 ? 18.463 -24.711 -28.968 1.00 89.19 739 LEU A N 1
ATOM 5551 C CA . LEU A 1 739 ? 18.156 -23.820 -30.086 1.00 89.19 739 LEU A CA 1
ATOM 5552 C C . LEU A 1 739 ? 18.367 -24.406 -31.492 1.00 89.19 739 LEU A C 1
ATOM 5554 O O . LEU A 1 739 ? 18.307 -23.659 -32.480 1.00 89.19 739 LEU A O 1
ATOM 5558 N N . PHE A 1 740 ? 18.544 -25.720 -31.613 1.00 90.19 740 PHE A N 1
ATOM 5559 C CA . PHE A 1 740 ? 18.523 -26.460 -32.872 1.00 90.19 740 PHE A CA 1
ATOM 5560 C C . PHE A 1 740 ? 17.349 -27.441 -32.868 1.00 90.19 740 PHE A C 1
ATOM 5562 O O . PHE A 1 740 ? 17.154 -28.169 -31.913 1.00 90.19 740 PHE A O 1
ATOM 5569 N N . GLY A 1 741 ? 16.547 -27.467 -33.936 1.00 88.00 741 GLY A N 1
ATOM 5570 C CA . GLY A 1 741 ? 15.342 -28.298 -33.962 1.00 88.00 741 GLY A CA 1
ATOM 5571 C C . GLY A 1 741 ? 15.409 -29.518 -34.883 1.00 88.00 741 GLY A C 1
ATOM 5572 O O . GLY A 1 741 ? 16.141 -29.536 -35.881 1.00 88.00 741 GLY A O 1
ATOM 5573 N N . ASP A 1 742 ? 14.581 -30.531 -34.605 1.00 88.25 742 ASP A N 1
ATOM 5574 C CA . ASP A 1 742 ? 14.467 -31.748 -35.424 1.00 88.25 742 ASP A CA 1
ATOM 5575 C C . ASP A 1 742 ? 13.855 -31.438 -36.799 1.00 88.25 742 ASP A C 1
ATOM 5577 O O . ASP A 1 742 ? 12.667 -31.133 -36.944 1.00 88.25 742 ASP A O 1
ATOM 5581 N N . ALA A 1 743 ? 14.637 -31.633 -37.865 1.00 86.81 743 ALA A N 1
ATOM 5582 C CA . ALA A 1 743 ? 14.191 -31.470 -39.253 1.00 86.81 743 ALA A CA 1
ATOM 5583 C C . ALA A 1 743 ? 12.933 -32.283 -39.632 1.00 86.81 743 ALA A C 1
ATOM 5585 O O . ALA A 1 743 ? 12.281 -31.989 -40.643 1.00 86.81 743 ALA A O 1
ATOM 5586 N N . ASN A 1 744 ? 12.607 -33.332 -38.876 1.00 86.94 744 ASN A N 1
ATOM 5587 C CA . ASN A 1 744 ? 11.459 -34.207 -39.104 1.00 86.94 744 ASN A CA 1
ATOM 5588 C C . ASN A 1 744 ? 10.235 -33.839 -38.259 1.00 86.94 744 ASN A C 1
ATOM 5590 O O . ASN A 1 744 ? 9.156 -34.380 -38.524 1.00 86.94 744 ASN A O 1
ATOM 5594 N N . ASN A 1 745 ? 10.381 -32.928 -37.298 1.00 86.38 745 ASN A N 1
ATOM 5595 C CA . ASN A 1 745 ? 9.324 -32.494 -36.402 1.00 86.38 745 ASN A CA 1
ATOM 5596 C C . ASN A 1 745 ? 9.185 -30.971 -36.469 1.00 86.38 745 ASN A C 1
ATOM 5598 O O . ASN A 1 745 ? 9.937 -30.233 -35.849 1.00 86.38 745 ASN A O 1
ATOM 5602 N N . TYR A 1 746 ? 8.235 -30.492 -37.269 1.00 88.62 746 TYR A N 1
ATOM 5603 C CA . TYR A 1 746 ? 8.075 -29.066 -37.528 1.00 88.62 746 TYR A CA 1
ATOM 5604 C C . TYR A 1 746 ? 6.613 -28.649 -37.611 1.00 88.62 746 TYR A C 1
ATOM 5606 O O . TYR A 1 746 ? 5.726 -29.440 -37.949 1.00 88.62 746 TYR A O 1
ATOM 5614 N N . ILE A 1 747 ? 6.397 -27.361 -37.380 1.00 82.69 747 ILE A N 1
ATOM 5615 C CA . ILE A 1 747 ? 5.133 -26.655 -37.552 1.00 82.69 747 ILE A CA 1
ATOM 5616 C C . ILE A 1 747 ? 5.301 -25.506 -38.549 1.00 82.69 747 ILE A C 1
ATOM 5618 O O . ILE A 1 747 ? 6.414 -25.085 -38.870 1.00 82.69 747 ILE A O 1
ATOM 5622 N N . TYR A 1 748 ? 4.173 -25.002 -39.041 1.00 81.19 748 TYR A N 1
ATOM 5623 C CA . TYR A 1 748 ? 4.103 -23.741 -39.771 1.00 81.19 748 TYR A CA 1
ATOM 5624 C C . TYR A 1 748 ? 3.435 -22.702 -38.873 1.00 81.19 748 TYR A C 1
ATOM 5626 O O . TYR A 1 748 ? 2.349 -22.966 -38.361 1.00 81.19 748 TYR A O 1
ATOM 5634 N N . SER A 1 749 ? 4.077 -21.553 -38.681 1.00 74.00 749 SER A N 1
ATOM 5635 C CA . SER A 1 749 ? 3.585 -20.442 -37.856 1.00 74.00 749 SER A CA 1
ATOM 5636 C C . SER A 1 749 ? 4.188 -19.116 -38.340 1.00 74.00 749 SER A C 1
ATOM 5638 O O . SER A 1 749 ? 5.177 -19.132 -39.072 1.00 74.00 749 SER A O 1
ATOM 5640 N N . CYS A 1 750 ? 3.611 -17.975 -37.960 1.00 72.50 750 CYS A N 1
ATOM 5641 C CA . CYS A 1 750 ? 4.224 -16.654 -38.182 1.00 72.50 750 CYS A CA 1
ATOM 5642 C C . CYS A 1 750 ? 5.254 -16.290 -37.101 1.00 72.50 750 CYS A C 1
ATOM 5644 O O . CYS A 1 750 ? 6.160 -15.501 -37.353 1.00 72.50 750 CYS A O 1
ATOM 5646 N N . ILE A 1 751 ? 5.147 -16.909 -35.922 1.00 73.88 751 ILE A N 1
ATOM 5647 C CA . ILE A 1 751 ? 6.061 -16.739 -34.787 1.00 73.88 751 ILE A CA 1
ATOM 5648 C C . ILE A 1 751 ? 6.497 -18.102 -34.245 1.00 73.88 751 ILE A C 1
ATOM 5650 O O . ILE A 1 751 ? 5.748 -19.082 -34.327 1.00 73.88 751 ILE A O 1
ATOM 5654 N N . ALA A 1 752 ? 7.706 -18.173 -33.689 1.00 71.94 752 ALA A N 1
ATOM 5655 C CA . ALA A 1 752 ? 8.212 -19.386 -33.056 1.00 71.94 752 ALA A CA 1
ATOM 5656 C C . ALA A 1 752 ? 7.332 -19.735 -31.845 1.00 71.94 752 ALA A C 1
ATOM 5658 O O . ALA A 1 752 ? 7.254 -18.963 -30.893 1.00 71.94 752 ALA A O 1
ATOM 5659 N N . SER A 1 753 ? 6.643 -20.876 -31.886 1.00 80.00 753 SER A N 1
ATOM 5660 C CA . SER A 1 753 ? 5.943 -21.398 -30.709 1.00 80.00 753 SER A CA 1
ATOM 5661 C C . SER A 1 753 ? 6.957 -21.873 -29.669 1.00 80.00 753 SER A C 1
ATOM 5663 O O . SER A 1 753 ? 8.029 -22.350 -30.032 1.00 80.00 753 SER A O 1
ATOM 5665 N N . THR A 1 754 ? 6.617 -21.790 -28.382 1.00 81.75 754 THR A N 1
ATOM 5666 C CA . THR A 1 754 ? 7.464 -22.297 -27.292 1.00 81.75 754 THR A CA 1
ATOM 5667 C C . THR A 1 754 ? 7.879 -23.749 -27.554 1.00 81.75 754 THR A C 1
ATOM 5669 O O . THR A 1 754 ? 7.025 -24.600 -27.817 1.00 81.75 754 THR A O 1
ATOM 5672 N N . GLY A 1 755 ? 9.187 -24.020 -27.504 1.00 83.06 755 GLY A N 1
ATOM 5673 C CA . GLY A 1 755 ? 9.766 -25.325 -27.848 1.00 83.06 755 GLY A CA 1
ATOM 5674 C C . GLY A 1 755 ? 9.932 -25.577 -29.351 1.00 83.06 755 GLY A C 1
ATOM 5675 O O . GLY A 1 755 ? 10.016 -26.732 -29.754 1.00 83.06 755 GLY A O 1
ATOM 5676 N N . TYR A 1 756 ? 9.922 -24.535 -30.191 1.00 89.69 756 TYR A N 1
ATOM 5677 C CA . TYR A 1 756 ? 10.256 -24.619 -31.612 1.00 89.69 756 TYR A CA 1
ATOM 5678 C C . TYR A 1 756 ? 11.205 -23.489 -32.036 1.00 89.69 756 TYR A C 1
ATOM 5680 O O . TYR A 1 756 ? 11.054 -22.343 -31.618 1.00 89.69 756 TYR A O 1
ATOM 5688 N N . VAL A 1 757 ? 12.132 -23.781 -32.947 1.00 89.75 757 VAL A N 1
ATOM 5689 C CA . VAL A 1 757 ? 13.163 -22.859 -33.448 1.00 89.75 757 VAL A CA 1
ATOM 5690 C C . VAL A 1 757 ? 13.253 -22.873 -34.972 1.00 89.75 757 VAL A C 1
ATOM 5692 O O . VAL A 1 757 ? 12.737 -23.761 -35.640 1.00 89.75 757 VAL A O 1
ATOM 5695 N N . ALA A 1 758 ? 13.858 -21.848 -35.574 1.00 89.25 758 ALA A N 1
ATOM 5696 C CA . ALA A 1 758 ? 13.950 -21.748 -37.036 1.00 89.25 758 ALA A CA 1
ATOM 5697 C C . ALA A 1 758 ? 15.066 -22.625 -37.639 1.00 89.25 758 ALA A C 1
ATOM 5699 O O . ALA A 1 758 ? 15.042 -22.917 -38.839 1.00 89.25 758 ALA A O 1
ATOM 5700 N N . ASP A 1 759 ? 16.052 -23.011 -36.827 1.00 88.25 759 ASP A N 1
ATOM 5701 C CA . ASP A 1 759 ? 17.158 -23.876 -37.236 1.00 88.25 759 ASP A CA 1
ATOM 5702 C C . ASP A 1 759 ? 16.730 -25.351 -37.159 1.00 88.25 759 ASP A C 1
ATOM 5704 O O . ASP A 1 759 ? 16.088 -25.762 -36.204 1.00 88.25 759 ASP A O 1
ATOM 5708 N N . ASN A 1 760 ? 17.060 -26.150 -38.174 1.00 90.12 760 ASN A N 1
ATOM 5709 C CA . ASN A 1 760 ? 16.616 -27.541 -38.304 1.00 90.12 760 ASN A CA 1
ATOM 5710 C C . ASN A 1 760 ? 17.748 -28.563 -38.256 1.00 90.12 760 ASN A C 1
ATOM 5712 O O . ASN A 1 760 ? 17.668 -29.623 -38.885 1.00 90.12 760 ASN A O 1
ATOM 5716 N N . THR A 1 761 ? 18.862 -28.188 -37.641 1.00 89.94 761 THR A N 1
ATOM 5717 C CA . THR A 1 761 ? 20.115 -28.926 -37.770 1.00 89.94 761 THR A CA 1
ATOM 5718 C C . THR A 1 761 ? 20.454 -29.780 -36.554 1.00 89.94 761 THR A C 1
ATOM 5720 O O . THR A 1 761 ? 21.625 -30.091 -36.324 1.00 89.94 761 THR A O 1
ATOM 5723 N N . ASP A 1 762 ? 19.421 -30.229 -35.848 1.00 87.62 762 ASP A N 1
ATOM 5724 C CA . ASP A 1 762 ? 19.520 -31.198 -34.770 1.00 87.62 762 ASP A CA 1
ATOM 5725 C C . ASP A 1 762 ? 19.197 -32.628 -35.255 1.00 87.62 762 ASP A C 1
ATOM 5727 O O . ASP A 1 762 ? 18.239 -32.882 -35.997 1.00 87.62 762 ASP A O 1
ATOM 5731 N N . CYS A 1 763 ? 20.057 -33.577 -34.884 1.00 87.25 763 CYS A N 1
ATOM 5732 C CA . CYS A 1 763 ? 19.907 -34.998 -35.176 1.00 87.25 763 CYS A CA 1
ATOM 5733 C C . CYS A 1 763 ? 19.548 -35.851 -33.949 1.00 87.25 763 CYS A C 1
ATOM 5735 O O . CYS A 1 763 ? 19.304 -37.056 -34.121 1.00 87.25 763 CYS A O 1
ATOM 5737 N N . ASN A 1 764 ? 19.478 -35.266 -32.751 1.00 87.94 764 ASN A N 1
ATOM 5738 C CA . ASN A 1 764 ? 18.962 -35.886 -31.540 1.00 87.94 764 ASN A CA 1
ATOM 5739 C C . ASN A 1 764 ? 18.356 -34.855 -30.566 1.00 87.94 764 ASN A C 1
ATOM 5741 O O . ASN A 1 764 ? 18.946 -34.572 -29.532 1.00 87.94 764 ASN A O 1
ATOM 5745 N N . ASP A 1 765 ? 17.099 -34.509 -30.842 1.00 85.81 765 ASP A N 1
ATOM 5746 C CA . ASP A 1 765 ? 16.184 -33.600 -30.118 1.00 85.81 765 ASP A CA 1
ATOM 5747 C C . ASP A 1 765 ? 15.778 -34.065 -28.707 1.00 85.81 765 ASP A C 1
ATOM 5749 O O . ASP A 1 765 ? 14.635 -33.982 -28.278 1.00 85.81 765 ASP A O 1
ATOM 5753 N N . ASN A 1 766 ? 16.673 -34.741 -27.998 1.00 88.69 766 ASN A N 1
ATOM 5754 C CA . ASN A 1 766 ? 16.533 -35.104 -26.587 1.00 88.69 766 ASN A CA 1
ATOM 5755 C C . ASN A 1 766 ? 17.890 -35.006 -25.861 1.00 88.69 766 ASN A C 1
ATOM 5757 O O . ASN A 1 766 ? 18.023 -35.515 -24.742 1.00 88.69 766 ASN A O 1
ATOM 5761 N N . ASP A 1 767 ? 18.916 -34.465 -26.517 1.00 87.62 767 ASP A N 1
ATOM 5762 C CA . ASP A 1 767 ? 20.284 -34.363 -26.036 1.00 87.62 767 ASP A CA 1
ATOM 5763 C C . ASP A 1 767 ? 20.977 -33.129 -26.639 1.00 87.62 767 ASP A C 1
ATOM 5765 O O . ASP A 1 767 ? 21.645 -33.224 -27.668 1.00 87.62 767 ASP A O 1
ATOM 5769 N N . ALA A 1 768 ? 20.936 -32.025 -25.886 1.00 88.00 768 ALA A N 1
ATOM 5770 C CA . ALA A 1 768 ? 21.528 -30.720 -26.204 1.00 88.00 768 ALA A CA 1
ATOM 5771 C C . ALA A 1 768 ? 23.042 -30.738 -26.521 1.00 88.00 768 ALA A C 1
ATOM 5773 O O . ALA A 1 768 ? 23.667 -29.706 -26.778 1.00 88.00 768 ALA A O 1
ATOM 5774 N N . THR A 1 769 ? 23.697 -31.898 -26.403 1.00 86.94 769 THR A N 1
ATOM 5775 C CA . THR A 1 769 ? 25.097 -32.089 -26.789 1.00 86.94 769 THR A CA 1
ATOM 5776 C C . THR A 1 769 ? 25.272 -32.595 -28.220 1.00 86.94 769 THR A C 1
ATOM 5778 O O . THR A 1 769 ? 26.412 -32.644 -28.687 1.00 86.94 769 THR A O 1
ATOM 5781 N N . ILE A 1 770 ? 24.195 -32.923 -28.938 1.00 88.06 770 ILE A N 1
ATOM 5782 C CA . ILE A 1 770 ? 24.230 -33.525 -30.275 1.00 88.06 770 ILE A CA 1
ATOM 5783 C C . ILE A 1 770 ? 23.468 -32.637 -31.268 1.00 88.06 770 ILE A C 1
ATOM 5785 O O . ILE A 1 770 ? 22.293 -32.838 -31.517 1.00 88.06 770 ILE A O 1
ATOM 5789 N N . ASN A 1 771 ? 24.160 -31.682 -31.887 1.00 88.56 771 ASN A N 1
ATOM 5790 C CA . ASN A 1 771 ? 23.598 -30.774 -32.892 1.00 88.56 771 ASN A CA 1
ATOM 5791 C C . ASN A 1 771 ? 24.683 -30.351 -33.893 1.00 88.56 771 ASN A C 1
ATOM 5793 O O . ASN A 1 771 ? 25.871 -30.593 -33.686 1.00 88.56 771 ASN A O 1
ATOM 5797 N N . SER A 1 772 ? 24.326 -29.666 -34.981 1.00 87.56 772 SER A N 1
ATOM 5798 C CA . SER A 1 772 ? 25.296 -29.310 -36.033 1.00 87.56 772 SER A CA 1
ATOM 5799 C C . SER A 1 772 ? 26.473 -28.421 -35.607 1.00 87.56 772 SER A C 1
ATOM 5801 O O . SER A 1 772 ? 27.474 -28.316 -36.330 1.00 87.56 772 SER A O 1
ATOM 5803 N N . SER A 1 773 ? 26.368 -27.773 -34.446 1.00 86.69 773 SER A N 1
ATOM 5804 C CA . SER A 1 773 ? 27.411 -26.927 -33.870 1.00 86.69 773 SER A CA 1
ATOM 5805 C C . SER A 1 773 ? 28.297 -27.656 -32.853 1.00 86.69 773 SER A C 1
ATOM 5807 O O . SER A 1 773 ? 29.369 -27.146 -32.496 1.00 86.69 773 SER A O 1
ATOM 5809 N N . SER A 1 774 ? 27.906 -28.861 -32.436 1.00 87.12 774 SER A N 1
ATOM 5810 C CA . SER A 1 774 ? 28.625 -29.651 -31.445 1.00 87.12 774 SER A CA 1
ATOM 5811 C C . SER A 1 774 ? 29.981 -30.152 -31.952 1.00 87.12 774 SER A C 1
ATOM 5813 O O . SER A 1 774 ? 30.173 -30.448 -33.133 1.00 87.12 774 SER A O 1
ATOM 5815 N N . PRO A 1 775 ? 30.995 -30.234 -31.074 1.00 82.44 775 PRO A N 1
ATOM 5816 C CA . PRO A 1 775 ? 32.266 -30.858 -31.404 1.00 82.44 775 PRO A CA 1
ATOM 5817 C C . PRO A 1 775 ? 32.143 -32.387 -31.388 1.00 82.44 775 PRO A C 1
ATOM 5819 O O . PRO A 1 775 ? 31.643 -32.957 -30.429 1.00 82.44 775 PRO A O 1
ATOM 5822 N N . GLU A 1 776 ? 32.707 -33.050 -32.397 1.00 83.94 776 GLU A N 1
ATOM 5823 C CA . GLU A 1 776 ? 32.716 -34.516 -32.481 1.00 83.94 776 GLU A CA 1
ATOM 5824 C C . GLU A 1 776 ? 33.583 -35.158 -31.382 1.00 83.94 776 GLU A C 1
ATOM 5826 O O . GLU A 1 776 ? 34.750 -34.778 -31.183 1.00 83.94 776 GLU A O 1
ATOM 5831 N N . ILE A 1 777 ? 33.048 -36.169 -30.696 1.00 83.69 777 ILE A N 1
ATOM 5832 C CA . ILE A 1 777 ? 33.717 -36.912 -29.627 1.00 83.69 777 ILE A CA 1
ATOM 5833 C C . ILE A 1 777 ? 33.760 -38.397 -30.013 1.00 83.69 777 ILE A C 1
ATOM 5835 O O . ILE A 1 777 ? 32.796 -38.945 -30.508 1.00 83.69 777 ILE A O 1
ATOM 5839 N N . CYS A 1 778 ? 34.878 -39.095 -29.752 1.00 81.38 778 CYS A N 1
ATOM 5840 C CA . CYS A 1 778 ? 34.999 -40.539 -30.026 1.00 81.38 778 CYS A CA 1
ATOM 5841 C C . CYS A 1 778 ? 34.120 -41.404 -29.087 1.00 81.38 778 CYS A C 1
ATOM 5843 O O . CYS A 1 778 ? 34.655 -42.097 -28.208 1.00 81.38 778 CYS A O 1
ATOM 5845 N N . ASN A 1 779 ? 32.800 -41.354 -29.233 1.00 83.12 779 ASN A N 1
ATOM 5846 C CA . ASN A 1 779 ? 31.814 -42.019 -28.382 1.00 83.12 779 ASN A CA 1
ATOM 5847 C C . ASN A 1 779 ? 30.906 -43.001 -29.165 1.00 83.12 779 ASN A C 1
ATOM 5849 O O . ASN A 1 779 ? 30.189 -43.789 -28.539 1.00 83.12 779 ASN A O 1
ATOM 5853 N N . GLY A 1 780 ? 31.006 -43.041 -30.500 1.00 83.06 780 GLY A N 1
ATOM 5854 C CA . GLY A 1 780 ? 30.186 -43.881 -31.375 1.00 83.06 780 GLY A CA 1
ATOM 5855 C C . GLY A 1 780 ? 28.842 -43.271 -31.792 1.00 83.06 780 GLY A C 1
ATOM 5856 O O . GLY A 1 780 ? 27.997 -44.014 -32.304 1.00 83.06 780 GLY A O 1
ATOM 5857 N N . ILE A 1 781 ? 28.646 -41.973 -31.568 1.00 87.00 781 ILE A N 1
ATOM 5858 C CA . ILE A 1 781 ? 27.509 -41.134 -31.966 1.00 87.00 781 ILE A CA 1
ATOM 5859 C C . ILE A 1 781 ? 28.040 -40.080 -32.955 1.00 87.00 781 ILE A C 1
ATOM 5861 O O . ILE A 1 781 ? 29.224 -39.784 -32.949 1.00 87.00 781 ILE A O 1
ATOM 5865 N N . ASP A 1 782 ? 27.200 -39.618 -33.880 1.00 87.25 782 ASP A N 1
ATOM 5866 C CA . ASP A 1 782 ? 27.496 -38.480 -34.767 1.00 87.25 782 ASP A CA 1
ATOM 5867 C C . ASP A 1 782 ? 27.077 -37.219 -34.006 1.00 87.25 782 ASP A C 1
ATOM 5869 O O . ASP A 1 782 ? 25.905 -36.848 -34.043 1.00 87.25 782 ASP A O 1
ATOM 5873 N N . ASP A 1 783 ? 27.991 -36.660 -33.208 1.00 88.31 783 ASP A N 1
ATOM 5874 C CA . ASP A 1 783 ? 27.667 -35.585 -32.262 1.00 88.31 783 ASP A CA 1
ATOM 5875 C C . ASP A 1 783 ? 27.403 -34.262 -32.998 1.00 88.31 783 ASP A C 1
ATOM 5877 O O . ASP A 1 783 ? 26.667 -33.419 -32.503 1.00 88.31 783 ASP A O 1
ATOM 5881 N N . ASN A 1 784 ? 27.993 -34.070 -34.182 1.00 88.94 784 ASN A N 1
ATOM 5882 C CA . ASN A 1 784 ? 27.886 -32.830 -34.958 1.00 88.94 784 ASN A CA 1
ATOM 5883 C C . ASN A 1 784 ? 26.913 -32.908 -36.151 1.00 88.94 784 ASN A C 1
ATOM 5885 O O . ASN A 1 784 ? 26.931 -32.047 -37.040 1.00 88.94 784 ASN A O 1
ATOM 5889 N N . CYS A 1 785 ? 26.113 -33.972 -36.214 1.00 87.12 785 CYS A N 1
ATOM 5890 C CA . CYS A 1 785 ? 25.067 -34.196 -37.207 1.00 87.12 785 CYS A CA 1
ATOM 5891 C C . CYS A 1 785 ? 25.523 -34.073 -38.676 1.00 87.12 785 CYS A C 1
ATOM 5893 O O . CYS A 1 785 ? 24.732 -33.723 -39.563 1.00 87.12 785 CYS A O 1
ATOM 5895 N N . ASN A 1 786 ? 26.796 -34.354 -38.982 1.00 87.44 786 ASN A N 1
ATOM 5896 C CA . ASN A 1 786 ? 27.348 -34.200 -40.333 1.00 87.44 786 ASN A CA 1
ATOM 5897 C C . ASN A 1 786 ? 27.253 -35.477 -41.192 1.00 87.44 786 ASN A C 1
ATOM 5899 O O . ASN A 1 786 ? 27.630 -35.470 -42.376 1.00 87.44 786 ASN A O 1
ATOM 5903 N N . GLY A 1 787 ? 26.725 -36.563 -40.623 1.00 85.69 787 GLY A N 1
ATOM 5904 C CA . GLY A 1 787 ? 26.533 -37.857 -41.268 1.00 85.69 787 GLY A CA 1
ATOM 5905 C C . GLY A 1 787 ? 27.734 -38.798 -41.163 1.00 85.69 787 GLY A C 1
ATOM 5906 O O . GLY A 1 787 ? 27.752 -39.834 -41.847 1.00 85.69 787 GLY A O 1
ATOM 5907 N N . PHE A 1 788 ? 28.741 -38.460 -40.359 1.00 85.19 788 PHE A N 1
ATOM 5908 C CA . PHE A 1 788 ? 29.893 -39.299 -40.054 1.00 85.19 788 PHE A CA 1
ATOM 5909 C C . PHE A 1 788 ? 29.977 -39.524 -38.543 1.00 85.19 788 PHE A C 1
ATOM 5911 O O . PHE A 1 788 ? 29.631 -38.671 -37.755 1.00 85.19 788 PHE A O 1
ATOM 5918 N N . THR A 1 789 ? 30.385 -40.729 -38.150 1.00 83.75 789 THR A N 1
ATOM 5919 C CA . THR A 1 789 ? 30.555 -41.089 -36.738 1.00 83.75 789 THR A CA 1
ATOM 5920 C C . THR A 1 789 ? 32.043 -41.148 -36.432 1.00 83.75 789 THR A C 1
ATOM 5922 O O . THR A 1 789 ? 32.780 -41.858 -37.138 1.00 83.75 789 THR A O 1
ATOM 5925 N N . ASP A 1 790 ? 32.470 -40.475 -35.370 1.00 78.94 790 ASP A N 1
ATOM 5926 C CA . ASP A 1 790 ? 33.832 -40.441 -34.848 1.00 78.94 790 ASP A CA 1
ATOM 5927 C C . ASP A 1 790 ? 34.894 -40.056 -35.908 1.00 78.94 790 ASP A C 1
ATOM 5929 O O . ASP A 1 790 ? 35.988 -40.639 -35.966 1.00 78.94 790 ASP A O 1
ATOM 5933 N N . GLU A 1 791 ? 34.626 -39.090 -36.794 1.00 79.12 791 GLU A N 1
ATOM 5934 C CA . GLU A 1 791 ? 35.558 -38.689 -37.864 1.00 79.12 791 GLU A CA 1
ATOM 5935 C C . GLU A 1 791 ? 36.779 -37.895 -37.376 1.00 79.12 791 GLU A C 1
ATOM 5937 O O . GLU A 1 791 ? 37.677 -37.554 -38.162 1.00 79.12 791 GLU A O 1
ATOM 5942 N N . VAL A 1 792 ? 36.882 -37.675 -36.066 1.00 72.44 792 VAL A N 1
ATOM 5943 C CA . VAL A 1 792 ? 38.100 -37.187 -35.426 1.00 72.44 792 VAL A CA 1
ATOM 5944 C C . VAL A 1 792 ? 39.184 -38.260 -35.528 1.00 72.44 792 VAL A C 1
ATOM 5946 O O . VAL A 1 792 ? 39.277 -39.202 -34.741 1.00 72.44 792 VAL A O 1
ATOM 5949 N N . GLN A 1 793 ? 40.075 -38.111 -36.509 1.00 63.69 793 GLN A N 1
ATOM 5950 C CA . GLN A 1 793 ? 41.254 -38.967 -36.620 1.00 63.69 793 GLN A CA 1
ATOM 5951 C C . GLN A 1 793 ? 42.216 -38.723 -35.451 1.00 63.69 793 GLN A C 1
ATOM 5953 O O . GLN A 1 793 ? 43.088 -37.850 -35.498 1.00 63.69 793 GLN A O 1
ATOM 5958 N N . GLY A 1 794 ? 42.125 -39.569 -34.427 1.00 61.50 794 GLY A N 1
ATOM 5959 C CA . GLY A 1 794 ? 43.192 -39.737 -33.450 1.00 61.50 794 GLY A CA 1
ATOM 5960 C C . GLY A 1 794 ? 44.489 -40.145 -34.155 1.00 61.50 794 GLY A C 1
ATOM 5961 O O . GLY A 1 794 ? 44.566 -41.183 -34.816 1.00 61.50 794 GLY A O 1
ATOM 5962 N N . THR A 1 795 ? 45.536 -39.328 -34.032 1.00 64.25 795 THR A N 1
ATOM 5963 C CA . THR A 1 795 ? 46.876 -39.710 -34.493 1.00 64.25 795 THR A CA 1
ATOM 5964 C C . THR A 1 795 ? 47.483 -40.656 -33.461 1.00 64.25 795 THR A C 1
ATOM 5966 O O . THR A 1 795 ? 47.938 -40.226 -32.403 1.00 64.25 795 THR A O 1
ATOM 5969 N N . TYR A 1 796 ? 47.474 -41.955 -33.755 1.00 64.44 796 TYR A N 1
ATOM 5970 C CA . TYR A 1 796 ? 48.128 -42.964 -32.926 1.00 64.44 796 TYR A CA 1
ATOM 5971 C C . TYR A 1 796 ? 49.604 -43.078 -33.308 1.00 64.44 796 TYR A C 1
ATOM 5973 O O . TYR A 1 796 ? 49.946 -43.388 -34.451 1.00 64.44 796 TYR A O 1
ATOM 5981 N N . TYR A 1 797 ? 50.477 -42.855 -32.333 1.00 72.12 797 TYR A N 1
ATOM 5982 C CA . TYR A 1 797 ? 51.919 -42.991 -32.484 1.00 72.12 797 TYR A CA 1
ATOM 5983 C C . TYR A 1 797 ? 52.367 -44.403 -32.088 1.00 72.12 797 TYR A C 1
ATOM 5985 O O . TYR A 1 797 ? 51.818 -45.005 -31.162 1.00 72.12 797 TYR A O 1
ATOM 5993 N N . ALA A 1 798 ? 53.350 -44.962 -32.796 1.00 67.88 798 ALA A N 1
ATOM 5994 C CA . ALA A 1 798 ? 53.814 -46.319 -32.523 1.00 67.88 798 ALA A CA 1
ATOM 5995 C C . ALA A 1 798 ? 54.655 -46.338 -31.237 1.00 67.88 798 ALA A C 1
ATOM 5997 O O . ALA A 1 798 ? 55.785 -45.851 -31.227 1.00 67.88 798 ALA A O 1
ATOM 5998 N N . ASP A 1 799 ? 54.119 -46.935 -30.175 1.00 79.12 799 ASP A N 1
ATOM 5999 C CA . ASP A 1 799 ? 54.860 -47.241 -28.949 1.00 79.12 799 ASP A CA 1
ATOM 6000 C C . ASP A 1 799 ? 55.682 -48.525 -29.163 1.00 79.12 799 ASP A C 1
ATOM 6002 O O . ASP A 1 799 ? 55.225 -49.654 -28.956 1.00 79.12 799 ASP A O 1
ATOM 6006 N N . VAL A 1 800 ? 56.881 -48.352 -29.724 1.00 80.50 800 VAL A N 1
ATOM 6007 C CA . VAL A 1 800 ? 57.754 -49.463 -30.137 1.00 80.50 800 VAL A CA 1
ATOM 6008 C C . VAL A 1 800 ? 58.437 -50.128 -28.936 1.00 80.50 800 VAL A C 1
ATOM 6010 O O . VAL A 1 800 ? 58.845 -51.289 -29.042 1.00 80.50 800 VAL A O 1
ATOM 6013 N N . ASP A 1 801 ? 58.567 -49.433 -27.807 1.00 80.50 801 ASP A N 1
ATOM 6014 C CA . ASP A 1 801 ? 59.203 -49.931 -26.584 1.00 80.50 801 ASP A CA 1
ATOM 6015 C C . ASP A 1 801 ? 58.237 -50.227 -25.425 1.00 80.50 801 ASP A C 1
ATOM 6017 O O . ASP A 1 801 ? 58.677 -50.773 -24.409 1.00 80.50 801 ASP A O 1
ATOM 6021 N N . ALA A 1 802 ? 56.933 -50.047 -25.642 1.00 75.12 802 ALA A N 1
ATOM 6022 C CA . ALA A 1 802 ? 55.838 -50.381 -24.732 1.00 75.12 802 ALA A CA 1
ATOM 6023 C C . ALA A 1 802 ? 55.886 -49.612 -23.399 1.00 75.12 802 ALA A C 1
ATOM 6025 O O . ALA A 1 802 ? 55.576 -50.179 -22.343 1.00 75.12 802 ALA A O 1
ATOM 6026 N N . ASP A 1 803 ? 56.309 -48.349 -23.433 1.00 80.69 803 ASP A N 1
ATOM 6027 C CA . ASP A 1 803 ? 56.414 -47.492 -22.248 1.00 80.69 803 ASP A CA 1
ATOM 6028 C C . ASP A 1 803 ? 55.172 -46.613 -21.997 1.00 80.69 803 ASP A C 1
ATOM 6030 O O . ASP A 1 803 ? 55.066 -45.976 -20.944 1.00 80.69 803 ASP A O 1
ATOM 6034 N N . GLY A 1 804 ? 54.203 -46.641 -22.916 1.00 76.12 804 GLY A N 1
ATOM 6035 C CA . GLY A 1 804 ? 52.971 -45.861 -22.873 1.00 76.12 804 GLY A CA 1
ATOM 6036 C C . GLY A 1 804 ? 53.010 -44.553 -23.671 1.00 76.12 804 GLY A C 1
ATOM 6037 O O . GLY A 1 804 ? 51.995 -43.855 -23.677 1.00 76.12 804 GLY A O 1
ATOM 6038 N N . TYR A 1 805 ? 54.113 -44.214 -24.353 1.00 71.00 805 TYR A N 1
ATOM 6039 C CA . TYR A 1 805 ? 54.261 -42.985 -25.141 1.00 71.00 805 TYR A CA 1
ATOM 6040 C C . TYR A 1 805 ? 54.772 -43.287 -26.561 1.00 71.00 805 TYR A C 1
ATOM 6042 O O . TYR A 1 805 ? 55.902 -43.714 -26.766 1.00 71.00 805 TYR A O 1
ATOM 6050 N N . GLY A 1 806 ? 53.950 -43.032 -27.584 1.00 77.12 806 GLY A N 1
ATOM 6051 C CA . GLY A 1 806 ? 54.348 -43.258 -28.980 1.00 77.12 806 GLY A CA 1
ATOM 6052 C C . GLY A 1 806 ? 55.130 -42.087 -29.601 1.00 77.12 806 GLY A C 1
ATOM 6053 O O . GLY A 1 806 ? 54.942 -40.935 -29.212 1.00 77.12 806 GLY A O 1
ATOM 6054 N N . ASN A 1 807 ? 55.976 -42.390 -30.599 1.00 62.00 807 ASN A N 1
ATOM 6055 C CA . ASN A 1 807 ? 56.735 -41.418 -31.415 1.00 62.00 807 ASN A CA 1
ATOM 6056 C C . ASN A 1 807 ? 56.092 -41.109 -32.769 1.00 62.00 807 ASN A C 1
ATOM 6058 O O . ASN A 1 807 ? 55.587 -42.064 -33.413 1.00 62.00 807 ASN A O 1
#

Sequence (807 aa):
MKSLLYASFLPLILVPICLLAQQPAPSIQWQQVYGGSMDDQARDLELTPDGGCIFTGYTSSEDHDVTVNQGGDDVWVVKLTSEGIIEWQKSLGGNLKDWGRSVTLTNDGGYLITGYEKSTDGELSDNHGAYDLLVIKLNSSGDVLWDKELGGSFDDNGYCAIVTSDNGYLIGGYTLSSDGDVSGNHGMEDFWVIKLDNNGNYEWQKTLGGSGFEEISNMIQTSDGNYLIAGYTNSTDGDITMNHGSYDFWIVKLSTIGELIYEKTYGGTKEDGARDIIAAPDGGYIIAGYSFSDNFDVTENHGKSDVWVIKVDVSGNLEWQKSYGGTEDDYCYTIAATNSGNYILAGNSNSSNGTLTSNKGLSDYWVLEINSGGDLIWQRSLGGSDDDVARNIKQTPTGEYLVSGYTLSNNGDVTNNYGGYDCWLISLCTSALYFFDADLDGYGNPDLPLTSCSAPSGFVLTNTDCNDSDAAINPQAGEMCNSIDDDCDGQTDEDLACTGDDEDADGYTITDGDCNDMDPTINPGAAEVCNSIDDNCNAQVDEGVKTKYFADADGDQYGDVNTYFFSCIEFSGYVTDSTDCNDNDATINISSIEICNGIDDNCNGFTDEVESIYYADGDGDGYGDPNTSVTVQSCTAPTDFVDNNLDCNDADLAIYAGATEICNQIDDDCDGQTDEDLICDGADVDGDGYAVNQGDCNDSDPTINPGAAETCNSIDDNCNAQIDEGVQIQYFADADGDLFGDANNYIYSCIASTGYVADNTDCNDNDATINSSSPEICNGIDDNCNGFTDEVQGTYYADVDADGYGN

Radius of gyration: 37.89 Å; chains: 1; bounding box: 120×119×110 Å

Foldseek 3Di:
DDDDDDDDDDDDDPDPPPPPDFDDFFDFQDKDWDAAAAAAKWQEKDQAPQQWIKTKWWHQDCDDRHPDDAAGIFIKIFTAHNRRHTPDIDTFAHRYHWTWAYWEQAPQRWIKTKWKYQGCDGPPHPDAAGIFIKIFTAHNVGDTPDIDTFAHHDHYTWHEKDQAPQRKIKTKWWYQDCDGNDHDDAAGIWIKIWIAHNSRHGDDIDTAAHNWHWTWQYKDQDPVRKIKTKWKHCDCDTLHVDDAANIWIKMFIAGNNGHTPDIDTDAHHYHYIWADKDAQPVAFIKTKWKHQDCDDRNPDDAARIWIKMFTAHPRRHTPDIDTFAHHYHYIWNDWDQFPVRWIKTKWKYQDCDGNHPHDAARIWIKMFIAGSRRHTSDIDTFAHHYHDTWNDWDAGPVGKIKTKIWHPDCDGRHHDDHHYIIIMITITAHKAWWAAQQPPLQAHDLVGIDIHRDADPRIHRHHQFPDSPDSCAELLHDADPPQDNRNSPPDHCPQADPDQDQQCPLPAGVVNQFRGSNDNQAELPHDADLPQDNSNSPPDHRPPNWAKKAFQQCQLQEHDPVHIDTHSDDDPRIHNHHFAPDSVDSQAGLPHDAAQPQDNSNSPPDHRPQFQKWAAQQCPLQEHAPPDPDIDTHNDADPRTHNHHFANDSNDSQAGQPHDAAQPQDNRNSPPDHNPVDDPVQDQQCPLPADSVRQFPDSVDSQAELPHDADLPQDNSNNPPDHRPPDWQKWAFQQCPLQAHALVHIDTDSDADPRTHNHHFAPDSNDSQAGLPHDADQPQDNRNSPPDHRPPDDDDADPPPPPPDHD

pLDDT: mean 86.73, std 11.99, range [31.48, 98.81]